Protein AF-A0A9P6FSH8-F1 (afdb_monomer)

Mean predicted aligned error: 15.45 Å

Solvent-accessible surface area (backbone atoms only — not comparable to full-atom values): 41542 Å² total; per-residue (Å²): 126,64,78,32,54,42,61,73,42,56,67,61,44,42,70,78,41,31,69,58,53,46,50,53,45,51,28,61,71,72,68,56,77,49,97,91,49,76,66,96,72,74,70,89,61,89,65,83,53,67,84,66,35,64,68,54,48,51,50,45,52,50,51,49,51,50,49,37,54,74,74,46,67,71,65,77,46,76,65,58,59,63,74,52,66,62,69,89,72,68,78,63,82,62,53,63,79,32,50,37,68,42,73,94,47,95,49,77,45,42,48,25,44,44,70,46,98,87,67,48,80,42,76,37,45,52,66,60,45,58,72,72,42,62,61,67,50,54,48,52,43,49,54,52,36,49,75,49,74,26,49,74,40,73,45,66,7,35,38,39,40,53,32,69,44,70,70,62,45,48,61,43,35,65,44,36,42,69,31,65,62,42,37,33,41,36,41,33,43,40,56,92,63,48,57,61,58,46,48,50,49,35,50,20,41,54,66,16,45,26,30,28,43,36,44,32,47,49,74,85,71,84,80,72,97,71,76,69,81,52,47,37,52,45,58,46,53,43,54,40,24,68,49,22,33,32,43,34,42,31,62,49,59,67,60,50,72,46,78,78,74,79,77,90,85,58,73,53,49,28,31,32,42,35,38,44,26,57,55,52,84,49,73,63,24,46,51,47,50,48,55,59,46,65,78,40,20,84,41,26,32,32,40,36,37,35,31,85,48,61,45,60,57,49,50,54,45,68,76,45,26,70,65,25,52,47,28,38,35,40,34,41,31,44,101,33,39,34,40,38,34,36,31,53,79,23,39,80,76,43,29,35,37,38,33,37,40,64,76,78,48,54,73,61,42,54,49,42,60,59,68,49,74,46,58,33,45,36,32,45,38,70,58,74,91,44,74,39,44,61,53,48,53,51,35,31,58,72,46,50,40,57,87,35,62,62,30,44,44,77,33,63,42,93,80,40,96,54,61,31,54,77,28,38,32,40,42,41,42,61,60,88,83,90,75,66,83,81,77,60,77,83,81,70,87,79,96,78,92,87,75,88,86,70,29,33,44,71,45,43,78,81,68,58,86,74,48,53,58,56,52,48,52,46,31,47,74,45,37,51,65,35,24,27,42,38,50,69,74,35,45,43,36,67,55,36,47,36,36,35,58,28,35,69,82,45,96,66,49,51,36,41,34,41,45,43,32,57,66,63,33,49,78,66,20,49,53,33,46,51,54,47,52,69,62,20,85,74,33,35,30,31,43,34,41,59,49,32,55,39,68,69,54,32,48,52,53,49,55,52,44,62,77,42,23,68,33,28,30,31,42,34,44,28,21,48,66,48,51,69,42,45,56,55,45,40,73,68,45,70,47,42,80,50,35,29,42,30,28,31,45,33,42,34,21,95,45,81,42,60,71,47,73,66,54,53,51,45,53,29,47,58,49,43,63,80,83,66,76,86,62,92,87,64,83,77,64,49,62,55,29,30,43,34,47,26,16,39,38,62,56,72,70,55,49,51,51,44,62,72,35,60,53,51,63,54,20,31,35,41,33,37,27,45,15,62,61,37,60,75,56,51,53,49,52,54,50,54,54,70,67,48,90,64,71,45,43,39,38,35,54,31,33,34,71,16,55,64,72,75,90,72,63,91,88,60,61,75,72,59,53,56,56,51,50,53,51,50,49,53,51,52,52,54,49,47,52,53,47,33,71,60,15,77,73,30,42,82,37,82,42,80,50,97,81,90,47,67,22,32,40,40,69,98,61,100,109

pLDDT: mean 77.78, std 19.42, range [21.11, 98.12]

Organism: NCBI:txid979761

Nearest PDB structures (foldseek):
  4kxf-assembly2_B  TM=2.845E-01  e=1.263E-05  Mus musculus
  8f61-assembly2_D  TM=3.016E-01  e=1.320E+00  Sus scrofa
  2bto-assembly1_B  TM=4.498E-01  e=7.146E+00  Prosthecobacter dejongeii
  7ljs-assembly1_B  TM=3.118E-01  e=3.794E+00  Sus scrofa

Secondary structure (DSSP, 8-state):
--TTEEESSHHHHHHHHHHHHHHHHHHHHHT---TT---S--SS---GGGGG-HHHHHHHHHHHHHHHHHTSTT---HHHHHHT--GGG---TTHHHHEEE-TTS-SSTTEEEEE-TTS-EEEEEHHHHHHHS-HHHHHHHHHHHHHTT-EEETTTTEEEEEESSHHHHHHHHHHHTT-TT--EEEEEE-S---HHHHHHHHHHHHHHT-SEEEEEE-STTTT-S------HHHHHHHHT-TT-SEEEEES-GGGGTSPP---TT------EEEEEEEE--SHHHHHHHHHHHHHHTTT-SEEEEEES-HHHHHHHHHHHGGG-TT--EEEEE-SSEEEEEEEETTEEEEEEEEES-TTTS-HHHHHHHHHS--SEEEES---TTSTHHHHHHHHHHHTT-TTPEEEEEEEEPTT-SSEEEEEEEEEEE----S--TTTSTTS---S----PPP-EEEE-S---TTHHHHHHHHHHHHGGG-SEEEESS---HHHHHHHHHHHHT-SS----EEEEE-TT--HHHHHHHHHHHHH-TT-EEEEEEE-TTSHHHHHHHHHHHHHHGGGEEEEEEE-SSHHHHHHHHHHH--SGGGSTT--EEEEEEEEEEEPPHHHHHHHHHHH--------TTS--PPPP-EEEEEEEE--HHHHHHHHHH--TTT--EEE-TTS---HHHHHHHHHHHHH--SPP---EEEBTT--------TTS-HHHHHHHHHHHHHHHHHHHHHHHHH-TT--EEEEEETTTEEEEEE-----

Structure (mmCIF, N/CA/C/O backbone):
data_AF-A0A9P6FSH8-F1
#
_entry.id   AF-A0A9P6FSH8-F1
#
loop_
_atom_site.group_PDB
_atom_site.id
_atom_site.type_symbol
_atom_site.label_atom_id
_atom_site.label_alt_id
_atom_site.label_comp_id
_atom_site.label_asym_id
_atom_site.label_entity_id
_atom_site.label_seq_id
_atom_site.pdbx_PDB_ins_code
_atom_site.Cartn_x
_atom_site.Cartn_y
_atom_site.Cartn_z
_atom_site.occupancy
_atom_site.B_iso_or_equiv
_atom_site.auth_seq_id
_atom_site.auth_comp_id
_atom_site.auth_asym_id
_atom_site.auth_atom_id
_atom_site.pdbx_PDB_model_num
ATOM 1 N N . MET A 1 1 ? -15.624 -28.454 0.186 1.00 54.09 1 MET A N 1
ATOM 2 C CA . MET A 1 1 ? -15.194 -27.063 0.448 1.00 54.09 1 MET A CA 1
ATOM 3 C C . MET A 1 1 ? -16.324 -26.119 0.074 1.00 54.09 1 MET A C 1
ATOM 5 O O . MET A 1 1 ? -17.223 -26.544 -0.641 1.00 54.09 1 MET A O 1
ATOM 9 N N . HIS A 1 2 ? -16.332 -24.897 0.608 1.00 53.97 2 HIS A N 1
ATOM 10 C CA . HIS A 1 2 ? -17.312 -23.884 0.212 1.00 53.97 2 HIS A CA 1
ATOM 11 C C . HIS A 1 2 ? -17.167 -23.571 -1.287 1.00 53.97 2 HIS A C 1
ATOM 13 O O . HIS A 1 2 ? -16.042 -23.537 -1.787 1.00 53.97 2 HIS A O 1
ATOM 19 N N . ALA A 1 3 ? -18.276 -23.353 -1.996 1.00 56.06 3 ALA A N 1
ATOM 20 C CA . ALA A 1 3 ? -18.230 -22.939 -3.396 1.00 56.06 3 ALA A CA 1
ATOM 21 C C . ALA A 1 3 ? -17.452 -21.611 -3.507 1.00 56.06 3 ALA A C 1
ATOM 23 O O . ALA A 1 3 ? -17.814 -20.635 -2.853 1.00 56.06 3 ALA A O 1
ATOM 24 N N . GLY A 1 4 ? -16.354 -21.596 -4.268 1.00 59.31 4 GLY A N 1
ATOM 25 C CA . GLY A 1 4 ? -15.493 -20.415 -4.445 1.00 59.31 4 GLY A CA 1
ATOM 26 C C . GLY A 1 4 ? -14.055 -20.556 -3.930 1.00 59.31 4 GLY A C 1
ATOM 27 O O . GLY A 1 4 ? -13.222 -19.713 -4.260 1.00 59.31 4 GLY A O 1
ATOM 28 N N . TYR A 1 5 ? -13.730 -21.620 -3.186 1.00 67.00 5 TYR A N 1
ATOM 29 C CA . TYR A 1 5 ? -12.352 -21.925 -2.786 1.00 67.00 5 TYR A CA 1
ATOM 30 C C . TYR A 1 5 ? -11.926 -23.308 -3.265 1.00 67.00 5 TYR A C 1
ATOM 32 O O . TYR A 1 5 ? -12.621 -24.298 -3.029 1.00 67.00 5 TYR A O 1
ATOM 40 N N . GLU A 1 6 ? -10.760 -23.362 -3.895 1.00 76.19 6 GLU A N 1
ATOM 41 C CA . GLU A 1 6 ? -10.131 -24.583 -4.386 1.00 76.19 6 GLU A CA 1
ATOM 42 C C . GLU A 1 6 ? -8.694 -24.660 -3.867 1.00 76.19 6 GLU A C 1
ATOM 44 O O . GLU A 1 6 ? -8.024 -23.638 -3.728 1.00 76.19 6 GLU A O 1
ATOM 49 N N . LEU A 1 7 ? -8.207 -25.861 -3.556 1.00 81.88 7 LEU A N 1
ATOM 50 C CA . LEU A 1 7 ? -6.802 -26.031 -3.200 1.00 81.88 7 LEU A CA 1
ATOM 51 C C . LEU A 1 7 ? -5.957 -26.047 -4.481 1.00 81.88 7 LEU A C 1
ATOM 53 O O . LEU A 1 7 ? -6.139 -26.933 -5.310 1.00 81.88 7 LEU A O 1
ATOM 57 N N . THR A 1 8 ? -5.024 -25.101 -4.638 1.00 81.94 8 THR A N 1
ATOM 58 C CA . THR A 1 8 ? -4.096 -25.046 -5.790 1.00 81.94 8 THR A CA 1
ATOM 59 C C . THR A 1 8 ? -3.172 -26.256 -5.830 1.00 81.94 8 THR A C 1
ATOM 61 O O . THR A 1 8 ? -2.832 -26.754 -6.900 1.00 81.94 8 THR A O 1
ATOM 64 N N . GLN A 1 9 ? -2.748 -26.718 -4.654 1.00 85.31 9 GLN A N 1
ATOM 65 C CA . GLN A 1 9 ? -1.834 -27.841 -4.477 1.00 85.31 9 GLN A CA 1
ATOM 66 C C . GLN A 1 9 ? -2.353 -28.726 -3.337 1.00 85.31 9 GLN A C 1
ATOM 68 O O . GLN A 1 9 ? -1.792 -28.707 -2.240 1.00 85.31 9 GLN A O 1
ATOM 73 N N . PRO A 1 10 ? -3.436 -29.501 -3.561 1.00 86.56 10 PRO A N 1
ATOM 74 C CA . PRO A 1 10 ? -4.079 -30.277 -2.502 1.00 86.56 10 PRO A CA 1
ATOM 75 C C . PRO A 1 10 ? -3.096 -31.209 -1.796 1.00 86.56 10 PRO A C 1
ATOM 77 O O . PRO A 1 10 ? -3.122 -31.330 -0.579 1.00 86.56 10 PRO A O 1
ATOM 80 N N . ARG A 1 11 ? -2.180 -31.817 -2.557 1.00 85.62 11 ARG A N 1
ATOM 81 C CA . ARG A 1 11 ? -1.155 -32.707 -2.016 1.00 85.62 11 ARG A CA 1
ATOM 82 C C . ARG A 1 11 ? -0.233 -32.007 -1.019 1.00 85.62 11 ARG A C 1
ATOM 84 O O . ARG A 1 11 ? -0.157 -32.464 0.111 1.00 85.62 11 ARG A O 1
ATOM 91 N N . HIS A 1 12 ? 0.400 -30.901 -1.409 1.00 83.81 12 HIS A N 1
ATOM 92 C CA . HIS A 1 12 ? 1.295 -30.153 -0.520 1.00 83.81 12 HIS A CA 1
ATOM 93 C C . HIS A 1 12 ? 0.536 -29.584 0.686 1.00 83.81 12 HIS A C 1
ATOM 95 O O . HIS A 1 12 ? 1.004 -29.672 1.812 1.00 83.81 12 HIS A O 1
ATOM 101 N N . PHE A 1 13 ? -0.702 -29.119 0.479 1.00 89.69 13 PHE A N 1
ATOM 102 C CA . PHE A 1 13 ? -1.569 -28.712 1.581 1.00 89.69 13 PHE A CA 1
ATOM 103 C C . PHE A 1 13 ? -1.780 -29.842 2.596 1.00 89.69 13 PHE A C 1
ATOM 105 O O . PHE A 1 13 ? -1.714 -29.602 3.796 1.00 89.69 13 PHE A O 1
ATOM 112 N N . PHE A 1 14 ? -2.061 -31.070 2.151 1.00 89.31 14 PHE A N 1
ATOM 113 C CA . PHE A 1 14 ? -2.249 -32.198 3.067 1.00 89.31 14 PHE A CA 1
ATOM 114 C C . PHE A 1 14 ? -0.926 -32.743 3.627 1.00 89.31 14 PHE A C 1
ATOM 116 O O . PHE A 1 14 ? -0.939 -33.335 4.703 1.00 89.31 14 PHE A O 1
ATOM 123 N N . GLU A 1 15 ? 0.205 -32.511 2.966 1.00 83.38 15 GLU A N 1
ATOM 124 C CA . GLU A 1 15 ? 1.535 -32.781 3.523 1.00 83.38 15 GLU A CA 1
ATOM 125 C C . GLU A 1 15 ? 1.840 -31.824 4.692 1.00 83.38 15 GLU A C 1
ATOM 127 O O . GLU A 1 15 ? 2.228 -32.290 5.765 1.00 83.38 15 GLU A O 1
ATOM 132 N N . ASP A 1 16 ? 1.546 -30.529 4.542 1.00 82.25 16 ASP A N 1
ATOM 133 C CA . ASP A 1 16 ? 1.828 -29.503 5.559 1.00 82.25 16 ASP A CA 1
ATOM 134 C C . ASP A 1 16 ? 0.753 -29.432 6.661 1.00 82.25 16 ASP A C 1
ATOM 136 O O . ASP A 1 16 ? 1.050 -29.305 7.850 1.00 82.25 16 ASP A O 1
ATOM 140 N N . TYR A 1 17 ? -0.522 -29.548 6.279 1.00 85.94 17 TYR A N 1
ATOM 141 C CA . TYR A 1 17 ? -1.686 -29.315 7.145 1.00 85.94 17 TYR A CA 1
ATOM 142 C C . TYR A 1 17 ? -2.609 -30.528 7.293 1.00 85.94 17 TYR A C 1
ATOM 144 O O . TYR A 1 17 ? -3.611 -30.453 8.009 1.00 85.94 17 TYR A O 1
ATOM 152 N N . GLY A 1 18 ? -2.331 -31.661 6.644 1.00 88.56 18 GLY A N 1
ATOM 153 C CA . GLY A 1 18 ? -3.282 -32.777 6.620 1.00 88.56 18 GLY A CA 1
ATOM 154 C C . GLY A 1 18 ? -3.505 -33.425 7.980 1.00 88.56 18 GLY A C 1
ATOM 155 O O . GLY A 1 18 ? -4.635 -33.794 8.290 1.00 88.56 18 GLY A O 1
ATOM 156 N N . ILE A 1 19 ? -2.481 -33.470 8.835 1.00 84.12 19 ILE A N 1
ATOM 157 C CA . ILE A 1 19 ? -2.611 -33.961 10.217 1.00 84.12 19 ILE A CA 1
ATOM 158 C C . ILE A 1 19 ? -3.531 -33.042 11.025 1.00 84.12 19 ILE A C 1
ATOM 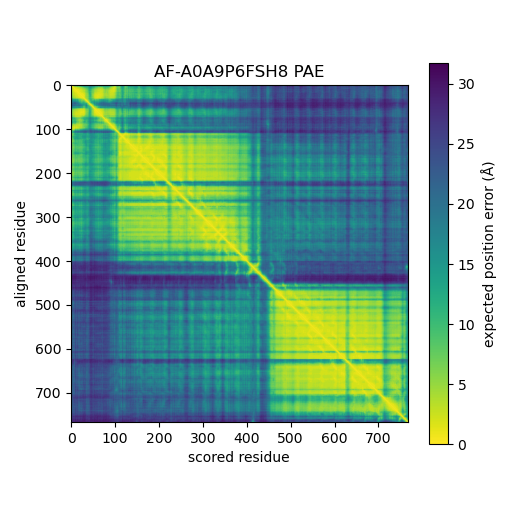160 O O . ILE A 1 19 ? -4.391 -33.513 11.771 1.00 84.12 19 ILE A O 1
ATOM 164 N N . TYR A 1 20 ? -3.401 -31.727 10.842 1.00 83.44 20 TYR A N 1
ATOM 165 C CA . TYR A 1 20 ? -4.286 -30.751 11.471 1.00 83.44 20 TYR A CA 1
ATOM 166 C C . TYR A 1 20 ? -5.726 -30.901 10.979 1.00 83.44 20 TYR A C 1
ATOM 168 O O . TYR A 1 20 ? -6.647 -31.010 11.789 1.00 83.44 20 TYR A O 1
ATOM 176 N N . ALA A 1 21 ? -5.924 -30.983 9.660 1.00 87.50 21 ALA A N 1
ATOM 177 C CA . ALA A 1 21 ? -7.236 -31.188 9.057 1.00 87.50 21 ALA A CA 1
ATOM 178 C C . ALA A 1 21 ? -7.900 -32.480 9.564 1.00 87.50 21 ALA A C 1
ATOM 180 O O . ALA A 1 21 ? -9.074 -32.466 9.933 1.00 87.50 21 ALA A O 1
ATOM 181 N N . LEU A 1 22 ? -7.145 -33.578 9.660 1.00 87.88 22 LEU A N 1
ATOM 182 C CA . LEU A 1 22 ? -7.620 -34.835 10.238 1.00 87.88 22 LEU A CA 1
ATOM 183 C C . LEU A 1 22 ? -7.947 -34.706 11.719 1.00 87.88 22 LEU A C 1
ATOM 185 O O . LEU A 1 22 ? -8.989 -35.192 12.145 1.00 87.88 22 LEU A O 1
ATOM 189 N N . THR A 1 23 ? -7.117 -34.014 12.497 1.00 83.25 23 THR A N 1
ATOM 190 C CA . THR A 1 23 ? -7.382 -33.760 13.919 1.00 83.25 23 THR A CA 1
ATOM 191 C C . THR A 1 23 ? -8.699 -33.005 14.098 1.00 83.25 23 THR A C 1
ATOM 193 O O . THR A 1 23 ? -9.519 -33.388 14.931 1.00 83.25 23 THR A O 1
ATOM 196 N N . LEU A 1 24 ? -8.957 -31.986 13.271 1.00 82.25 24 LEU A N 1
ATOM 197 C CA . LEU A 1 24 ? -10.230 -31.261 13.261 1.00 82.25 24 LEU A CA 1
ATOM 198 C C . LEU A 1 24 ? -11.412 -32.153 12.860 1.00 82.25 24 LEU A C 1
ATOM 200 O O . LEU A 1 24 ? -12.480 -32.065 13.472 1.00 82.25 24 LEU A O 1
ATOM 204 N N . LEU A 1 25 ? -11.248 -33.014 11.852 1.00 86.31 25 LEU A N 1
ATOM 205 C CA . LEU A 1 25 ? -12.292 -33.944 11.410 1.00 86.31 25 LEU A CA 1
ATOM 206 C C . LEU A 1 25 ? -12.587 -35.014 12.468 1.00 86.31 25 LEU A C 1
ATOM 208 O O . LEU A 1 25 ? -13.754 -35.293 12.733 1.00 86.31 25 LEU A O 1
ATOM 212 N N . TYR A 1 26 ? -11.566 -35.556 13.130 1.00 85.50 26 TYR A N 1
ATOM 213 C CA . TYR A 1 26 ? -11.717 -36.495 14.239 1.00 85.50 26 TYR A CA 1
ATOM 214 C C . TYR A 1 26 ? -12.368 -35.841 15.456 1.00 85.50 26 TYR A C 1
ATOM 216 O O . TYR A 1 26 ? -13.319 -36.395 16.010 1.00 85.50 26 TYR A O 1
ATOM 224 N N . ALA A 1 27 ? -11.934 -34.635 15.830 1.00 80.81 27 ALA A N 1
ATOM 225 C CA . ALA A 1 27 ? -12.594 -33.849 16.868 1.00 80.81 27 ALA A CA 1
ATOM 226 C C . ALA A 1 27 ? -14.074 -33.623 16.522 1.00 80.81 27 ALA A C 1
ATOM 228 O O . ALA A 1 27 ? -14.943 -33.838 17.362 1.00 80.81 27 ALA A O 1
ATOM 229 N N . SER A 1 28 ? -14.378 -33.297 15.263 1.00 78.44 28 SER A N 1
ATOM 230 C CA . SER A 1 28 ? -15.755 -33.124 14.783 1.00 78.44 28 SER A CA 1
ATOM 231 C C . SER A 1 28 ? -16.567 -34.424 14.830 1.00 78.44 28 SER A C 1
ATOM 233 O O . SER A 1 28 ? -17.718 -34.405 15.260 1.00 78.44 28 SER A O 1
ATOM 235 N N . LYS A 1 29 ? -15.972 -35.558 14.436 1.00 83.25 29 LYS A N 1
ATOM 236 C CA . LYS A 1 29 ? -16.590 -36.896 14.458 1.00 83.25 29 LYS A CA 1
ATOM 237 C C . LYS A 1 29 ? -16.972 -37.339 15.869 1.00 83.25 29 LYS A C 1
ATOM 239 O O . LYS A 1 29 ? -18.028 -37.942 16.049 1.00 83.25 29 LYS A O 1
ATOM 244 N N . TYR A 1 30 ? -16.119 -37.055 16.851 1.00 81.69 30 TYR A N 1
ATOM 245 C CA . TYR A 1 30 ? -16.310 -37.469 18.245 1.00 81.69 30 TYR A CA 1
ATOM 246 C C . TYR A 1 30 ? -16.903 -36.371 19.140 1.00 81.69 30 TYR A C 1
ATOM 248 O O . TYR A 1 30 ? -17.030 -36.570 20.345 1.00 81.69 30 TYR A O 1
ATOM 256 N N . GLY A 1 31 ? -17.278 -35.220 18.571 1.00 76.12 31 GLY A N 1
ATOM 257 C CA . GLY A 1 31 ? -17.887 -34.112 19.310 1.00 76.12 31 GLY A CA 1
ATOM 258 C C . GLY A 1 31 ? -16.934 -33.383 20.265 1.00 76.12 31 GLY A C 1
ATOM 259 O O . GLY A 1 31 ? -17.388 -32.739 21.209 1.00 76.12 31 GLY A O 1
ATOM 260 N N . PHE A 1 32 ? -15.621 -33.469 20.045 1.00 74.50 32 PHE A N 1
ATOM 261 C CA . PHE A 1 32 ? -14.620 -32.826 20.891 1.00 74.50 32 PHE A CA 1
ATOM 262 C C . PHE A 1 32 ? -14.622 -31.305 20.677 1.00 74.50 32 PHE A C 1
ATOM 264 O O . PHE A 1 32 ? -14.431 -30.817 19.562 1.00 74.50 32 PHE A O 1
ATOM 271 N N . GLN A 1 33 ? -14.817 -30.544 21.755 1.00 59.66 33 GLN A N 1
ATOM 272 C CA . GLN A 1 33 ? -14.769 -29.079 21.752 1.00 59.66 33 GLN A CA 1
ATOM 273 C C . GLN A 1 33 ? -13.512 -28.618 22.495 1.00 59.66 33 GLN A C 1
ATOM 275 O O . GLN A 1 33 ? -13.488 -28.572 23.722 1.00 59.66 33 GLN A O 1
ATOM 280 N N . GLY A 1 34 ? -12.448 -28.314 21.750 1.00 56.91 34 GLY A N 1
ATOM 281 C CA . GLY A 1 34 ? -11.195 -27.784 22.294 1.00 56.91 34 GLY A CA 1
ATOM 282 C C . GLY A 1 34 ? -11.014 -26.286 22.013 1.00 56.91 34 GLY A C 1
ATOM 283 O O . GLY A 1 34 ? -11.603 -25.761 21.061 1.00 56.91 34 GLY A O 1
ATOM 284 N N . PRO A 1 35 ? -10.187 -25.568 22.796 1.00 44.62 35 PRO A N 1
ATOM 285 C CA . PRO A 1 35 ? -9.772 -24.210 22.451 1.00 44.62 35 PRO A CA 1
ATOM 286 C C . PRO A 1 35 ? -9.101 -24.206 21.066 1.00 44.62 35 PRO A C 1
ATOM 288 O O . PRO A 1 35 ? -8.154 -24.944 20.827 1.00 44.62 35 PRO A O 1
ATOM 291 N N . GLY A 1 36 ? -9.633 -23.406 20.136 1.00 48.78 36 GLY A N 1
ATOM 292 C CA . GLY A 1 36 ? -9.183 -23.352 18.735 1.00 48.78 36 GLY A CA 1
ATOM 293 C C . GLY A 1 36 ? -10.047 -24.149 17.749 1.00 48.78 36 GLY A C 1
ATOM 294 O O . GLY A 1 36 ? -10.036 -23.846 16.560 1.00 48.78 36 GLY A O 1
ATOM 295 N N . ILE A 1 37 ? -10.877 -25.080 18.227 1.00 51.56 37 ILE A N 1
ATOM 296 C CA . ILE A 1 37 ? -11.858 -25.806 17.410 1.00 51.56 37 ILE A CA 1
ATOM 297 C C . ILE A 1 37 ? -13.221 -25.161 17.658 1.00 51.56 37 ILE A C 1
ATOM 299 O O . ILE A 1 37 ? -13.892 -25.436 18.653 1.00 51.56 37 ILE A O 1
ATOM 303 N N . ALA A 1 38 ? -13.621 -24.233 16.786 1.00 47.16 38 ALA A N 1
ATOM 304 C CA . ALA A 1 38 ? -14.963 -23.669 16.867 1.00 47.16 38 ALA A CA 1
ATOM 305 C C . ALA A 1 38 ? -15.986 -24.801 16.647 1.00 47.16 38 ALA A C 1
ATOM 307 O O . ALA A 1 38 ? -15.856 -25.535 15.666 1.00 47.16 38 ALA A O 1
ATOM 308 N N . PRO A 1 39 ? -17.001 -24.963 17.517 1.00 50.78 39 PRO A N 1
ATOM 309 C CA . PRO A 1 39 ? -18.034 -25.961 17.289 1.00 50.78 39 PRO A CA 1
ATOM 310 C C . PRO A 1 39 ? -18.687 -25.687 15.932 1.00 50.78 39 PRO A C 1
ATOM 312 O O . PRO A 1 39 ? -19.171 -24.578 15.688 1.00 50.78 39 PRO A O 1
ATOM 315 N N . LEU A 1 40 ? -18.720 -26.704 15.063 1.00 47.59 40 LEU A N 1
ATOM 316 C CA . LEU A 1 40 ? -19.390 -26.646 13.754 1.00 47.59 40 LEU A CA 1
ATOM 317 C C . LEU A 1 40 ? -20.892 -26.317 13.876 1.00 47.59 40 LEU A C 1
ATOM 319 O O . LEU A 1 40 ? -21.541 -25.954 12.901 1.00 47.59 40 LEU A O 1
ATOM 323 N N . SER A 1 41 ? -21.431 -26.352 15.094 1.00 44.72 41 SER A N 1
ATOM 324 C CA . SER A 1 41 ? -22.786 -25.963 15.448 1.00 44.72 41 SER A CA 1
ATOM 325 C C . SER A 1 41 ? -22.818 -24.761 16.396 1.00 44.72 41 SER A C 1
ATOM 327 O O . SER A 1 41 ? -22.560 -24.859 17.597 1.00 44.72 41 SER A O 1
ATOM 329 N N . SER A 1 42 ? -23.243 -23.612 15.891 1.00 39.09 42 SER A N 1
ATOM 330 C CA . SER A 1 42 ? -23.888 -22.607 16.750 1.00 39.09 42 SER A CA 1
ATOM 331 C C . SER A 1 42 ? -25.059 -21.924 16.049 1.00 39.09 42 SER A C 1
ATOM 333 O O . SER A 1 42 ? -25.380 -20.770 16.327 1.00 39.09 42 SER A O 1
ATOM 335 N N . SER A 1 43 ? -25.742 -22.669 15.171 1.00 39.50 43 SER A N 1
ATOM 336 C CA . SER A 1 43 ? -27.144 -22.379 14.883 1.00 39.50 43 SER A CA 1
ATOM 337 C C . SER A 1 43 ? -27.903 -22.558 16.196 1.00 39.50 43 SER A C 1
ATOM 339 O O . SER A 1 43 ? -27.877 -23.636 16.780 1.00 39.50 43 SER A O 1
ATOM 341 N N . GLY A 1 44 ? -28.490 -21.480 16.712 1.00 40.34 44 GLY A N 1
ATOM 342 C CA . GLY A 1 44 ? -29.065 -21.371 18.057 1.00 40.34 44 GLY A CA 1
ATOM 343 C C . GLY A 1 44 ? -30.309 -22.221 18.334 1.00 40.34 44 GLY A C 1
ATOM 344 O O . GLY A 1 44 ? -31.103 -21.841 19.191 1.00 40.34 44 GLY A O 1
ATOM 345 N N . SER A 1 45 ? -30.488 -23.346 17.644 1.00 40.69 45 SER A N 1
ATOM 346 C CA . SER A 1 45 ? -31.447 -24.369 18.035 1.00 40.69 45 SER A CA 1
ATOM 347 C C . SER A 1 45 ? -30.773 -25.301 19.038 1.00 40.69 45 SER A C 1
ATOM 349 O O . SER A 1 45 ? -29.795 -25.968 18.713 1.00 40.69 45 SER A O 1
ATOM 351 N N . ARG A 1 46 ? -31.297 -25.356 20.267 1.00 41.72 46 ARG A N 1
ATOM 352 C CA . ARG A 1 46 ? -30.874 -26.267 21.351 1.00 41.72 46 ARG A CA 1
ATOM 353 C C . ARG A 1 46 ? -31.189 -27.744 21.049 1.00 41.72 46 ARG A C 1
ATOM 355 O O . ARG A 1 46 ? -31.329 -28.534 21.972 1.00 41.72 46 ARG A O 1
ATOM 362 N N . SER A 1 47 ? -31.309 -28.119 19.779 1.00 44.66 47 SER A N 1
ATOM 363 C CA . SER A 1 47 ? -31.317 -29.513 19.364 1.00 44.66 47 SER A CA 1
ATOM 364 C C . SER A 1 47 ? -29.878 -30.007 19.428 1.00 44.66 47 SER A C 1
ATOM 366 O O . SER A 1 47 ? -29.092 -29.791 18.504 1.00 44.66 47 SER A O 1
ATOM 368 N N . SER A 1 48 ? -29.538 -30.653 20.539 1.00 50.28 48 SER A N 1
ATOM 369 C CA . SER A 1 48 ? -28.281 -31.370 20.763 1.00 50.28 48 SER A CA 1
ATOM 370 C C . SER A 1 48 ? -27.965 -32.412 19.686 1.00 50.28 48 SER A C 1
ATOM 372 O O . SER A 1 48 ? -26.868 -32.930 19.660 1.00 50.28 48 SER A O 1
ATOM 374 N N . ASP A 1 49 ? -28.859 -32.697 18.744 1.00 57.25 49 ASP A N 1
ATOM 375 C CA . ASP A 1 49 ? -28.775 -33.923 17.954 1.00 57.25 49 ASP A CA 1
ATOM 376 C C . ASP A 1 49 ? -28.173 -33.737 16.550 1.00 57.25 49 ASP A C 1
ATOM 378 O O . ASP A 1 49 ? -28.249 -34.627 15.712 1.00 57.25 49 ASP A O 1
ATOM 382 N N . TRP A 1 50 ? -27.529 -32.608 16.242 1.00 54.94 50 TRP A N 1
ATOM 383 C CA . TRP A 1 50 ? -26.903 -32.429 14.919 1.00 54.94 50 TRP A CA 1
ATOM 384 C C . TRP A 1 50 ? -25.694 -33.362 14.700 1.00 54.94 50 TRP A C 1
ATOM 386 O O . TRP A 1 50 ? -25.425 -33.745 13.565 1.00 54.94 50 TRP A O 1
ATOM 396 N N . TRP A 1 51 ? -24.999 -33.800 15.761 1.00 56.53 51 TRP A N 1
ATOM 397 C CA . TRP A 1 51 ? -23.995 -34.873 15.665 1.00 56.53 51 TRP A CA 1
ATOM 398 C C . TRP A 1 51 ? -24.626 -36.264 15.460 1.00 56.53 51 TRP A C 1
ATOM 400 O O . TRP A 1 51 ? -23.927 -37.208 15.091 1.00 56.53 51 TRP A O 1
ATOM 410 N N . LEU A 1 52 ? -25.942 -36.403 15.684 1.00 53.41 52 LEU A N 1
ATOM 411 C CA . LEU A 1 52 ? -26.732 -37.595 15.350 1.00 53.41 52 LEU A CA 1
ATOM 412 C C . LEU A 1 52 ? -27.243 -37.568 13.903 1.00 53.41 52 LEU A C 1
ATOM 414 O O . LEU A 1 52 ? -27.821 -38.562 13.455 1.00 53.41 52 LEU A O 1
ATOM 418 N N . ASP A 1 53 ? -27.001 -36.491 13.145 1.00 73.00 53 ASP A N 1
ATOM 419 C CA . ASP A 1 53 ? -27.232 -36.505 11.705 1.00 73.00 53 ASP A CA 1
ATOM 420 C C . ASP A 1 53 ? -26.268 -37.513 11.064 1.00 73.00 53 ASP A C 1
ATOM 422 O O . ASP A 1 53 ? -25.088 -37.236 10.811 1.00 73.00 53 ASP A O 1
ATOM 426 N N . LYS A 1 54 ? -26.794 -38.714 10.798 1.00 76.50 54 LYS A N 1
ATOM 427 C CA . LYS A 1 54 ? -26.079 -39.806 10.129 1.00 76.50 54 LYS A CA 1
ATOM 428 C C . LYS A 1 54 ? -25.418 -39.326 8.833 1.00 76.50 54 LYS A C 1
ATOM 430 O O . LYS A 1 54 ? -24.352 -39.831 8.488 1.00 76.50 54 LYS A O 1
ATOM 435 N N . SER A 1 55 ? -25.993 -38.330 8.151 1.00 77.56 55 SER A N 1
ATOM 436 C CA . SER A 1 55 ? -25.435 -37.762 6.922 1.00 77.56 55 SER A CA 1
ATOM 437 C C . SER A 1 55 ? -24.189 -36.905 7.167 1.00 77.56 55 SER A C 1
ATOM 439 O O . SER A 1 55 ? -23.276 -36.891 6.340 1.00 77.56 55 SER A O 1
ATOM 441 N N . PHE A 1 56 ? -24.113 -36.180 8.287 1.00 78.25 56 PHE A N 1
ATOM 442 C CA . PHE A 1 56 ? -22.925 -35.408 8.648 1.00 78.25 56 PHE A CA 1
ATOM 443 C C . PHE A 1 56 ? -21.789 -36.349 9.042 1.00 78.25 56 PHE A C 1
ATOM 445 O O . PHE A 1 56 ? -20.695 -36.247 8.487 1.00 78.25 56 PHE A O 1
ATOM 452 N N . ARG A 1 57 ? -22.074 -37.323 9.916 1.00 81.81 57 ARG A N 1
ATOM 453 C CA . ARG A 1 57 ? -21.086 -38.325 10.332 1.00 81.81 57 ARG A CA 1
ATOM 454 C C . ARG A 1 57 ? -20.535 -39.108 9.141 1.00 81.81 57 ARG A C 1
ATOM 456 O O . ARG A 1 57 ? -19.322 -39.194 9.006 1.00 81.81 57 ARG A O 1
ATOM 463 N N . ALA A 1 58 ? -21.397 -39.568 8.231 1.00 86.06 58 ALA A N 1
ATOM 464 C CA . ALA A 1 58 ? -20.969 -40.263 7.016 1.00 86.06 58 ALA A CA 1
ATOM 465 C C . ALA A 1 58 ? -2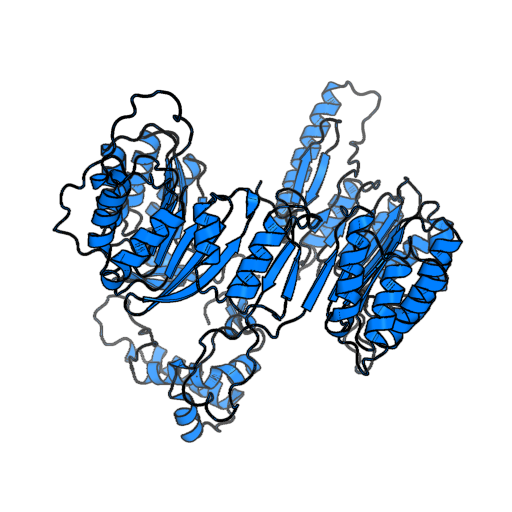0.065 -39.397 6.118 1.00 86.06 58 ALA A C 1
ATOM 467 O O . ALA A 1 58 ? -19.094 -39.900 5.558 1.00 86.06 58 ALA A O 1
ATOM 468 N N . ARG A 1 59 ? -20.335 -38.088 6.002 1.00 83.25 59 ARG A N 1
ATOM 469 C CA . ARG A 1 59 ? -19.483 -37.157 5.239 1.00 83.25 59 ARG A CA 1
ATOM 470 C C . ARG A 1 59 ? -18.130 -36.918 5.905 1.00 83.25 59 ARG A C 1
ATOM 472 O O . ARG A 1 59 ? -17.124 -36.857 5.205 1.00 83.25 59 ARG A O 1
ATOM 479 N N . VAL A 1 60 ? -18.099 -36.794 7.232 1.00 85.25 60 VAL A N 1
ATOM 480 C CA . VAL A 1 60 ? -16.845 -36.678 7.991 1.00 85.25 60 VAL A CA 1
ATOM 481 C C . VAL A 1 60 ? -16.031 -37.967 7.872 1.00 85.25 60 VAL A C 1
ATOM 483 O O . VAL A 1 60 ? -14.840 -37.894 7.588 1.00 85.25 60 VAL A O 1
ATOM 486 N N . ASP A 1 61 ? -16.669 -39.133 7.996 1.00 90.50 61 ASP A N 1
ATOM 487 C CA . ASP A 1 61 ? -16.026 -40.440 7.816 1.00 90.50 61 ASP A CA 1
ATOM 488 C C . ASP A 1 61 ? -15.447 -40.601 6.405 1.00 90.50 61 ASP A C 1
ATOM 490 O O . ASP A 1 61 ? -14.294 -41.004 6.252 1.00 90.50 61 ASP A O 1
ATOM 494 N N . ALA A 1 62 ? -16.201 -40.211 5.374 1.00 89.69 62 ALA A N 1
ATOM 495 C CA . ALA A 1 62 ? -15.721 -40.218 3.996 1.00 89.69 62 ALA A CA 1
ATOM 496 C C . ALA A 1 62 ? -14.531 -39.264 3.792 1.00 89.69 62 ALA A C 1
ATOM 498 O O . ALA A 1 62 ? -13.566 -39.625 3.118 1.00 89.69 62 ALA A O 1
ATOM 499 N N . ALA A 1 63 ? -14.561 -38.067 4.388 1.00 87.88 63 ALA A N 1
ATOM 500 C CA . ALA A 1 63 ? -13.463 -37.105 4.298 1.00 87.88 63 ALA A CA 1
ATOM 501 C C . ALA A 1 63 ? -12.193 -37.609 5.001 1.00 87.88 63 ALA A C 1
ATOM 503 O O . ALA A 1 63 ? -11.112 -37.520 4.422 1.00 87.88 63 ALA A O 1
ATOM 504 N N . ILE A 1 64 ? -12.325 -38.179 6.205 1.00 90.94 64 ILE A N 1
ATOM 505 C CA . ILE A 1 64 ? -11.219 -38.817 6.935 1.00 90.94 64 ILE A CA 1
ATOM 506 C C . ILE A 1 64 ? -10.618 -39.926 6.074 1.00 90.94 64 ILE A C 1
ATOM 508 O O . ILE A 1 64 ? -9.437 -39.865 5.747 1.00 90.94 64 ILE A O 1
ATOM 512 N N . SER A 1 65 ? -11.446 -40.869 5.614 1.00 91.31 65 SER A N 1
ATOM 513 C CA . SER A 1 65 ? -11.001 -41.989 4.779 1.00 91.31 65 SER A CA 1
ATOM 514 C C . SER A 1 65 ? -10.299 -41.516 3.502 1.00 91.31 65 SER A C 1
ATOM 516 O O . SER A 1 65 ? -9.246 -42.045 3.147 1.00 91.31 65 SER A O 1
ATOM 518 N N . THR A 1 66 ? -10.823 -40.476 2.848 1.00 87.94 66 THR A N 1
ATOM 519 C CA . THR A 1 66 ? -10.205 -39.875 1.656 1.00 87.94 66 THR A CA 1
ATOM 520 C C . THR A 1 66 ? -8.818 -39.325 1.973 1.00 87.94 66 THR A C 1
ATOM 522 O O . THR A 1 66 ? -7.878 -39.575 1.221 1.00 87.94 66 THR A O 1
ATOM 525 N N . ILE A 1 67 ? -8.666 -38.586 3.076 1.00 87.88 67 ILE A N 1
ATOM 526 C CA . ILE A 1 67 ? -7.381 -37.972 3.423 1.00 87.88 67 ILE A CA 1
ATOM 527 C C . ILE A 1 67 ? -6.354 -39.046 3.819 1.00 87.88 67 ILE A C 1
ATOM 529 O O . ILE A 1 67 ? -5.215 -39.028 3.349 1.00 87.88 67 ILE A O 1
ATOM 533 N N . GLU A 1 68 ? -6.765 -40.012 4.639 1.00 89.19 68 GLU A N 1
ATOM 534 C CA . GLU A 1 68 ? -5.915 -41.114 5.104 1.00 89.19 68 GLU A CA 1
ATOM 535 C C . GLU A 1 68 ? -5.425 -42.000 3.963 1.00 89.19 68 GLU A C 1
ATOM 537 O O . GLU A 1 68 ? -4.248 -42.368 3.922 1.00 89.19 68 GLU A O 1
ATOM 542 N N . THR A 1 69 ? -6.318 -42.318 3.026 1.00 87.94 69 THR A N 1
ATOM 543 C CA . THR A 1 69 ? -6.008 -43.198 1.896 1.00 87.94 69 THR A CA 1
ATOM 544 C C . THR A 1 69 ? -5.143 -42.478 0.870 1.00 87.94 69 THR A C 1
ATOM 546 O O . THR A 1 69 ? -4.110 -43.007 0.467 1.00 87.94 69 THR A O 1
ATOM 549 N N . ASN A 1 70 ? -5.521 -41.257 0.479 1.00 83.56 70 ASN A N 1
ATOM 550 C CA . ASN A 1 70 ? -4.902 -40.586 -0.667 1.00 83.56 70 ASN A CA 1
ATOM 551 C C . ASN A 1 70 ? -3.599 -39.858 -0.328 1.00 83.56 70 ASN A C 1
ATOM 553 O O . ASN A 1 70 ? -2.766 -39.686 -1.215 1.00 83.56 70 ASN A O 1
ATOM 557 N N . TYR A 1 71 ? -3.414 -39.418 0.920 1.00 81.62 71 TYR A N 1
ATOM 558 C CA . TYR A 1 71 ? -2.251 -38.602 1.286 1.00 81.62 71 TYR A CA 1
ATOM 559 C C . TYR A 1 71 ? -1.344 -39.295 2.302 1.00 81.62 71 TYR A C 1
ATOM 561 O O . TYR A 1 71 ? -0.124 -39.254 2.157 1.00 81.62 71 TYR A O 1
ATOM 569 N N . PHE A 1 72 ? -1.907 -40.023 3.269 1.00 82.19 72 PHE A N 1
ATOM 570 C CA . PHE A 1 72 ? -1.114 -40.691 4.308 1.00 82.19 72 PHE A CA 1
ATOM 571 C C . PHE A 1 72 ? -0.859 -42.182 4.047 1.00 82.19 72 PHE A C 1
ATOM 573 O O . PHE A 1 72 ? -0.076 -42.788 4.777 1.00 82.19 72 PHE A O 1
ATOM 580 N N . HIS A 1 73 ? -1.462 -42.780 3.009 1.00 82.81 73 HIS A N 1
ATOM 581 C CA . HIS A 1 73 ? -1.317 -44.201 2.649 1.00 82.81 73 HIS A CA 1
ATOM 582 C C . HIS A 1 73 ? -1.529 -45.152 3.845 1.00 82.81 73 HIS A C 1
ATOM 584 O O . HIS A 1 73 ? -0.805 -46.135 4.013 1.00 82.81 73 HIS A O 1
ATOM 590 N N . GLY A 1 74 ? -2.464 -44.814 4.740 1.00 68.81 74 GLY A N 1
ATOM 591 C CA . GLY A 1 74 ? -2.717 -45.570 5.974 1.00 68.81 74 GLY A CA 1
ATOM 592 C C . GLY A 1 74 ? -1.598 -45.511 7.028 1.00 68.81 74 GLY A C 1
ATOM 593 O O . GLY A 1 74 ? -1.687 -46.194 8.043 1.00 68.81 74 GLY A O 1
ATOM 594 N N . ARG A 1 75 ? -0.549 -44.696 6.838 1.00 67.38 75 ARG A N 1
ATOM 595 C CA . ARG A 1 75 ? 0.587 -44.537 7.769 1.00 67.38 75 ARG A CA 1
ATOM 596 C C . ARG A 1 75 ? 0.377 -43.431 8.803 1.00 67.38 75 ARG A C 1
ATOM 598 O O . ARG A 1 75 ? 1.319 -42.723 9.161 1.00 67.38 75 ARG A O 1
ATOM 605 N N . ILE A 1 76 ? -0.840 -43.271 9.310 1.00 70.69 76 ILE A N 1
ATOM 606 C CA . ILE A 1 76 ? -1.057 -42.410 10.475 1.00 70.69 76 ILE A CA 1
ATOM 607 C C . ILE A 1 76 ? -0.728 -43.234 11.710 1.00 70.69 76 ILE A C 1
ATOM 609 O O . ILE A 1 76 ? -1.557 -43.972 12.228 1.00 70.69 76 ILE A O 1
ATOM 613 N N . THR A 1 77 ? 0.525 -43.166 12.148 1.00 64.94 77 THR A N 1
ATOM 614 C CA . THR A 1 77 ? 0.934 -43.799 13.400 1.00 64.94 77 THR A CA 1
ATOM 615 C C . THR A 1 77 ? 0.462 -42.956 14.586 1.00 64.94 77 THR A C 1
ATOM 617 O O . THR A 1 77 ? 0.447 -41.724 14.520 1.00 64.94 77 THR A O 1
ATOM 620 N N . ASP A 1 78 ? 0.171 -43.598 15.720 1.00 65.69 78 ASP A N 1
ATOM 621 C CA . ASP A 1 78 ? -0.097 -42.910 16.996 1.00 65.69 78 ASP A CA 1
ATOM 622 C C . ASP A 1 78 ? 1.007 -41.901 17.366 1.00 65.69 78 ASP A C 1
ATOM 624 O O . ASP A 1 78 ? 0.759 -40.913 18.059 1.00 65.69 78 ASP A O 1
ATOM 628 N N . SER A 1 79 ? 2.238 -42.107 16.879 1.00 59.34 79 SER A N 1
ATOM 629 C CA . SER A 1 79 ? 3.343 -41.167 17.077 1.00 59.34 79 SER A CA 1
ATOM 630 C C . SER A 1 79 ? 3.176 -39.862 16.292 1.00 59.34 79 SER A C 1
ATOM 632 O O . SER A 1 79 ? 3.611 -38.820 16.774 1.00 59.34 79 SER A O 1
ATOM 634 N N . LEU A 1 80 ? 2.551 -39.890 15.109 1.00 63.72 80 LEU A N 1
ATOM 635 C CA . LEU A 1 80 ? 2.307 -38.708 14.275 1.00 63.72 80 LEU A CA 1
ATOM 636 C C . LEU A 1 80 ? 1.247 -37.801 14.922 1.00 63.72 80 LEU A C 1
ATOM 638 O O . LEU A 1 80 ? 1.441 -36.593 15.022 1.00 63.72 80 LEU A O 1
ATOM 642 N N . MET A 1 81 ? 0.185 -38.403 15.469 1.00 64.62 81 MET A N 1
ATOM 643 C CA . MET A 1 81 ? -0.851 -37.694 16.234 1.00 64.62 81 MET A CA 1
ATOM 644 C C . MET A 1 81 ? -0.293 -37.085 17.531 1.00 64.62 81 MET A C 1
ATOM 646 O O . MET A 1 81 ? -0.651 -35.965 17.888 1.00 64.62 81 MET A O 1
ATOM 650 N N . ARG A 1 82 ? 0.641 -37.768 18.214 1.00 67.00 82 ARG A N 1
ATOM 651 C CA . ARG A 1 82 ? 1.326 -37.219 19.403 1.00 67.00 82 ARG A CA 1
ATOM 652 C C . ARG A 1 82 ? 2.319 -36.106 19.071 1.00 67.00 82 ARG A C 1
ATOM 654 O O . ARG A 1 82 ? 2.466 -35.185 19.861 1.00 67.00 82 ARG A O 1
ATOM 661 N N . LYS A 1 83 ? 2.991 -36.160 17.916 1.00 61.66 83 LYS A N 1
ATOM 662 C CA . LYS A 1 83 ? 3.947 -35.119 17.501 1.00 61.66 83 LYS A CA 1
ATOM 663 C C . LYS A 1 83 ? 3.260 -33.779 17.196 1.00 61.66 83 LYS A C 1
ATOM 665 O O . LYS A 1 83 ? 3.890 -32.739 17.340 1.00 61.66 83 LYS A O 1
ATOM 670 N N . HIS A 1 84 ? 1.975 -33.808 16.838 1.00 59.09 84 HIS A N 1
ATOM 671 C CA . HIS A 1 84 ? 1.167 -32.628 16.505 1.00 59.09 84 HIS A CA 1
ATOM 672 C C . HIS A 1 84 ? 0.041 -32.338 17.511 1.00 59.09 84 HIS A C 1
ATOM 674 O O . HIS A 1 84 ? -0.850 -31.542 17.219 1.00 59.09 84 HIS A O 1
ATOM 680 N N . SER A 1 85 ? 0.068 -32.940 18.709 1.00 58.03 85 SER A N 1
ATOM 681 C CA . SER A 1 85 ? -0.948 -32.678 19.741 1.00 58.03 85 SER A CA 1
ATOM 682 C C . SER A 1 85 ? -0.944 -31.228 20.229 1.00 58.03 85 SER A C 1
ATOM 684 O O . SER A 1 85 ? -1.942 -30.765 20.777 1.00 58.03 85 SER A O 1
ATOM 686 N N . ASP A 1 86 ? 0.153 -30.498 20.010 1.00 64.06 86 ASP A N 1
ATOM 687 C CA . ASP A 1 86 ? 0.203 -29.061 20.246 1.00 64.06 86 ASP A CA 1
ATOM 688 C C . ASP A 1 86 ? -0.256 -28.298 18.997 1.00 64.06 86 ASP A C 1
ATOM 690 O O . ASP A 1 86 ? 0.518 -27.678 18.266 1.00 64.06 86 ASP A O 1
ATOM 694 N N . VAL A 1 87 ? -1.565 -28.376 18.750 1.00 58.44 87 VAL A N 1
ATOM 695 C CA . VAL A 1 87 ? -2.279 -27.710 17.649 1.00 58.44 87 VAL A CA 1
ATOM 696 C C . VAL A 1 87 ? -1.999 -26.197 17.595 1.00 58.44 87 VAL A C 1
ATOM 698 O O . VAL A 1 87 ? -2.170 -25.566 16.555 1.00 58.44 87 VAL A O 1
ATOM 701 N N . SER A 1 88 ? -1.534 -25.616 18.704 1.00 57.59 88 SER A N 1
ATOM 702 C CA . SER A 1 88 ? -1.167 -24.204 18.802 1.00 57.59 88 SER A CA 1
ATOM 703 C C . SER A 1 88 ? 0.105 -23.818 18.031 1.00 57.59 88 SER A C 1
ATOM 705 O O . SER A 1 88 ? 0.345 -22.632 17.838 1.00 57.59 88 SER A O 1
ATOM 707 N N . THR A 1 89 ? 0.894 -24.796 17.569 1.00 62.34 89 THR A N 1
ATOM 708 C CA . THR A 1 89 ? 2.211 -24.579 16.931 1.00 62.34 89 THR A CA 1
ATOM 709 C C . THR A 1 89 ? 2.198 -24.595 15.402 1.00 62.34 89 THR A C 1
ATOM 711 O O . THR A 1 89 ? 3.240 -24.395 14.783 1.00 62.34 89 THR A O 1
ATOM 714 N N . ILE A 1 90 ? 1.046 -24.848 14.778 1.00 67.00 90 ILE A N 1
ATOM 715 C CA . ILE A 1 90 ? 0.943 -24.906 13.317 1.00 67.00 90 ILE A CA 1
ATOM 716 C C . ILE A 1 90 ? 0.974 -23.490 12.748 1.00 67.00 90 ILE A C 1
ATOM 718 O O . ILE A 1 90 ? 0.115 -22.665 13.064 1.00 67.00 90 ILE A O 1
ATOM 722 N N . ASP A 1 91 ? 1.943 -23.233 11.874 1.00 71.81 91 ASP A N 1
ATOM 723 C CA . ASP A 1 91 ? 2.043 -21.970 11.158 1.00 71.81 91 ASP A CA 1
ATOM 724 C C . ASP A 1 91 ? 1.027 -21.910 10.005 1.00 71.81 91 ASP A C 1
ATOM 726 O O . ASP A 1 91 ? 1.145 -22.595 8.986 1.00 71.81 91 ASP A O 1
ATOM 730 N N . PHE A 1 92 ? 0.005 -21.071 10.165 1.00 71.50 92 PHE A N 1
ATOM 731 C CA . PHE A 1 92 ? -1.021 -20.838 9.146 1.00 71.50 92 PHE A CA 1
ATOM 732 C C . PHE A 1 92 ? -0.645 -19.748 8.134 1.00 71.50 92 PHE A C 1
ATOM 734 O O . PHE A 1 92 ? -1.449 -19.469 7.243 1.00 71.50 92 PHE A O 1
ATOM 741 N N . SER A 1 93 ? 0.538 -19.134 8.234 1.00 63.00 93 SER A N 1
ATOM 742 C CA . SER A 1 93 ? 0.980 -18.088 7.303 1.00 63.00 93 SER A CA 1
ATOM 743 C C . SER A 1 93 ? 1.003 -18.587 5.847 1.00 63.00 93 SER A C 1
ATOM 745 O O . SER A 1 93 ? 0.542 -17.892 4.941 1.00 63.00 93 SER A O 1
ATOM 747 N N . GLY A 1 94 ? 1.414 -19.843 5.632 1.00 69.25 94 GLY A N 1
ATOM 748 C CA . GLY A 1 94 ? 1.447 -20.508 4.326 1.00 69.25 94 GLY A CA 1
ATOM 749 C C . GLY A 1 94 ? 0.080 -20.933 3.780 1.00 69.25 94 GLY A C 1
ATOM 750 O O . GLY A 1 94 ? -0.046 -21.177 2.578 1.00 69.25 94 GLY A O 1
ATOM 751 N N . LEU A 1 95 ? -0.971 -20.965 4.609 1.00 73.12 95 LEU A N 1
ATOM 752 C CA . LEU A 1 95 ? -2.294 -21.489 4.239 1.00 73.12 95 LEU A CA 1
ATOM 753 C C . LEU A 1 95 ? -2.899 -20.748 3.038 1.00 73.12 95 LEU A C 1
ATOM 755 O O . LEU A 1 95 ? -3.561 -21.354 2.196 1.00 73.12 95 LEU A O 1
ATOM 759 N N . GLN A 1 96 ? -2.649 -19.439 2.938 1.00 68.00 96 GLN A N 1
ATOM 760 C CA . GLN A 1 96 ? -3.159 -18.609 1.849 1.00 68.00 96 GLN A CA 1
ATOM 761 C C . GLN A 1 96 ? -2.579 -19.009 0.484 1.00 68.00 96 GLN A C 1
ATOM 763 O O . GLN A 1 96 ? -3.277 -18.896 -0.520 1.00 68.00 96 GLN A O 1
ATOM 768 N N . SER A 1 97 ? -1.345 -19.522 0.439 1.00 76.12 97 SER A N 1
ATOM 769 C CA . SER A 1 97 ? -0.704 -19.955 -0.811 1.00 76.12 97 SER A CA 1
ATOM 770 C C . SER A 1 97 ? -1.361 -21.203 -1.419 1.00 76.12 97 SER A C 1
ATOM 772 O O . SER A 1 97 ? -1.373 -21.382 -2.640 1.00 76.12 97 SER A O 1
ATOM 774 N N . PHE A 1 98 ? -1.972 -22.038 -0.573 1.00 79.56 98 PHE A N 1
ATOM 775 C CA . PHE A 1 98 ? -2.622 -23.281 -0.982 1.00 79.56 98 PHE A CA 1
ATOM 776 C C . PHE A 1 98 ? -4.059 -23.100 -1.450 1.00 79.56 98 PHE A C 1
ATOM 778 O O . PHE A 1 98 ? -4.624 -24.028 -2.021 1.00 79.56 98 PHE A O 1
ATOM 785 N N . VAL A 1 99 ? -4.672 -21.941 -1.211 1.00 74.75 99 VAL A N 1
ATOM 786 C CA . VAL A 1 99 ? -6.084 -21.703 -1.509 1.00 74.75 99 VAL A CA 1
ATOM 787 C C . VAL A 1 99 ? -6.200 -20.761 -2.706 1.00 74.75 99 VAL A C 1
ATOM 789 O O . VAL A 1 99 ? -5.997 -19.553 -2.584 1.00 74.75 99 VAL A O 1
ATOM 792 N N . LYS A 1 100 ? -6.594 -21.294 -3.868 1.00 69.88 100 LYS A N 1
ATOM 793 C CA . LYS A 1 100 ? -7.045 -20.476 -4.999 1.00 69.88 100 LYS A CA 1
ATOM 794 C C . LYS A 1 100 ? -8.465 -20.014 -4.726 1.00 69.88 100 LYS A C 1
ATOM 796 O O . LYS A 1 100 ? -9.342 -20.811 -4.380 1.00 69.88 100 LYS A O 1
ATOM 801 N N . ARG A 1 101 ? -8.723 -18.733 -4.966 1.00 62.12 101 ARG A N 1
ATOM 802 C CA . ARG A 1 101 ? -10.094 -18.279 -5.203 1.00 62.12 101 ARG A CA 1
ATOM 803 C C . ARG A 1 101 ? -10.488 -18.753 -6.592 1.00 62.12 101 ARG A C 1
ATOM 805 O O . ARG A 1 101 ? -9.749 -18.532 -7.551 1.00 62.12 101 ARG A O 1
ATOM 812 N N . ASN A 1 102 ? -11.618 -19.436 -6.692 1.00 53.84 102 ASN A N 1
ATOM 813 C CA . ASN A 1 102 ? -12.158 -19.795 -7.989 1.00 53.84 102 ASN A CA 1
ATOM 814 C C . ASN A 1 102 ? -12.707 -18.513 -8.639 1.00 53.84 102 ASN A C 1
ATOM 816 O O . ASN A 1 102 ? -13.715 -17.966 -8.194 1.00 53.84 102 ASN A O 1
ATOM 820 N N . THR A 1 103 ? -12.003 -18.012 -9.652 1.00 48.62 103 THR A N 1
ATOM 821 C CA . THR A 1 103 ? -12.292 -16.743 -10.337 1.00 48.62 103 THR A CA 1
ATOM 822 C C . THR A 1 103 ? -13.568 -16.783 -11.175 1.00 48.62 103 THR A C 1
ATOM 824 O O . THR A 1 103 ? -14.083 -15.726 -11.522 1.00 48.62 103 THR A O 1
ATOM 827 N N . TYR A 1 104 ? -14.137 -17.967 -11.444 1.00 48.50 104 TYR A N 1
ATOM 828 C CA . TYR A 1 104 ? -15.410 -18.091 -12.168 1.00 48.50 104 TYR A CA 1
ATOM 829 C C . TYR A 1 104 ? -16.603 -17.486 -11.409 1.00 48.50 104 TYR A C 1
ATOM 831 O O . TYR A 1 104 ? -17.648 -17.230 -12.003 1.00 48.50 104 TYR A O 1
ATOM 839 N N . SER A 1 105 ? -16.461 -17.207 -10.110 1.00 45.53 105 SER A N 1
ATOM 840 C CA . SER A 1 105 ? -17.375 -16.333 -9.380 1.00 45.53 105 SER A CA 1
ATOM 841 C C . SER A 1 105 ? -16.606 -15.106 -8.906 1.00 45.53 105 SER A C 1
ATOM 843 O O . SER A 1 105 ? -15.784 -15.226 -8.003 1.00 45.53 105 SER A O 1
ATOM 845 N N . ALA A 1 106 ? -16.907 -13.926 -9.451 1.00 45.44 106 ALA A N 1
ATOM 846 C CA . ALA A 1 106 ? -16.371 -12.617 -9.043 1.00 45.44 106 ALA A CA 1
ATOM 847 C C . ALA A 1 106 ? -16.708 -12.204 -7.584 1.00 45.44 106 ALA A C 1
ATOM 849 O O . ALA A 1 106 ? -16.709 -11.031 -7.227 1.00 45.44 106 ALA A O 1
ATOM 850 N N . LEU A 1 107 ? -17.052 -13.163 -6.727 1.00 48.53 107 LEU A N 1
ATOM 851 C CA . LEU A 1 107 ? -17.399 -12.984 -5.329 1.00 48.53 107 LEU A CA 1
ATOM 852 C C . LEU A 1 107 ? -16.247 -13.542 -4.503 1.00 48.53 107 LEU A C 1
ATOM 854 O O . LEU A 1 107 ? -15.922 -14.717 -4.646 1.00 48.53 107 LEU A O 1
ATOM 858 N N . ASP A 1 108 ? -15.668 -12.720 -3.628 1.00 51.69 108 ASP A N 1
ATOM 859 C CA . ASP A 1 108 ? -14.624 -13.065 -2.654 1.00 51.69 108 ASP A CA 1
ATOM 860 C C . ASP A 1 108 ? -14.972 -14.316 -1.832 1.00 51.69 108 ASP A C 1
ATOM 862 O O . ASP A 1 108 ? -15.510 -14.235 -0.728 1.00 51.69 108 ASP A O 1
ATOM 866 N N . GLY A 1 109 ? -14.746 -15.503 -2.398 1.00 57.91 109 GLY A N 1
ATOM 867 C CA . GLY A 1 109 ? -15.003 -16.796 -1.769 1.00 57.91 109 GLY A CA 1
ATOM 868 C C . GLY A 1 109 ? -16.412 -17.038 -1.213 1.00 57.91 109 GLY A C 1
ATOM 869 O O . GLY A 1 109 ? -16.639 -18.036 -0.526 1.00 57.91 109 GLY A O 1
ATOM 870 N N . GLY A 1 110 ? -17.352 -16.119 -1.450 1.00 69.69 110 GLY A N 1
ATOM 871 C CA . GLY A 1 110 ? -18.686 -16.104 -0.857 1.00 69.69 110 GLY A CA 1
ATOM 872 C C . GLY A 1 110 ? -18.713 -16.132 0.677 1.00 69.69 110 GLY A C 1
ATOM 873 O O . GLY A 1 110 ? -19.739 -16.538 1.226 1.00 69.69 110 GLY A O 1
ATOM 874 N N . LEU A 1 111 ? -17.631 -15.759 1.373 1.00 79.88 111 LEU A N 1
ATOM 875 C CA . LEU A 1 111 ? -17.590 -15.734 2.839 1.00 79.88 111 LEU A CA 1
ATOM 876 C C . LEU A 1 111 ? -17.815 -14.324 3.367 1.00 79.88 111 LEU A C 1
ATOM 878 O O . LEU A 1 111 ? -17.099 -13.395 3.030 1.00 79.88 111 LEU A O 1
ATOM 882 N N . TYR A 1 112 ? -18.773 -14.197 4.271 1.00 84.94 112 TYR A N 1
ATOM 883 C CA . TYR A 1 112 ? -19.178 -12.954 4.893 1.00 84.94 112 TYR A CA 1
ATOM 884 C C . TYR A 1 112 ? -18.776 -12.953 6.355 1.00 84.94 112 TYR A C 1
ATOM 886 O O . TYR A 1 112 ? -18.971 -13.928 7.090 1.00 84.94 112 TYR A O 1
ATOM 894 N N . ARG A 1 113 ? -18.242 -11.825 6.792 1.00 87.06 113 ARG A N 1
ATOM 895 C CA . ARG A 1 113 ? -17.869 -11.586 8.170 1.00 87.06 113 ARG A CA 1
ATOM 896 C C . ARG A 1 113 ? -19.114 -11.292 8.998 1.00 87.06 113 ARG A C 1
ATOM 898 O O . ARG A 1 113 ? -19.967 -10.492 8.632 1.00 87.06 113 ARG A O 1
ATOM 905 N N . THR A 1 114 ? -19.203 -11.938 10.149 1.00 88.75 114 THR A N 1
ATOM 906 C CA . THR A 1 114 ? -20.292 -11.808 11.121 1.00 88.75 114 THR A CA 1
ATOM 907 C C . THR A 1 114 ? -19.718 -11.745 12.526 1.00 88.75 114 THR A C 1
ATOM 909 O O . THR A 1 114 ? -18.558 -12.099 12.757 1.00 88.75 114 THR A O 1
ATOM 912 N N . ILE A 1 115 ? -20.525 -11.300 13.486 1.00 80.25 115 ILE A N 1
ATOM 913 C CA . ILE A 1 115 ? -20.146 -11.289 14.896 1.00 80.25 115 ILE A CA 1
ATOM 914 C C . ILE A 1 115 ? -21.030 -12.265 15.662 1.00 80.25 115 ILE A C 1
ATOM 916 O O . ILE A 1 115 ? -22.258 -12.189 15.646 1.00 80.25 115 ILE A O 1
ATOM 920 N N . ALA A 1 116 ? -20.384 -13.196 16.354 1.00 80.12 116 ALA A N 1
ATOM 921 C CA . ALA A 1 116 ? -21.044 -14.110 17.266 1.00 80.12 116 ALA A CA 1
ATOM 922 C C . ALA A 1 116 ? -21.555 -13.385 18.518 1.00 80.12 116 ALA A C 1
ATOM 924 O O . ALA A 1 116 ? -21.134 -12.278 18.840 1.00 80.12 116 ALA A O 1
ATOM 925 N N . ARG A 1 117 ? -22.437 -14.033 19.289 1.00 74.62 117 ARG A N 1
ATOM 926 C CA . ARG A 1 117 ? -22.994 -13.445 20.525 1.00 74.62 117 ARG A CA 1
ATOM 927 C C . ARG A 1 117 ? -21.931 -13.067 21.565 1.00 74.62 117 ARG A C 1
ATOM 929 O O . ARG A 1 117 ? -22.168 -12.162 22.352 1.00 74.62 117 ARG A O 1
ATOM 936 N N . ASP A 1 118 ? -20.777 -13.728 21.545 1.00 71.38 118 ASP A N 1
ATOM 937 C CA . ASP A 1 118 ? -19.616 -13.444 22.403 1.00 71.38 118 ASP A CA 1
ATOM 938 C C . ASP A 1 118 ? -18.684 -12.347 21.835 1.00 71.38 118 ASP A C 1
ATOM 940 O O . ASP A 1 118 ? -17.598 -12.079 22.360 1.00 71.38 118 ASP A O 1
ATOM 944 N N . GLY A 1 119 ? -19.086 -11.721 20.728 1.00 68.56 119 GLY A N 1
ATOM 945 C CA . GLY A 1 119 ? -18.356 -10.672 20.035 1.00 68.56 119 GLY A CA 1
ATOM 946 C C . GLY A 1 119 ? -17.149 -11.157 19.224 1.00 68.56 119 GLY A C 1
ATOM 947 O O . GLY A 1 119 ? -16.363 -10.326 18.764 1.00 68.56 119 GLY A O 1
ATOM 948 N N . ARG A 1 120 ? -16.943 -12.472 19.055 1.00 72.25 120 ARG A N 1
ATOM 949 C CA . ARG A 1 120 ? -15.905 -12.994 18.151 1.00 72.25 120 ARG A CA 1
ATOM 950 C C . ARG A 1 120 ? -16.344 -12.871 16.694 1.00 72.25 120 ARG A C 1
ATOM 952 O O . ARG A 1 120 ? -17.490 -13.151 16.349 1.00 72.25 120 ARG A O 1
ATOM 959 N N . CYS A 1 121 ? -15.397 -12.476 15.850 1.00 73.94 121 CYS A N 1
ATOM 960 C CA . CYS A 1 121 ? -15.546 -12.479 14.402 1.00 73.94 121 CYS A CA 1
ATOM 961 C C . CYS A 1 121 ? -15.688 -13.923 13.893 1.00 73.94 121 CYS A C 1
ATOM 963 O O . CYS A 1 121 ? -14.948 -14.807 14.332 1.00 73.94 121 CYS A O 1
ATOM 965 N N . ARG A 1 122 ? -16.634 -14.163 12.985 1.00 83.56 122 ARG A N 1
ATOM 966 C CA . ARG A 1 122 ? -16.829 -15.437 12.284 1.00 83.56 122 ARG A CA 1
ATOM 967 C C . ARG A 1 122 ? -17.054 -15.182 10.807 1.00 83.56 122 ARG A C 1
ATOM 969 O O . ARG A 1 122 ? -17.745 -14.235 10.450 1.00 83.56 122 ARG A O 1
ATOM 976 N N . TRP A 1 123 ? -16.546 -16.070 9.972 1.00 82.06 123 TRP A N 1
ATOM 977 C CA . TRP A 1 123 ? -16.856 -16.085 8.550 1.00 82.06 123 TRP A CA 1
ATOM 978 C C . TRP A 1 123 ? -17.942 -17.123 8.289 1.00 82.06 123 TRP A C 1
ATOM 980 O O . TRP A 1 123 ? -17.846 -18.254 8.763 1.00 82.06 123 TRP A O 1
ATOM 990 N N . VAL A 1 124 ? -18.996 -16.733 7.582 1.00 83.31 124 VAL A N 1
ATOM 991 C CA . VAL A 1 124 ? -20.110 -17.611 7.198 1.00 83.31 124 VAL A CA 1
ATOM 992 C C . VAL A 1 124 ? -20.316 -17.528 5.697 1.00 83.31 124 VAL A C 1
ATOM 994 O O . VAL A 1 124 ? -19.954 -16.533 5.083 1.00 83.31 124 VAL A O 1
ATOM 997 N N . CYS A 1 125 ? -20.913 -18.544 5.086 1.00 83.44 125 CYS A N 1
ATOM 998 C CA . CYS A 1 125 ? -21.239 -18.437 3.671 1.00 83.44 125 CYS A CA 1
ATOM 999 C C . CYS A 1 125 ? -22.302 -17.377 3.384 1.00 83.44 125 CYS A C 1
ATOM 1001 O O . CYS A 1 125 ? -23.101 -17.025 4.255 1.00 83.44 125 CYS A O 1
ATOM 1003 N N . ARG A 1 126 ? -22.358 -16.959 2.121 1.00 83.12 126 ARG A N 1
ATOM 1004 C CA . ARG A 1 126 ? -23.384 -16.093 1.538 1.00 83.12 126 ARG A CA 1
ATOM 1005 C C . ARG A 1 126 ? -24.797 -16.463 1.979 1.00 83.12 126 ARG A C 1
ATOM 1007 O O . ARG A 1 126 ? -25.530 -15.611 2.474 1.00 83.12 126 ARG A O 1
ATOM 1014 N N . ASP A 1 127 ? -25.160 -17.733 1.854 1.00 82.38 127 ASP A N 1
ATOM 1015 C CA . ASP A 1 127 ? -26.522 -18.184 2.142 1.00 82.38 127 ASP A CA 1
ATOM 1016 C C . ASP A 1 127 ? -26.837 -18.099 3.638 1.00 82.38 127 ASP A C 1
ATOM 1018 O O . ASP A 1 127 ? -27.899 -17.619 4.031 1.00 82.38 127 ASP A O 1
ATOM 1022 N N . HIS A 1 128 ? -25.891 -18.487 4.501 1.00 86.31 128 HIS A N 1
ATOM 1023 C CA . HIS A 1 128 ? -26.043 -18.338 5.949 1.00 86.31 128 HIS A CA 1
ATOM 1024 C C . HIS A 1 128 ? -26.093 -16.868 6.365 1.00 86.31 128 HIS A C 1
ATOM 1026 O O . HIS A 1 128 ? -26.859 -16.521 7.265 1.00 86.31 128 HIS A O 1
ATOM 1032 N N . TYR A 1 129 ? -25.319 -16.004 5.709 1.00 90.06 129 TYR A N 1
ATOM 1033 C CA . TYR A 1 129 ? -25.359 -14.567 5.939 1.00 90.06 129 TYR A CA 1
ATOM 1034 C C . TYR A 1 129 ? -26.741 -14.004 5.608 1.00 90.06 129 TYR A C 1
ATOM 1036 O O . TYR A 1 129 ? -27.383 -13.420 6.478 1.00 90.06 129 TYR A O 1
ATOM 1044 N N . PHE A 1 130 ? -27.247 -14.247 4.399 1.00 88.19 130 PHE A N 1
ATOM 1045 C CA . PHE A 1 130 ? -28.549 -13.732 3.966 1.00 88.19 130 PHE A CA 1
ATOM 1046 C C . PHE A 1 130 ? -29.743 -14.388 4.656 1.00 88.19 130 PHE A C 1
ATOM 1048 O O . PHE A 1 130 ? -30.813 -13.796 4.720 1.00 88.19 130 PHE A O 1
ATOM 1055 N N . LYS A 1 131 ? -29.562 -15.578 5.232 1.00 88.31 131 LYS A N 1
ATOM 1056 C CA . LYS A 1 131 ? -30.544 -16.171 6.144 1.00 88.31 131 LYS A CA 1
ATOM 1057 C C . LYS A 1 131 ? -30.531 -15.513 7.527 1.00 88.31 131 LYS A C 1
ATOM 1059 O O . LYS A 1 131 ? -31.551 -15.502 8.209 1.00 88.31 131 LYS A O 1
ATOM 1064 N N . THR A 1 132 ? -29.376 -15.010 7.963 1.00 87.31 132 THR A N 1
ATOM 1065 C CA . THR A 1 132 ? -29.200 -14.384 9.285 1.00 87.31 132 THR A CA 1
ATOM 1066 C C . THR A 1 132 ? -29.598 -12.911 9.282 1.00 87.31 132 THR A C 1
ATOM 1068 O O . THR A 1 132 ? -30.137 -12.422 10.276 1.00 87.31 132 THR A O 1
ATOM 1071 N N . TYR A 1 133 ? -29.324 -12.202 8.188 1.00 90.75 133 TYR A N 1
ATOM 1072 C CA . TYR A 1 133 ? -29.568 -10.771 8.052 1.00 90.75 133 TYR A CA 1
ATOM 1073 C C . TYR A 1 133 ? -30.668 -10.500 7.037 1.00 90.75 133 TYR A C 1
ATOM 1075 O O . TYR A 1 133 ? -30.628 -10.993 5.914 1.00 90.75 133 TYR A O 1
ATOM 1083 N N . ASP A 1 134 ? -31.624 -9.670 7.438 1.00 92.38 134 ASP A N 1
ATOM 1084 C CA . ASP A 1 134 ? -32.732 -9.254 6.592 1.00 92.38 134 ASP A CA 1
ATOM 1085 C C . ASP A 1 134 ? -32.223 -8.464 5.376 1.00 92.38 134 ASP A C 1
ATOM 1087 O O . ASP A 1 134 ? -31.666 -7.368 5.506 1.00 92.38 134 ASP A O 1
ATOM 1091 N N . GLN A 1 135 ? -32.421 -9.027 4.184 1.00 92.88 135 GLN A N 1
ATOM 1092 C CA . GLN A 1 135 ? -32.005 -8.410 2.927 1.00 92.88 135 GLN A CA 1
ATOM 1093 C C . GLN A 1 135 ? -32.699 -7.072 2.668 1.00 92.88 135 GLN A C 1
ATOM 1095 O O . GLN A 1 135 ? -32.101 -6.206 2.031 1.00 92.88 135 GLN A O 1
ATOM 1100 N N . THR A 1 136 ? -33.914 -6.869 3.185 1.00 94.19 136 THR A N 1
ATOM 1101 C CA . THR A 1 136 ? -34.628 -5.594 3.043 1.00 94.19 136 THR A CA 1
ATOM 1102 C C . THR A 1 136 ? -33.927 -4.489 3.831 1.00 94.19 136 THR A C 1
ATOM 1104 O O . THR A 1 136 ? -33.718 -3.396 3.306 1.00 94.19 136 THR A O 1
ATOM 1107 N N . ILE A 1 137 ? -33.449 -4.796 5.042 1.00 93.38 137 ILE A N 1
ATOM 1108 C CA . ILE A 1 137 ? -32.681 -3.868 5.881 1.00 93.38 137 ILE A CA 1
ATOM 1109 C C . ILE A 1 137 ? -31.307 -3.595 5.263 1.00 93.38 137 ILE A C 1
ATOM 1111 O O . ILE A 1 137 ? -30.871 -2.447 5.223 1.00 93.38 137 ILE A O 1
ATOM 1115 N N . VAL A 1 138 ? -30.628 -4.625 4.744 1.00 93.75 138 VAL A N 1
ATOM 1116 C CA . VAL A 1 138 ? -29.342 -4.449 4.041 1.00 93.75 138 VAL A CA 1
ATOM 1117 C C . VAL A 1 138 ? -29.521 -3.595 2.780 1.00 93.75 138 VAL A C 1
ATOM 1119 O O . VAL A 1 138 ? -28.684 -2.738 2.499 1.00 93.75 138 VAL A O 1
ATOM 1122 N N . GLY A 1 139 ? -30.621 -3.787 2.046 1.00 95.50 139 GLY A N 1
ATOM 1123 C CA . GLY A 1 139 ? -30.998 -2.962 0.900 1.00 95.50 139 GLY A CA 1
ATOM 1124 C C . GLY A 1 139 ? -31.243 -1.505 1.289 1.00 95.50 139 GLY A C 1
ATOM 1125 O O . GLY A 1 139 ? -30.640 -0.615 0.697 1.00 95.50 139 GLY A O 1
ATOM 1126 N N . ALA A 1 140 ? -32.041 -1.260 2.333 1.00 96.75 140 ALA A N 1
ATOM 1127 C CA . ALA A 1 140 ? -32.298 0.083 2.855 1.00 96.75 140 ALA A CA 1
ATOM 1128 C C . ALA A 1 140 ? -31.007 0.781 3.313 1.00 96.75 140 ALA A C 1
ATOM 1130 O O . ALA A 1 140 ? -30.789 1.949 2.992 1.00 96.75 140 ALA A O 1
ATOM 1131 N N . LEU A 1 141 ? -30.119 0.054 4.000 1.00 97.06 141 LEU A N 1
ATOM 1132 C CA . LEU A 1 141 ? -28.812 0.570 4.403 1.00 97.06 141 LEU A CA 1
ATOM 1133 C C . LEU A 1 141 ? -27.976 0.971 3.185 1.00 97.06 141 LEU A C 1
ATOM 1135 O O . LEU A 1 141 ? -27.404 2.056 3.180 1.00 97.06 141 LEU A O 1
ATOM 1139 N N . ARG A 1 142 ? -27.926 0.131 2.144 1.00 97.12 142 ARG A N 1
ATOM 1140 C CA . ARG A 1 142 ? -27.199 0.437 0.905 1.00 97.12 142 ARG A CA 1
ATOM 1141 C C . ARG A 1 142 ? -27.741 1.703 0.236 1.00 97.12 142 ARG A C 1
ATOM 1143 O O . ARG A 1 142 ? -26.944 2.541 -0.172 1.00 97.12 142 ARG A O 1
ATOM 1150 N N . THR A 1 143 ? -29.062 1.859 0.164 1.00 97.44 143 THR A N 1
ATOM 1151 C CA . THR A 1 143 ? -29.697 3.057 -0.403 1.00 97.44 143 THR A CA 1
ATOM 1152 C C . THR A 1 143 ? -29.290 4.319 0.352 1.00 97.44 143 THR A C 1
ATOM 1154 O O . THR A 1 143 ? -28.856 5.279 -0.278 1.00 97.44 143 THR A O 1
ATOM 1157 N N . VAL A 1 144 ? -29.363 4.315 1.689 1.00 97.50 144 VAL A N 1
ATOM 1158 C CA . VAL A 1 144 ? -28.984 5.492 2.491 1.00 97.50 144 VAL A CA 1
ATOM 1159 C C . VAL A 1 144 ? -27.485 5.780 2.396 1.00 97.50 144 VAL A C 1
ATOM 1161 O O . VAL A 1 144 ? -27.101 6.930 2.213 1.00 97.50 144 VAL A O 1
ATOM 1164 N N . VAL A 1 145 ? -26.632 4.750 2.450 1.00 97.62 145 VAL A N 1
ATOM 1165 C CA . VAL A 1 145 ? -25.173 4.907 2.319 1.00 97.62 145 VAL A CA 1
ATOM 1166 C C . VAL A 1 145 ? -24.799 5.500 0.959 1.00 97.62 145 VAL A C 1
ATOM 1168 O O . VAL A 1 145 ? -23.988 6.419 0.913 1.00 97.62 145 VAL A O 1
ATOM 1171 N N . HIS A 1 146 ? -25.397 5.034 -0.141 1.00 96.19 146 HIS A N 1
ATOM 1172 C CA . HIS A 1 146 ? -25.142 5.609 -1.465 1.00 96.19 146 HIS A CA 1
ATOM 1173 C C . HIS A 1 146 ? -25.727 7.011 -1.633 1.00 96.19 146 HIS A C 1
ATOM 1175 O O . HIS A 1 146 ? -25.106 7.835 -2.300 1.00 96.19 146 HIS A O 1
ATOM 1181 N N . GLY A 1 147 ? -26.868 7.303 -1.003 1.00 96.88 147 GLY A N 1
ATOM 1182 C CA . GLY A 1 147 ? -27.477 8.635 -1.023 1.00 96.88 147 GLY A CA 1
ATOM 1183 C C . GLY A 1 147 ? -26.558 9.732 -0.479 1.00 96.88 147 GLY A C 1
ATOM 1184 O O . GLY A 1 147 ? -26.624 10.859 -0.953 1.00 96.88 147 GLY A O 1
ATOM 1185 N N . VAL A 1 148 ? -25.652 9.387 0.442 1.00 95.94 148 VAL A N 1
ATOM 1186 C CA . VAL A 1 148 ? -24.643 10.303 1.009 1.00 95.94 148 VAL A CA 1
ATOM 1187 C C . VAL A 1 148 ? -23.244 10.124 0.398 1.00 95.94 148 VAL A C 1
ATOM 1189 O O . VAL A 1 148 ? -22.243 10.527 0.984 1.00 95.94 148 VAL A O 1
ATOM 1192 N N . GLY A 1 149 ? -23.137 9.455 -0.757 1.00 93.44 149 GLY A N 1
ATOM 1193 C CA . GLY A 1 149 ? -21.852 9.196 -1.424 1.00 93.44 149 GLY A CA 1
ATOM 1194 C C . GLY A 1 149 ? -20.922 8.241 -0.661 1.00 93.44 149 GLY A C 1
ATOM 1195 O O . GLY A 1 149 ? -19.717 8.202 -0.909 1.00 93.44 149 GLY A O 1
ATOM 1196 N N . GLY A 1 150 ? -21.459 7.479 0.290 1.00 96.94 150 GLY A N 1
ATOM 1197 C CA . GLY A 1 150 ? -20.722 6.492 1.063 1.00 96.94 150 GLY A CA 1
ATOM 1198 C C . GLY A 1 150 ? -20.509 5.167 0.328 1.00 96.94 150 GLY A C 1
ATOM 1199 O O . GLY A 1 150 ? -21.048 4.898 -0.749 1.00 96.94 150 GLY A O 1
ATOM 1200 N N . THR A 1 151 ? -19.733 4.291 0.962 1.00 96.44 151 THR A N 1
ATOM 1201 C CA . THR A 1 151 ? -19.429 2.938 0.478 1.00 96.44 151 THR A CA 1
ATOM 1202 C C . THR A 1 151 ? -19.771 1.895 1.535 1.00 96.44 151 THR A C 1
ATOM 1204 O O . THR A 1 151 ? -19.590 2.109 2.738 1.00 96.44 151 THR A O 1
ATOM 1207 N N . ILE A 1 152 ? -20.274 0.747 1.081 1.00 96.75 152 ILE A N 1
ATOM 1208 C CA . ILE A 1 152 ? -20.580 -0.404 1.926 1.00 96.75 152 ILE A CA 1
ATOM 1209 C C . ILE A 1 152 ? -19.909 -1.653 1.365 1.00 96.75 152 ILE A C 1
ATOM 1211 O O . ILE A 1 152 ? -20.146 -2.050 0.228 1.00 96.75 152 ILE A O 1
ATOM 1215 N N . ASP A 1 153 ? -19.119 -2.303 2.207 1.00 93.44 153 ASP A N 1
ATOM 1216 C CA . ASP A 1 153 ? -18.618 -3.647 1.976 1.00 93.44 153 ASP A CA 1
ATOM 1217 C C . ASP A 1 153 ? -19.441 -4.609 2.836 1.00 93.44 153 ASP A C 1
ATOM 1219 O O . ASP A 1 153 ? -19.233 -4.738 4.045 1.00 93.44 153 ASP A O 1
ATOM 1223 N N . VAL A 1 154 ? -20.421 -5.260 2.210 1.00 91.94 154 VAL A N 1
ATOM 1224 C CA . VAL A 1 154 ? -21.319 -6.214 2.882 1.00 91.94 154 VAL A CA 1
ATOM 1225 C C . VAL A 1 154 ? -20.554 -7.459 3.339 1.00 91.94 154 VAL A C 1
ATOM 1227 O O . VAL A 1 154 ? -20.888 -8.034 4.374 1.00 91.94 154 VAL A O 1
ATOM 1230 N N . THR A 1 155 ? -19.511 -7.849 2.603 1.00 87.50 155 THR A N 1
ATOM 1231 C CA . THR A 1 155 ? -18.672 -9.018 2.882 1.00 87.50 155 THR A CA 1
ATOM 1232 C C . THR A 1 155 ? -17.902 -8.826 4.181 1.00 87.50 155 THR A C 1
ATOM 1234 O O . THR A 1 155 ? -17.886 -9.715 5.030 1.00 87.50 155 THR A O 1
ATOM 1237 N N . LEU A 1 156 ? -17.322 -7.645 4.393 1.00 89.50 156 LEU A N 1
ATOM 1238 C CA . LEU A 1 156 ? -16.644 -7.303 5.645 1.00 89.50 156 LEU A CA 1
ATOM 1239 C C . LEU A 1 156 ? -17.593 -6.733 6.707 1.00 89.50 156 LEU A C 1
ATOM 1241 O O . LEU A 1 156 ? -17.223 -6.662 7.882 1.00 89.50 156 LEU A O 1
ATOM 1245 N N . GLY A 1 157 ? -18.804 -6.326 6.336 1.00 94.19 157 GLY A N 1
ATOM 1246 C CA . GLY A 1 157 ? -19.689 -5.559 7.210 1.00 94.19 157 GLY A CA 1
ATOM 1247 C C . GLY A 1 157 ? -19.087 -4.195 7.558 1.00 94.19 157 GLY A C 1
ATOM 1248 O O . GLY A 1 157 ? -19.161 -3.765 8.709 1.00 94.19 157 GLY A O 1
ATOM 1249 N N . THR A 1 158 ? -18.430 -3.551 6.593 1.00 96.50 158 THR A N 1
ATOM 1250 C CA . THR A 1 158 ? -17.780 -2.246 6.768 1.00 96.50 158 THR A CA 1
ATOM 1251 C C . THR A 1 158 ? -18.590 -1.174 6.055 1.00 96.50 158 THR A C 1
ATOM 1253 O O . THR A 1 158 ? -18.897 -1.312 4.874 1.00 96.50 158 THR A O 1
ATOM 1256 N N . VAL A 1 159 ? -18.904 -0.088 6.754 1.00 98.00 159 VAL A N 1
ATOM 1257 C CA . VAL A 1 159 ? -19.589 1.084 6.194 1.00 98.00 159 VAL A CA 1
ATOM 1258 C C . VAL A 1 159 ? -18.686 2.302 6.326 1.00 98.00 159 VAL A C 1
ATOM 1260 O O . VAL A 1 159 ? -18.124 2.540 7.398 1.00 98.00 159 VAL A O 1
ATOM 1263 N N . ARG A 1 160 ? -18.551 3.078 5.247 1.00 98.00 160 ARG A N 1
ATOM 1264 C CA . ARG A 1 160 ? -17.852 4.367 5.239 1.00 98.00 160 ARG A CA 1
ATOM 1265 C C . ARG A 1 160 ? -18.768 5.444 4.683 1.00 98.00 160 ARG A C 1
ATOM 1267 O O . ARG A 1 160 ? -19.232 5.313 3.555 1.00 98.00 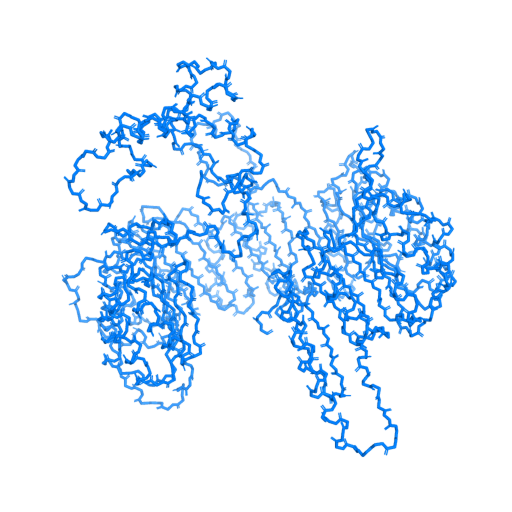160 ARG A O 1
ATOM 1274 N N . VAL A 1 161 ? -19.016 6.491 5.455 1.00 97.94 161 VAL A N 1
ATOM 1275 C CA . VAL A 1 161 ? -19.946 7.569 5.095 1.00 97.94 161 VAL A CA 1
ATOM 1276 C C . VAL A 1 161 ? -19.369 8.931 5.469 1.00 97.94 161 VAL A C 1
ATOM 1278 O O . VAL A 1 161 ? -18.644 9.063 6.460 1.00 97.94 161 VAL A O 1
ATOM 1281 N N . LEU A 1 162 ? -19.700 9.930 4.657 1.00 96.81 162 LEU A N 1
ATOM 1282 C CA . LEU A 1 162 ? -19.465 11.346 4.907 1.00 96.81 162 LEU A CA 1
ATOM 1283 C C . LEU A 1 162 ? -20.835 12.006 5.006 1.00 96.81 162 LEU A C 1
ATOM 1285 O O . LEU A 1 162 ? -21.639 11.883 4.091 1.00 96.81 162 LEU A O 1
ATOM 1289 N N . PHE A 1 163 ? -21.092 12.686 6.112 1.00 96.81 163 PHE A N 1
ATOM 1290 C CA . PHE A 1 163 ? -22.331 13.420 6.323 1.00 96.81 163 PHE A CA 1
ATOM 1291 C C . PHE A 1 163 ? -22.015 14.913 6.350 1.00 96.81 163 PHE A C 1
ATOM 1293 O O . PHE A 1 163 ? -21.075 15.331 7.033 1.00 96.81 163 PHE A O 1
ATOM 1300 N N . ILE A 1 164 ? -22.798 15.695 5.609 1.00 95.69 164 ILE A N 1
ATOM 1301 C CA . ILE A 1 164 ? -22.648 17.154 5.505 1.00 95.69 164 ILE A CA 1
ATOM 1302 C C . ILE A 1 164 ? -23.705 17.847 6.384 1.00 95.69 164 ILE A C 1
ATOM 1304 O O . ILE A 1 164 ? -23.575 19.018 6.729 1.00 95.69 164 ILE A O 1
ATOM 1308 N N . SER A 1 165 ? -24.745 17.119 6.811 1.00 95.94 165 SER A N 1
ATOM 1309 C CA . SER A 1 165 ? -25.800 17.633 7.689 1.00 95.94 165 SER A CA 1
ATOM 1310 C C . SER A 1 165 ? -26.243 16.631 8.765 1.00 95.94 165 SER A C 1
ATOM 1312 O O . SER A 1 165 ? -26.150 15.414 8.598 1.00 95.94 165 SER A O 1
ATOM 1314 N N . SER A 1 166 ? -26.796 17.156 9.867 1.00 96.19 166 SER A N 1
ATOM 1315 C CA . SER A 1 166 ? -27.388 16.353 10.952 1.00 96.19 166 SER A CA 1
ATOM 1316 C C . SER A 1 166 ? -28.575 15.502 10.470 1.00 96.19 166 SER A C 1
ATOM 1318 O O . SER A 1 166 ? -28.676 14.333 10.836 1.00 96.19 166 SER A O 1
ATOM 1320 N N . SER A 1 167 ? -29.413 16.027 9.568 1.00 97.00 167 SER A N 1
ATOM 1321 C CA . SER A 1 167 ? -30.580 15.312 9.026 1.00 97.00 167 SER A CA 1
ATOM 1322 C C . SER A 1 167 ? -30.212 14.075 8.201 1.00 97.00 167 SER A C 1
ATOM 1324 O O . SER A 1 167 ? -30.892 13.053 8.278 1.00 97.00 167 SER A O 1
ATOM 1326 N N . GLU A 1 168 ? -29.128 14.135 7.421 1.00 96.94 168 GLU A N 1
ATOM 1327 C CA . GLU A 1 168 ? -28.630 12.966 6.679 1.00 96.94 168 GLU A CA 1
ATOM 1328 C C . GLU A 1 168 ? -28.121 11.880 7.633 1.00 96.94 168 GLU A C 1
ATOM 1330 O O . GLU A 1 168 ? -28.382 10.690 7.437 1.00 96.94 168 GLU A O 1
ATOM 1335 N N . ALA A 1 169 ? -27.414 12.296 8.687 1.00 97.38 169 ALA A N 1
ATOM 1336 C CA . ALA A 1 169 ? -26.905 11.391 9.704 1.00 97.38 169 ALA A CA 1
ATOM 1337 C C . ALA A 1 169 ? -28.039 10.731 10.502 1.00 97.38 169 ALA A C 1
ATOM 1339 O O . ALA A 1 169 ? -27.976 9.528 10.748 1.00 97.38 169 ALA A O 1
ATOM 1340 N N . GLU A 1 170 ? -29.096 11.472 10.845 1.00 97.62 170 GLU A N 1
ATOM 1341 C CA . GLU A 1 170 ? -30.291 10.948 11.519 1.00 97.62 170 GLU A CA 1
ATOM 1342 C C . GLU A 1 170 ? -30.971 9.847 10.691 1.00 97.62 170 GLU A C 1
ATOM 1344 O O . GLU A 1 170 ? -31.170 8.734 11.187 1.00 97.62 170 GLU A O 1
ATOM 1349 N N . ALA A 1 171 ? -31.214 10.100 9.399 1.00 97.12 171 ALA A N 1
ATOM 1350 C CA . ALA A 1 171 ? -31.783 9.102 8.491 1.00 97.12 171 ALA A CA 1
ATOM 1351 C C . ALA A 1 171 ? -30.921 7.828 8.413 1.00 97.12 171 ALA A C 1
ATOM 1353 O O . ALA A 1 171 ? -31.438 6.707 8.357 1.00 97.12 171 ALA A O 1
ATOM 1354 N N . PHE A 1 172 ? -29.595 7.976 8.450 1.00 98.12 172 PHE A N 1
ATOM 1355 C CA . PHE A 1 172 ? -28.683 6.840 8.524 1.00 98.12 172 PHE A CA 1
ATOM 1356 C C . PHE A 1 172 ? -28.743 6.111 9.870 1.00 98.12 172 PHE A C 1
ATOM 1358 O O . PHE A 1 172 ? -28.759 4.877 9.884 1.00 98.12 172 PHE A O 1
ATOM 1365 N N . TYR A 1 173 ? -28.795 6.826 10.994 1.00 98.12 173 TYR A N 1
ATOM 1366 C CA . TYR A 1 173 ? -28.868 6.230 12.331 1.00 98.12 173 TYR A CA 1
ATOM 1367 C C . TYR A 1 173 ? -30.123 5.371 12.503 1.00 98.12 173 TYR A C 1
ATOM 1369 O O . TYR A 1 173 ? -30.026 4.254 13.023 1.00 98.12 173 TYR A O 1
ATOM 1377 N N . ASP A 1 174 ? -31.262 5.814 11.974 1.00 97.56 174 ASP A N 1
ATOM 1378 C CA . ASP A 1 174 ? -32.521 5.061 11.989 1.00 97.56 174 ASP A CA 1
ATOM 1379 C C . ASP A 1 174 ? -32.432 3.714 11.265 1.00 97.56 174 ASP A C 1
ATOM 1381 O O . ASP A 1 174 ? -33.012 2.707 11.700 1.00 97.56 174 ASP A O 1
ATOM 1385 N N . VAL A 1 175 ? -31.689 3.668 10.158 1.00 97.56 175 VAL A N 1
ATOM 1386 C CA . VAL A 1 175 ? -31.444 2.427 9.416 1.00 97.56 175 VAL A CA 1
ATOM 1387 C C . VAL A 1 175 ? -30.368 1.584 10.100 1.00 97.56 175 VAL A C 1
ATOM 1389 O O . VAL A 1 175 ? -30.521 0.363 10.207 1.00 97.56 175 VAL A O 1
ATOM 1392 N N . LEU A 1 176 ? -29.318 2.210 10.636 1.00 97.56 176 LEU A N 1
ATOM 1393 C CA . LEU A 1 176 ? -28.228 1.530 11.335 1.00 97.56 176 LEU A CA 1
ATOM 1394 C C . LEU A 1 176 ? -28.733 0.749 12.553 1.00 97.56 176 LEU A C 1
ATOM 1396 O O . LEU A 1 176 ? -28.354 -0.406 12.728 1.00 97.56 176 LEU A O 1
ATOM 1400 N N . VAL A 1 177 ? -29.645 1.322 13.346 1.00 97.06 177 VAL A N 1
ATOM 1401 C CA . VAL A 1 177 ? -30.288 0.657 14.501 1.00 97.06 177 VAL A CA 1
ATOM 1402 C C . VAL A 1 177 ? -30.917 -0.691 14.115 1.00 97.06 177 VAL A C 1
ATOM 1404 O O . VAL A 1 177 ? -30.946 -1.625 14.921 1.00 97.06 177 VAL A O 1
ATOM 1407 N N . LYS A 1 178 ? -31.406 -0.812 12.878 1.00 96.31 178 LYS A N 1
ATOM 1408 C CA . LYS A 1 178 ? -32.020 -2.031 12.335 1.00 96.31 178 LYS A CA 1
ATOM 1409 C C . LYS A 1 178 ? -30.968 -2.969 11.722 1.00 96.31 178 LYS A C 1
ATOM 1411 O O . LYS A 1 178 ? -31.130 -4.191 11.750 1.00 96.31 178 LYS A O 1
ATOM 1416 N N . ALA A 1 179 ? -29.869 -2.420 11.209 1.00 94.00 179 ALA A N 1
ATOM 1417 C CA . ALA A 1 179 ? -28.826 -3.137 10.485 1.00 94.00 179 ALA A CA 1
ATOM 1418 C C . ALA A 1 179 ? -27.759 -3.766 11.403 1.00 94.00 179 ALA A C 1
ATOM 1420 O O . ALA A 1 179 ? -26.657 -3.251 11.582 1.00 94.00 179 ALA A O 1
ATOM 1421 N N . ARG A 1 180 ? -28.042 -4.972 11.912 1.00 90.12 180 ARG A N 1
ATOM 1422 C CA . ARG A 1 180 ? -27.076 -5.780 12.696 1.00 90.12 180 ARG A CA 1
ATOM 1423 C C . ARG A 1 180 ? -25.877 -6.308 11.892 1.00 90.12 180 ARG A C 1
ATOM 1425 O O . ARG A 1 180 ? -25.011 -6.977 12.455 1.00 90.12 180 ARG A O 1
ATOM 1432 N N . SER A 1 181 ? -25.864 -6.096 10.579 1.00 90.88 181 SER A N 1
ATOM 1433 C CA . SER A 1 181 ? -24.800 -6.525 9.668 1.00 90.88 181 SER A CA 1
ATOM 1434 C C . SER A 1 181 ? -23.576 -5.605 9.683 1.00 90.88 181 SER A C 1
ATOM 1436 O O . SER A 1 181 ? -22.528 -5.994 9.169 1.00 90.88 181 SER A O 1
ATOM 1438 N N . VAL A 1 182 ? -23.680 -4.404 10.265 1.00 95.94 182 VAL A N 1
ATOM 1439 C CA . VAL A 1 182 ? -22.579 -3.433 10.315 1.00 95.94 182 VAL A CA 1
ATOM 1440 C C . VAL A 1 182 ? -21.646 -3.755 11.480 1.00 95.94 182 VAL A C 1
ATOM 1442 O O . VAL A 1 182 ? -22.008 -3.640 12.649 1.00 95.94 182 VAL A O 1
ATOM 1445 N N . LEU A 1 183 ? -20.419 -4.154 11.157 1.00 94.94 183 LEU A N 1
ATOM 1446 C CA . LEU A 1 183 ? -19.389 -4.538 12.122 1.00 94.94 183 LEU A CA 1
ATOM 1447 C C . LEU A 1 183 ? -18.378 -3.416 12.354 1.00 94.94 183 LEU A C 1
ATOM 1449 O O . LEU A 1 183 ? -17.941 -3.209 13.493 1.00 94.94 183 LEU A O 1
ATOM 1453 N N . GLU A 1 184 ? -18.012 -2.715 11.279 1.00 96.75 184 GLU A N 1
ATOM 1454 C CA . GLU A 1 184 ? -17.107 -1.569 11.285 1.00 96.75 184 GLU A CA 1
ATOM 1455 C C . GLU A 1 184 ? -17.788 -0.364 10.649 1.00 96.75 184 GLU A C 1
ATOM 1457 O O . GLU A 1 184 ? -18.356 -0.450 9.562 1.00 96.75 184 GLU A O 1
ATOM 1462 N N . LEU A 1 185 ? -17.697 0.770 11.327 1.00 97.94 185 LEU A N 1
ATOM 1463 C CA . LEU A 1 185 ? -18.334 2.009 10.924 1.00 97.94 185 LEU A CA 1
ATOM 1464 C C . LEU A 1 185 ? -17.291 3.121 10.892 1.00 97.94 185 LEU A C 1
ATOM 1466 O O . LEU A 1 185 ? -16.688 3.430 11.915 1.00 97.94 185 LEU A O 1
ATOM 1470 N N . SER A 1 186 ? -17.069 3.710 9.724 1.00 97.94 186 SER A N 1
ATOM 1471 C CA . SER A 1 186 ? -16.223 4.886 9.543 1.00 97.94 186 SER A CA 1
ATOM 1472 C C . SER A 1 186 ? -17.100 6.056 9.138 1.00 97.94 186 SER A C 1
ATOM 1474 O O . SER A 1 186 ? -17.665 6.046 8.048 1.00 97.94 186 SER A O 1
ATOM 1476 N N . ILE A 1 187 ? -17.224 7.052 10.003 1.00 97.75 187 ILE A N 1
ATOM 1477 C CA . ILE A 1 187 ? -18.058 8.223 9.752 1.00 97.75 187 ILE A CA 1
ATOM 1478 C C . ILE A 1 187 ? -17.193 9.469 9.804 1.00 97.75 187 ILE A C 1
ATOM 1480 O O . ILE A 1 187 ? -16.462 9.671 10.775 1.00 97.75 187 ILE A O 1
ATOM 1484 N N . LYS A 1 188 ? -17.330 10.315 8.784 1.00 97.12 188 LYS A N 1
ATOM 1485 C CA . LYS A 1 188 ? -16.855 11.693 8.805 1.00 97.12 188 LYS A CA 1
ATOM 1486 C C . LYS A 1 188 ? -18.050 12.635 8.953 1.00 97.12 188 LYS A C 1
ATOM 1488 O O . LYS A 1 188 ? -18.969 12.582 8.139 1.00 97.12 188 LYS A O 1
ATOM 1493 N N . LEU A 1 189 ? -18.043 13.448 10.007 1.00 95.44 189 LEU A N 1
ATOM 1494 C CA . LEU A 1 189 ? -19.100 14.407 10.316 1.00 95.44 189 LEU A CA 1
ATOM 1495 C C . LEU A 1 189 ? -18.627 15.826 9.971 1.00 95.44 189 LEU A C 1
ATOM 1497 O O . LEU A 1 189 ? -17.762 16.358 10.669 1.00 95.44 189 LEU A O 1
ATOM 1501 N N . ASP A 1 190 ? -19.155 16.422 8.901 1.00 93.88 190 ASP A N 1
ATOM 1502 C CA . ASP A 1 190 ? -18.725 17.729 8.374 1.00 93.88 190 ASP A CA 1
ATOM 1503 C C . ASP A 1 190 ? -19.776 18.833 8.593 1.00 93.88 190 ASP A C 1
ATOM 1505 O O . ASP A 1 190 ? -20.179 19.534 7.673 1.00 93.88 190 ASP A O 1
ATOM 1509 N N . TRP A 1 191 ? -20.252 18.958 9.837 1.00 91.75 191 TRP A N 1
ATOM 1510 C CA . TRP A 1 191 ? -21.109 20.057 10.301 1.00 91.75 191 TRP A CA 1
ATOM 1511 C C . TRP A 1 191 ? -20.849 20.368 11.777 1.00 91.75 191 TRP A C 1
ATOM 1513 O O . TRP A 1 191 ? -20.138 19.645 12.486 1.00 91.75 191 TRP A O 1
ATOM 1523 N N . LYS A 1 192 ? -21.484 21.433 12.273 1.00 89.38 192 LYS A N 1
ATOM 1524 C CA . LYS A 1 192 ? -21.480 21.797 13.690 1.00 89.38 192 LYS A CA 1
ATOM 1525 C C . LYS A 1 192 ? -22.213 20.756 14.544 1.00 89.38 192 LYS A C 1
ATOM 1527 O O . LYS A 1 192 ? -23.437 20.772 14.654 1.00 89.38 192 LYS A O 1
ATOM 1532 N N . LEU A 1 193 ? -21.443 19.888 15.195 1.00 89.81 193 LEU A N 1
ATOM 1533 C CA . LEU A 1 193 ? -21.959 18.820 16.049 1.00 89.81 193 LEU A CA 1
ATOM 1534 C C . LEU A 1 193 ? -22.610 19.343 17.329 1.00 89.81 193 LEU A C 1
ATOM 1536 O O . LEU A 1 193 ? -22.000 20.080 18.106 1.00 89.81 193 LEU A O 1
ATOM 1540 N N . SER A 1 194 ? -23.830 18.884 17.588 1.00 90.06 194 SER A N 1
ATOM 1541 C CA . SER A 1 194 ? -24.499 19.016 18.877 1.00 90.06 194 SER A CA 1
ATOM 1542 C C . SER A 1 194 ? -24.225 17.795 19.764 1.00 90.06 194 SER A C 1
ATOM 1544 O O . SER A 1 194 ? -23.960 16.689 19.288 1.00 90.06 194 SER A O 1
ATOM 1546 N N . GLY A 1 195 ? -24.373 17.950 21.083 1.00 88.12 195 GLY A N 1
ATOM 1547 C CA . GLY A 1 195 ? -24.381 16.798 21.996 1.00 88.12 195 GLY A CA 1
ATOM 1548 C C . GLY A 1 195 ? -25.535 15.818 21.720 1.00 88.12 195 GLY A C 1
ATOM 1549 O O . GLY A 1 195 ? -25.487 14.665 22.140 1.00 88.12 195 GLY A O 1
ATOM 1550 N N . ASN A 1 196 ? -26.589 16.233 21.004 1.00 92.50 196 ASN A N 1
ATOM 1551 C CA . ASN A 1 196 ? -27.645 15.316 20.572 1.00 92.50 196 ASN A CA 1
ATOM 1552 C C . ASN A 1 196 ? -27.160 14.369 19.468 1.00 92.50 196 ASN A C 1
ATOM 1554 O O . ASN A 1 196 ? -27.389 13.168 19.575 1.00 92.50 196 ASN A O 1
ATOM 1558 N N . ASP A 1 197 ? -26.410 14.880 18.489 1.00 94.25 197 ASP A N 1
ATOM 1559 C CA . ASP A 1 197 ? -25.897 14.084 17.365 1.00 94.25 197 ASP A CA 1
ATOM 1560 C C . ASP A 1 197 ? -25.021 12.917 17.847 1.00 94.25 197 ASP A C 1
ATOM 1562 O O . ASP A 1 197 ? -25.179 11.778 17.405 1.00 94.25 197 ASP A O 1
ATOM 1566 N N . ILE A 1 198 ? -24.126 13.170 18.812 1.00 93.75 198 ILE A N 1
ATOM 1567 C CA . ILE A 1 198 ? -23.258 12.125 19.380 1.00 93.75 198 ILE A CA 1
ATOM 1568 C C . ILE A 1 198 ? -24.057 11.123 20.223 1.00 93.75 198 ILE A C 1
ATOM 1570 O O . ILE A 1 198 ? -23.752 9.926 20.211 1.00 93.75 198 ILE A O 1
ATOM 1574 N N . ARG A 1 199 ? -25.099 11.568 20.940 1.00 93.38 199 ARG A N 1
ATOM 1575 C CA . ARG A 1 199 ? -25.975 10.670 21.711 1.00 93.38 199 ARG A CA 1
ATOM 1576 C C . ARG A 1 199 ? -26.783 9.746 20.803 1.00 93.38 199 ARG A C 1
ATOM 1578 O O . ARG A 1 199 ? -26.876 8.557 21.125 1.00 93.38 199 ARG A O 1
ATOM 1585 N N . GLU A 1 200 ? -27.295 10.249 19.683 1.00 95.94 200 GLU A N 1
ATOM 1586 C CA . GLU A 1 200 ? -27.992 9.436 18.681 1.00 95.94 200 GLU A CA 1
ATOM 1587 C C . GLU A 1 200 ? -27.036 8.470 17.974 1.00 95.94 200 GLU A C 1
ATOM 1589 O O . GLU A 1 200 ? -27.323 7.273 17.895 1.00 95.94 200 GLU A O 1
ATOM 1594 N N . LEU A 1 201 ? -25.831 8.919 17.602 1.00 96.69 201 LEU A N 1
ATOM 1595 C CA . LEU A 1 201 ? -24.791 8.025 17.084 1.00 96.69 201 LEU A CA 1
ATOM 1596 C C . LEU A 1 201 ? -24.468 6.906 18.084 1.00 96.69 201 LEU A C 1
ATOM 1598 O O . LEU A 1 201 ? -24.434 5.726 17.726 1.00 96.69 201 LEU A O 1
ATOM 1602 N N . ARG A 1 202 ? -24.267 7.248 19.363 1.00 95.44 202 ARG A N 1
ATOM 1603 C CA . ARG A 1 202 ? -24.020 6.272 20.434 1.00 95.44 202 ARG A CA 1
ATOM 1604 C C . ARG A 1 202 ? -25.154 5.267 20.544 1.00 95.44 202 ARG A C 1
ATOM 1606 O O . ARG A 1 202 ? -24.884 4.065 20.636 1.00 95.44 202 ARG A O 1
ATOM 1613 N N . ARG A 1 203 ? -26.405 5.730 20.528 1.00 95.31 203 ARG A N 1
ATOM 1614 C CA . ARG A 1 203 ? -27.587 4.862 20.543 1.00 95.31 203 ARG A CA 1
ATOM 1615 C C . ARG A 1 203 ? -27.558 3.900 19.355 1.00 95.31 203 ARG A C 1
ATOM 1617 O O . ARG A 1 203 ? -27.670 2.692 19.568 1.00 95.31 203 ARG A O 1
ATOM 1624 N N . ALA A 1 204 ? -27.344 4.409 18.145 1.00 96.94 204 ALA A N 1
ATOM 1625 C CA . ALA A 1 204 ? -27.326 3.609 16.927 1.00 96.94 204 ALA A CA 1
ATOM 1626 C C . ALA A 1 204 ? -26.220 2.544 16.944 1.00 96.94 204 ALA A C 1
ATOM 1628 O O . ALA A 1 204 ? -26.503 1.362 16.757 1.00 96.94 204 ALA A O 1
ATOM 1629 N N . VAL A 1 205 ? -24.986 2.929 17.285 1.00 96.00 205 VAL A N 1
ATOM 1630 C CA . VAL A 1 205 ? -23.827 2.023 17.409 1.00 96.00 205 VAL A CA 1
ATOM 1631 C C . VAL A 1 205 ? -24.075 0.939 18.462 1.00 96.00 205 VAL A C 1
ATOM 1633 O O . VAL A 1 205 ? -23.731 -0.223 18.240 1.00 96.00 205 VAL A O 1
ATOM 1636 N N . THR A 1 206 ? -24.692 1.290 19.596 1.00 93.06 206 THR A N 1
ATOM 1637 C CA . THR A 1 206 ? -25.010 0.342 20.680 1.00 93.06 206 THR A CA 1
ATOM 1638 C C . THR A 1 206 ? -26.047 -0.685 20.240 1.00 93.06 206 THR A C 1
ATOM 1640 O O . THR A 1 206 ? -25.840 -1.886 20.420 1.00 93.06 206 THR A O 1
ATOM 1643 N N . VAL A 1 207 ? -27.154 -0.240 19.638 1.00 93.88 207 VAL A N 1
ATOM 1644 C CA . VAL A 1 207 ? -28.236 -1.148 19.224 1.00 93.88 207 VAL A CA 1
ATOM 1645 C C . VAL A 1 207 ? -27.802 -2.034 18.054 1.00 93.88 207 VAL A C 1
ATOM 1647 O O . VAL A 1 207 ? -28.072 -3.238 18.065 1.00 93.88 207 VAL A O 1
ATOM 1650 N N . ALA A 1 208 ? -27.064 -1.470 17.096 1.00 94.06 208 ALA A N 1
ATOM 1651 C CA . ALA A 1 208 ? -26.492 -2.202 15.969 1.00 94.06 208 ALA A CA 1
ATOM 1652 C C . ALA A 1 208 ? -25.352 -3.153 16.380 1.00 94.06 208 ALA A C 1
ATOM 1654 O O . ALA A 1 208 ? -25.003 -4.056 15.621 1.00 94.06 208 ALA A O 1
ATOM 1655 N N . LYS A 1 209 ? -24.807 -2.996 17.597 1.00 93.62 209 LYS A N 1
ATOM 1656 C CA . LYS A 1 209 ? -23.660 -3.747 18.134 1.00 93.62 209 LYS A CA 1
ATOM 1657 C C . LYS A 1 209 ? -22.403 -3.619 17.274 1.00 93.62 209 LYS A C 1
ATOM 1659 O O . LYS A 1 209 ? -21.661 -4.586 17.093 1.00 93.62 209 LYS A O 1
ATOM 1664 N N . VAL A 1 210 ? -22.150 -2.413 16.774 1.00 94.69 210 VAL A N 1
ATOM 1665 C CA . VAL A 1 210 ? -20.948 -2.117 15.989 1.00 94.69 210 VAL A CA 1
ATOM 1666 C C . VAL A 1 210 ? -19.711 -2.346 16.864 1.00 94.69 210 VAL A C 1
ATOM 1668 O O . VAL A 1 210 ? -19.652 -1.918 18.021 1.00 94.69 210 VAL A O 1
ATOM 1671 N N . SER A 1 211 ? -18.723 -3.048 16.308 1.00 93.31 211 SER A N 1
ATOM 1672 C CA . SER A 1 211 ? -17.518 -3.478 17.031 1.00 93.31 211 SER A CA 1
ATOM 1673 C C . SER A 1 211 ? -16.337 -2.530 16.866 1.00 93.31 211 SER A C 1
ATOM 1675 O O . SER A 1 211 ? -15.463 -2.468 17.738 1.00 93.31 211 SER A O 1
ATOM 1677 N N . ARG A 1 212 ? -16.312 -1.773 15.766 1.00 95.19 212 ARG A N 1
ATOM 1678 C CA . ARG A 1 212 ? -15.300 -0.759 15.496 1.00 95.19 212 ARG A CA 1
ATOM 1679 C C . ARG A 1 212 ? -15.943 0.504 14.966 1.00 95.19 212 ARG A C 1
ATOM 1681 O O . ARG A 1 212 ? -16.693 0.445 13.998 1.00 95.19 212 ARG A O 1
ATOM 1688 N N . VAL A 1 213 ? -15.571 1.633 15.549 1.00 97.25 213 VAL A N 1
ATOM 1689 C CA . VAL A 1 213 ? -15.973 2.951 15.064 1.00 97.25 213 VAL A CA 1
ATOM 1690 C C . VAL A 1 213 ? -14.723 3.772 14.776 1.00 97.25 213 VAL A C 1
ATOM 1692 O O . VAL A 1 213 ? -13.813 3.835 15.604 1.00 97.25 213 VAL A O 1
ATOM 1695 N N . VAL A 1 214 ? -14.678 4.371 13.592 1.00 97.19 214 VAL A N 1
ATOM 1696 C CA . VAL A 1 214 ? -13.766 5.450 13.222 1.00 97.19 214 VAL A CA 1
ATOM 1697 C C . VAL A 1 214 ? -14.625 6.696 13.078 1.00 97.19 214 VAL A C 1
ATOM 1699 O O . VAL A 1 214 ? -15.496 6.745 12.217 1.00 97.19 214 VAL A O 1
ATOM 1702 N N . LEU A 1 215 ? -14.416 7.666 13.955 1.00 96.81 215 LEU A N 1
ATOM 1703 C CA . LEU A 1 215 ? -15.163 8.910 13.998 1.00 96.81 215 LEU A CA 1
ATOM 1704 C C . LEU A 1 215 ? -14.225 10.061 13.641 1.00 96.81 215 LEU A C 1
ATOM 1706 O O . LEU A 1 215 ? -13.273 10.333 14.372 1.00 96.81 215 LEU A O 1
ATOM 1710 N N . GLU A 1 216 ? -14.486 10.720 12.519 1.00 95.56 216 GLU A N 1
ATOM 1711 C CA . GLU A 1 216 ? -13.710 11.849 12.009 1.00 95.56 216 GLU A CA 1
ATOM 1712 C C . GLU A 1 216 ? -14.565 13.117 11.995 1.00 95.56 216 GLU A C 1
ATOM 17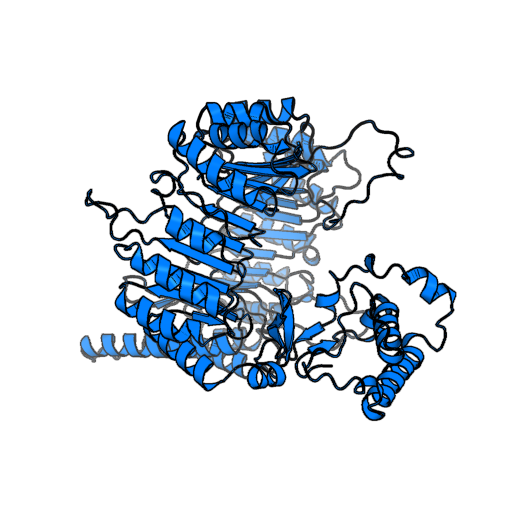14 O O . GLU A 1 216 ? -15.718 13.094 11.569 1.00 95.56 216 GLU A O 1
ATOM 1719 N N . ARG A 1 217 ? -14.002 14.231 12.459 1.00 91.81 217 ARG A N 1
ATOM 1720 C CA . ARG A 1 217 ? -14.605 15.559 12.337 1.00 91.81 217 ARG A CA 1
ATOM 1721 C C . ARG A 1 217 ? -14.082 16.230 11.068 1.00 91.81 217 ARG A C 1
ATOM 1723 O O . ARG A 1 217 ? -12.876 16.233 10.823 1.00 91.81 217 ARG A O 1
ATOM 1730 N N . GLY A 1 218 ? -14.987 16.760 10.254 1.00 90.06 218 GLY A N 1
ATOM 1731 C CA . GLY A 1 218 ? -14.643 17.562 9.087 1.00 90.06 218 GLY A CA 1
ATOM 1732 C C . GLY A 1 218 ? -14.095 18.943 9.465 1.00 90.06 218 GLY A C 1
ATOM 1733 O O . GLY A 1 218 ? -14.274 19.416 10.587 1.00 90.06 218 GLY A O 1
ATOM 1734 N N . LEU A 1 219 ? -13.361 19.560 8.536 1.00 76.62 219 LEU A N 1
ATOM 1735 C CA . LEU A 1 219 ? -12.651 20.827 8.753 1.00 76.62 219 LEU A CA 1
ATOM 1736 C C . LEU A 1 219 ? -13.510 22.059 8.434 1.00 76.62 219 LEU A C 1
ATOM 1738 O O . LEU A 1 219 ? -13.024 23.174 8.611 1.00 76.62 219 LEU A O 1
ATOM 1742 N N . SER A 1 220 ? -14.755 21.884 7.974 1.00 66.25 220 SER A N 1
ATOM 1743 C CA . SER A 1 220 ? -15.551 22.957 7.358 1.00 66.25 220 SER A CA 1
ATOM 1744 C C . SER A 1 220 ? -15.902 24.141 8.279 1.00 66.25 220 SER A C 1
ATOM 1746 O O . SER A 1 220 ? -16.487 25.105 7.800 1.00 66.25 220 SER A O 1
ATOM 1748 N N . ASP A 1 221 ? -15.543 24.118 9.567 1.00 53.41 221 ASP A N 1
ATOM 1749 C CA . ASP A 1 221 ? -15.994 25.105 10.562 1.00 53.41 221 ASP A CA 1
ATOM 1750 C C . ASP A 1 221 ? -14.873 25.650 11.473 1.00 53.41 221 ASP A C 1
ATOM 1752 O O . ASP A 1 221 ? -15.133 26.152 12.568 1.00 53.41 221 ASP A O 1
ATOM 1756 N N . ALA A 1 222 ? -13.609 25.549 11.050 1.00 53.44 222 ALA A N 1
ATOM 1757 C CA . ALA A 1 222 ? -12.459 25.882 11.895 1.00 53.44 222 ALA A CA 1
ATOM 1758 C C . ALA A 1 222 ? -12.337 27.361 12.336 1.00 53.44 222 ALA A C 1
ATOM 1760 O O . ALA A 1 222 ? -11.458 27.635 13.147 1.00 53.44 222 ALA A O 1
ATOM 1761 N N . ASP A 1 223 ? -13.185 28.301 11.888 1.00 52.38 223 ASP A N 1
ATOM 1762 C CA . ASP A 1 223 ? -12.842 29.734 12.001 1.00 52.38 223 ASP A CA 1
ATOM 1763 C C . ASP A 1 223 ? -13.791 30.650 12.796 1.00 52.38 223 ASP A C 1
ATOM 1765 O O . ASP A 1 223 ? -13.445 31.797 13.057 1.00 52.38 223 ASP A O 1
ATOM 1769 N N . ASN A 1 224 ? -14.948 30.188 13.288 1.00 53.97 224 ASN A N 1
ATOM 1770 C CA . ASN A 1 224 ? -15.914 31.097 13.938 1.00 53.97 224 ASN A CA 1
ATOM 1771 C C . ASN A 1 224 ? -16.176 30.801 15.427 1.00 53.97 224 ASN A C 1
ATOM 1773 O O . ASN A 1 224 ? -17.323 30.686 15.854 1.00 53.97 224 ASN A O 1
ATOM 1777 N N . GLY A 1 225 ? -15.101 30.684 16.218 1.00 54.56 225 GLY A N 1
ATOM 1778 C CA . GLY A 1 225 ? -14.933 31.180 17.605 1.00 54.56 225 GLY A CA 1
ATOM 1779 C C . GLY A 1 225 ? -15.975 30.946 18.722 1.00 54.56 225 GLY A C 1
ATOM 1780 O O . GLY A 1 225 ? -15.731 31.369 19.847 1.00 54.56 225 GLY A O 1
ATOM 1781 N N . THR A 1 226 ? -17.120 30.301 18.498 1.00 56.84 226 THR A N 1
ATOM 1782 C CA . THR A 1 226 ? -18.203 30.149 19.501 1.00 56.84 226 THR A CA 1
ATOM 1783 C C . THR A 1 226 ? -18.869 28.765 19.443 1.00 56.84 226 THR A C 1
ATOM 1785 O O . THR A 1 226 ? -20.054 28.586 19.737 1.00 56.84 226 THR A O 1
ATOM 1788 N N . GLY A 1 227 ? -18.105 27.754 19.022 1.00 53.88 227 GLY A N 1
ATOM 1789 C CA . GLY A 1 227 ? -18.567 26.381 18.825 1.00 53.88 227 GLY A CA 1
ATOM 1790 C C . GLY A 1 227 ? -19.128 25.742 20.098 1.00 53.88 227 GLY A C 1
ATOM 1791 O O . GLY A 1 227 ? -18.456 25.655 21.119 1.00 53.88 227 GLY A O 1
ATOM 1792 N N . VAL A 1 228 ? -20.377 25.283 20.006 1.00 57.69 228 VAL A N 1
ATOM 1793 C CA . VAL A 1 228 ? -21.125 24.553 21.036 1.00 57.69 228 VAL A CA 1
ATOM 1794 C C . VAL A 1 228 ? -20.304 23.370 21.557 1.00 57.69 228 VAL A C 1
ATOM 1796 O O . VAL A 1 228 ? -19.839 22.536 20.782 1.00 57.69 228 VAL A O 1
ATOM 1799 N N . ALA A 1 229 ? -20.149 23.307 22.881 1.00 62.09 229 ALA A N 1
ATOM 1800 C CA . ALA A 1 229 ? -19.399 22.273 23.579 1.00 62.09 229 ALA A CA 1
ATOM 1801 C C . ALA A 1 229 ? -20.158 20.937 23.545 1.00 62.09 229 ALA A C 1
ATOM 1803 O O . ALA A 1 229 ? -21.041 20.684 24.366 1.00 62.09 229 ALA A O 1
ATOM 1804 N N . TRP A 1 230 ? -19.821 20.064 22.596 1.00 73.25 230 TRP A N 1
ATOM 1805 C CA . TRP A 1 230 ? -20.025 18.629 22.789 1.00 73.25 230 TRP A CA 1
ATOM 1806 C C . TRP A 1 230 ? -19.222 18.212 24.023 1.00 73.25 230 TRP A C 1
ATOM 1808 O O . TRP A 1 230 ? -18.095 18.667 24.229 1.00 73.25 230 TRP A O 1
ATOM 1818 N N . SER A 1 231 ? -19.819 17.398 24.891 1.00 78.00 231 SER A N 1
ATOM 1819 C CA . SER A 1 231 ? -19.150 17.028 26.130 1.00 78.00 231 SER A CA 1
ATOM 1820 C C . SER A 1 231 ? -18.233 15.834 25.892 1.00 78.00 231 SER A C 1
ATOM 1822 O O . SER A 1 231 ? -18.556 14.925 25.124 1.00 78.00 231 SER A O 1
ATOM 1824 N N . PHE A 1 232 ? -17.094 15.798 26.586 1.00 79.38 232 PHE A N 1
ATOM 1825 C CA . PHE A 1 232 ? -16.279 14.584 26.662 1.00 79.38 232 PHE A CA 1
ATOM 1826 C C . PHE A 1 232 ? -17.144 13.376 27.062 1.00 79.38 232 PHE A C 1
ATOM 1828 O O . PHE A 1 232 ? -16.955 12.290 26.524 1.00 79.38 232 PHE A O 1
ATOM 1835 N N . ASP A 1 233 ? -18.137 13.579 27.936 1.00 82.56 233 ASP A N 1
ATOM 1836 C CA . ASP A 1 233 ? -19.059 12.538 28.400 1.00 82.56 233 ASP A CA 1
ATOM 1837 C C . ASP A 1 233 ? -19.834 11.864 27.249 1.00 82.56 233 ASP A C 1
ATOM 1839 O O . ASP A 1 233 ? -20.132 10.668 27.325 1.00 82.56 233 ASP A O 1
ATOM 1843 N N . ASP A 1 234 ? -20.120 12.583 26.159 1.00 86.62 234 ASP A N 1
ATOM 1844 C CA . ASP A 1 234 ? -20.821 12.031 24.995 1.00 86.62 234 ASP A CA 1
ATOM 1845 C C . ASP A 1 234 ? -19.923 11.062 24.206 1.00 86.62 234 ASP A C 1
ATOM 1847 O O . ASP A 1 234 ? -20.322 9.924 23.932 1.00 86.62 234 ASP A O 1
ATOM 1851 N N . ILE A 1 235 ? -18.683 11.472 23.905 1.00 89.38 235 ILE A N 1
ATOM 1852 C CA . ILE A 1 235 ? -17.686 10.631 23.214 1.00 89.38 235 ILE A CA 1
ATOM 1853 C C . ILE A 1 235 ? -17.242 9.476 24.107 1.00 89.38 235 ILE A C 1
ATOM 1855 O O . ILE A 1 235 ? -17.156 8.333 23.660 1.00 89.38 235 ILE A O 1
ATOM 1859 N N . ALA A 1 236 ? -17.015 9.746 25.387 1.00 86.44 236 ALA A N 1
ATOM 1860 C CA . ALA A 1 236 ? -16.734 8.731 26.381 1.00 86.44 236 ALA A CA 1
ATOM 1861 C C . ALA A 1 236 ? -17.869 7.704 26.419 1.00 86.44 236 ALA A C 1
ATOM 1863 O O . ALA A 1 236 ? -17.619 6.507 26.318 1.00 86.44 236 ALA A O 1
ATOM 1864 N N . GLY A 1 237 ? -19.129 8.141 26.439 1.00 88.44 237 GLY A N 1
ATOM 1865 C CA . GLY A 1 237 ? -20.274 7.239 26.352 1.00 88.44 237 GLY A CA 1
ATOM 1866 C C . GLY A 1 237 ? -20.251 6.333 25.115 1.00 88.44 237 GLY A C 1
ATOM 1867 O O . GLY A 1 237 ? -20.689 5.187 25.199 1.00 88.44 237 GLY A O 1
ATOM 1868 N N . LEU A 1 238 ? -19.729 6.813 23.982 1.00 90.88 238 LEU A N 1
ATOM 1869 C CA . LEU A 1 238 ? -19.505 5.996 22.788 1.00 90.88 238 LEU A CA 1
ATOM 1870 C C . LEU A 1 238 ? -18.353 4.994 22.987 1.00 90.88 238 LEU A C 1
ATOM 1872 O O . LEU A 1 238 ? -18.492 3.832 22.612 1.00 90.88 238 LEU A O 1
ATOM 1876 N N . MET A 1 239 ? -17.252 5.408 23.619 1.00 90.06 239 MET A N 1
ATOM 1877 C CA . MET A 1 239 ? -16.096 4.555 23.942 1.00 90.06 239 MET A CA 1
ATOM 1878 C C . MET A 1 239 ? -16.431 3.431 24.929 1.00 90.06 239 MET A C 1
ATOM 1880 O O . MET A 1 239 ? -15.942 2.312 24.781 1.00 90.06 239 MET A O 1
ATOM 1884 N N . PHE A 1 240 ? -17.277 3.726 25.916 1.00 86.38 240 PHE A N 1
ATOM 1885 C CA . PHE A 1 240 ? -17.746 2.792 26.943 1.00 86.38 240 PHE A CA 1
ATOM 1886 C C . PHE A 1 240 ? -18.955 1.965 26.488 1.00 86.38 240 PHE A C 1
ATOM 1888 O O . PHE A 1 240 ? -19.584 1.276 27.290 1.00 86.38 240 PHE A O 1
ATOM 1895 N N . ASN A 1 241 ? -19.287 2.002 25.197 1.00 83.81 241 ASN A N 1
ATOM 1896 C CA . ASN A 1 241 ? -20.285 1.115 24.629 1.00 83.81 241 ASN A CA 1
ATOM 1897 C C . ASN A 1 241 ? -19.808 -0.342 24.758 1.00 83.81 241 ASN A C 1
ATOM 1899 O O . ASN A 1 241 ? -18.769 -0.719 24.216 1.00 83.81 241 ASN A O 1
ATOM 1903 N N . GLY A 1 242 ? -20.588 -1.176 25.448 1.00 85.94 242 GLY A N 1
ATOM 1904 C CA . GLY A 1 242 ? -20.261 -2.581 25.700 1.00 85.94 242 GLY A CA 1
ATOM 1905 C C . GLY A 1 242 ? -20.085 -3.445 24.443 1.00 85.94 242 GLY A C 1
ATOM 1906 O O . GLY A 1 242 ? -19.602 -4.568 24.551 1.00 85.94 242 GLY A O 1
ATOM 1907 N N . SER A 1 243 ? -20.442 -2.973 23.242 1.00 87.88 243 SER A N 1
ATOM 1908 C CA . SER A 1 243 ? -20.133 -3.679 21.987 1.00 87.88 243 SER A CA 1
ATOM 1909 C C . SER A 1 243 ? -18.803 -3.268 21.350 1.00 87.88 243 SER A C 1
ATOM 1911 O O . SER A 1 243 ? -18.264 -4.016 20.527 1.00 87.88 243 SER A O 1
ATOM 1913 N N . LEU A 1 244 ? -18.271 -2.096 21.700 1.00 92.38 244 LEU A N 1
ATOM 1914 C CA . LEU A 1 244 ? -17.164 -1.474 20.990 1.00 92.38 244 LEU A CA 1
ATOM 1915 C C . LEU A 1 244 ? -15.820 -2.043 21.456 1.00 92.38 244 LEU A C 1
ATOM 1917 O O . LEU A 1 244 ? -15.466 -2.003 22.630 1.00 92.38 244 LEU A O 1
ATOM 1921 N N . ARG A 1 245 ? -15.047 -2.574 20.509 1.00 91.69 245 ARG A N 1
ATOM 1922 C CA . ARG A 1 245 ? -13.724 -3.178 20.747 1.00 91.69 245 ARG A CA 1
ATOM 1923 C C . ARG A 1 245 ? -12.586 -2.320 20.227 1.00 91.69 245 ARG A C 1
ATOM 1925 O O . ARG A 1 245 ? -11.476 -2.402 20.754 1.00 91.69 245 ARG A O 1
ATOM 1932 N N . SER A 1 246 ? -12.852 -1.526 19.197 1.00 93.88 246 SER A N 1
ATOM 1933 C CA . SER A 1 246 ? -11.890 -0.603 18.612 1.00 93.88 246 SER A CA 1
ATOM 1934 C C . SER A 1 246 ? -12.544 0.749 18.373 1.00 93.88 246 SER A C 1
ATOM 1936 O O . SER A 1 246 ? -13.575 0.832 17.712 1.00 93.88 246 SER A O 1
ATOM 1938 N N . PHE A 1 247 ? -11.906 1.813 18.836 1.00 95.88 247 PHE A N 1
ATOM 1939 C CA . PHE A 1 247 ? -12.364 3.176 18.606 1.00 95.88 247 PHE A CA 1
ATOM 1940 C C . PHE A 1 247 ? -11.223 4.008 18.042 1.00 95.88 247 PHE A C 1
ATOM 1942 O O . PHE A 1 247 ? -10.119 3.972 18.585 1.00 95.88 247 PHE A O 1
ATOM 1949 N N . ARG A 1 248 ? -11.483 4.726 16.950 1.00 95.38 248 ARG A N 1
ATOM 1950 C CA . ARG A 1 248 ? -10.588 5.753 16.424 1.00 95.38 248 ARG A CA 1
ATOM 1951 C C . ARG A 1 248 ? -11.322 7.083 16.395 1.00 95.38 248 ARG A C 1
ATOM 1953 O O . ARG A 1 248 ? -12.414 7.145 15.842 1.00 95.38 248 ARG A O 1
ATOM 1960 N N . LEU A 1 249 ? -10.710 8.122 16.941 1.00 94.44 249 LEU A N 1
ATOM 1961 C CA . LEU A 1 249 ? -11.233 9.485 16.953 1.00 94.44 249 LEU A CA 1
ATOM 1962 C C . LEU A 1 249 ? -10.260 10.394 16.200 1.00 94.44 249 LEU A C 1
ATOM 1964 O O . LEU A 1 249 ? -9.080 10.362 16.529 1.00 94.44 249 LEU A O 1
ATOM 1968 N N . LYS A 1 250 ? -10.719 11.174 15.215 1.00 93.25 250 LYS A N 1
ATOM 1969 C CA . LYS A 1 250 ? -9.870 12.046 14.383 1.00 93.25 250 LYS A CA 1
ATOM 1970 C C . LYS A 1 250 ? -10.438 13.453 14.240 1.00 93.25 250 LYS A C 1
ATOM 1972 O O . LYS A 1 250 ? -11.622 13.608 13.958 1.00 93.25 250 LYS A O 1
ATOM 1977 N N . GLY A 1 251 ? -9.594 14.471 14.408 1.00 87.75 251 GLY A N 1
ATOM 1978 C CA . GLY A 1 251 ? -9.984 15.878 14.220 1.00 87.75 251 GLY A CA 1
ATOM 1979 C C . GLY A 1 251 ? -10.781 16.481 15.387 1.00 87.75 251 GLY A C 1
ATOM 1980 O O . GLY A 1 251 ? -11.384 17.539 15.248 1.00 87.75 251 GLY A O 1
ATOM 1981 N N . PHE A 1 252 ? -10.796 15.827 16.551 1.00 86.56 252 PHE A N 1
ATOM 1982 C CA . PHE A 1 252 ? -11.487 16.307 17.754 1.00 86.56 252 PHE A CA 1
ATOM 1983 C C . PHE A 1 252 ? -10.510 17.050 18.678 1.00 86.56 252 PHE A C 1
ATOM 1985 O O . PHE A 1 252 ? -10.088 16.523 19.706 1.00 86.56 252 PHE A O 1
ATOM 1992 N N . THR A 1 253 ? -10.137 18.277 18.309 1.00 81.31 253 THR A N 1
ATOM 1993 C CA . THR A 1 253 ? -9.192 19.125 19.067 1.00 81.31 253 THR A CA 1
ATOM 1994 C C . THR A 1 253 ? -9.677 19.457 20.478 1.00 81.31 253 THR A C 1
ATOM 1996 O O . THR A 1 253 ? -8.881 19.522 21.411 1.00 81.31 253 THR A O 1
ATOM 1999 N N . ASP A 1 254 ? -10.992 19.585 20.668 1.00 77.50 254 ASP A N 1
ATOM 2000 C CA . ASP A 1 254 ? -11.571 20.048 21.937 1.00 77.50 254 ASP A CA 1
ATOM 2001 C C . ASP A 1 254 ? -11.753 18.918 22.966 1.00 77.50 254 ASP A C 1
ATOM 2003 O O . ASP A 1 254 ? -12.287 19.148 24.053 1.00 77.50 254 ASP A O 1
ATOM 2007 N N . PHE A 1 255 ? -11.283 17.701 22.662 1.00 76.19 255 PHE A N 1
ATOM 2008 C CA . PHE A 1 255 ? -11.461 16.505 23.498 1.00 76.19 255 PHE A CA 1
ATOM 2009 C C . PHE A 1 255 ? -10.951 16.704 24.936 1.00 76.19 255 PHE A C 1
ATOM 2011 O O . PHE A 1 255 ? -11.523 16.170 25.883 1.00 76.19 255 PHE A O 1
ATOM 2018 N N . ASN A 1 256 ? -9.931 17.547 25.117 1.00 69.44 256 ASN A N 1
ATOM 2019 C CA . ASN A 1 256 ? -9.313 17.833 26.412 1.00 69.44 256 ASN A CA 1
ATOM 2020 C C . ASN A 1 256 ? -9.968 19.001 27.183 1.00 69.44 256 ASN A C 1
ATOM 2022 O O . ASN A 1 256 ? -9.507 19.371 28.264 1.00 69.44 256 ASN A O 1
ATOM 2026 N N . THR A 1 257 ? -11.025 19.634 26.672 1.00 73.75 257 THR A N 1
ATOM 2027 C CA . THR A 1 257 ? -11.559 20.874 27.275 1.00 73.75 257 THR A CA 1
ATOM 2028 C C . THR A 1 257 ? -12.670 20.635 28.300 1.00 73.75 257 THR A C 1
ATOM 2030 O O . THR A 1 257 ? -12.763 21.385 29.274 1.00 73.75 257 THR A O 1
ATOM 2033 N N . THR A 1 258 ? -13.427 19.541 28.212 1.00 70.62 258 THR A N 1
ATOM 2034 C CA . THR A 1 258 ? -14.595 19.307 29.085 1.00 70.62 258 THR A CA 1
ATOM 2035 C C . THR A 1 258 ? -14.250 18.400 30.282 1.00 70.62 258 THR A C 1
ATOM 2037 O O . THR A 1 258 ? -13.572 17.392 30.093 1.00 70.62 258 THR A O 1
ATOM 2040 N N . PRO A 1 259 ? -14.654 18.728 31.527 1.00 70.12 259 PRO A N 1
ATOM 2041 C CA . PRO A 1 259 ? -14.466 17.843 32.682 1.00 70.12 259 PRO A CA 1
ATOM 2042 C C . PRO A 1 259 ? -15.304 16.560 32.565 1.00 70.12 259 PRO A C 1
ATOM 2044 O O . PRO A 1 259 ? -16.439 16.607 32.100 1.00 70.12 259 PRO A O 1
ATOM 2047 N N . ILE A 1 260 ? -14.755 15.436 33.036 1.00 71.50 260 ILE A N 1
ATOM 2048 C CA . ILE A 1 260 ? -15.412 14.122 32.995 1.00 71.50 260 ILE A CA 1
ATOM 2049 C C . ILE A 1 260 ? -16.423 14.012 34.139 1.00 71.50 260 ILE A C 1
ATOM 2051 O O . ILE A 1 260 ? -16.037 13.994 35.314 1.00 71.50 260 ILE A O 1
ATOM 2055 N N . LYS A 1 261 ? -17.714 13.871 33.831 1.00 77.69 261 LYS A N 1
ATOM 2056 C CA . LYS A 1 261 ? -18.724 13.512 34.837 1.00 77.69 261 LYS A CA 1
ATOM 2057 C C . LYS A 1 261 ? -18.845 11.991 34.888 1.00 77.69 261 LYS A C 1
ATOM 2059 O O . LYS A 1 261 ? -19.569 11.375 34.121 1.00 77.69 261 LYS A O 1
ATOM 2064 N N . ILE A 1 262 ? -18.082 11.405 35.812 1.00 60.47 262 ILE A N 1
ATOM 2065 C CA . ILE A 1 262 ? -18.104 10.014 36.308 1.00 60.47 262 ILE A CA 1
ATOM 2066 C C . ILE A 1 262 ? -19.078 9.059 35.570 1.00 60.47 262 ILE A C 1
ATOM 2068 O O . ILE A 1 262 ? -20.261 8.967 35.903 1.00 60.47 262 ILE A O 1
ATOM 2072 N N . LEU A 1 263 ? -18.545 8.230 34.665 1.00 63.94 263 LEU A N 1
ATOM 2073 C CA . LEU A 1 263 ? -19.263 7.138 33.983 1.00 63.94 263 LEU A CA 1
ATOM 2074 C C . LEU A 1 263 ? -19.117 5.797 34.732 1.00 63.94 263 LEU A C 1
ATOM 2076 O O . LEU A 1 263 ? -18.662 4.799 34.186 1.00 63.94 263 LEU A O 1
ATOM 2080 N N . ARG A 1 264 ? -19.511 5.747 36.011 1.00 64.56 264 ARG A N 1
ATOM 2081 C CA . ARG A 1 264 ? -19.285 4.592 36.918 1.00 64.56 264 ARG A CA 1
ATOM 2082 C C . ARG A 1 264 ? -20.041 3.288 36.589 1.00 64.56 264 ARG A C 1
ATOM 2084 O O . ARG A 1 264 ? -19.973 2.361 37.385 1.00 64.56 264 ARG A O 1
ATOM 2091 N N . ARG A 1 265 ? -20.812 3.208 35.499 1.00 70.50 265 ARG A N 1
ATOM 2092 C CA . ARG A 1 265 ? -21.803 2.125 35.300 1.00 70.50 265 ARG A CA 1
ATOM 2093 C C . ARG A 1 265 ? -21.545 1.174 34.134 1.00 70.50 265 ARG A C 1
ATOM 2095 O O . ARG A 1 265 ? -22.352 0.271 33.942 1.00 70.50 265 ARG A O 1
ATOM 2102 N N . LEU A 1 266 ? -20.493 1.368 33.346 1.00 73.31 266 LEU A N 1
ATOM 2103 C CA . LEU A 1 266 ? -20.260 0.550 32.155 1.00 73.31 266 LEU A CA 1
ATOM 2104 C C . LEU A 1 266 ? -18.922 -0.172 32.272 1.00 73.31 266 LEU A C 1
ATOM 2106 O O . LEU A 1 266 ? -17.912 0.471 32.537 1.00 73.31 266 LEU A O 1
ATOM 2110 N N . ASP A 1 267 ? -18.934 -1.487 32.051 1.00 79.06 267 ASP A N 1
ATOM 2111 C CA . ASP A 1 267 ? -17.730 -2.300 31.883 1.00 79.06 267 ASP A CA 1
ATOM 2112 C C . ASP A 1 267 ? -17.265 -2.170 30.421 1.00 79.06 267 ASP A C 1
ATOM 2114 O O . ASP A 1 267 ? -17.877 -2.773 29.529 1.00 79.06 267 ASP A O 1
ATOM 2118 N N . PRO A 1 268 ? -16.231 -1.362 30.112 1.00 81.94 268 PRO A N 1
ATOM 2119 C CA . PRO A 1 268 ? -15.763 -1.235 28.738 1.00 81.94 268 PRO A CA 1
ATOM 2120 C C . PRO A 1 268 ? -15.237 -2.573 28.213 1.00 81.94 268 PRO A C 1
ATOM 2122 O O . PRO A 1 268 ? -14.539 -3.294 28.915 1.00 81.94 268 PRO A O 1
ATOM 2125 N N . ILE A 1 269 ? -15.486 -2.872 26.935 1.00 88.44 269 ILE A N 1
ATOM 2126 C CA . ILE A 1 269 ? -14.828 -3.980 26.205 1.00 88.44 269 ILE A CA 1
ATOM 2127 C C . ILE A 1 269 ? -13.803 -3.422 25.194 1.00 88.44 269 ILE A C 1
ATOM 2129 O O . ILE A 1 269 ? -13.260 -4.140 24.350 1.00 88.44 269 ILE A O 1
ATOM 2133 N N . LEU A 1 270 ? -13.509 -2.122 25.280 1.00 89.94 270 LEU A N 1
ATOM 2134 C CA . LEU A 1 270 ? -12.632 -1.416 24.359 1.00 89.94 270 LEU A CA 1
ATOM 2135 C C . LEU A 1 270 ? -11.185 -1.906 24.506 1.00 89.94 270 LEU A C 1
ATOM 2137 O O . LEU A 1 270 ? -10.519 -1.637 25.499 1.00 89.94 270 LEU A O 1
ATOM 2141 N N . ARG A 1 271 ? -10.679 -2.615 23.492 1.00 88.06 271 ARG A N 1
ATOM 2142 C CA . ARG A 1 271 ? -9.318 -3.182 23.483 1.00 88.06 271 ARG A CA 1
ATOM 2143 C C . ARG A 1 271 ? -8.308 -2.306 22.763 1.00 88.06 271 ARG A C 1
ATOM 2145 O O . ARG A 1 271 ? -7.111 -2.401 23.049 1.00 88.06 271 ARG A O 1
ATOM 2152 N N . LYS A 1 272 ? -8.772 -1.520 21.793 1.00 90.69 272 LYS A N 1
ATOM 2153 C CA . LYS A 1 272 ? -7.945 -0.688 20.923 1.00 90.69 272 LYS A CA 1
ATOM 2154 C C . LYS A 1 272 ? -8.503 0.730 20.881 1.00 90.69 272 LYS A C 1
ATOM 2156 O O . LYS A 1 272 ? -9.661 0.922 20.518 1.00 90.69 272 LYS A O 1
ATOM 2161 N N . LEU A 1 273 ? -7.658 1.699 21.201 1.00 93.06 273 LEU A N 1
ATOM 2162 C CA . LEU A 1 273 ? -7.989 3.115 21.154 1.00 93.06 273 LEU A CA 1
ATOM 2163 C C . LEU A 1 273 ? -6.961 3.853 20.295 1.00 93.06 273 LEU A C 1
ATOM 2165 O O . LEU A 1 273 ? -5.761 3.767 20.539 1.00 93.06 273 LEU A O 1
ATOM 2169 N N . GLU A 1 274 ? -7.430 4.558 19.275 1.00 92.06 274 GLU A N 1
ATOM 2170 C CA . GLU A 1 274 ? -6.612 5.420 18.425 1.00 92.06 274 GLU A CA 1
ATOM 2171 C C . GLU A 1 274 ? -7.147 6.850 18.527 1.00 92.06 274 GLU A C 1
ATOM 2173 O O . GLU A 1 274 ? -8.268 7.141 18.123 1.00 92.06 274 GLU A O 1
ATOM 2178 N N . LEU A 1 275 ? -6.360 7.744 19.103 1.00 90.50 275 LEU A N 1
ATOM 2179 C CA . LEU A 1 275 ? -6.702 9.143 19.293 1.00 90.50 275 LEU A CA 1
ATOM 2180 C C . LEU A 1 275 ? -5.826 9.974 18.368 1.00 90.50 275 LEU A C 1
ATOM 2182 O O . LEU A 1 275 ? -4.644 10.187 18.615 1.00 90.50 275 LEU A O 1
ATOM 2186 N N . ASP A 1 276 ? -6.428 10.406 17.276 1.00 87.19 276 ASP A N 1
ATOM 2187 C CA . ASP A 1 276 ? -5.879 11.336 16.301 1.00 87.19 276 ASP A CA 1
ATOM 2188 C C . ASP A 1 276 ? -6.371 12.749 16.658 1.00 87.19 276 ASP A C 1
ATOM 2190 O O . ASP A 1 276 ? -7.176 13.383 15.970 1.00 87.19 276 ASP A O 1
ATOM 2194 N N . ILE A 1 277 ? -5.987 13.164 17.869 1.00 79.38 277 ILE A N 1
ATOM 2195 C CA . ILE A 1 277 ? -6.371 14.426 18.503 1.00 79.38 277 ILE A CA 1
ATOM 2196 C C . ILE A 1 277 ? -5.108 15.164 18.909 1.00 79.38 277 ILE A C 1
ATOM 2198 O O . ILE A 1 277 ? -4.159 14.556 19.386 1.00 79.38 277 ILE A O 1
ATOM 2202 N N . GLN A 1 278 ? -5.096 16.483 18.792 1.00 76.56 278 GLN A N 1
ATOM 2203 C CA . GLN A 1 278 ? -3.989 17.261 19.323 1.00 76.56 278 GLN A CA 1
ATOM 2204 C C . GLN A 1 278 ? -4.098 17.296 20.851 1.00 76.56 278 GLN A C 1
ATOM 2206 O O . GLN A 1 278 ? -4.874 18.067 21.412 1.00 76.56 278 GLN A O 1
ATOM 2211 N N . VAL A 1 279 ? -3.353 16.427 21.539 1.00 78.44 279 VAL A N 1
ATOM 2212 C CA . VAL A 1 279 ? -3.300 16.460 23.004 1.00 78.44 279 VAL A CA 1
ATOM 2213 C C . VAL A 1 279 ? -2.619 17.757 23.433 1.00 78.44 279 VAL A C 1
ATOM 2215 O O . VAL A 1 279 ? -1.410 17.906 23.262 1.00 78.44 279 VAL A O 1
ATOM 2218 N N . ASP A 1 280 ? -3.402 18.691 23.979 1.00 76.38 280 ASP A N 1
ATOM 2219 C CA . ASP A 1 280 ? -2.877 19.900 24.616 1.00 76.38 280 ASP A CA 1
ATOM 2220 C C . ASP A 1 280 ? -1.873 19.511 25.724 1.00 76.38 280 ASP A C 1
ATOM 2222 O O . ASP A 1 280 ? -2.258 18.814 26.670 1.00 76.38 280 ASP A O 1
ATOM 2226 N N . PRO A 1 281 ? -0.596 19.929 25.620 1.00 72.81 281 PRO A N 1
ATOM 2227 C CA . PRO A 1 281 ? 0.429 19.616 26.610 1.00 72.81 281 PRO A CA 1
ATOM 2228 C C . PRO A 1 281 ? 0.228 20.332 27.953 1.00 72.81 281 PRO A C 1
ATOM 2230 O O . PRO A 1 281 ? 1.004 20.082 28.879 1.00 72.81 281 PRO A O 1
ATOM 2233 N N . SER A 1 282 ? -0.763 21.221 28.088 1.00 79.38 282 SER A N 1
ATOM 2234 C CA . SER A 1 282 ? -1.094 21.832 29.375 1.00 79.38 282 SER A CA 1
ATOM 2235 C C . SER A 1 282 ? -1.395 20.769 30.443 1.00 79.38 282 SER A C 1
ATOM 2237 O O . SER A 1 282 ? -1.942 19.694 30.179 1.00 79.38 282 SER A O 1
ATOM 2239 N N . THR A 1 283 ? -1.057 21.073 31.698 1.00 72.75 283 THR A N 1
ATOM 2240 C CA . THR A 1 283 ? -1.302 20.181 32.847 1.00 72.75 283 THR A CA 1
ATOM 2241 C C . THR A 1 283 ? -2.777 19.799 32.983 1.00 72.75 283 THR A C 1
ATOM 2243 O O . THR A 1 283 ? -3.099 18.689 33.408 1.00 72.75 283 THR A O 1
ATOM 2246 N N . GLN A 1 284 ? -3.684 20.692 32.581 1.00 78.50 284 GLN A N 1
ATOM 2247 C CA . GLN A 1 284 ? -5.119 20.443 32.602 1.00 78.50 284 GLN A CA 1
ATOM 2248 C C . GLN A 1 284 ? -5.556 19.459 31.507 1.00 78.50 284 GLN A C 1
ATOM 2250 O O . GLN A 1 284 ? -6.371 18.574 31.787 1.00 78.50 284 GLN A O 1
ATOM 2255 N N . GLY A 1 285 ? -5.017 19.589 30.289 1.00 77.50 285 GLY A N 1
ATOM 2256 C CA . GLY A 1 285 ? -5.298 18.671 29.184 1.00 77.50 285 GLY A CA 1
ATOM 2257 C C . GLY A 1 285 ? -4.819 17.254 29.490 1.00 77.50 285 GLY A C 1
ATOM 2258 O O . GLY A 1 285 ? -5.591 16.298 29.376 1.00 77.50 285 GLY A O 1
ATOM 2259 N N . LEU A 1 286 ? -3.591 17.134 30.001 1.00 79.69 286 LEU A N 1
ATOM 2260 C CA . LEU A 1 286 ? -3.043 15.858 30.459 1.00 79.69 286 LEU A CA 1
ATOM 2261 C C . LEU A 1 286 ? -3.854 15.266 31.613 1.00 79.69 286 LEU A C 1
ATOM 2263 O O . LEU A 1 286 ? -4.174 14.092 31.549 1.00 79.69 286 LEU A O 1
ATOM 2267 N N . SER A 1 287 ? -4.264 16.047 32.619 1.00 79.94 287 SER A N 1
ATOM 2268 C CA . SER A 1 287 ? -5.070 15.542 33.746 1.00 79.94 287 SER A CA 1
ATOM 2269 C C . SER A 1 287 ? -6.398 14.909 33.305 1.00 79.94 287 SER A C 1
ATOM 2271 O O . SER A 1 287 ? -6.787 13.852 33.802 1.00 79.94 287 SER A O 1
ATOM 2273 N N . LYS A 1 288 ? -7.088 15.500 32.324 1.00 78.38 288 LYS A N 1
ATOM 2274 C CA . LYS A 1 288 ? -8.330 14.923 31.781 1.00 78.38 288 LYS A CA 1
ATOM 2275 C C . LYS A 1 288 ? -8.064 13.677 30.948 1.00 78.38 288 LYS A C 1
ATOM 2277 O O . LYS A 1 288 ? -8.778 12.688 31.092 1.00 78.38 288 LYS A O 1
ATOM 2282 N N . PHE A 1 289 ? -7.009 13.699 30.135 1.00 81.38 289 PHE A N 1
ATOM 2283 C CA . PHE A 1 289 ? -6.540 12.508 29.436 1.00 81.38 289 PHE A CA 1
ATOM 2284 C C . PHE A 1 289 ? -6.206 11.380 30.426 1.00 81.38 289 PHE A C 1
ATOM 2286 O O . PHE A 1 289 ? -6.620 10.242 30.218 1.00 81.38 289 PHE A O 1
ATOM 2293 N N . THR A 1 290 ? -5.560 11.697 31.553 1.00 80.81 290 THR A N 1
ATOM 2294 C CA . THR A 1 290 ? -5.287 10.757 32.646 1.00 80.81 290 THR A CA 1
ATOM 2295 C C . THR A 1 290 ? -6.563 10.127 33.157 1.00 80.81 290 THR A C 1
ATOM 2297 O O . THR A 1 290 ? -6.661 8.906 33.178 1.00 80.81 290 THR A O 1
ATOM 2300 N N . GLN A 1 291 ? -7.557 10.941 33.517 1.00 81.88 291 GLN A N 1
ATOM 2301 C CA . GLN A 1 291 ? -8.825 10.430 34.030 1.00 81.88 291 GLN A CA 1
ATOM 2302 C C . GLN A 1 291 ? -9.496 9.507 33.007 1.00 81.88 291 GLN A C 1
ATOM 2304 O O . GLN A 1 291 ? -9.918 8.411 33.363 1.00 81.88 291 GLN A O 1
ATOM 2309 N N . ALA A 1 292 ? -9.538 9.895 31.727 1.00 80.81 292 ALA A N 1
ATOM 2310 C CA . ALA A 1 292 ? -10.078 9.060 30.652 1.00 80.81 292 ALA A CA 1
ATOM 2311 C C . ALA A 1 292 ? -9.372 7.698 30.565 1.00 80.81 292 ALA A C 1
ATOM 2313 O O . ALA A 1 292 ? -10.016 6.654 30.442 1.00 80.81 292 ALA A O 1
ATOM 2314 N N . MET A 1 293 ? -8.044 7.709 30.654 1.00 84.44 293 MET A N 1
ATOM 2315 C CA . MET A 1 293 ? -7.217 6.514 30.562 1.00 84.44 293 MET A CA 1
ATOM 2316 C C . MET A 1 293 ? -7.312 5.629 31.813 1.00 84.44 293 MET A C 1
ATOM 2318 O O . MET A 1 293 ? -7.331 4.408 31.672 1.00 84.44 293 MET A O 1
ATOM 2322 N N . GLU A 1 294 ? -7.450 6.201 33.012 1.00 84.31 294 GLU A N 1
ATOM 2323 C CA . GLU A 1 294 ? -7.676 5.460 34.264 1.00 84.31 294 GLU A CA 1
ATOM 2324 C C . GLU A 1 294 ? -8.941 4.594 34.195 1.00 84.31 294 GLU A C 1
ATOM 2326 O O . GLU A 1 294 ? -8.930 3.449 34.646 1.00 84.31 294 GLU A O 1
ATOM 2331 N N . TYR A 1 295 ? -10.010 5.079 33.554 1.00 83.12 295 TYR A N 1
ATOM 2332 C CA . TYR A 1 295 ? -11.224 4.280 33.339 1.00 83.12 295 TYR A CA 1
ATOM 2333 C C . TYR A 1 295 ? -11.024 3.113 32.364 1.00 83.12 295 TYR A C 1
ATOM 2335 O O . TYR A 1 295 ? -11.746 2.121 32.422 1.00 83.12 295 TYR A O 1
ATOM 2343 N N . LEU A 1 296 ? -10.055 3.219 31.457 1.00 83.25 296 LEU A N 1
ATOM 2344 C CA . LEU A 1 296 ? -9.822 2.249 30.388 1.00 83.25 296 LEU A CA 1
ATOM 2345 C C . LEU A 1 296 ? -8.643 1.301 30.675 1.00 83.25 296 LEU A C 1
ATOM 2347 O O . LEU A 1 296 ? -8.361 0.390 29.890 1.00 83.25 296 LEU A O 1
ATOM 2351 N N . GLN A 1 297 ? -7.957 1.495 31.803 1.00 82.44 297 GLN A N 1
ATOM 2352 C CA . GLN A 1 297 ? -6.686 0.842 32.122 1.00 82.44 297 GLN A CA 1
ATOM 2353 C C . GLN A 1 297 ? -6.760 -0.691 32.203 1.00 82.44 297 GLN A C 1
ATOM 2355 O O . GLN A 1 297 ? -5.770 -1.374 31.938 1.00 82.44 297 GLN A O 1
ATOM 2360 N N . SER A 1 298 ? -7.930 -1.241 32.542 1.00 82.12 298 SER A N 1
ATOM 2361 C CA . SER A 1 298 ? -8.151 -2.683 32.701 1.00 82.12 298 SER A CA 1
ATOM 2362 C C . SER A 1 298 ? -8.404 -3.419 31.384 1.00 82.12 298 SER A C 1
ATOM 2364 O O . SER A 1 298 ? -8.409 -4.648 31.376 1.00 82.12 298 SER A O 1
ATOM 2366 N N . VAL A 1 299 ? -8.620 -2.706 30.274 1.00 84.56 299 VAL A N 1
ATOM 2367 C CA . VAL A 1 299 ? -9.073 -3.323 29.013 1.00 84.56 299 VAL A CA 1
ATOM 2368 C C . VAL A 1 299 ? -8.287 -2.898 27.781 1.00 84.56 299 VAL A C 1
ATOM 2370 O O . VAL A 1 299 ? -8.213 -3.664 26.814 1.00 84.56 299 VAL A O 1
ATOM 2373 N N . LEU A 1 300 ? -7.648 -1.727 27.807 1.00 88.00 300 LEU A N 1
ATOM 2374 C CA . LEU A 1 300 ? -6.858 -1.254 26.678 1.00 88.00 300 LEU A CA 1
ATOM 2375 C C . LEU A 1 300 ? -5.585 -2.071 26.512 1.00 88.00 300 LEU A C 1
ATOM 2377 O O . LEU A 1 300 ? -4.676 -2.027 27.331 1.00 88.00 300 LEU A O 1
ATOM 2381 N N . SER A 1 301 ? -5.505 -2.761 25.380 1.00 88.81 301 SER A N 1
ATOM 2382 C CA . SER A 1 301 ? -4.314 -3.491 24.951 1.00 88.81 301 SER A CA 1
ATOM 2383 C C . SER A 1 301 ? -3.438 -2.685 23.993 1.00 88.81 301 SER A C 1
ATOM 2385 O O . SER A 1 301 ? -2.232 -2.920 23.922 1.00 88.81 301 SER A O 1
ATOM 2387 N N . ARG A 1 302 ? -4.023 -1.726 23.263 1.00 90.88 302 ARG A N 1
ATOM 2388 C CA . ARG A 1 302 ? -3.309 -0.886 22.298 1.00 90.88 302 ARG A CA 1
ATOM 2389 C C . ARG A 1 302 ? -3.828 0.544 22.315 1.00 90.88 302 ARG A C 1
ATOM 2391 O O . ARG A 1 302 ? -5.035 0.758 22.195 1.00 90.88 302 ARG A O 1
ATOM 2398 N N . VAL A 1 303 ? -2.900 1.489 22.390 1.00 92.38 303 VAL A N 1
ATOM 2399 C CA . VAL A 1 303 ? -3.166 2.928 22.363 1.00 92.38 303 VAL A CA 1
ATOM 2400 C C . VAL A 1 303 ? -2.305 3.562 21.276 1.00 92.38 303 VAL A C 1
ATOM 2402 O O . VAL A 1 303 ? -1.099 3.334 21.255 1.00 92.38 303 VAL A O 1
ATOM 2405 N N . ARG A 1 304 ? -2.906 4.338 20.372 1.00 93.38 304 ARG A N 1
ATOM 2406 C CA . ARG A 1 304 ? -2.187 5.215 19.433 1.00 93.38 304 ARG A CA 1
ATOM 2407 C C . ARG A 1 304 ? -2.605 6.651 19.702 1.00 93.38 304 ARG A C 1
ATOM 2409 O O . ARG A 1 304 ? -3.803 6.905 19.730 1.00 93.38 304 ARG A O 1
ATOM 2416 N N . VAL A 1 305 ? -1.659 7.555 19.911 1.00 91.88 305 VAL A N 1
ATOM 2417 C CA . VAL A 1 305 ? -1.919 8.972 20.189 1.00 91.88 305 VAL A CA 1
ATOM 2418 C C . VAL A 1 305 ? -1.128 9.807 19.201 1.00 91.88 305 VAL A C 1
ATOM 2420 O O . VAL A 1 305 ? 0.100 9.752 19.202 1.00 91.88 305 VAL A O 1
ATOM 2423 N N . TYR A 1 306 ? -1.826 10.589 18.388 1.00 89.88 306 TYR A N 1
ATOM 2424 C CA . TYR A 1 306 ? -1.212 11.704 17.685 1.00 89.88 306 TYR A CA 1
ATOM 2425 C C . TYR A 1 306 ? -1.065 12.863 18.672 1.00 89.88 306 TYR A C 1
ATOM 2427 O O . TYR A 1 306 ? -1.932 13.083 19.509 1.00 89.88 306 TYR A O 1
ATOM 2435 N N . CYS A 1 307 ? 0.054 13.568 18.664 1.00 88.12 307 CYS A N 1
ATOM 2436 C CA . CYS A 1 307 ? 0.339 14.612 19.637 1.00 88.12 307 CYS A CA 1
ATOM 2437 C C . CYS A 1 307 ? 1.224 15.696 19.028 1.00 88.12 307 CYS A C 1
ATOM 2439 O O . CYS A 1 307 ? 1.967 15.461 18.080 1.00 88.12 307 CYS A O 1
ATOM 2441 N N . SER A 1 308 ? 1.146 16.903 19.584 1.00 86.88 308 SER A N 1
ATOM 2442 C CA . SER A 1 308 ? 2.048 18.006 19.232 1.00 86.88 308 SER A CA 1
ATOM 2443 C C . SER A 1 308 ? 3.371 17.954 20.004 1.00 86.88 308 SER A C 1
ATOM 2445 O O . SER A 1 308 ? 4.331 18.610 19.618 1.00 86.88 308 SER A O 1
ATOM 2447 N N . SER A 1 309 ? 3.417 17.198 21.106 1.00 89.00 309 SER A N 1
ATOM 2448 C CA . SER A 1 309 ? 4.540 17.140 22.041 1.00 89.00 309 SER A CA 1
ATOM 2449 C C . SER A 1 309 ? 4.723 15.712 22.559 1.00 89.00 309 SER A C 1
ATOM 2451 O O . SER A 1 309 ? 4.075 15.288 23.523 1.00 89.00 309 SER A O 1
ATOM 2453 N N . MET A 1 310 ? 5.594 14.948 21.898 1.00 90.69 310 MET A N 1
ATOM 2454 C CA . MET A 1 310 ? 5.776 13.522 22.183 1.00 90.69 310 MET A CA 1
ATOM 2455 C C . MET A 1 310 ? 6.354 13.287 23.583 1.00 90.69 310 MET A C 1
ATOM 2457 O O . MET A 1 310 ? 5.908 12.376 24.279 1.00 90.69 310 MET A O 1
ATOM 2461 N N . HIS A 1 311 ? 7.300 14.113 24.034 1.00 90.69 311 HIS A N 1
ATOM 2462 C CA . HIS A 1 311 ? 7.933 13.978 25.349 1.00 90.69 311 HIS A CA 1
ATOM 2463 C C . HIS A 1 311 ? 6.960 14.131 26.517 1.00 90.69 311 HIS A C 1
ATOM 2465 O O . HIS A 1 311 ? 7.096 13.404 27.503 1.00 90.69 311 HIS A O 1
ATOM 2471 N N . MET A 1 312 ? 5.973 15.025 26.418 1.00 89.50 312 MET A N 1
ATOM 2472 C CA . MET A 1 312 ? 4.968 15.209 27.471 1.00 89.50 312 MET A CA 1
ATOM 2473 C C . MET A 1 312 ? 4.070 13.978 27.579 1.00 89.50 312 MET A C 1
ATOM 2475 O O . MET A 1 312 ? 3.913 13.417 28.664 1.00 89.50 312 MET A O 1
ATOM 2479 N N . VAL A 1 313 ? 3.540 13.511 26.443 1.00 89.12 313 VAL A N 1
ATOM 2480 C CA . VAL A 1 313 ? 2.665 12.330 26.399 1.00 89.12 313 VAL A CA 1
ATOM 2481 C C . VAL A 1 313 ? 3.434 11.071 26.806 1.00 89.12 313 VAL A C 1
ATOM 2483 O O . VAL A 1 313 ? 2.938 10.267 27.593 1.00 89.12 313 VAL A O 1
ATOM 2486 N N . TYR A 1 314 ? 4.676 10.915 26.344 1.00 92.06 314 TYR A N 1
ATOM 2487 C CA . TYR A 1 314 ? 5.535 9.804 26.741 1.00 92.06 314 TYR A CA 1
ATOM 2488 C C . TYR A 1 314 ? 5.823 9.802 28.245 1.00 92.06 314 TYR A C 1
ATOM 2490 O O . TYR A 1 314 ? 5.712 8.753 28.879 1.00 92.06 314 TYR A O 1
ATOM 2498 N N . SER A 1 315 ? 6.180 10.953 28.823 1.00 90.19 315 SER A N 1
ATOM 2499 C CA . SER A 1 315 ? 6.478 11.058 30.259 1.00 90.19 315 SER A CA 1
ATOM 2500 C C . SER A 1 315 ? 5.248 10.721 31.095 1.00 90.19 315 SER A C 1
ATOM 2502 O O . SER A 1 315 ? 5.349 9.919 32.021 1.00 90.19 315 SER A O 1
ATOM 2504 N N . PHE A 1 316 ? 4.075 11.216 30.683 1.00 88.44 316 PHE A N 1
ATOM 2505 C CA . PHE A 1 316 ? 2.798 10.853 31.288 1.00 88.44 316 PHE A CA 1
ATOM 2506 C C . PHE A 1 316 ? 2.583 9.334 31.308 1.00 88.44 316 PHE A C 1
ATOM 2508 O O . PHE A 1 316 ? 2.331 8.759 32.370 1.00 88.44 316 PHE A O 1
ATOM 2515 N N . PHE A 1 317 ? 2.706 8.668 30.152 1.00 89.50 317 PHE A N 1
ATOM 2516 C CA . PHE A 1 317 ? 2.545 7.218 30.104 1.00 89.50 317 PHE A CA 1
ATOM 2517 C C . PHE A 1 317 ? 3.583 6.545 30.988 1.00 89.50 317 PHE A C 1
ATOM 2519 O O . PHE A 1 317 ? 3.203 5.755 31.841 1.00 89.50 317 PHE A O 1
ATOM 2526 N N . LYS A 1 318 ? 4.864 6.897 30.860 1.00 91.25 318 LYS A N 1
ATOM 2527 C CA . LYS A 1 318 ? 5.954 6.300 31.638 1.00 91.25 318 LYS A CA 1
ATOM 2528 C C . LYS A 1 318 ? 5.701 6.340 33.150 1.00 91.25 318 LYS A C 1
ATOM 2530 O O . LYS A 1 318 ? 5.959 5.342 33.815 1.00 91.25 318 LYS A O 1
ATOM 2535 N N . GLU A 1 319 ? 5.179 7.445 33.676 1.00 91.25 319 GLU A N 1
ATOM 2536 C CA . GLU A 1 319 ? 4.842 7.600 35.101 1.00 91.25 319 GLU A CA 1
ATOM 2537 C C . GLU A 1 319 ? 3.617 6.777 35.528 1.00 91.25 319 GLU A C 1
ATOM 2539 O O . GLU A 1 319 ? 3.512 6.374 36.685 1.00 91.25 319 GLU A O 1
ATOM 2544 N N . ASN A 1 320 ? 2.709 6.482 34.595 1.00 88.25 320 ASN A N 1
ATOM 2545 C CA . ASN A 1 320 ? 1.442 5.802 34.867 1.00 88.25 320 ASN A CA 1
ATOM 2546 C C . ASN A 1 320 ? 1.374 4.362 34.330 1.00 88.25 320 ASN A C 1
ATOM 2548 O O . ASN A 1 320 ? 0.371 3.685 34.542 1.00 88.25 320 ASN A O 1
ATOM 2552 N N . LEU A 1 321 ? 2.418 3.852 33.666 1.00 89.62 321 LEU A N 1
ATOM 2553 C CA . LEU A 1 321 ? 2.418 2.535 33.013 1.00 89.62 321 LEU A CA 1
ATOM 2554 C C . LEU A 1 321 ? 2.080 1.386 33.967 1.00 89.62 321 LEU A C 1
ATOM 2556 O O . LEU A 1 321 ? 1.391 0.452 33.563 1.00 89.62 321 LEU A O 1
ATOM 2560 N N . SER A 1 322 ? 2.475 1.479 35.238 1.00 90.12 322 SER A N 1
ATOM 2561 C CA . SER A 1 322 ? 2.140 0.491 36.273 1.00 90.12 322 SER A CA 1
ATOM 2562 C C . SER A 1 322 ? 0.632 0.344 36.517 1.00 90.12 322 SER A C 1
ATOM 2564 O O . SER A 1 322 ? 0.187 -0.696 37.003 1.00 90.12 322 SER A O 1
ATOM 2566 N N . ARG A 1 323 ? -0.171 1.348 36.149 1.00 88.31 323 ARG A N 1
ATOM 2567 C CA . ARG A 1 323 ? -1.639 1.303 36.207 1.00 88.31 323 ARG A CA 1
ATOM 2568 C C . ARG A 1 323 ? -2.243 0.597 34.987 1.00 88.31 323 ARG A C 1
ATOM 2570 O O . ARG A 1 323 ? -3.302 -0.015 35.084 1.00 88.31 323 ARG A O 1
ATOM 2577 N N . PHE A 1 324 ? -1.534 0.592 33.857 1.00 87.44 324 PHE A N 1
ATOM 2578 C CA . PHE A 1 324 ? -1.954 -0.006 32.587 1.00 87.44 324 PHE A CA 1
ATOM 2579 C C . PHE A 1 324 ? -1.466 -1.453 32.430 1.00 87.44 324 PHE A C 1
ATOM 2581 O O . PHE A 1 324 ? -0.734 -1.787 31.499 1.00 87.44 324 PHE A O 1
ATOM 2588 N N . GLN A 1 325 ? -1.887 -2.342 33.330 1.00 86.88 325 GLN A N 1
ATOM 2589 C CA . GLN A 1 325 ? -1.415 -3.737 33.359 1.00 86.88 325 GLN A CA 1
ATOM 2590 C C . GLN A 1 325 ? -1.736 -4.536 32.081 1.00 86.88 325 GLN A C 1
ATOM 2592 O O . GLN A 1 325 ? -1.024 -5.485 31.752 1.00 86.88 325 GLN A O 1
ATOM 2597 N N . VAL A 1 326 ? -2.787 -4.150 31.347 1.00 88.12 326 VAL A N 1
ATOM 2598 C CA . VAL A 1 326 ? -3.242 -4.831 30.119 1.00 88.12 326 VAL A CA 1
ATOM 2599 C C . VAL A 1 326 ? -2.663 -4.205 28.844 1.00 88.12 326 VAL A C 1
ATOM 2601 O O . VAL A 1 326 ? -2.710 -4.827 27.778 1.00 88.12 326 VAL A O 1
ATOM 2604 N N . LEU A 1 327 ? -2.067 -3.011 28.937 1.00 90.69 327 LEU A N 1
ATOM 2605 C CA . LEU A 1 327 ? -1.519 -2.303 27.785 1.00 90.69 327 LEU A CA 1
ATOM 2606 C C . LEU A 1 327 ? -0.293 -3.042 27.251 1.00 90.69 327 LEU A C 1
ATOM 2608 O O . LEU A 1 327 ? 0.703 -3.209 27.946 1.00 90.69 327 LEU A O 1
ATOM 2612 N N . LYS A 1 328 ? -0.378 -3.475 25.991 1.00 91.00 328 LYS A N 1
ATOM 2613 C CA . LYS A 1 328 ? 0.687 -4.202 25.289 1.00 91.00 328 LYS A CA 1
ATOM 2614 C C . LYS A 1 328 ? 1.478 -3.308 24.344 1.00 91.00 328 LYS A C 1
ATOM 2616 O O . LYS A 1 328 ? 2.640 -3.585 24.065 1.00 91.00 328 LYS A O 1
ATOM 2621 N N . ARG A 1 329 ? 0.844 -2.268 23.798 1.00 92.50 329 ARG A N 1
ATOM 2622 C CA . ARG A 1 329 ? 1.435 -1.426 22.753 1.00 92.50 329 ARG A CA 1
ATOM 2623 C C . ARG A 1 329 ? 0.958 0.017 22.868 1.00 92.50 329 ARG A C 1
ATOM 2625 O O . ARG A 1 329 ? -0.247 0.271 22.847 1.00 92.50 329 ARG A O 1
ATOM 2632 N N . LEU A 1 330 ? 1.903 0.942 22.949 1.00 94.25 330 LEU A N 1
ATOM 2633 C CA . LEU A 1 330 ? 1.673 2.383 22.921 1.00 94.25 330 LEU A CA 1
ATOM 2634 C C . LEU A 1 330 ? 2.382 2.958 21.699 1.00 94.25 330 LEU A C 1
ATOM 2636 O O . LEU A 1 330 ? 3.590 2.815 21.579 1.00 94.25 330 LEU A O 1
ATOM 2640 N N . THR A 1 331 ? 1.649 3.613 20.812 1.00 94.00 331 THR A N 1
ATOM 2641 C CA . THR A 1 331 ? 2.205 4.312 19.654 1.00 94.00 331 THR A CA 1
ATOM 2642 C C . THR A 1 331 ? 1.961 5.804 19.838 1.00 94.00 331 THR A C 1
ATOM 2644 O O . THR A 1 331 ? 0.815 6.230 19.929 1.00 94.00 331 THR A O 1
ATOM 2647 N N . LEU A 1 332 ? 3.019 6.597 19.914 1.00 94.12 332 LEU A N 1
ATOM 2648 C CA . LEU A 1 332 ? 2.959 8.053 19.926 1.00 94.12 332 LEU A CA 1
ATOM 2649 C C . LEU A 1 332 ? 3.387 8.554 18.560 1.00 94.12 332 LEU A C 1
ATOM 2651 O O . LEU A 1 332 ? 4.379 8.077 18.021 1.00 94.12 332 LEU A O 1
ATOM 2655 N N . GLU A 1 333 ? 2.659 9.502 18.005 1.00 91.81 333 GLU A N 1
ATOM 2656 C CA . GLU A 1 333 ? 2.912 10.013 16.665 1.00 91.81 333 GLU A CA 1
ATOM 2657 C C . GLU A 1 333 ? 2.814 11.532 16.671 1.00 91.81 333 GLU A C 1
ATOM 2659 O O . GLU A 1 333 ? 1.976 12.117 17.349 1.00 91.81 333 GLU A O 1
ATOM 2664 N N . THR A 1 334 ? 3.705 12.176 15.945 1.00 90.44 334 THR A N 1
ATOM 2665 C CA . THR A 1 334 ? 3.648 13.584 15.568 1.00 90.44 334 THR A CA 1
ATOM 2666 C C . THR A 1 334 ? 3.697 13.626 14.038 1.00 90.44 334 THR A C 1
ATOM 2668 O O . THR A 1 334 ? 3.820 12.586 13.390 1.00 90.44 334 THR A O 1
ATOM 2671 N N . ASN A 1 335 ? 3.645 14.812 13.434 1.00 86.31 335 ASN A N 1
ATOM 2672 C CA . ASN A 1 335 ? 3.781 14.936 11.977 1.00 86.31 335 ASN A CA 1
ATOM 2673 C C . ASN A 1 335 ? 5.110 14.367 11.448 1.00 86.31 335 ASN A C 1
ATOM 2675 O O . ASN A 1 335 ? 5.176 13.911 10.310 1.00 86.31 335 ASN A O 1
ATOM 2679 N N . ASP A 1 336 ? 6.155 14.380 12.280 1.00 86.00 336 ASP A N 1
ATOM 2680 C CA . ASP A 1 336 ? 7.521 14.055 11.872 1.00 86.00 336 ASP A CA 1
ATOM 2681 C C . ASP A 1 336 ? 8.131 12.880 12.645 1.00 86.00 336 ASP A C 1
ATOM 2683 O O . ASP A 1 336 ? 9.245 12.470 12.336 1.00 86.00 336 ASP A O 1
ATOM 2687 N N . LEU A 1 337 ? 7.470 12.338 13.666 1.00 88.00 337 LEU A N 1
ATOM 2688 C CA . LEU A 1 337 ? 8.033 11.301 14.532 1.00 88.00 337 LEU A CA 1
ATOM 2689 C C . LEU A 1 337 ? 6.971 10.273 14.896 1.00 88.00 337 LEU A C 1
ATOM 2691 O O . LEU A 1 337 ? 5.832 10.613 15.187 1.00 88.00 337 LEU A O 1
ATOM 2695 N N . MET A 1 338 ? 7.369 9.015 14.994 1.00 91.00 338 MET A N 1
ATOM 2696 C CA . MET A 1 338 ? 6.570 7.948 15.572 1.00 91.00 338 MET A CA 1
ATOM 2697 C C . MET A 1 338 ? 7.428 7.182 16.575 1.00 91.00 338 MET A C 1
ATOM 2699 O O . MET A 1 338 ? 8.579 6.850 16.308 1.00 91.00 338 MET A O 1
ATOM 2703 N N . LEU A 1 339 ? 6.879 6.919 17.752 1.00 92.31 339 LEU A N 1
ATOM 2704 C CA . LEU A 1 339 ? 7.490 6.120 18.801 1.00 92.31 339 LEU A CA 1
ATOM 2705 C C . LEU A 1 339 ? 6.513 5.022 19.196 1.00 92.31 339 LEU A C 1
ATOM 2707 O O . LEU A 1 339 ? 5.446 5.282 19.743 1.00 92.31 339 LEU A O 1
ATOM 2711 N N . GLU A 1 340 ? 6.896 3.782 18.958 1.00 93.31 340 GLU A N 1
ATOM 2712 C CA . GLU A 1 340 ? 6.163 2.601 19.367 1.00 93.31 340 GLU A CA 1
ATOM 2713 C C . GLU A 1 340 ? 6.858 1.927 20.551 1.00 93.31 340 GLU A C 1
ATOM 2715 O O . GLU A 1 340 ? 7.995 1.474 20.463 1.00 93.31 340 GLU A O 1
ATOM 2720 N N . CYS A 1 341 ? 6.155 1.834 21.672 1.00 92.31 341 CYS A N 1
ATOM 2721 C CA . CYS A 1 341 ? 6.584 1.152 22.880 1.00 92.31 341 CYS A CA 1
ATOM 2722 C C . CYS A 1 341 ? 5.821 -0.171 23.013 1.00 92.31 341 CYS A C 1
ATOM 2724 O O . CYS A 1 341 ? 4.586 -0.177 23.071 1.00 92.31 341 CYS A O 1
ATOM 2726 N N . VAL A 1 342 ? 6.541 -1.287 23.129 1.00 89.56 342 VAL A N 1
ATOM 2727 C CA . VAL A 1 342 ? 5.970 -2.569 23.561 1.00 89.56 342 VAL A CA 1
ATOM 2728 C C . VAL A 1 342 ? 6.040 -2.631 25.077 1.00 89.56 342 VAL A C 1
ATOM 2730 O O . VAL A 1 342 ? 7.093 -2.403 25.674 1.00 89.56 342 VAL A O 1
ATOM 2733 N N . ILE A 1 343 ? 4.907 -2.925 25.701 1.00 90.38 343 ILE A N 1
ATOM 2734 C CA . ILE A 1 343 ? 4.719 -2.868 27.147 1.00 90.38 343 ILE A CA 1
ATOM 2735 C C . ILE A 1 343 ? 4.343 -4.260 27.652 1.00 90.38 343 ILE A C 1
ATOM 2737 O O . ILE A 1 343 ? 3.573 -4.984 27.022 1.00 90.38 343 ILE A O 1
ATOM 2741 N N . SER A 1 344 ? 4.892 -4.642 28.801 1.00 90.19 344 SER A N 1
ATOM 2742 C CA . SER A 1 344 ? 4.538 -5.868 29.512 1.00 90.19 344 SER A CA 1
ATOM 2743 C C . SER A 1 344 ? 4.495 -5.590 31.006 1.00 90.19 344 SER A C 1
ATOM 2745 O O . SER A 1 344 ? 5.434 -5.013 31.552 1.00 90.19 344 SER A O 1
ATOM 2747 N N . LYS A 1 345 ? 3.397 -5.985 31.666 1.00 89.06 345 LYS A N 1
ATOM 2748 C CA . LYS A 1 345 ? 3.188 -5.828 33.120 1.00 89.06 345 LYS A CA 1
ATOM 2749 C C . LYS A 1 345 ? 3.442 -4.396 33.619 1.00 89.06 345 LYS A C 1
ATOM 2751 O O . LYS A 1 345 ? 4.065 -4.183 34.656 1.00 89.06 345 LYS A O 1
ATOM 2756 N N . GLY A 1 346 ? 3.003 -3.410 32.835 1.00 88.88 346 GLY A N 1
ATOM 2757 C CA . GLY A 1 346 ? 3.182 -1.995 33.151 1.00 88.88 346 GLY A CA 1
ATOM 2758 C C . GLY A 1 346 ? 4.623 -1.478 33.052 1.00 88.88 346 GLY A C 1
ATOM 2759 O O . GLY A 1 346 ? 4.944 -0.462 33.663 1.00 88.88 346 GLY A O 1
ATOM 2760 N N . ALA A 1 347 ? 5.495 -2.145 32.292 1.00 90.44 347 ALA A N 1
ATOM 2761 C CA . ALA A 1 347 ? 6.849 -1.681 31.991 1.00 90.44 347 ALA A CA 1
ATOM 2762 C C . ALA A 1 347 ? 7.126 -1.714 30.481 1.00 90.44 347 ALA A C 1
ATOM 2764 O O . ALA A 1 347 ? 6.646 -2.598 29.772 1.00 90.44 347 ALA A O 1
ATOM 2765 N N . ILE A 1 348 ? 7.913 -0.757 29.981 1.00 90.62 348 ILE A N 1
ATOM 2766 C CA . ILE A 1 348 ? 8.348 -0.732 28.577 1.00 90.62 348 ILE A CA 1
ATOM 2767 C C . ILE A 1 348 ? 9.436 -1.788 28.382 1.00 90.62 348 ILE A C 1
ATOM 2769 O O . ILE A 1 348 ? 10.493 -1.712 29.005 1.00 90.62 348 ILE A O 1
ATOM 2773 N N . VAL A 1 349 ? 9.175 -2.759 27.510 1.00 89.62 349 VAL A N 1
ATOM 2774 C CA . VAL A 1 349 ? 10.099 -3.851 27.172 1.00 89.62 349 VAL A CA 1
ATOM 2775 C C . VAL A 1 349 ? 10.953 -3.487 25.965 1.00 89.62 349 VAL A C 1
ATOM 2777 O O . VAL A 1 349 ? 12.157 -3.742 25.954 1.00 89.62 349 VAL A O 1
ATOM 2780 N N . SER A 1 350 ? 10.343 -2.874 24.952 1.00 87.25 350 SER A N 1
ATOM 2781 C CA . SER A 1 350 ? 11.049 -2.399 23.767 1.00 87.25 350 SER A CA 1
ATOM 2782 C C . SER A 1 350 ? 10.488 -1.078 23.278 1.00 87.25 350 SER A C 1
ATOM 2784 O O . SER A 1 350 ? 9.322 -0.749 23.504 1.00 87.25 350 SER A O 1
ATOM 2786 N N . THR A 1 351 ? 11.350 -0.312 22.614 1.00 88.62 351 THR A N 1
ATOM 2787 C CA . THR A 1 351 ? 10.957 0.906 21.917 1.00 88.62 351 THR A CA 1
ATOM 2788 C C . THR A 1 351 ? 11.485 0.877 20.494 1.00 88.62 351 THR A C 1
ATOM 2790 O O . THR A 1 351 ? 12.644 0.532 20.241 1.00 88.62 351 THR A O 1
ATOM 2793 N N . THR A 1 352 ? 10.602 1.232 19.577 1.00 84.69 352 THR A N 1
ATOM 2794 C CA . THR A 1 352 ? 10.831 1.334 18.148 1.00 84.69 352 THR A CA 1
ATOM 2795 C C . THR A 1 352 ? 10.509 2.761 17.744 1.00 84.69 352 THR A C 1
ATOM 2797 O O . THR A 1 352 ? 9.421 3.247 18.025 1.00 84.69 352 THR A O 1
ATOM 2800 N N . SER A 1 353 ? 11.442 3.448 17.101 1.00 84.56 353 SER A N 1
ATOM 2801 C CA . SER A 1 353 ? 11.221 4.804 16.598 1.00 84.56 353 SER A CA 1
ATOM 2802 C C . SER A 1 353 ? 11.141 4.799 15.081 1.00 84.56 353 SER A C 1
ATOM 2804 O O . SER A 1 353 ? 11.926 4.098 14.455 1.00 84.56 353 SER A O 1
ATOM 2806 N N . SER A 1 354 ? 10.247 5.595 14.499 1.00 81.62 354 SER A N 1
ATOM 2807 C CA . SER A 1 354 ? 10.320 6.024 13.107 1.00 81.62 354 SER A CA 1
ATOM 2808 C C . SER A 1 354 ? 10.423 7.537 13.036 1.00 81.62 354 SER A C 1
ATOM 2810 O O . SER A 1 354 ? 9.541 8.248 13.503 1.00 81.62 354 SER A O 1
ATOM 2812 N N . VAL A 1 355 ? 11.483 8.039 12.421 1.00 77.94 355 VAL A N 1
ATOM 2813 C CA . VAL A 1 355 ? 11.753 9.465 12.279 1.00 77.94 355 VAL A CA 1
ATOM 2814 C C . VAL A 1 355 ? 11.453 9.883 10.849 1.00 77.94 355 VAL A C 1
ATOM 2816 O O . VAL A 1 355 ? 12.119 9.444 9.919 1.00 77.94 355 VAL A O 1
ATOM 2819 N N . GLY A 1 356 ? 10.442 10.728 10.690 1.00 73.94 356 GLY A N 1
ATOM 2820 C CA . GLY A 1 356 ? 10.200 11.541 9.509 1.00 73.94 356 GLY A CA 1
ATOM 2821 C C . GLY A 1 356 ? 11.341 12.544 9.341 1.00 73.94 356 GLY A C 1
ATOM 2822 O O . GLY A 1 356 ? 12.341 12.221 8.720 1.00 73.94 356 GLY A O 1
ATOM 2823 N N . SER A 1 357 ? 11.238 13.724 9.952 1.00 76.44 357 SER A N 1
ATOM 2824 C CA . SER A 1 357 ? 12.293 14.749 9.962 1.00 76.44 357 SER A CA 1
ATOM 2825 C C . SER A 1 357 ? 12.701 15.080 11.398 1.00 76.44 357 SER A C 1
ATOM 2827 O O . SER A 1 357 ? 11.911 15.630 12.166 1.00 76.44 357 SER A O 1
ATOM 2829 N N . PHE A 1 358 ? 13.941 14.762 11.780 1.00 71.94 358 PHE A N 1
ATOM 2830 C CA . PHE A 1 358 ? 14.407 15.020 13.145 1.00 71.94 358 PHE A CA 1
ATOM 2831 C C . PHE A 1 358 ? 14.576 16.528 13.400 1.00 71.94 358 PHE A C 1
ATOM 2833 O O . PHE A 1 358 ? 14.195 17.006 14.472 1.00 71.94 358 PHE A O 1
ATOM 2840 N N . ALA A 1 359 ? 15.015 17.293 12.393 1.00 71.75 359 ALA A N 1
ATOM 2841 C CA . ALA A 1 359 ? 15.262 18.735 12.488 1.00 71.75 359 ALA A CA 1
ATOM 2842 C C . ALA A 1 359 ? 14.006 19.542 12.825 1.00 71.75 359 ALA A C 1
ATOM 2844 O O . ALA A 1 359 ? 14.095 20.582 13.475 1.00 71.75 359 ALA A O 1
ATOM 2845 N N . LYS A 1 360 ? 12.835 19.066 12.388 1.00 77.75 360 LYS A N 1
ATOM 2846 C CA . LYS A 1 360 ? 11.546 19.729 12.629 1.00 77.75 360 LYS A CA 1
ATOM 2847 C C . LYS A 1 360 ? 10.946 19.413 13.996 1.00 77.75 360 LYS A C 1
ATOM 2849 O O . LYS A 1 360 ? 10.037 20.110 14.439 1.00 77.75 360 LYS A O 1
ATOM 2854 N N . SER A 1 361 ? 11.441 18.374 14.667 1.00 79.00 361 SER A N 1
ATOM 2855 C CA . SER A 1 361 ? 10.941 17.999 15.987 1.00 79.00 361 SER A CA 1
ATOM 2856 C C . SER A 1 361 ? 11.397 18.967 17.078 1.00 79.00 361 SER A C 1
ATOM 2858 O O . SER A 1 361 ? 12.440 19.613 16.968 1.00 79.00 361 SER A O 1
ATOM 2860 N N . SER A 1 362 ? 10.612 19.080 18.155 1.00 84.69 362 SER A N 1
ATOM 2861 C CA . SER A 1 362 ? 10.975 19.965 19.262 1.00 84.69 362 SER A CA 1
ATOM 2862 C C . SER A 1 362 ? 12.275 19.486 19.936 1.00 84.69 362 SER A C 1
ATOM 2864 O O . SER A 1 362 ? 12.473 18.275 20.069 1.00 84.69 362 SER A O 1
ATOM 2866 N N . PRO A 1 363 ? 13.144 20.383 20.450 1.00 85.12 363 PRO A N 1
ATOM 2867 C CA . PRO A 1 363 ? 14.390 19.983 21.117 1.00 85.12 363 PRO A CA 1
ATOM 2868 C C . PRO A 1 363 ? 14.191 18.979 22.262 1.00 85.12 363 PRO A C 1
ATOM 2870 O O . PRO A 1 363 ? 15.048 18.141 22.528 1.00 85.12 363 PRO A O 1
ATOM 2873 N N . ARG A 1 364 ? 13.032 19.024 22.930 1.00 86.38 364 ARG A N 1
ATOM 2874 C CA . ARG A 1 364 ? 12.679 18.077 23.995 1.00 86.38 364 ARG A CA 1
ATOM 2875 C C . ARG A 1 364 ? 12.308 16.694 23.462 1.00 86.38 364 ARG A C 1
ATOM 2877 O O . ARG A 1 364 ? 12.638 15.700 24.104 1.00 86.38 364 ARG A O 1
ATOM 2884 N N . ASP A 1 365 ? 11.657 16.611 22.303 1.00 85.19 365 ASP A N 1
ATOM 2885 C CA . ASP A 1 365 ? 11.396 15.326 21.647 1.00 85.19 365 ASP A CA 1
ATOM 2886 C C . ASP A 1 365 ? 12.710 14.722 21.131 1.00 85.19 365 ASP A C 1
ATOM 2888 O O . ASP A 1 365 ? 12.960 13.532 21.320 1.00 85.19 365 ASP A O 1
ATOM 2892 N N . GLN A 1 366 ? 13.609 15.552 20.594 1.00 83.38 366 GLN A N 1
ATOM 2893 C CA . GLN A 1 366 ? 14.961 15.128 20.218 1.00 83.38 366 GLN A CA 1
ATOM 2894 C C . GLN A 1 366 ? 15.736 14.569 21.420 1.00 83.38 366 GLN A C 1
ATOM 2896 O O . GLN A 1 366 ? 16.335 13.489 21.352 1.00 83.38 366 GLN A O 1
ATOM 2901 N N . GLU A 1 367 ? 15.690 15.275 22.553 1.00 86.81 367 GLU A N 1
ATOM 2902 C CA . GLU A 1 367 ? 16.314 14.839 23.801 1.00 86.81 367 GLU A CA 1
ATOM 2903 C C . GLU A 1 367 ? 15.686 13.542 24.333 1.00 86.81 367 GLU A C 1
ATOM 2905 O O . GLU A 1 367 ? 16.405 12.666 24.827 1.00 86.81 367 GLU A O 1
ATOM 2910 N N . LEU A 1 368 ? 14.365 13.380 24.200 1.00 86.94 368 LEU A N 1
ATOM 2911 C CA . LEU A 1 368 ? 13.674 12.141 24.541 1.00 86.94 368 LEU A CA 1
ATOM 2912 C C . LEU A 1 368 ? 14.258 10.967 23.750 1.00 86.94 368 LEU A C 1
ATOM 2914 O O . LEU A 1 368 ? 14.706 10.003 24.369 1.00 86.94 368 LEU A O 1
ATOM 2918 N N . PHE A 1 369 ? 14.320 11.048 22.418 1.00 82.56 369 PHE A N 1
ATOM 2919 C CA . PHE A 1 369 ? 14.888 9.972 21.591 1.00 82.56 369 PHE A CA 1
ATOM 2920 C C . PHE A 1 369 ? 16.345 9.673 21.940 1.00 82.56 369 PHE A C 1
ATOM 2922 O O . PHE A 1 369 ? 16.745 8.509 21.965 1.00 82.56 369 PHE A O 1
ATOM 2929 N N . CYS A 1 370 ? 17.121 10.696 22.303 1.00 79.00 370 CYS A N 1
ATOM 2930 C CA . CYS A 1 370 ? 18.478 10.510 22.808 1.00 79.00 370 CYS A CA 1
ATOM 2931 C C . CYS A 1 370 ? 18.523 9.756 24.146 1.00 79.00 370 CYS A C 1
ATOM 2933 O O . CYS A 1 370 ? 19.541 9.144 24.454 1.00 79.00 370 CYS A O 1
ATOM 2935 N N . LYS A 1 371 ? 17.475 9.800 24.974 1.00 84.56 371 LYS A N 1
ATOM 2936 C CA . LYS A 1 371 ? 17.432 9.142 26.292 1.00 84.56 371 LYS A CA 1
ATOM 2937 C C . LYS A 1 371 ? 16.784 7.756 26.276 1.00 84.56 371 LYS A C 1
ATOM 2939 O O . LYS A 1 371 ? 17.022 6.994 27.216 1.00 84.56 371 LYS A O 1
ATOM 2944 N N . LEU A 1 372 ? 15.978 7.433 25.266 1.00 83.19 372 LEU A N 1
ATOM 2945 C CA . LEU A 1 372 ? 15.258 6.161 25.185 1.00 83.19 372 LEU A CA 1
ATOM 2946 C C . LEU A 1 372 ? 16.177 4.991 24.812 1.00 83.19 372 LEU A C 1
ATOM 2948 O O . LEU A 1 372 ? 17.032 5.167 23.949 1.00 83.19 372 LEU A O 1
ATOM 2952 N N . PRO A 1 373 ? 15.984 3.797 25.412 1.00 80.88 373 PRO A N 1
ATOM 2953 C CA . PRO A 1 373 ? 16.646 2.567 24.988 1.00 80.88 373 PRO A CA 1
ATOM 2954 C C . PRO A 1 373 ? 15.963 2.007 23.727 1.00 80.88 373 PRO A C 1
ATOM 2956 O O . PRO A 1 373 ? 15.128 1.100 23.804 1.00 80.88 373 PRO A O 1
ATOM 2959 N N . LEU A 1 374 ? 16.300 2.578 22.570 1.00 79.19 374 LEU A N 1
ATOM 2960 C CA . LEU A 1 374 ? 15.747 2.211 21.264 1.00 79.19 374 LEU A CA 1
ATOM 2961 C C . LEU A 1 374 ? 16.327 0.869 20.798 1.00 79.19 374 LEU A C 1
ATOM 2963 O O . LEU A 1 374 ? 17.544 0.705 20.701 1.00 79.19 374 LEU A O 1
ATOM 2967 N N . GLN A 1 375 ? 15.453 -0.092 20.490 1.00 75.00 375 GLN A N 1
ATOM 2968 C CA . GLN A 1 375 ? 15.845 -1.383 19.905 1.00 75.00 375 GLN A CA 1
ATOM 2969 C C . GLN A 1 375 ? 15.868 -1.330 18.377 1.00 75.00 375 GLN A C 1
ATOM 2971 O O . GLN A 1 375 ? 16.721 -1.957 17.748 1.00 75.00 375 GLN A O 1
ATOM 2976 N N . HIS A 1 376 ? 14.956 -0.546 17.800 1.00 65.75 376 HIS A N 1
ATOM 2977 C CA . HIS A 1 376 ? 14.833 -0.334 16.365 1.00 65.75 376 HIS A CA 1
ATOM 2978 C C . HIS A 1 376 ? 14.668 1.156 16.081 1.00 65.75 376 HIS A C 1
ATOM 2980 O O . HIS A 1 376 ? 13.877 1.840 16.736 1.00 65.75 376 HIS A O 1
ATOM 2986 N N . VAL A 1 377 ? 15.410 1.653 15.095 1.00 68.31 377 VAL A N 1
ATOM 2987 C CA . VAL A 1 377 ? 15.256 3.014 14.579 1.00 68.31 377 VAL A CA 1
ATOM 2988 C C . VAL A 1 377 ? 15.029 2.917 13.081 1.00 68.31 377 VAL A C 1
ATOM 2990 O O . VAL A 1 377 ? 15.851 2.361 12.351 1.00 68.31 377 VAL A O 1
ATOM 2993 N N . TYR A 1 378 ? 13.890 3.445 12.664 1.00 65.25 378 TYR A N 1
ATOM 2994 C CA . TYR A 1 378 ? 13.494 3.675 11.292 1.00 65.25 378 TYR A CA 1
ATOM 2995 C C . TYR A 1 378 ? 13.682 5.163 11.022 1.00 65.25 378 TYR A C 1
ATOM 2997 O O . TYR A 1 378 ? 13.283 6.003 11.825 1.00 65.25 378 TYR A O 1
ATOM 3005 N N . ILE A 1 379 ? 14.314 5.513 9.916 1.00 63.75 379 ILE A N 1
ATOM 3006 C CA . ILE A 1 379 ? 14.475 6.912 9.515 1.00 63.75 379 ILE A CA 1
ATOM 3007 C C . ILE A 1 379 ? 13.961 6.990 8.102 1.00 63.75 379 ILE A C 1
ATOM 3009 O O . ILE A 1 379 ? 14.481 6.277 7.258 1.00 63.75 379 ILE A O 1
ATOM 3013 N N . ALA A 1 380 ? 12.922 7.783 7.882 1.00 47.34 380 ALA A N 1
ATOM 3014 C CA . ALA A 1 380 ? 12.292 7.985 6.590 1.00 47.34 380 ALA A CA 1
ATOM 3015 C C . ALA A 1 380 ? 12.899 9.175 5.826 1.00 47.34 380 ALA A C 1
ATOM 3017 O O . ALA A 1 380 ? 12.871 9.200 4.596 1.00 47.34 380 ALA A O 1
ATOM 3018 N N . TYR A 1 381 ? 13.460 10.165 6.531 1.00 57.16 381 TYR A N 1
ATOM 3019 C CA . TYR A 1 381 ? 14.134 11.298 5.902 1.00 57.16 381 TYR A CA 1
ATOM 3020 C C . TYR A 1 381 ? 15.418 11.610 6.661 1.00 57.16 381 TYR A C 1
ATOM 3022 O O . TYR A 1 381 ? 15.402 11.869 7.863 1.00 57.16 381 TYR A O 1
ATOM 3030 N N . LEU A 1 382 ? 16.541 11.565 5.946 1.00 52.28 382 LEU A N 1
ATOM 3031 C CA . LEU A 1 382 ? 17.846 11.898 6.493 1.00 52.28 382 LEU A CA 1
ATOM 3032 C C . LEU A 1 382 ? 18.478 12.992 5.638 1.00 52.28 382 LEU A C 1
ATOM 3034 O O . LEU A 1 382 ? 18.972 12.718 4.547 1.00 52.28 382 LEU A O 1
ATOM 3038 N N . ASP A 1 383 ? 18.472 14.222 6.145 1.00 55.72 383 ASP A N 1
ATOM 3039 C CA . ASP A 1 383 ? 19.296 15.289 5.589 1.00 55.72 383 ASP A CA 1
ATOM 3040 C C . ASP A 1 383 ? 20.672 15.263 6.271 1.00 55.72 383 ASP A C 1
ATOM 3042 O O . ASP A 1 383 ? 20.856 15.795 7.370 1.00 55.72 383 ASP A O 1
ATOM 3046 N N . LEU A 1 384 ? 21.634 14.602 5.617 1.00 48.31 384 LEU A N 1
ATOM 3047 C CA . LEU A 1 384 ? 23.012 14.443 6.097 1.00 48.31 384 LEU A CA 1
ATOM 3048 C C . LEU A 1 384 ? 23.781 15.771 6.196 1.00 48.31 384 LEU A C 1
ATOM 3050 O O . LEU A 1 384 ? 24.789 15.822 6.901 1.00 48.31 384 LEU A O 1
ATOM 3054 N N . SER A 1 385 ? 23.310 16.831 5.531 1.00 44.97 385 SER A N 1
ATOM 3055 C CA . SER A 1 385 ? 23.928 18.162 5.576 1.00 44.97 385 SER A CA 1
ATOM 3056 C C . SER A 1 385 ? 23.510 18.982 6.807 1.00 44.97 385 SER A C 1
ATOM 3058 O O . SER A 1 385 ? 24.082 20.038 7.080 1.00 44.97 385 SER A O 1
ATOM 3060 N N . SER A 1 386 ? 22.532 18.490 7.575 1.00 56.62 386 SER A N 1
ATOM 3061 C CA . SER A 1 386 ? 21.894 19.215 8.674 1.00 56.62 386 SER A CA 1
ATOM 3062 C C . SER A 1 386 ? 22.312 18.726 10.074 1.00 56.62 386 SER A C 1
ATOM 3064 O O . SER A 1 386 ? 23.015 17.726 10.250 1.00 56.62 386 SER A O 1
ATOM 3066 N N . ILE A 1 387 ? 21.812 19.425 11.102 1.00 55.53 387 ILE A N 1
ATOM 3067 C CA . ILE A 1 387 ? 21.894 19.062 12.531 1.00 55.53 387 ILE A CA 1
ATOM 3068 C C . ILE A 1 387 ? 21.442 17.603 12.797 1.00 55.53 387 ILE A C 1
ATOM 3070 O O . ILE A 1 387 ? 21.902 16.981 13.762 1.00 55.53 387 ILE A O 1
ATOM 3074 N N . ASP A 1 388 ? 20.629 17.016 11.912 1.00 59.31 388 ASP A N 1
ATOM 3075 C CA . ASP A 1 388 ? 20.130 15.639 12.012 1.00 59.31 388 ASP A CA 1
ATOM 3076 C C . ASP A 1 388 ? 21.249 14.595 12.033 1.00 59.31 388 ASP A C 1
ATOM 3078 O O . ASP A 1 388 ? 21.153 13.608 12.767 1.00 59.31 388 ASP A O 1
ATOM 3082 N N . GLY A 1 389 ? 22.359 14.831 11.323 1.00 59.75 389 GLY A N 1
ATOM 3083 C CA . GLY A 1 389 ? 23.511 13.925 11.328 1.00 59.75 389 GLY A CA 1
ATOM 3084 C C . GLY A 1 389 ? 24.181 13.808 12.704 1.00 59.75 389 GLY A C 1
ATOM 3085 O O . GLY A 1 389 ? 24.587 12.715 13.119 1.00 59.75 389 GLY A O 1
ATOM 3086 N N . VAL A 1 390 ? 24.249 14.912 13.458 1.00 67.38 390 VAL A N 1
ATOM 3087 C CA . VAL A 1 390 ? 24.871 14.961 14.796 1.00 67.38 390 VAL A CA 1
ATOM 3088 C C . VAL A 1 390 ? 24.000 14.247 15.829 1.00 67.38 390 VAL A C 1
ATOM 3090 O O . VAL A 1 390 ? 24.501 13.426 16.613 1.00 67.38 390 VAL A O 1
ATOM 3093 N N . TYR A 1 391 ? 22.691 14.507 15.815 1.00 65.44 391 TYR A N 1
ATOM 3094 C CA . TYR A 1 391 ? 21.756 13.836 16.718 1.00 65.44 391 TYR A CA 1
ATOM 3095 C C . TYR A 1 391 ? 21.620 12.358 16.397 1.00 65.44 391 TYR A C 1
ATOM 3097 O O . TYR A 1 391 ? 21.688 11.539 17.314 1.00 65.44 391 TYR A O 1
ATOM 3105 N N . LEU A 1 392 ? 21.526 11.992 15.117 1.00 66.94 392 LEU A N 1
ATOM 3106 C CA . LEU A 1 392 ? 21.471 10.591 14.727 1.00 66.94 392 LEU A CA 1
ATOM 3107 C C . LEU A 1 392 ? 22.714 9.846 15.209 1.00 66.94 392 LEU A C 1
ATOM 3109 O O . LEU A 1 392 ? 22.602 8.810 15.859 1.00 66.94 392 LEU A O 1
ATOM 3113 N N . THR A 1 393 ? 23.902 10.401 14.973 1.00 66.50 393 THR A N 1
ATOM 3114 C CA . THR A 1 393 ? 25.153 9.801 15.452 1.00 66.50 393 THR A CA 1
ATOM 3115 C C . THR A 1 393 ? 25.127 9.591 16.968 1.00 66.50 393 THR A C 1
ATOM 3117 O O . THR A 1 393 ? 25.554 8.544 17.460 1.00 66.50 393 THR A O 1
ATOM 3120 N N . SER A 1 394 ? 24.589 10.554 17.717 1.00 71.00 394 SER A N 1
ATOM 3121 C CA . SER A 1 394 ? 24.450 10.468 19.174 1.00 71.00 394 SER A CA 1
ATOM 3122 C C . SER A 1 394 ? 23.456 9.380 19.600 1.00 71.00 394 SER A C 1
ATOM 3124 O O . SER A 1 394 ? 23.766 8.584 20.492 1.00 71.00 394 SER A O 1
ATOM 3126 N N . ILE A 1 395 ? 22.305 9.280 18.925 1.00 69.25 395 ILE A N 1
ATOM 3127 C CA . ILE A 1 395 ? 21.281 8.248 19.149 1.00 69.25 395 ILE A CA 1
ATOM 3128 C C . ILE A 1 395 ? 21.853 6.854 18.874 1.00 69.25 395 ILE A C 1
ATOM 3130 O O . ILE A 1 395 ? 21.692 5.955 19.703 1.00 69.25 395 ILE A O 1
ATOM 3134 N N . LEU A 1 396 ? 22.555 6.674 17.753 1.00 70.81 396 LEU A N 1
ATOM 3135 C CA . LEU A 1 396 ? 23.118 5.383 17.350 1.00 70.81 396 LEU A CA 1
ATOM 3136 C C . LEU A 1 396 ? 24.241 4.925 18.276 1.00 70.81 396 LEU A C 1
ATOM 3138 O O . LEU A 1 396 ? 24.240 3.771 18.716 1.00 70.81 396 LEU A O 1
ATOM 3142 N N . LYS A 1 397 ? 25.163 5.831 18.626 1.00 73.25 397 LYS A N 1
ATOM 3143 C CA . LYS A 1 397 ? 26.253 5.540 19.569 1.00 73.25 397 LYS A CA 1
ATOM 3144 C C . LYS A 1 397 ? 25.707 5.154 20.939 1.00 73.25 397 LYS A C 1
ATOM 3146 O O . LYS A 1 397 ? 26.117 4.136 21.497 1.00 73.25 397 LYS A O 1
ATOM 3151 N N . ARG A 1 398 ? 24.760 5.928 21.475 1.00 76.62 398 ARG A N 1
ATOM 3152 C CA . ARG A 1 398 ? 24.208 5.686 22.813 1.00 76.62 398 ARG A CA 1
ATOM 3153 C C . ARG A 1 398 ? 23.412 4.390 22.900 1.00 76.62 398 ARG A C 1
ATOM 3155 O O . ARG A 1 398 ? 23.576 3.648 23.865 1.00 76.62 398 ARG A O 1
ATOM 3162 N N . ASN A 1 399 ? 22.595 4.092 21.893 1.00 68.62 399 ASN A N 1
ATOM 3163 C CA . ASN A 1 399 ? 21.783 2.874 21.876 1.00 68.62 399 ASN A CA 1
ATOM 3164 C C . ASN A 1 399 ? 22.572 1.616 21.489 1.00 68.62 399 ASN A C 1
ATOM 3166 O O . ASN A 1 399 ? 21.994 0.535 21.390 1.00 68.62 399 ASN A O 1
ATOM 3170 N N . ARG A 1 400 ? 23.896 1.732 21.283 1.00 73.00 400 ARG A N 1
ATOM 3171 C CA . ARG A 1 400 ? 24.752 0.644 20.785 1.00 73.00 400 ARG A CA 1
ATOM 3172 C C . ARG A 1 400 ? 24.177 0.004 19.516 1.00 73.00 400 ARG A C 1
ATOM 3174 O O . ARG A 1 400 ? 24.376 -1.180 19.260 1.00 73.00 400 ARG A O 1
ATOM 3181 N N . LEU A 1 401 ? 23.489 0.810 18.707 1.00 59.62 401 LEU A N 1
ATOM 3182 C CA . LEU A 1 401 ? 23.058 0.471 17.350 1.00 59.62 401 LEU A CA 1
ATOM 3183 C C . LEU A 1 401 ? 24.208 0.724 16.359 1.00 59.62 401 LEU A C 1
ATOM 3185 O O . LEU A 1 401 ? 23.994 0.892 15.169 1.00 59.62 401 LEU A O 1
ATOM 3189 N N . TRP A 1 402 ? 25.442 0.789 16.859 1.00 48.44 402 TRP A N 1
ATOM 3190 C CA . TRP A 1 402 ? 26.663 0.980 16.098 1.00 48.44 402 TRP A CA 1
ATOM 3191 C C . TRP A 1 402 ? 27.700 -0.047 16.574 1.00 48.44 402 TRP A C 1
ATOM 3193 O O . TRP A 1 402 ? 27.970 -0.086 17.778 1.00 48.44 402 TRP A O 1
ATOM 3203 N N . PRO A 1 403 ? 28.300 -0.868 15.692 1.00 46.53 403 PRO A N 1
ATOM 3204 C CA . PRO A 1 403 ? 28.094 -0.959 14.245 1.00 46.53 403 PRO A CA 1
ATOM 3205 C C . PRO A 1 403 ? 26.893 -1.875 13.924 1.00 46.53 403 PRO A C 1
ATOM 3207 O O . PRO A 1 403 ? 26.973 -3.086 14.120 1.00 46.53 403 PRO A O 1
ATOM 3210 N N . ALA A 1 404 ? 25.763 -1.312 13.486 1.00 47.44 404 ALA A N 1
ATOM 3211 C CA . ALA A 1 404 ? 24.584 -2.084 13.077 1.00 47.44 404 ALA A CA 1
ATOM 3212 C C . ALA A 1 404 ? 24.640 -2.478 11.598 1.00 47.44 404 ALA A C 1
ATOM 3214 O O . ALA A 1 404 ? 25.217 -1.773 10.774 1.00 47.44 404 ALA A O 1
ATOM 3215 N N . THR A 1 405 ? 23.960 -3.572 11.261 1.00 42.41 405 THR A N 1
ATOM 3216 C CA . THR A 1 405 ? 23.494 -3.845 9.898 1.00 42.41 405 THR A CA 1
ATOM 3217 C C . THR A 1 405 ? 22.426 -2.815 9.531 1.00 42.41 405 THR A C 1
ATOM 3219 O O . THR A 1 405 ? 21.409 -2.708 10.225 1.00 42.41 405 THR A O 1
ATOM 3222 N N . ALA A 1 406 ? 22.680 -2.052 8.469 1.00 38.91 406 ALA A N 1
ATOM 3223 C CA . ALA A 1 406 ? 21.753 -1.084 7.900 1.00 38.91 406 ALA A CA 1
ATOM 3224 C C . ALA A 1 406 ? 21.124 -1.674 6.635 1.00 38.91 406 ALA A C 1
ATOM 3226 O O . ALA A 1 406 ? 21.848 -2.171 5.779 1.00 38.91 406 ALA A O 1
ATOM 3227 N N . SER A 1 407 ? 19.801 -1.615 6.513 1.00 36.81 407 SER A N 1
ATOM 3228 C CA . SER A 1 407 ? 19.100 -1.885 5.251 1.00 36.81 407 SER A CA 1
ATOM 3229 C C . SER A 1 407 ? 18.468 -0.584 4.759 1.00 36.81 407 SER A C 1
ATOM 3231 O O . SER A 1 407 ? 17.905 0.154 5.575 1.00 36.81 407 SER A O 1
ATOM 3233 N N . LEU A 1 408 ? 18.624 -0.265 3.469 1.00 35.66 408 LEU A N 1
ATOM 3234 C CA . LEU A 1 408 ? 18.054 0.931 2.850 1.00 35.66 408 LEU A CA 1
ATOM 3235 C C . LEU A 1 408 ? 16.922 0.527 1.910 1.00 35.66 408 LEU A C 1
ATOM 3237 O O . LEU A 1 408 ? 17.149 -0.192 0.941 1.00 35.66 408 LEU A O 1
ATOM 3241 N N . GLU A 1 409 ? 15.722 1.048 2.149 1.00 36.00 409 GLU A N 1
ATOM 3242 C CA . GLU A 1 409 ? 14.620 0.956 1.187 1.00 36.00 409 GLU A CA 1
ATOM 3243 C C . GLU A 1 409 ? 14.298 2.358 0.633 1.00 36.00 409 GLU A C 1
ATOM 3245 O O . GLU A 1 409 ? 14.237 3.327 1.395 1.00 36.00 409 GLU A O 1
ATOM 3250 N N . PRO A 1 410 ? 14.082 2.520 -0.679 1.00 35.81 410 PRO A N 1
ATOM 3251 C CA . PRO A 1 410 ? 13.650 3.793 -1.248 1.00 35.81 410 PRO A CA 1
ATOM 3252 C C . PRO A 1 410 ? 12.214 4.150 -0.822 1.00 35.81 410 PRO A C 1
ATOM 3254 O O . PRO A 1 410 ? 11.308 3.322 -0.923 1.00 35.81 410 PRO A O 1
ATOM 3257 N N . ILE A 1 411 ? 11.977 5.401 -0.406 1.00 39.62 411 ILE A N 1
ATOM 3258 C CA . ILE A 1 411 ? 10.626 5.905 -0.099 1.00 39.62 411 ILE A CA 1
ATOM 3259 C C . ILE A 1 411 ? 10.090 6.687 -1.302 1.00 39.62 411 ILE A C 1
ATOM 3261 O O . ILE A 1 411 ? 10.736 7.595 -1.826 1.00 39.62 411 ILE A O 1
ATOM 3265 N N . ARG A 1 412 ? 8.879 6.346 -1.750 1.00 44.34 412 ARG A N 1
ATOM 3266 C CA . ARG A 1 412 ? 8.188 7.066 -2.830 1.00 44.34 412 ARG A CA 1
ATOM 3267 C C . ARG A 1 412 ? 7.536 8.337 -2.278 1.00 44.34 412 ARG A C 1
ATOM 3269 O O . ARG A 1 412 ? 6.927 8.309 -1.209 1.00 44.34 412 ARG A O 1
ATOM 3276 N N . SER A 1 413 ? 7.680 9.450 -2.994 1.00 39.25 413 SER A N 1
ATOM 3277 C CA . SER A 1 413 ? 6.975 10.693 -2.663 1.00 39.25 413 SER A CA 1
ATOM 3278 C C . SER A 1 413 ? 5.482 10.571 -2.980 1.00 39.25 413 SER A C 1
ATOM 3280 O O . SER A 1 413 ? 5.149 9.975 -4.007 1.00 39.25 413 SER A O 1
ATOM 3282 N N . PRO A 1 414 ? 4.582 11.172 -2.178 1.00 32.22 414 PRO A N 1
ATOM 3283 C CA . PRO A 1 414 ? 3.188 11.356 -2.579 1.00 32.22 414 PRO A CA 1
ATOM 3284 C C . PRO A 1 414 ? 3.143 12.077 -3.937 1.00 32.22 414 PRO A C 1
ATOM 3286 O O . PRO A 1 414 ? 3.760 13.131 -4.088 1.00 32.22 414 PRO A O 1
ATOM 3289 N N . GLY A 1 415 ? 2.500 11.472 -4.940 1.00 37.88 415 GLY A N 1
ATOM 3290 C CA . GLY A 1 415 ? 2.396 12.020 -6.300 1.00 37.88 415 GLY A CA 1
ATOM 3291 C C . GLY A 1 415 ? 3.551 11.703 -7.269 1.00 37.88 415 GLY A C 1
ATOM 3292 O O . GLY A 1 415 ? 3.529 12.195 -8.395 1.00 37.88 415 GLY A O 1
ATOM 3293 N N . SER A 1 416 ? 4.547 10.884 -6.894 1.00 43.66 416 SER A N 1
ATOM 3294 C CA . SER A 1 416 ? 5.642 10.464 -7.791 1.00 43.66 416 SER A CA 1
ATOM 3295 C C . SER A 1 416 ? 5.829 8.944 -7.809 1.00 43.66 416 SER A C 1
ATOM 3297 O O . SER A 1 416 ? 6.173 8.340 -6.794 1.00 43.66 416 SER A O 1
ATOM 3299 N N . ASN A 1 417 ? 5.709 8.330 -8.993 1.00 40.16 417 ASN A N 1
ATOM 3300 C CA . ASN A 1 417 ? 6.037 6.911 -9.209 1.00 40.16 417 ASN A CA 1
ATOM 3301 C C . ASN A 1 417 ? 7.555 6.642 -9.226 1.00 40.16 417 ASN A C 1
ATOM 3303 O O . ASN A 1 417 ? 7.979 5.492 -9.128 1.00 40.16 417 ASN A O 1
ATOM 3307 N N . ARG A 1 418 ? 8.390 7.689 -9.301 1.00 37.31 418 ARG A N 1
ATOM 3308 C CA . ARG A 1 418 ? 9.836 7.571 -9.077 1.00 37.31 418 ARG A CA 1
ATOM 3309 C C . ARG A 1 418 ? 10.113 7.580 -7.567 1.00 37.31 418 ARG A C 1
ATOM 3311 O O . ARG A 1 418 ? 9.531 8.430 -6.882 1.00 37.31 418 ARG A O 1
ATOM 3318 N N . PRO A 1 419 ? 10.994 6.694 -7.048 1.00 35.91 419 PRO A N 1
ATOM 3319 C CA . PRO A 1 419 ? 11.600 6.864 -5.728 1.00 35.91 419 PRO A CA 1
ATOM 3320 C C . PRO A 1 419 ? 11.991 8.324 -5.548 1.00 35.91 419 PRO A C 1
ATOM 3322 O O . PRO A 1 419 ? 12.642 8.875 -6.439 1.00 35.91 419 PRO A O 1
ATOM 3325 N N . ASP A 1 420 ? 11.566 8.971 -4.462 1.00 40.09 420 ASP A N 1
ATOM 3326 C CA . ASP A 1 420 ? 12.038 10.330 -4.230 1.00 40.09 420 ASP A CA 1
ATOM 3327 C C . ASP A 1 420 ? 13.530 10.224 -3.897 1.00 40.09 420 ASP A C 1
ATOM 3329 O O . ASP A 1 420 ? 13.875 9.629 -2.874 1.00 40.09 420 ASP A O 1
ATOM 3333 N N . PRO A 1 421 ? 14.436 10.774 -4.726 1.00 37.47 421 PRO A N 1
ATOM 3334 C CA . PRO A 1 421 ? 15.873 10.646 -4.508 1.00 37.47 421 PRO A CA 1
ATOM 3335 C C . PRO A 1 421 ? 16.348 11.261 -3.181 1.00 37.47 421 PRO A C 1
ATOM 3337 O O . PRO A 1 421 ? 17.494 11.041 -2.784 1.00 37.47 421 PRO A O 1
ATOM 3340 N N . ARG A 1 422 ? 15.493 12.039 -2.505 1.00 33.91 422 ARG A N 1
ATOM 3341 C CA . ARG A 1 422 ? 15.743 12.650 -1.195 1.00 33.91 422 ARG A CA 1
ATOM 3342 C C . ARG A 1 422 ? 15.230 11.812 -0.019 1.00 33.91 422 ARG A C 1
ATOM 3344 O O . ARG A 1 422 ? 15.465 12.199 1.123 1.00 33.91 422 ARG A O 1
ATOM 3351 N N . ARG A 1 423 ? 14.505 10.710 -0.251 1.00 36.50 423 ARG A N 1
ATOM 3352 C CA . ARG A 1 423 ? 13.800 9.964 0.807 1.00 36.50 423 ARG A CA 1
ATOM 3353 C C . ARG A 1 423 ? 14.268 8.515 0.874 1.00 36.50 423 ARG A C 1
ATOM 3355 O O . ARG A 1 423 ? 14.167 7.755 -0.087 1.00 36.50 423 ARG A O 1
ATOM 3362 N N . TRP A 1 424 ? 14.738 8.131 2.050 1.00 40.88 424 TRP A N 1
ATOM 3363 C CA . TRP A 1 424 ? 15.395 6.856 2.307 1.00 40.88 424 TRP A CA 1
ATOM 3364 C C . TRP A 1 424 ? 14.839 6.284 3.594 1.00 40.88 424 TRP A C 1
ATOM 3366 O O . TRP A 1 424 ? 14.844 6.976 4.606 1.00 40.88 424 TRP A O 1
ATOM 3376 N N . LYS A 1 425 ? 14.400 5.027 3.575 1.00 38.12 425 LYS A N 1
ATOM 3377 C CA . LYS A 1 425 ? 14.107 4.257 4.780 1.00 38.12 425 LYS A CA 1
ATOM 3378 C C . LYS A 1 425 ? 15.392 3.575 5.218 1.00 38.12 425 LYS A C 1
ATOM 3380 O O . LYS A 1 425 ? 15.816 2.610 4.593 1.00 38.12 425 LYS A O 1
ATOM 3385 N N . VAL A 1 426 ? 16.004 4.055 6.291 1.00 42.47 426 VAL A N 1
ATOM 3386 C CA . VAL A 1 426 ? 17.131 3.375 6.940 1.00 42.47 426 VAL A CA 1
ATOM 3387 C C . VAL A 1 426 ? 16.579 2.505 8.064 1.00 42.47 426 VAL A C 1
ATOM 3389 O O . VAL A 1 426 ? 15.981 3.030 9.004 1.00 42.47 426 VAL A O 1
ATOM 3392 N N . ILE A 1 427 ? 16.770 1.187 7.982 1.00 40.56 427 ILE A N 1
ATOM 3393 C CA . ILE A 1 427 ? 16.467 0.250 9.071 1.00 40.56 427 ILE A CA 1
ATOM 3394 C C . ILE A 1 427 ? 17.771 -0.110 9.770 1.00 40.56 427 ILE A C 1
ATOM 3396 O O . ILE A 1 427 ? 18.641 -0.742 9.172 1.00 40.56 427 ILE A O 1
ATOM 3400 N N . LEU A 1 428 ? 17.890 0.244 11.049 1.00 41.31 428 LEU A N 1
ATOM 3401 C CA . LEU A 1 428 ? 19.052 -0.092 11.873 1.00 41.31 428 LEU A CA 1
ATOM 3402 C C . LEU A 1 428 ? 18.650 -1.127 12.927 1.00 41.31 428 LEU A C 1
ATOM 3404 O O . LEU A 1 428 ? 17.736 -0.885 13.722 1.00 41.31 428 LEU A O 1
ATOM 3408 N N . ARG A 1 429 ? 19.320 -2.291 12.936 1.00 38.62 429 ARG A N 1
ATOM 3409 C CA . ARG A 1 429 ? 19.089 -3.360 13.930 1.00 38.62 429 ARG A CA 1
ATOM 3410 C C . ARG A 1 429 ? 20.337 -3.600 14.784 1.00 38.62 429 ARG A C 1
ATOM 3412 O O . ARG A 1 429 ? 21.461 -3.581 14.287 1.00 38.62 429 ARG A O 1
ATOM 3419 N N . ARG A 1 430 ? 20.148 -3.840 16.084 1.00 39.75 430 ARG A N 1
ATOM 3420 C CA . ARG A 1 430 ? 21.243 -4.148 17.015 1.00 39.75 430 ARG A CA 1
ATOM 3421 C C . ARG A 1 430 ? 21.877 -5.501 16.665 1.00 39.75 430 ARG A C 1
ATOM 3423 O O . ARG A 1 430 ? 21.260 -6.538 16.879 1.00 39.75 430 ARG A O 1
ATOM 3430 N N . GLY A 1 431 ? 23.120 -5.494 16.186 1.00 35.38 431 GLY A N 1
ATOM 3431 C CA . GLY A 1 431 ? 23.931 -6.706 16.046 1.00 35.38 431 GLY A CA 1
ATOM 3432 C C . GLY A 1 431 ? 24.487 -7.142 17.404 1.00 35.38 431 GLY A C 1
ATOM 3433 O O . GLY A 1 431 ? 25.182 -6.372 18.069 1.00 35.38 431 GLY A O 1
ATOM 3434 N N . GLY A 1 432 ? 24.171 -8.358 17.849 1.00 31.61 432 GLY A N 1
ATOM 3435 C CA . GLY A 1 432 ? 24.764 -8.929 19.058 1.00 31.61 432 GLY A CA 1
ATOM 3436 C C . GLY A 1 432 ? 26.235 -9.292 18.834 1.00 31.61 432 GLY A C 1
ATOM 3437 O O . GLY A 1 432 ? 26.553 -10.051 17.925 1.00 31.61 432 GLY A O 1
ATOM 3438 N N . LYS A 1 433 ? 27.139 -8.782 19.676 1.00 31.05 433 LYS A N 1
ATOM 3439 C CA . LYS A 1 433 ? 28.490 -9.334 19.859 1.00 31.05 433 LYS A CA 1
ATOM 3440 C C . LYS A 1 433 ? 28.637 -9.772 21.316 1.00 31.05 433 LYS A C 1
ATOM 3442 O O . LYS A 1 433 ? 28.542 -8.924 22.199 1.00 31.05 433 LYS A O 1
ATOM 3447 N N . GLY A 1 434 ? 28.919 -11.059 21.536 1.00 38.78 434 GLY A N 1
ATOM 3448 C CA . GLY A 1 434 ? 29.501 -11.553 22.790 1.00 38.78 434 GLY A CA 1
ATOM 3449 C C . GLY A 1 434 ? 28.606 -12.333 23.760 1.00 38.78 434 GLY A C 1
ATOM 3450 O O . GLY A 1 434 ? 28.888 -12.287 24.949 1.00 38.78 434 GLY A O 1
ATOM 3451 N N . GLU A 1 435 ? 27.587 -13.067 23.307 1.00 29.53 435 GLU A N 1
ATOM 3452 C CA . GLU A 1 435 ? 26.873 -14.027 24.169 1.00 29.53 435 GLU A CA 1
ATOM 3453 C C . GLU A 1 435 ? 27.038 -15.451 23.619 1.00 29.53 435 GLU A C 1
ATOM 3455 O O . GLU A 1 435 ? 26.918 -15.690 22.418 1.00 29.53 435 GLU A O 1
ATOM 3460 N N . ASN A 1 436 ? 27.413 -16.372 24.507 1.00 29.70 436 ASN A N 1
ATOM 3461 C CA . ASN A 1 436 ? 27.780 -17.752 24.211 1.00 29.70 436 ASN A CA 1
ATOM 3462 C C . ASN A 1 436 ? 26.573 -18.501 23.614 1.00 29.70 436 ASN A C 1
ATOM 3464 O O . ASN A 1 436 ? 25.506 -18.548 24.225 1.00 29.70 436 ASN A O 1
ATOM 3468 N N . ALA A 1 437 ? 26.734 -19.088 22.426 1.00 26.42 437 ALA A N 1
ATOM 3469 C CA . ALA A 1 437 ? 25.639 -19.681 21.648 1.00 26.42 437 ALA A CA 1
ATOM 3470 C C . ALA A 1 437 ? 24.938 -20.874 22.339 1.00 26.42 437 ALA A C 1
ATOM 3472 O O . ALA A 1 437 ? 23.859 -21.274 21.914 1.00 26.42 437 ALA A O 1
ATOM 3473 N N . ALA A 1 438 ? 25.516 -21.423 23.413 1.00 25.22 438 ALA A N 1
ATOM 3474 C CA . ALA A 1 438 ? 24.956 -22.547 24.160 1.00 25.22 438 ALA A CA 1
ATOM 3475 C C . ALA A 1 438 ? 23.944 -22.145 25.258 1.00 25.22 438 ALA A C 1
ATOM 3477 O O . ALA A 1 438 ? 23.079 -22.950 25.589 1.00 25.22 438 ALA A O 1
ATOM 3478 N N . ASP A 1 439 ? 23.975 -20.907 25.771 1.00 28.28 439 ASP A N 1
ATOM 3479 C CA . ASP A 1 439 ? 23.143 -20.505 26.926 1.00 28.28 439 ASP A CA 1
ATOM 3480 C C . ASP A 1 439 ? 21.842 -19.774 26.541 1.00 28.28 439 ASP A C 1
ATOM 3482 O O . ASP A 1 439 ? 20.954 -19.583 27.370 1.00 28.28 439 ASP A O 1
ATOM 3486 N N . VAL A 1 440 ? 21.679 -19.395 25.269 1.00 28.12 440 VAL A N 1
ATOM 3487 C CA . VAL A 1 440 ? 20.516 -18.620 24.780 1.00 28.12 440 VAL A CA 1
ATOM 3488 C C . VAL A 1 440 ? 19.419 -19.509 24.168 1.00 28.12 440 VAL A C 1
ATOM 3490 O O . VAL A 1 440 ? 18.290 -19.061 23.968 1.00 28.12 440 VAL A O 1
ATOM 3493 N N . ILE A 1 441 ? 19.695 -20.796 23.939 1.00 25.14 441 ILE A N 1
ATOM 3494 C CA . ILE A 1 441 ? 18.764 -21.713 23.254 1.00 25.14 441 ILE A CA 1
ATOM 3495 C C . ILE A 1 441 ? 17.617 -22.202 24.169 1.00 25.14 441 ILE A C 1
ATOM 3497 O O . ILE A 1 441 ? 16.627 -22.736 23.678 1.00 25.14 441 ILE A O 1
ATOM 3501 N N . SER A 1 442 ? 17.649 -21.955 25.485 1.00 24.97 442 SER A N 1
ATOM 3502 C CA . SER A 1 442 ? 16.615 -22.475 26.400 1.00 24.97 442 SER A CA 1
ATOM 3503 C C . SER A 1 442 ? 15.477 -21.512 26.780 1.00 24.97 442 SER A C 1
ATOM 3505 O O . SER A 1 442 ? 14.521 -21.967 27.402 1.00 24.97 442 SER A O 1
ATOM 3507 N N . THR A 1 443 ? 15.493 -20.217 26.421 1.00 26.36 443 THR A N 1
ATOM 3508 C CA . THR A 1 443 ? 14.448 -19.274 26.915 1.00 26.36 443 THR A CA 1
ATOM 3509 C C . THR A 1 443 ? 14.000 -18.136 25.984 1.00 26.36 443 THR A C 1
ATOM 3511 O O . THR A 1 443 ? 13.350 -17.197 26.445 1.00 26.36 443 THR A O 1
ATOM 3514 N N . ARG A 1 444 ? 14.227 -18.195 24.666 1.00 22.53 444 ARG A N 1
ATOM 3515 C CA . ARG A 1 444 ? 13.640 -17.203 23.739 1.00 22.53 444 ARG A CA 1
ATOM 3516 C C . ARG A 1 444 ? 12.881 -17.857 22.589 1.00 22.53 444 ARG A C 1
ATOM 3518 O O . ARG A 1 444 ? 13.461 -18.218 21.576 1.00 22.53 444 ARG A O 1
ATOM 3525 N N . ARG A 1 445 ? 11.560 -17.970 22.762 1.00 21.11 445 ARG A N 1
ATOM 3526 C CA . ARG A 1 445 ? 10.598 -18.096 21.660 1.00 21.11 445 ARG A CA 1
ATOM 3527 C C . ARG A 1 445 ? 10.327 -16.691 21.119 1.00 21.11 445 ARG A C 1
ATOM 3529 O O . ARG A 1 445 ? 9.814 -15.851 21.858 1.00 21.11 445 ARG A O 1
ATOM 3536 N N . PHE A 1 446 ? 10.707 -16.440 19.872 1.00 24.31 446 PHE A N 1
ATOM 3537 C CA . PHE A 1 446 ? 10.205 -15.317 19.085 1.00 24.31 446 PHE A CA 1
ATOM 3538 C C . PHE A 1 446 ? 8.950 -15.791 18.340 1.00 24.31 446 PHE A C 1
ATOM 3540 O O . PHE A 1 446 ? 8.893 -16.933 17.897 1.00 24.31 446 PHE A O 1
ATOM 3547 N N . GLU A 1 447 ? 7.926 -14.941 18.294 1.00 23.97 447 GLU A N 1
ATOM 3548 C CA . GLU A 1 447 ? 6.604 -15.242 17.721 1.00 23.97 447 GLU A CA 1
ATOM 3549 C C . GLU A 1 447 ? 6.392 -14.620 16.330 1.00 23.97 447 GLU A C 1
ATOM 3551 O O . GLU A 1 447 ? 5.284 -14.670 15.828 1.00 23.97 447 GLU A O 1
ATOM 3556 N N . ASP A 1 448 ? 7.423 -14.067 15.685 1.00 24.97 448 ASP A N 1
ATOM 3557 C CA . ASP A 1 448 ? 7.330 -13.539 14.316 1.00 24.97 448 ASP A CA 1
ATOM 3558 C C . ASP A 1 448 ? 8.724 -13.580 13.657 1.00 24.97 448 AS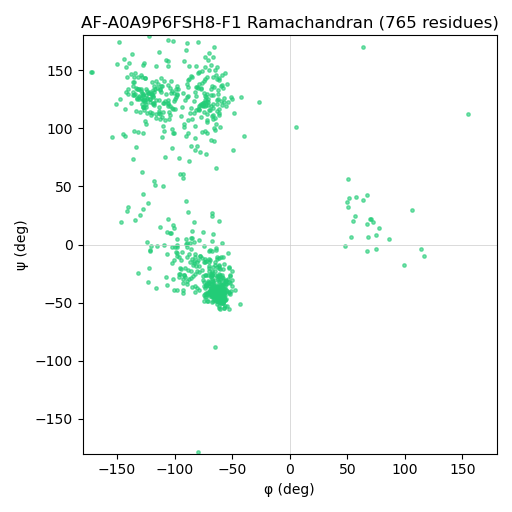P A C 1
ATOM 3560 O O . ASP A 1 448 ? 9.508 -12.641 13.802 1.00 24.97 448 ASP A O 1
ATOM 3564 N N . ASP A 1 449 ? 9.037 -14.670 12.950 1.00 23.66 449 ASP A N 1
ATOM 3565 C CA . ASP A 1 449 ? 10.213 -14.790 12.077 1.00 23.66 449 ASP A CA 1
ATOM 3566 C C . ASP A 1 449 ? 9.752 -14.841 10.609 1.00 23.66 449 ASP A C 1
ATOM 3568 O O . ASP A 1 449 ? 9.463 -15.902 10.061 1.00 23.66 449 ASP A O 1
ATOM 3572 N N . LEU A 1 450 ? 9.699 -13.674 9.965 1.00 24.14 450 LEU A N 1
ATOM 3573 C CA . LEU A 1 450 ? 9.739 -13.523 8.509 1.00 24.14 450 LEU A CA 1
ATOM 3574 C C . LEU A 1 450 ? 10.715 -12.385 8.188 1.00 24.14 450 LEU A C 1
ATOM 3576 O O . LEU A 1 450 ? 10.394 -11.214 8.376 1.00 24.14 450 LEU A O 1
ATOM 3580 N N . ASP A 1 451 ? 11.949 -12.766 7.851 1.00 27.44 451 ASP A N 1
ATOM 3581 C CA . ASP A 1 451 ? 12.793 -12.213 6.777 1.00 27.44 451 ASP A CA 1
ATOM 3582 C C . ASP A 1 451 ? 14.282 -12.441 7.089 1.00 27.44 451 ASP A C 1
ATOM 3584 O O . ASP A 1 451 ? 14.863 -11.838 7.999 1.00 27.44 451 ASP A O 1
ATOM 3588 N N . GLU A 1 452 ? 14.927 -13.290 6.280 1.00 25.22 452 GLU A N 1
ATOM 3589 C CA . GLU A 1 452 ? 16.380 -13.256 6.107 1.00 25.22 452 GLU A CA 1
ATOM 3590 C C . GLU A 1 452 ? 16.764 -11.896 5.509 1.00 25.22 452 GLU A C 1
ATOM 3592 O O . GLU A 1 452 ? 16.238 -11.451 4.492 1.00 25.22 452 GLU A O 1
ATOM 3597 N N . PHE A 1 453 ? 17.667 -11.194 6.179 1.00 32.31 453 PHE A N 1
ATOM 3598 C CA . PHE A 1 453 ? 17.982 -9.808 5.877 1.00 32.31 453 PHE A CA 1
ATOM 3599 C C . PHE A 1 453 ? 18.832 -9.674 4.610 1.00 32.31 453 PHE A C 1
ATOM 3601 O O . PHE A 1 453 ? 19.980 -10.119 4.592 1.00 32.31 453 PHE A O 1
ATOM 3608 N N . THR A 1 454 ? 18.322 -8.956 3.609 1.00 32.22 454 THR A N 1
ATOM 3609 C CA . THR A 1 454 ? 19.094 -8.461 2.459 1.00 32.22 454 THR A CA 1
ATOM 3610 C C . THR A 1 454 ? 19.521 -7.003 2.655 1.00 32.22 454 THR A C 1
ATOM 3612 O O . THR A 1 454 ? 18.725 -6.156 3.076 1.00 32.22 454 THR A O 1
ATOM 3615 N N . THR A 1 455 ? 20.775 -6.690 2.326 1.00 38.56 455 THR A N 1
ATOM 3616 C CA . THR A 1 455 ? 21.328 -5.325 2.348 1.00 38.56 455 THR A CA 1
ATOM 3617 C C . THR A 1 455 ? 21.157 -4.682 0.970 1.00 38.56 455 THR A C 1
ATOM 3619 O O . THR A 1 455 ? 21.893 -4.992 0.032 1.00 38.56 455 THR A O 1
ATOM 3622 N N . GLU A 1 456 ? 20.183 -3.786 0.834 1.00 37.72 456 GLU A N 1
ATOM 3623 C CA . GLU A 1 456 ? 19.932 -3.014 -0.388 1.00 37.72 456 GLU A CA 1
ATOM 3624 C C . GLU A 1 456 ? 20.443 -1.577 -0.225 1.00 37.72 456 GLU A C 1
ATOM 3626 O O . GLU A 1 456 ? 20.353 -1.000 0.857 1.00 37.72 456 GLU A O 1
ATOM 3631 N N . MET A 1 457 ? 21.034 -1.018 -1.283 1.00 43.62 457 MET A N 1
ATOM 3632 C CA . MET A 1 457 ? 21.517 0.359 -1.371 1.00 43.62 457 MET A CA 1
ATOM 3633 C C . MET A 1 457 ? 21.035 0.952 -2.695 1.00 43.62 457 MET A C 1
ATOM 3635 O O . MET A 1 457 ? 21.453 0.508 -3.762 1.00 43.62 457 MET A O 1
ATOM 3639 N N . THR A 1 458 ? 20.175 1.969 -2.639 1.00 40.25 458 THR A N 1
ATOM 3640 C CA . THR A 1 458 ? 19.860 2.803 -3.812 1.00 40.25 458 THR A CA 1
ATOM 3641 C C . THR A 1 458 ? 20.528 4.185 -3.628 1.00 40.25 458 THR A C 1
ATOM 3643 O O . THR A 1 458 ? 20.863 4.546 -2.503 1.00 40.25 458 THR A O 1
ATOM 3646 N N . MET A 1 459 ? 20.761 4.971 -4.685 1.00 47.56 459 MET A N 1
ATOM 3647 C CA . MET A 1 459 ? 21.312 6.341 -4.601 1.00 47.56 459 MET A CA 1
ATOM 3648 C C . MET A 1 459 ? 20.509 7.341 -5.439 1.00 47.56 459 MET A C 1
ATOM 3650 O O . MET A 1 459 ? 20.053 6.976 -6.520 1.00 47.56 459 MET A O 1
ATOM 3654 N N . GLY A 1 460 ? 20.368 8.583 -4.949 1.00 36.75 460 GLY A N 1
ATOM 3655 C CA . GLY A 1 460 ? 19.508 9.643 -5.497 1.00 36.75 460 GLY A CA 1
ATOM 3656 C C . GLY A 1 460 ? 20.236 10.879 -6.073 1.00 36.75 460 GLY A C 1
ATOM 3657 O O . GLY A 1 460 ? 21.409 11.119 -5.814 1.00 36.75 460 GLY A O 1
ATOM 3658 N N . ASN A 1 461 ? 19.503 11.706 -6.833 1.00 36.56 461 ASN A N 1
ATOM 3659 C CA . ASN A 1 461 ? 19.981 12.792 -7.711 1.00 36.56 461 ASN A CA 1
ATOM 3660 C C . ASN A 1 461 ? 20.464 14.120 -7.075 1.00 36.56 461 ASN A C 1
ATOM 3662 O O . ASN A 1 461 ? 20.677 15.079 -7.821 1.00 36.56 461 ASN A O 1
ATOM 3666 N N . SER A 1 462 ? 20.663 14.228 -5.760 1.00 38.56 462 SER A N 1
ATOM 3667 C CA . SER A 1 462 ? 20.890 15.528 -5.088 1.00 38.56 462 SER A CA 1
ATOM 3668 C C . SER A 1 462 ? 22.142 15.575 -4.207 1.00 38.56 462 SER A C 1
ATOM 3670 O O . SER A 1 462 ? 22.087 16.093 -3.098 1.00 38.56 462 SER A O 1
ATOM 3672 N N . LEU A 1 463 ? 23.252 15.032 -4.694 1.00 44.66 463 LEU A N 1
ATOM 3673 C CA . LEU A 1 463 ? 24.544 15.124 -4.015 1.00 44.66 463 LEU A CA 1
ATOM 3674 C C . LEU A 1 463 ? 25.364 16.245 -4.672 1.00 44.66 463 LEU A C 1
ATOM 3676 O O . LEU A 1 463 ? 25.502 16.272 -5.900 1.00 44.66 463 LEU A O 1
ATOM 3680 N N . GLU A 1 464 ? 25.839 17.212 -3.894 1.00 50.34 464 GLU A N 1
ATOM 3681 C CA . GLU A 1 464 ? 26.875 18.142 -4.365 1.00 50.34 464 GLU A CA 1
ATOM 3682 C C . GLU A 1 464 ? 28.218 17.389 -4.414 1.00 50.34 464 GLU A C 1
ATOM 3684 O O . GLU A 1 464 ? 28.373 16.358 -3.761 1.00 50.34 464 GLU A O 1
ATOM 3689 N N . ASP A 1 465 ? 29.223 17.889 -5.143 1.00 54.22 465 ASP A N 1
ATOM 3690 C CA . ASP A 1 465 ? 30.541 17.230 -5.290 1.00 54.22 465 ASP A CA 1
ATOM 3691 C C . ASP A 1 465 ? 31.220 16.854 -3.949 1.00 54.22 465 ASP A C 1
ATOM 3693 O O . ASP A 1 465 ? 32.115 16.007 -3.904 1.00 54.22 465 ASP A O 1
ATOM 3697 N N . LYS A 1 466 ? 30.809 17.474 -2.835 1.00 52.72 466 LYS A N 1
ATOM 3698 C CA . LYS A 1 466 ? 31.307 17.177 -1.483 1.00 52.72 466 LYS A CA 1
ATOM 3699 C C . LYS A 1 466 ? 30.785 15.855 -0.915 1.00 52.72 466 LYS A C 1
ATOM 3701 O O . LYS A 1 466 ? 31.480 15.237 -0.105 1.00 52.72 466 LYS A O 1
ATOM 3706 N N . ASP A 1 467 ? 29.619 15.388 -1.347 1.00 59.06 467 ASP A N 1
ATOM 3707 C CA . ASP A 1 467 ? 29.005 14.182 -0.791 1.00 59.06 467 ASP A CA 1
ATOM 3708 C C . ASP A 1 467 ? 29.580 12.885 -1.391 1.00 59.06 467 ASP A C 1
ATOM 3710 O O . ASP A 1 467 ? 29.523 11.821 -0.762 1.00 59.06 467 ASP A O 1
ATOM 3714 N N . ASP A 1 468 ? 30.238 12.980 -2.552 1.00 65.94 468 ASP A N 1
ATOM 3715 C CA . ASP A 1 468 ? 30.966 11.871 -3.175 1.00 65.94 468 ASP A CA 1
ATOM 3716 C C . ASP A 1 468 ? 32.026 11.296 -2.223 1.00 65.94 468 ASP A C 1
ATOM 3718 O O . ASP A 1 468 ? 32.200 10.084 -2.148 1.00 65.94 468 ASP A O 1
ATOM 3722 N N . ALA A 1 469 ? 32.707 12.121 -1.420 1.00 71.56 469 ALA A N 1
ATOM 3723 C CA . ALA A 1 469 ? 33.735 11.640 -0.492 1.00 71.56 469 ALA A CA 1
ATOM 3724 C C . ALA A 1 469 ? 33.169 10.710 0.601 1.00 71.56 469 ALA A C 1
ATOM 3726 O O . ALA A 1 469 ? 33.783 9.691 0.941 1.00 71.56 469 ALA A O 1
ATOM 3727 N N . HIS A 1 470 ? 31.988 11.028 1.136 1.00 67.31 470 HIS A N 1
ATOM 3728 C CA . HIS A 1 470 ? 31.327 10.225 2.166 1.00 67.31 470 HIS A CA 1
ATOM 3729 C C . HIS A 1 470 ? 30.785 8.917 1.598 1.00 67.31 470 HIS A C 1
ATOM 3731 O O . HIS A 1 470 ? 30.988 7.854 2.192 1.00 67.31 470 HIS A O 1
ATOM 3737 N N . LEU A 1 471 ? 30.172 8.983 0.417 1.00 68.38 471 LEU A N 1
ATOM 3738 C CA . LEU A 1 471 ? 29.700 7.812 -0.309 1.00 68.38 471 LEU A CA 1
ATOM 3739 C C . LEU A 1 471 ? 30.851 6.853 -0.640 1.00 68.38 471 LEU A C 1
ATOM 3741 O O . LEU A 1 471 ? 30.758 5.645 -0.429 1.00 68.38 471 LEU A O 1
ATOM 3745 N N . MET A 1 472 ? 31.969 7.397 -1.106 1.00 77.62 472 MET A N 1
ATOM 3746 C CA . MET A 1 472 ? 33.162 6.629 -1.447 1.00 77.62 472 MET A CA 1
ATOM 3747 C C . MET A 1 472 ? 33.787 5.968 -0.218 1.00 77.62 472 MET A C 1
ATOM 3749 O O . MET A 1 472 ? 34.190 4.806 -0.276 1.00 77.62 472 ME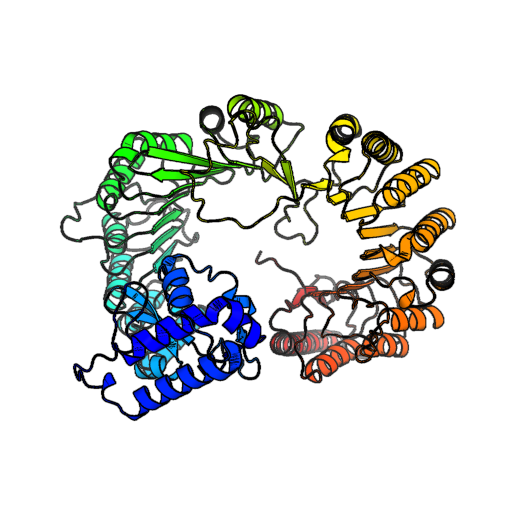T A O 1
ATOM 3753 N N . SER A 1 473 ? 33.811 6.670 0.918 1.00 74.81 473 SER A N 1
ATOM 3754 C CA . SER A 1 473 ? 34.228 6.102 2.205 1.00 74.81 473 SER A CA 1
ATOM 3755 C C . SER A 1 473 ? 33.312 4.953 2.646 1.00 74.81 473 SER A C 1
ATOM 3757 O O . SER A 1 473 ? 33.795 3.897 3.069 1.00 74.81 473 SER A O 1
ATOM 3759 N N . PHE A 1 474 ? 31.995 5.113 2.478 1.00 74.56 474 PHE A N 1
ATOM 3760 C CA . PHE A 1 474 ? 31.013 4.068 2.765 1.00 74.56 474 PHE A CA 1
ATOM 3761 C C . PHE A 1 474 ? 31.245 2.828 1.896 1.00 74.56 474 PHE A C 1
ATOM 3763 O O . PHE A 1 474 ? 31.423 1.735 2.429 1.00 74.56 474 PHE A O 1
ATOM 3770 N N . VAL A 1 475 ? 31.328 2.987 0.574 1.00 75.31 475 VAL A N 1
ATOM 3771 C CA . VAL A 1 475 ? 31.539 1.865 -0.355 1.00 75.31 475 VAL A CA 1
ATOM 3772 C C . VAL A 1 475 ? 32.875 1.179 -0.117 1.00 75.31 475 VAL A C 1
ATOM 3774 O O . VAL A 1 475 ? 32.946 -0.046 -0.132 1.00 75.31 475 VAL A O 1
ATOM 3777 N N . LYS A 1 476 ? 33.934 1.932 0.182 1.00 78.50 476 LYS A N 1
ATOM 3778 C CA . LYS A 1 476 ? 35.228 1.343 0.537 1.00 78.50 476 LYS A CA 1
ATOM 3779 C C . LYS A 1 476 ? 35.121 0.449 1.776 1.00 78.50 476 LYS A C 1
ATOM 3781 O O . LYS A 1 476 ? 35.730 -0.618 1.809 1.00 78.50 476 LYS A O 1
ATOM 3786 N N . THR A 1 477 ? 34.331 0.871 2.762 1.00 74.25 477 THR A N 1
ATOM 3787 C CA . THR A 1 477 ? 34.180 0.181 4.051 1.00 74.25 477 THR A CA 1
ATOM 3788 C C . THR A 1 477 ? 33.215 -1.006 3.983 1.00 74.25 477 THR A C 1
ATOM 3790 O O . THR A 1 477 ? 33.469 -2.025 4.618 1.00 74.25 477 THR A O 1
ATOM 3793 N N . PHE A 1 478 ? 32.128 -0.888 3.217 1.00 72.56 478 PHE A N 1
ATOM 3794 C CA . PHE A 1 478 ? 30.992 -1.818 3.252 1.00 72.56 478 PHE A CA 1
ATOM 3795 C C . PHE A 1 478 ? 30.649 -2.449 1.898 1.00 72.56 478 PHE A C 1
ATOM 3797 O O . PHE A 1 478 ? 29.688 -3.206 1.807 1.00 72.56 478 PHE A O 1
ATOM 3804 N N . GLY A 1 479 ? 31.401 -2.168 0.832 1.00 75.00 479 GLY A N 1
ATOM 3805 C CA . GLY A 1 479 ? 31.095 -2.646 -0.520 1.00 75.00 479 GLY A CA 1
ATOM 3806 C C . GLY A 1 479 ? 30.942 -4.166 -0.619 1.00 75.00 479 GLY A C 1
ATOM 3807 O O . GLY A 1 479 ? 30.119 -4.655 -1.386 1.00 75.00 479 GLY A O 1
ATOM 3808 N N . ASN A 1 480 ? 31.659 -4.920 0.215 1.00 78.50 480 ASN A N 1
ATOM 3809 C CA . ASN A 1 480 ? 31.562 -6.379 0.291 1.00 78.50 480 ASN A CA 1
ATOM 3810 C C . ASN A 1 480 ? 30.296 -6.923 0.974 1.00 78.50 480 ASN A C 1
ATOM 3812 O O . ASN A 1 480 ? 30.010 -8.114 0.835 1.00 78.50 480 ASN A O 1
ATOM 3816 N N . THR A 1 481 ? 29.545 -6.089 1.694 1.00 74.25 481 THR A N 1
ATOM 3817 C CA . THR A 1 481 ? 28.278 -6.470 2.336 1.00 74.25 481 THR A CA 1
ATOM 3818 C C . THR A 1 481 ? 27.046 -6.049 1.541 1.00 74.25 481 THR A C 1
ATOM 3820 O O . THR A 1 481 ? 25.938 -6.323 1.985 1.00 74.25 481 THR A O 1
ATOM 3823 N N . ILE A 1 482 ? 27.212 -5.358 0.410 1.00 77.81 482 ILE A N 1
ATOM 3824 C CA . ILE A 1 482 ? 26.090 -4.889 -0.410 1.00 77.81 482 ILE A CA 1
ATOM 3825 C C . ILE A 1 482 ? 25.544 -6.058 -1.238 1.00 77.81 482 ILE A C 1
ATOM 3827 O O . ILE A 1 482 ? 26.259 -6.616 -2.073 1.00 77.81 482 ILE A O 1
ATOM 3831 N N . ASP A 1 483 ? 24.266 -6.388 -1.044 1.00 74.69 483 ASP A N 1
ATOM 3832 C CA . ASP A 1 483 ? 23.584 -7.441 -1.801 1.00 74.69 483 ASP A CA 1
ATOM 3833 C C . ASP A 1 483 ? 22.871 -6.866 -3.032 1.00 74.69 483 ASP A C 1
ATOM 3835 O O . ASP A 1 483 ? 22.785 -7.512 -4.076 1.00 74.69 483 ASP A O 1
ATOM 3839 N N . ARG A 1 484 ? 22.362 -5.633 -2.952 1.00 74.38 484 ARG A N 1
ATOM 3840 C CA . ARG A 1 484 ? 21.681 -4.964 -4.070 1.00 74.38 484 ARG A CA 1
ATOM 3841 C C . ARG A 1 484 ? 22.148 -3.521 -4.181 1.00 74.38 484 ARG A C 1
ATOM 3843 O O . ARG A 1 484 ? 22.114 -2.796 -3.192 1.00 74.38 484 ARG A O 1
ATOM 3850 N N . LEU A 1 485 ? 22.559 -3.110 -5.377 1.00 82.56 485 LEU A N 1
ATOM 3851 C CA . LEU A 1 485 ? 23.047 -1.761 -5.645 1.00 82.56 485 LEU A CA 1
ATOM 3852 C C . LEU A 1 485 ? 22.294 -1.128 -6.816 1.00 82.56 485 LEU A C 1
ATOM 3854 O O . LEU A 1 485 ? 22.299 -1.672 -7.921 1.00 82.56 485 LEU A O 1
ATOM 3858 N N . ALA A 1 486 ? 21.695 0.041 -6.597 1.00 76.19 486 ALA A N 1
ATOM 3859 C CA . ALA A 1 486 ? 21.093 0.836 -7.659 1.00 76.19 486 ALA A CA 1
ATOM 3860 C C . ALA A 1 486 ? 21.451 2.321 -7.558 1.00 76.19 486 ALA A C 1
ATOM 3862 O O . ALA A 1 486 ? 21.507 2.883 -6.470 1.00 76.19 486 ALA A O 1
ATOM 3863 N N . THR A 1 487 ? 21.714 2.986 -8.684 1.00 73.31 487 THR A N 1
ATOM 3864 C CA . THR A 1 487 ? 22.098 4.407 -8.685 1.00 73.31 487 THR A CA 1
ATOM 3865 C C . THR A 1 487 ? 21.288 5.184 -9.707 1.00 73.31 487 THR A C 1
ATOM 3867 O O . THR A 1 487 ? 21.129 4.742 -10.837 1.00 73.31 487 THR A O 1
ATOM 3870 N N . SER A 1 488 ? 20.757 6.348 -9.323 1.00 60.59 488 SER A N 1
ATOM 3871 C CA . SER A 1 488 ? 19.957 7.183 -10.229 1.00 60.59 488 SER A CA 1
ATOM 3872 C C . SER A 1 488 ? 20.781 8.185 -11.048 1.00 60.59 488 SER A C 1
ATOM 3874 O O . SER A 1 488 ? 20.307 8.654 -12.079 1.00 60.59 488 SER A O 1
ATOM 3876 N N . ARG A 1 489 ? 21.995 8.540 -10.591 1.00 68.31 489 ARG A N 1
ATOM 3877 C CA . ARG A 1 489 ? 22.933 9.463 -11.276 1.00 68.31 489 ARG A CA 1
ATOM 3878 C C . ARG A 1 489 ? 23.897 8.767 -12.239 1.00 68.31 489 ARG A C 1
ATOM 3880 O O . ARG A 1 489 ? 24.796 9.402 -12.785 1.00 68.31 489 ARG A O 1
ATOM 3887 N N . GLY A 1 490 ? 23.708 7.466 -12.411 1.00 72.19 490 GLY A N 1
ATOM 3888 C CA . GLY A 1 490 ? 24.681 6.591 -13.020 1.00 72.19 490 GLY A CA 1
ATOM 3889 C C . GLY A 1 490 ? 25.979 6.476 -12.229 1.00 72.19 490 GLY A C 1
ATOM 3890 O O . GLY A 1 490 ? 26.190 7.128 -11.205 1.00 72.19 490 GLY A O 1
ATOM 3891 N N . LEU A 1 491 ? 26.816 5.531 -12.636 1.00 84.31 491 LEU A N 1
ATOM 3892 C CA . LEU A 1 491 ? 28.021 5.164 -11.902 1.00 84.31 491 LEU A CA 1
ATOM 3893 C C . LEU A 1 491 ? 29.204 5.999 -12.400 1.00 84.31 491 LEU A C 1
ATOM 3895 O O . LEU A 1 491 ? 29.515 5.977 -13.583 1.00 84.31 491 LEU A O 1
ATOM 3899 N N . THR A 1 492 ? 29.902 6.715 -11.522 1.00 91.12 492 THR A N 1
ATOM 3900 C CA . THR A 1 492 ? 31.151 7.386 -11.919 1.00 91.12 492 THR A CA 1
ATOM 3901 C C . THR A 1 492 ? 32.318 6.399 -11.908 1.00 91.12 492 THR A C 1
ATOM 3903 O O . THR A 1 492 ? 32.325 5.440 -11.133 1.00 91.12 492 THR A O 1
ATOM 3906 N N . ASP A 1 493 ? 33.356 6.655 -12.708 1.00 93.50 493 ASP A N 1
ATOM 3907 C CA . ASP A 1 493 ? 34.577 5.831 -12.716 1.00 93.50 493 ASP A CA 1
ATOM 3908 C C . ASP A 1 493 ? 35.180 5.663 -11.319 1.00 93.50 493 ASP A C 1
ATOM 3910 O O . ASP A 1 493 ? 35.604 4.572 -10.940 1.00 93.50 493 ASP A O 1
ATOM 3914 N N . LYS A 1 494 ? 35.189 6.747 -10.531 1.00 91.94 494 LYS A N 1
ATOM 3915 C CA . LYS A 1 494 ? 35.686 6.734 -9.151 1.00 91.94 494 LYS A CA 1
ATOM 3916 C C . LYS A 1 494 ? 34.879 5.754 -8.305 1.00 91.94 494 LYS A C 1
ATOM 3918 O O . LYS A 1 494 ? 35.468 4.910 -7.629 1.00 91.94 494 LYS A O 1
ATOM 3923 N N . PHE A 1 495 ? 33.551 5.844 -8.376 1.00 89.50 495 PHE A N 1
ATOM 3924 C CA . PHE A 1 495 ? 32.651 4.971 -7.635 1.00 89.50 495 PHE A CA 1
ATOM 3925 C C . PHE A 1 495 ? 32.890 3.499 -7.968 1.00 89.50 495 PHE A C 1
ATOM 3927 O O . PHE A 1 495 ? 33.111 2.691 -7.063 1.00 89.50 495 PHE A O 1
ATOM 3934 N N . VAL A 1 496 ? 32.919 3.156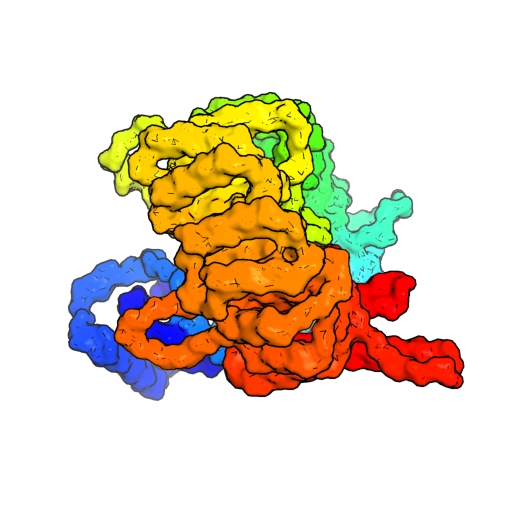 -9.258 1.00 92.94 496 VAL A N 1
ATOM 3935 C CA . VAL A 1 496 ? 33.135 1.770 -9.694 1.00 92.94 496 VAL A CA 1
ATOM 3936 C C . VAL A 1 496 ? 34.518 1.276 -9.276 1.00 92.94 496 VAL A C 1
ATOM 3938 O O . VAL A 1 496 ? 34.617 0.168 -8.759 1.00 92.94 496 VAL A O 1
ATOM 3941 N N . ALA A 1 497 ? 35.565 2.098 -9.385 1.00 93.62 497 ALA A N 1
ATOM 3942 C CA . ALA A 1 497 ? 36.907 1.735 -8.923 1.00 93.62 497 ALA A CA 1
ATOM 3943 C C . ALA A 1 497 ? 36.968 1.494 -7.401 1.00 93.62 497 ALA A C 1
ATOM 3945 O O . ALA A 1 497 ? 37.669 0.596 -6.932 1.00 93.62 497 ALA A O 1
ATOM 3946 N N . SER A 1 498 ? 36.220 2.261 -6.600 1.00 91.25 498 SER A N 1
ATOM 3947 C CA . SER A 1 498 ? 36.155 2.037 -5.146 1.00 91.25 498 SER A CA 1
ATOM 3948 C C . SER A 1 498 ? 35.345 0.806 -4.769 1.00 91.25 498 SER A C 1
ATOM 3950 O O . SER A 1 498 ? 35.746 0.074 -3.862 1.00 91.25 498 SER A O 1
ATOM 3952 N N . LEU A 1 499 ? 34.251 0.537 -5.483 1.00 91.31 499 LEU A N 1
ATOM 3953 C CA . LEU A 1 499 ? 33.489 -0.697 -5.318 1.00 91.31 499 LEU A CA 1
ATOM 3954 C C . LEU A 1 499 ? 34.339 -1.915 -5.701 1.00 91.31 499 LEU A C 1
ATOM 3956 O O . LEU A 1 499 ? 34.426 -2.869 -4.933 1.00 91.31 499 LEU A O 1
ATOM 3960 N N . GLU A 1 500 ? 35.035 -1.855 -6.835 1.00 94.62 500 GLU A N 1
ATOM 3961 C CA . GLU A 1 500 ? 35.978 -2.881 -7.284 1.00 94.62 500 GLU A CA 1
ATOM 3962 C C . GLU A 1 500 ? 37.070 -3.132 -6.238 1.00 94.62 500 GLU A C 1
ATOM 3964 O O . GLU A 1 500 ? 37.318 -4.283 -5.878 1.00 94.62 500 GLU A O 1
ATOM 3969 N N . SER A 1 501 ? 37.681 -2.071 -5.700 1.00 93.38 501 SER A N 1
ATOM 3970 C CA . SER A 1 501 ? 38.705 -2.173 -4.654 1.00 93.38 501 SER A CA 1
ATOM 3971 C C . SER A 1 501 ? 38.167 -2.810 -3.367 1.00 93.38 501 SER A C 1
ATOM 3973 O O . SER A 1 501 ? 38.841 -3.661 -2.786 1.00 93.38 501 SER A O 1
ATOM 3975 N N . SER A 1 502 ? 36.945 -2.466 -2.944 1.00 90.81 502 SER A N 1
ATOM 3976 C CA . SER A 1 502 ? 36.295 -3.082 -1.776 1.00 90.81 502 SER A CA 1
ATOM 3977 C C . SER A 1 502 ? 36.011 -4.574 -2.001 1.00 90.81 502 SER A C 1
ATOM 3979 O O . SER A 1 502 ? 36.233 -5.413 -1.124 1.00 90.81 502 SER A O 1
ATOM 3981 N N . LEU A 1 503 ? 35.593 -4.932 -3.217 1.00 89.75 503 LEU A N 1
ATOM 3982 C CA . LEU A 1 503 ? 35.306 -6.312 -3.602 1.00 89.75 503 LEU A CA 1
ATOM 3983 C C . LEU A 1 503 ? 36.564 -7.135 -3.907 1.00 89.75 503 LEU A C 1
ATOM 3985 O O . LEU A 1 503 ? 36.503 -8.363 -3.865 1.00 89.75 503 LEU A O 1
ATOM 3989 N N . ALA A 1 504 ? 37.711 -6.503 -4.175 1.00 90.31 504 ALA A N 1
ATOM 3990 C CA . ALA A 1 504 ? 38.950 -7.188 -4.540 1.00 90.31 504 ALA A CA 1
ATOM 3991 C C . ALA A 1 504 ? 39.423 -8.193 -3.480 1.00 90.31 504 ALA A C 1
ATOM 3993 O O . ALA A 1 504 ? 39.936 -9.250 -3.840 1.00 90.31 504 ALA A O 1
ATOM 3994 N N . ASN A 1 505 ? 39.182 -7.897 -2.201 1.00 86.12 505 ASN A N 1
ATOM 3995 C CA . ASN A 1 505 ? 39.592 -8.738 -1.074 1.00 86.12 505 ASN A CA 1
ATOM 3996 C C . ASN A 1 505 ? 38.542 -9.787 -0.671 1.00 86.12 505 ASN A C 1
ATOM 3998 O O . ASN A 1 505 ? 38.758 -10.538 0.280 1.00 86.12 505 ASN A O 1
ATOM 4002 N N . THR A 1 506 ? 37.399 -9.843 -1.358 1.00 84.75 506 THR A N 1
ATOM 4003 C CA . THR A 1 506 ? 36.299 -10.746 -1.004 1.00 84.75 506 THR A CA 1
ATOM 4004 C C . THR A 1 506 ? 36.242 -11.902 -1.995 1.00 84.75 506 THR A C 1
ATOM 4006 O O . THR A 1 506 ? 36.058 -11.699 -3.191 1.00 84.75 506 THR A O 1
ATOM 4009 N N . SER A 1 507 ? 36.372 -13.135 -1.501 1.00 84.94 507 SER A N 1
ATOM 4010 C CA . SER A 1 507 ? 36.361 -14.342 -2.343 1.00 84.94 507 SER A CA 1
ATOM 4011 C C . SER A 1 507 ? 35.002 -14.619 -2.994 1.00 84.94 507 SER A C 1
ATOM 4013 O O . SER A 1 507 ? 34.943 -15.304 -4.014 1.00 84.94 507 SER A O 1
ATOM 4015 N N . ARG A 1 508 ? 33.911 -14.097 -2.416 1.00 84.25 508 ARG A N 1
ATOM 4016 C CA . ARG A 1 508 ? 32.538 -14.194 -2.933 1.00 84.25 508 ARG A CA 1
ATOM 4017 C C . ARG A 1 508 ? 31.759 -12.909 -2.623 1.00 84.25 508 ARG A C 1
ATOM 4019 O O . ARG A 1 508 ? 31.239 -12.789 -1.513 1.00 84.25 508 ARG A O 1
ATOM 4026 N N . PRO A 1 509 ? 31.695 -11.941 -3.553 1.00 86.62 509 PRO A N 1
ATOM 4027 C CA . PRO A 1 509 ? 30.814 -10.785 -3.419 1.00 86.62 509 PRO A CA 1
ATOM 4028 C C . PRO A 1 509 ? 29.373 -11.245 -3.189 1.00 86.62 509 PRO A C 1
ATOM 4030 O O . PRO A 1 509 ? 28.915 -12.170 -3.861 1.00 86.62 509 PRO A O 1
ATOM 4033 N N . LYS A 1 510 ? 28.648 -10.593 -2.276 1.00 85.50 510 LYS A N 1
ATOM 4034 C CA . LYS A 1 510 ? 27.225 -10.888 -2.055 1.00 85.50 510 LYS A CA 1
ATOM 4035 C C . LYS A 1 510 ? 26.286 -10.179 -3.036 1.00 85.50 510 LYS A C 1
ATOM 4037 O O . LYS A 1 510 ? 25.080 -10.333 -2.935 1.00 85.50 510 LYS A O 1
ATOM 4042 N N . LEU A 1 511 ? 26.824 -9.432 -3.997 1.00 86.12 511 LEU A N 1
ATOM 4043 C CA . LEU A 1 511 ? 26.040 -8.620 -4.920 1.00 86.12 511 LEU A CA 1
ATOM 4044 C C . LEU A 1 511 ? 25.141 -9.496 -5.820 1.00 86.12 511 LEU A C 1
ATOM 4046 O O . LEU A 1 511 ? 25.601 -10.129 -6.773 1.00 86.12 511 LEU A O 1
ATOM 4050 N N . VAL A 1 512 ? 23.847 -9.522 -5.505 1.00 87.25 512 VAL A N 1
ATOM 4051 C CA . VAL A 1 512 ? 22.771 -10.242 -6.200 1.00 87.25 512 VAL A CA 1
ATOM 4052 C C . VAL A 1 512 ? 22.088 -9.366 -7.249 1.00 87.25 512 VAL A C 1
ATOM 4054 O O . VAL A 1 512 ? 21.615 -9.891 -8.253 1.00 87.25 512 VAL A O 1
ATOM 4057 N N . PHE A 1 513 ? 22.030 -8.044 -7.066 1.00 89.38 513 PHE A N 1
ATOM 4058 C CA . PHE A 1 513 ? 21.405 -7.128 -8.028 1.00 89.38 513 PHE A CA 1
ATOM 4059 C C . PHE A 1 513 ? 22.246 -5.875 -8.259 1.00 89.38 513 PHE A C 1
ATOM 4061 O O . PHE A 1 513 ? 22.729 -5.274 -7.301 1.00 89.38 513 PHE A O 1
ATOM 4068 N N . PHE A 1 514 ? 22.378 -5.458 -9.519 1.00 90.12 514 PHE A N 1
ATOM 4069 C CA . PHE A 1 514 ? 23.129 -4.260 -9.878 1.00 90.12 514 PHE A CA 1
ATOM 4070 C C . PHE A 1 514 ? 22.468 -3.501 -11.028 1.00 90.12 514 PHE A C 1
ATOM 4072 O O . PHE A 1 514 ? 22.356 -4.013 -12.144 1.00 90.12 514 PHE A O 1
ATOM 4079 N N . HIS A 1 515 ? 22.028 -2.275 -10.743 1.00 90.94 515 HIS A N 1
ATOM 4080 C CA . HIS A 1 515 ? 21.566 -1.325 -11.746 1.00 90.94 515 HIS A CA 1
ATOM 4081 C C . HIS A 1 515 ? 22.733 -0.473 -12.253 1.00 90.94 515 HIS A C 1
ATOM 4083 O O . HIS A 1 515 ? 23.471 0.121 -11.467 1.00 90.94 515 HIS A O 1
ATOM 4089 N N . ILE A 1 516 ? 22.899 -0.448 -13.571 1.00 91.12 516 ILE A N 1
ATOM 4090 C CA . ILE A 1 516 ? 24.042 0.116 -14.277 1.00 91.12 516 ILE A CA 1
ATOM 4091 C C . ILE A 1 516 ? 23.513 1.141 -15.269 1.00 91.12 516 ILE A C 1
ATOM 4093 O O . ILE A 1 516 ? 22.815 0.769 -16.206 1.00 91.12 516 ILE A O 1
ATOM 4097 N N . ASP A 1 517 ? 23.914 2.396 -15.097 1.00 90.88 517 ASP A N 1
ATOM 4098 C CA . ASP A 1 517 ? 23.848 3.406 -16.151 1.00 90.88 517 ASP A CA 1
ATOM 4099 C C . ASP A 1 517 ? 25.243 3.535 -16.772 1.00 90.88 517 ASP A C 1
ATOM 4101 O O . ASP A 1 517 ? 26.210 3.869 -16.073 1.00 90.88 517 ASP A O 1
ATOM 4105 N N . THR A 1 518 ? 25.368 3.205 -18.056 1.00 88.44 518 THR A N 1
ATOM 4106 C CA . THR A 1 518 ? 26.666 3.195 -18.751 1.00 88.44 518 THR A CA 1
ATOM 4107 C C . THR A 1 518 ? 27.131 4.576 -19.200 1.00 88.44 518 THR A C 1
ATOM 4109 O O . THR A 1 518 ? 28.305 4.736 -19.539 1.00 88.44 518 THR A O 1
ATOM 4112 N N . ASP A 1 519 ? 26.248 5.574 -19.212 1.00 88.94 519 ASP A N 1
ATOM 4113 C CA . ASP A 1 519 ? 26.528 6.902 -19.759 1.00 88.94 519 ASP A CA 1
ATOM 4114 C C . ASP A 1 519 ? 27.720 7.622 -19.104 1.00 88.94 519 ASP A C 1
ATOM 4116 O O . ASP A 1 519 ? 28.576 8.129 -19.837 1.00 88.94 519 ASP A O 1
ATOM 4120 N N . PRO A 1 520 ? 27.818 7.694 -17.760 1.00 89.25 520 PRO A N 1
ATOM 4121 C CA . PRO A 1 520 ? 28.914 8.401 -17.095 1.00 89.25 520 PRO A CA 1
ATOM 4122 C C . PRO A 1 520 ? 30.243 7.634 -17.047 1.00 89.25 520 PRO A C 1
ATOM 4124 O O . PRO A 1 520 ? 31.255 8.218 -16.658 1.00 89.25 520 PRO A O 1
ATOM 4127 N N . LEU A 1 521 ? 30.273 6.348 -17.409 1.00 91.75 521 LEU A N 1
ATOM 4128 C CA . LEU A 1 521 ? 31.474 5.522 -17.272 1.00 91.75 521 LEU A CA 1
ATOM 4129 C C . LEU A 1 521 ? 32.420 5.733 -18.446 1.00 91.75 521 LEU A C 1
ATOM 4131 O O . LEU A 1 521 ? 32.009 5.613 -19.596 1.00 91.75 521 LEU A O 1
ATOM 4135 N N . SER A 1 522 ? 33.706 5.966 -18.197 1.00 94.44 522 SER A N 1
ATOM 4136 C CA . SER A 1 522 ? 34.737 5.895 -19.237 1.00 94.44 522 SER A CA 1
ATOM 4137 C C . SER A 1 522 ? 35.138 4.439 -19.521 1.00 94.44 522 SER A C 1
ATOM 4139 O O . SER A 1 522 ? 34.618 3.491 -18.932 1.00 94.44 522 SER A O 1
ATOM 4141 N N . SER A 1 523 ? 36.093 4.226 -20.429 1.00 94.25 523 SER A N 1
ATOM 4142 C CA . SER A 1 523 ? 36.633 2.887 -20.697 1.00 94.25 523 SER A CA 1
ATOM 4143 C C . SER A 1 523 ? 37.307 2.249 -19.466 1.00 94.25 523 SER A C 1
ATOM 4145 O O . SER A 1 523 ? 37.330 1.022 -19.356 1.00 94.25 523 SER A O 1
ATOM 4147 N N . SER A 1 524 ? 37.847 3.046 -18.532 1.00 95.19 524 SER A N 1
ATOM 4148 C CA . SER A 1 524 ? 38.413 2.524 -17.277 1.00 95.19 524 SER A CA 1
ATOM 4149 C C . SER A 1 524 ? 37.310 2.101 -16.303 1.00 95.19 524 SER A C 1
ATOM 4151 O O . SER A 1 524 ? 37.387 1.000 -15.756 1.00 95.19 524 SER A O 1
ATOM 4153 N N . GLY A 1 525 ? 36.252 2.907 -16.164 1.00 95.25 525 GLY A N 1
ATOM 4154 C CA . GLY A 1 525 ? 35.064 2.566 -15.381 1.00 95.25 525 GLY A CA 1
ATOM 4155 C C . GLY A 1 525 ? 34.374 1.304 -15.894 1.00 95.25 525 GLY A C 1
ATOM 4156 O O . GLY A 1 525 ? 34.068 0.411 -15.107 1.00 95.25 525 GLY A O 1
ATOM 4157 N N . MET A 1 526 ? 34.230 1.161 -17.216 1.00 95.94 526 MET A N 1
ATOM 4158 C CA . MET A 1 526 ? 33.701 -0.064 -17.830 1.00 95.94 526 MET A CA 1
ATOM 4159 C C . MET A 1 526 ? 34.561 -1.291 -17.507 1.00 95.94 526 MET A C 1
ATOM 4161 O O . MET A 1 526 ? 34.027 -2.346 -17.170 1.00 95.94 526 MET A O 1
ATOM 4165 N N . ARG A 1 527 ? 35.896 -1.173 -17.539 1.00 96.56 527 ARG A N 1
ATOM 4166 C CA . ARG A 1 527 ? 36.795 -2.283 -17.175 1.00 96.56 527 ARG A CA 1
ATOM 4167 C C . ARG A 1 527 ? 36.603 -2.721 -15.721 1.00 96.56 527 ARG A C 1
ATOM 4169 O O . ARG A 1 527 ? 36.525 -3.920 -15.462 1.00 96.56 527 ARG A O 1
ATOM 4176 N N . ALA A 1 528 ? 36.510 -1.768 -14.796 1.00 95.69 528 ALA A N 1
ATOM 4177 C CA . ALA A 1 528 ? 36.249 -2.048 -13.386 1.00 95.69 528 ALA A CA 1
ATOM 4178 C C . ALA A 1 528 ? 34.868 -2.703 -13.189 1.00 95.69 528 ALA A C 1
ATOM 4180 O O . ALA A 1 528 ? 34.725 -3.681 -12.453 1.00 95.69 528 ALA A O 1
ATOM 4181 N N . LEU A 1 529 ? 33.858 -2.239 -13.931 1.00 95.50 529 LEU A N 1
ATOM 4182 C CA . LEU A 1 529 ? 32.515 -2.815 -13.925 1.00 95.50 529 LEU A CA 1
ATOM 4183 C C . LEU A 1 529 ? 32.521 -4.285 -14.380 1.00 95.50 529 LEU A C 1
ATOM 4185 O O . LEU A 1 529 ? 31.947 -5.140 -13.701 1.00 95.50 529 LEU A O 1
ATOM 4189 N N . HIS A 1 530 ? 33.225 -4.611 -15.469 1.00 96.50 530 HIS A N 1
ATOM 4190 C CA . HIS A 1 530 ? 33.395 -5.996 -15.924 1.00 96.50 530 HIS A CA 1
ATOM 4191 C C . HIS A 1 530 ? 34.051 -6.886 -14.853 1.00 96.50 530 HIS A C 1
ATOM 4193 O O . HIS A 1 530 ? 33.641 -8.036 -14.657 1.00 96.50 530 HIS A O 1
ATOM 4199 N N . GLN A 1 531 ? 35.036 -6.371 -14.111 1.00 95.50 531 GLN A N 1
ATOM 4200 C CA . GLN A 1 531 ? 35.660 -7.110 -13.007 1.00 95.50 531 GLN A CA 1
ATOM 4201 C C . GLN A 1 531 ? 34.688 -7.368 -11.846 1.00 95.50 531 GLN A C 1
ATOM 4203 O O . GLN A 1 531 ? 34.665 -8.471 -11.299 1.00 95.50 531 GLN A O 1
ATOM 4208 N N . ILE A 1 532 ? 33.836 -6.401 -11.500 1.00 94.25 532 ILE A N 1
ATOM 4209 C CA . ILE A 1 532 ? 32.811 -6.568 -10.455 1.00 94.25 532 ILE A CA 1
ATOM 4210 C C . ILE A 1 532 ? 31.777 -7.627 -10.863 1.00 94.25 532 ILE A C 1
ATOM 4212 O O . ILE A 1 532 ? 31.470 -8.537 -10.084 1.00 94.25 532 ILE A O 1
ATOM 4216 N N . ILE A 1 533 ? 31.257 -7.540 -12.092 1.00 95.44 533 ILE A N 1
ATOM 4217 C CA . ILE A 1 533 ? 30.225 -8.458 -12.595 1.00 95.44 533 ILE A CA 1
ATOM 4218 C C . ILE A 1 533 ? 30.794 -9.872 -12.754 1.00 95.44 533 ILE A C 1
ATOM 4220 O O . ILE A 1 533 ? 30.153 -10.843 -12.351 1.00 95.44 533 ILE A O 1
ATOM 4224 N N . SER A 1 534 ? 32.005 -10.021 -13.299 1.00 94.81 534 SER A N 1
ATOM 4225 C CA . SER A 1 534 ? 32.636 -11.340 -13.474 1.00 94.81 534 SER A CA 1
ATOM 4226 C C . SER A 1 534 ? 32.873 -12.067 -12.147 1.00 94.81 534 SER A C 1
ATOM 4228 O O . SER A 1 534 ? 32.631 -13.272 -12.080 1.00 94.81 534 SER A O 1
ATOM 4230 N N . LYS A 1 535 ? 33.243 -11.348 -11.078 1.00 93.81 535 LYS A N 1
ATOM 4231 C CA . LYS A 1 535 ? 33.387 -11.915 -9.724 1.00 93.81 535 LYS A CA 1
ATOM 4232 C C . LYS A 1 535 ? 32.053 -12.298 -9.069 1.00 93.81 535 LYS A C 1
ATOM 4234 O O . LYS A 1 535 ? 32.038 -13.145 -8.180 1.00 93.81 535 LYS A O 1
ATOM 4239 N N . SER A 1 536 ? 30.941 -11.707 -9.506 1.00 92.69 536 SER A N 1
ATOM 4240 C CA . SER A 1 536 ? 29.609 -11.904 -8.918 1.00 92.69 536 SER A CA 1
ATOM 4241 C C . SER A 1 536 ? 28.779 -12.864 -9.780 1.00 92.69 536 SER A C 1
ATOM 4243 O O . SER A 1 536 ? 28.001 -12.449 -10.635 1.00 92.69 536 SER A O 1
ATOM 4245 N N . THR A 1 537 ? 28.953 -14.176 -9.604 1.00 89.50 537 THR A N 1
ATOM 4246 C CA . THR A 1 537 ? 28.381 -15.204 -10.505 1.00 89.50 537 THR A CA 1
ATOM 4247 C C . THR A 1 537 ? 26.852 -15.246 -10.548 1.00 89.50 537 THR A C 1
ATOM 4249 O O . THR A 1 537 ? 26.293 -15.650 -11.565 1.00 89.50 537 THR A O 1
ATOM 4252 N N . HIS A 1 538 ? 26.179 -14.821 -9.477 1.00 90.06 538 HIS A N 1
ATOM 4253 C CA . HIS A 1 538 ? 24.716 -14.870 -9.333 1.00 90.06 538 HIS A CA 1
ATOM 4254 C C . HIS A 1 538 ? 24.031 -13.510 -9.512 1.00 90.06 538 HIS A C 1
ATOM 4256 O O . HIS A 1 538 ? 22.838 -13.378 -9.243 1.00 90.06 538 HIS A O 1
ATOM 4262 N N . ILE A 1 539 ? 24.776 -12.500 -9.963 1.00 94.12 539 ILE A N 1
ATOM 4263 C CA . ILE A 1 539 ? 24.264 -11.142 -10.101 1.00 94.12 539 ILE A CA 1
ATOM 4264 C C . ILE A 1 539 ? 23.205 -11.050 -11.205 1.00 94.12 539 ILE A C 1
ATOM 4266 O O . ILE A 1 539 ? 23.365 -11.594 -12.299 1.00 94.12 539 ILE A O 1
ATOM 4270 N N . SER A 1 540 ? 22.126 -10.339 -10.911 1.00 94.19 540 SER A N 1
ATOM 4271 C CA . SER A 1 540 ? 21.102 -9.905 -11.852 1.00 94.19 540 SER A CA 1
ATOM 4272 C C . SER A 1 540 ? 21.345 -8.446 -12.218 1.00 94.19 540 SER A C 1
ATOM 4274 O O . SER A 1 540 ? 21.533 -7.605 -11.340 1.00 94.19 540 SER A O 1
ATOM 4276 N N . LEU A 1 541 ? 21.343 -8.145 -13.512 1.00 96.06 541 LEU A N 1
ATOM 4277 C CA . LEU A 1 541 ? 21.683 -6.823 -14.028 1.00 96.06 541 LEU A CA 1
ATOM 4278 C C . LEU A 1 541 ? 20.433 -6.072 -14.487 1.00 96.06 541 LEU A C 1
ATOM 4280 O O . LEU A 1 541 ? 19.567 -6.636 -15.163 1.00 96.06 541 LEU A O 1
ATOM 4284 N N . SER A 1 542 ? 20.374 -4.789 -14.151 1.00 95.94 542 SER A N 1
ATOM 4285 C CA . SER A 1 542 ? 19.480 -3.815 -14.769 1.00 95.94 542 SER A CA 1
ATOM 4286 C C . SER A 1 542 ? 20.344 -2.833 -15.545 1.00 95.94 542 SER A C 1
ATOM 4288 O O . SER A 1 542 ? 21.049 -2.039 -14.935 1.00 95.94 542 SER A O 1
ATOM 4290 N N . VAL A 1 543 ? 20.318 -2.891 -16.870 1.00 96.00 543 VAL A N 1
ATOM 4291 C CA . VAL A 1 543 ? 21.147 -2.035 -17.725 1.00 96.00 543 VAL A CA 1
ATOM 4292 C C . VAL A 1 543 ? 20.294 -0.895 -18.252 1.00 96.00 543 VAL A C 1
ATOM 4294 O O . VAL A 1 543 ? 19.273 -1.138 -18.889 1.00 96.00 543 VAL A O 1
ATOM 4297 N N . GLN A 1 544 ? 20.725 0.331 -17.991 1.00 95.00 544 GLN A N 1
ATOM 4298 C CA . GLN A 1 544 ? 20.181 1.548 -18.561 1.00 95.00 544 GLN A CA 1
ATOM 4299 C C . GLN A 1 544 ? 21.270 2.240 -19.387 1.00 95.00 544 GLN A C 1
ATOM 4301 O O . GLN A 1 544 ? 22.407 2.374 -18.941 1.00 95.00 544 GLN A O 1
ATOM 4306 N N . CYS A 1 545 ? 20.942 2.677 -20.597 1.00 94.38 545 CYS A N 1
ATOM 4307 C CA . CYS A 1 545 ? 21.832 3.518 -21.392 1.00 94.38 545 CYS A CA 1
ATOM 4308 C C . CYS A 1 545 ? 21.017 4.586 -22.105 1.00 94.38 545 CYS A C 1
ATOM 4310 O O . CYS A 1 545 ? 19.983 4.272 -22.701 1.00 94.38 545 CYS A O 1
ATOM 4312 N N . LYS A 1 546 ? 21.481 5.837 -22.051 1.00 93.12 546 LYS A N 1
ATOM 4313 C CA . LYS A 1 546 ? 20.862 6.949 -22.767 1.00 93.12 546 LYS A CA 1
ATOM 4314 C C . LYS A 1 546 ? 21.799 7.526 -23.813 1.00 93.12 546 LYS A C 1
ATOM 4316 O O . LYS A 1 546 ? 23.027 7.500 -23.741 1.00 93.12 546 LYS A O 1
ATOM 4321 N N . GLY A 1 547 ? 21.186 8.111 -24.828 1.00 93.31 547 GLY A N 1
ATOM 4322 C CA . GLY A 1 547 ? 21.918 8.619 -25.970 1.00 93.31 547 GLY A CA 1
ATOM 4323 C C . GLY A 1 547 ? 22.573 7.511 -26.796 1.00 93.31 547 GLY A C 1
ATOM 4324 O O . GLY A 1 547 ? 23.696 7.693 -27.250 1.00 93.31 547 GLY A O 1
ATOM 4325 N N . MET A 1 548 ? 21.868 6.402 -27.044 1.00 95.69 548 MET A N 1
ATOM 4326 C CA . MET A 1 548 ? 22.329 5.289 -27.893 1.00 95.69 548 MET A CA 1
ATOM 4327 C C . MET A 1 548 ? 22.694 5.704 -29.336 1.00 95.69 548 MET A C 1
ATOM 4329 O O . MET A 1 548 ? 23.432 4.991 -30.005 1.00 95.69 548 MET A O 1
ATOM 4333 N N . HIS A 1 549 ? 22.260 6.882 -29.804 1.00 93.12 549 HIS A N 1
ATOM 4334 C CA . HIS A 1 549 ? 22.737 7.495 -31.054 1.00 93.12 549 HIS A CA 1
ATOM 4335 C C . HIS A 1 549 ? 24.243 7.798 -31.062 1.00 93.12 549 HIS A C 1
ATOM 4337 O O . HIS A 1 549 ? 24.854 7.876 -32.125 1.00 93.12 549 HIS A O 1
ATOM 4343 N N . ASP A 1 550 ? 24.853 7.999 -29.892 1.00 95.31 550 ASP A N 1
ATOM 4344 C CA . ASP A 1 550 ? 26.294 8.170 -29.781 1.00 95.31 550 ASP A CA 1
ATOM 4345 C C . ASP A 1 550 ? 26.987 6.810 -29.956 1.00 95.31 550 ASP A C 1
ATOM 4347 O O . ASP A 1 550 ? 26.750 5.867 -29.193 1.00 95.31 550 ASP A O 1
ATOM 4351 N N . LEU A 1 551 ? 27.848 6.701 -30.974 1.00 94.31 551 LEU A N 1
ATOM 4352 C CA . LEU A 1 551 ? 28.525 5.454 -31.350 1.00 94.31 551 LEU A CA 1
ATOM 4353 C C . LEU A 1 551 ? 29.330 4.858 -30.185 1.00 94.31 551 LEU A C 1
ATOM 4355 O O . LEU A 1 551 ? 29.373 3.636 -30.017 1.00 94.31 551 LEU A O 1
ATOM 4359 N N . TYR A 1 552 ? 29.956 5.719 -29.381 1.00 94.50 552 TYR A N 1
ATOM 4360 C CA . TYR A 1 552 ? 30.801 5.316 -28.266 1.00 94.50 552 TYR A CA 1
ATOM 4361 C C . TYR A 1 552 ? 29.969 4.781 -27.093 1.00 94.50 552 TYR A C 1
ATOM 4363 O O . TYR A 1 552 ? 30.285 3.711 -26.566 1.00 94.50 552 TYR A O 1
ATOM 4371 N N . ARG A 1 553 ? 28.874 5.456 -26.721 1.00 93.69 553 ARG A N 1
ATOM 4372 C CA . ARG A 1 553 ? 27.931 4.981 -25.689 1.00 93.69 553 ARG A CA 1
ATOM 4373 C C . ARG A 1 553 ? 27.259 3.674 -26.084 1.00 93.69 553 ARG A C 1
ATOM 4375 O O . ARG A 1 553 ? 27.295 2.714 -25.317 1.00 93.69 553 ARG A O 1
ATOM 4382 N N . SER A 1 554 ? 26.730 3.605 -27.302 1.00 94.69 554 SER A N 1
ATOM 4383 C CA . SER A 1 554 ? 26.112 2.379 -27.815 1.00 94.69 554 SER A CA 1
ATOM 4384 C C . SER A 1 554 ? 27.105 1.226 -27.912 1.00 94.69 554 SER A C 1
ATOM 4386 O O . SER A 1 554 ? 26.731 0.105 -27.589 1.00 94.69 554 SER A O 1
ATOM 4388 N N . SER A 1 555 ? 28.378 1.468 -28.262 1.00 95.00 555 SER A N 1
ATOM 4389 C CA . SER A 1 555 ? 29.403 0.411 -28.223 1.00 95.00 555 SER A CA 1
ATOM 4390 C C . SER A 1 555 ? 29.578 -0.161 -26.819 1.00 95.00 555 SER A C 1
ATOM 4392 O O . SER A 1 555 ? 29.561 -1.373 -26.664 1.00 95.00 555 SER A O 1
ATOM 4394 N N . LYS A 1 556 ? 29.667 0.682 -25.782 1.00 94.88 556 LYS A N 1
ATOM 4395 C CA . LYS A 1 556 ? 29.793 0.211 -24.390 1.00 94.88 556 LYS A CA 1
ATOM 4396 C C . LYS A 1 556 ? 28.580 -0.575 -23.919 1.00 94.88 556 LYS A C 1
ATOM 4398 O O . LYS A 1 556 ? 28.739 -1.597 -23.255 1.00 94.88 556 LYS A O 1
ATOM 4403 N N . ALA A 1 557 ? 27.381 -0.084 -24.232 1.00 95.25 557 ALA A N 1
ATOM 4404 C CA . ALA A 1 557 ? 26.144 -0.766 -23.881 1.00 95.25 557 ALA A CA 1
ATOM 4405 C C . ALA A 1 557 ? 26.083 -2.139 -24.561 1.00 95.25 557 ALA A C 1
ATOM 4407 O O . ALA A 1 557 ? 25.821 -3.140 -23.901 1.00 95.25 557 ALA A O 1
ATOM 4408 N N . ILE A 1 558 ? 26.411 -2.204 -25.853 1.00 96.06 558 ILE A N 1
ATOM 4409 C CA . ILE A 1 558 ? 26.454 -3.446 -26.630 1.00 96.06 558 ILE A CA 1
ATOM 4410 C C . ILE A 1 558 ? 27.520 -4.413 -26.095 1.00 96.06 558 ILE A C 1
ATOM 4412 O O . ILE A 1 558 ? 27.229 -5.598 -25.922 1.00 96.06 558 ILE A O 1
ATOM 4416 N N . ASP A 1 559 ? 28.717 -3.928 -25.768 1.00 96.00 559 ASP A N 1
ATOM 4417 C CA . ASP A 1 559 ? 29.784 -4.739 -25.171 1.00 96.00 559 ASP A CA 1
ATOM 4418 C C . ASP A 1 559 ? 29.323 -5.347 -23.835 1.00 96.00 559 ASP A C 1
ATOM 4420 O O . ASP A 1 559 ? 29.502 -6.542 -23.590 1.00 96.00 559 ASP A O 1
ATOM 4424 N N . LEU A 1 560 ? 28.643 -4.565 -22.990 1.00 96.12 560 LEU A N 1
ATOM 4425 C CA . LEU A 1 560 ? 28.092 -5.041 -21.718 1.00 96.12 560 LEU A CA 1
ATOM 4426 C C . LEU A 1 560 ? 26.959 -6.061 -21.917 1.00 96.12 560 LEU A C 1
ATOM 4428 O O . LEU A 1 560 ? 26.925 -7.091 -21.236 1.00 96.12 560 LEU A O 1
ATOM 4432 N N . ILE A 1 561 ? 26.041 -5.781 -22.848 1.00 96.75 561 ILE A N 1
ATOM 4433 C CA . ILE A 1 561 ? 24.901 -6.646 -23.171 1.00 96.75 561 ILE A CA 1
ATOM 4434 C C . ILE A 1 561 ? 25.388 -7.984 -23.726 1.00 96.75 561 ILE A C 1
ATOM 4436 O O . ILE A 1 561 ? 24.930 -9.028 -23.264 1.00 96.75 561 ILE A O 1
ATOM 4440 N N . SER A 1 562 ? 26.349 -7.966 -24.653 1.00 96.12 562 SER A N 1
ATOM 4441 C CA . SER A 1 562 ? 26.938 -9.177 -25.235 1.00 96.12 562 SER A CA 1
ATOM 4442 C C . SER A 1 562 ? 27.642 -10.037 -24.181 1.00 96.12 562 SER A C 1
ATOM 4444 O O . SER A 1 562 ? 27.451 -11.252 -24.145 1.00 96.12 562 SER A O 1
ATOM 4446 N N . ALA A 1 563 ? 28.400 -9.413 -23.274 1.00 96.50 563 ALA A N 1
ATOM 4447 C CA . ALA A 1 563 ? 29.185 -10.119 -22.267 1.00 96.50 563 ALA A CA 1
ATOM 4448 C C . ALA A 1 563 ? 28.326 -10.780 -21.175 1.00 96.50 563 ALA A C 1
ATOM 4450 O O . ALA A 1 563 ? 28.718 -11.814 -20.625 1.00 96.50 563 ALA A O 1
ATOM 4451 N N . TYR A 1 564 ? 27.170 -10.198 -20.832 1.00 97.12 564 TYR A N 1
ATOM 4452 C CA . TYR A 1 564 ? 26.375 -10.614 -19.666 1.00 97.12 564 TYR A CA 1
ATOM 4453 C C . TYR A 1 564 ? 24.894 -10.857 -19.957 1.00 97.12 564 TYR A C 1
ATOM 4455 O O . TYR A 1 564 ? 24.062 -10.801 -19.049 1.00 97.12 564 TYR A O 1
ATOM 4463 N N . SER A 1 565 ? 24.562 -11.186 -21.199 1.00 95.75 565 SER A N 1
ATOM 4464 C CA . SER A 1 565 ? 23.191 -11.325 -21.691 1.00 95.75 565 SER A CA 1
ATOM 4465 C C . SER A 1 565 ? 22.293 -12.240 -20.829 1.00 95.75 565 SER A C 1
ATOM 4467 O O . SER A 1 565 ? 21.147 -11.909 -20.523 1.00 95.75 565 SER A O 1
ATOM 4469 N N . SER A 1 566 ? 22.831 -13.356 -20.324 1.00 95.44 566 SER A N 1
ATOM 4470 C CA . SER A 1 566 ? 22.118 -14.304 -19.447 1.00 95.44 566 SER A CA 1
ATOM 4471 C C . SER A 1 566 ? 21.753 -13.754 -18.060 1.00 95.44 566 SER A C 1
ATOM 4473 O O . SER A 1 566 ? 20.871 -14.303 -17.390 1.00 95.44 566 SER A O 1
ATOM 4475 N N . ARG A 1 567 ? 22.413 -12.676 -17.623 1.00 96.06 567 ARG A N 1
ATOM 4476 C CA . ARG A 1 567 ? 22.246 -12.047 -16.303 1.00 96.06 567 ARG A CA 1
ATOM 4477 C C . ARG A 1 567 ? 21.358 -10.806 -16.342 1.00 96.06 567 ARG A C 1
ATOM 4479 O O . ARG A 1 567 ? 20.929 -10.341 -15.286 1.00 96.06 567 ARG A O 1
ATOM 4486 N N . ILE A 1 568 ? 21.061 -10.278 -17.527 1.00 97.06 568 ILE A N 1
ATOM 4487 C CA . ILE A 1 568 ? 20.228 -9.085 -17.696 1.00 97.06 568 ILE A CA 1
ATOM 4488 C C . ILE A 1 568 ? 18.765 -9.435 -17.419 1.00 97.06 568 ILE A C 1
ATOM 4490 O O . ILE A 1 568 ? 18.189 -10.339 -18.025 1.00 97.06 568 ILE A O 1
ATOM 4494 N N . ARG A 1 569 ? 18.175 -8.718 -16.459 1.00 96.75 569 ARG A N 1
ATOM 4495 C CA . ARG A 1 569 ? 16.761 -8.808 -16.070 1.00 96.75 569 ARG A CA 1
ATOM 4496 C C . ARG A 1 569 ? 15.970 -7.594 -16.538 1.00 96.75 569 ARG A C 1
ATOM 4498 O O . ARG A 1 569 ? 14.817 -7.757 -16.916 1.00 96.75 569 ARG A O 1
ATOM 4505 N N . HIS A 1 570 ? 16.591 -6.420 -16.551 1.00 96.94 570 HIS A N 1
ATOM 4506 C CA . HIS A 1 570 ? 15.970 -5.186 -17.021 1.00 96.94 570 HIS A CA 1
ATOM 4507 C C . HIS A 1 570 ? 16.897 -4.526 -18.039 1.00 96.94 570 HIS A C 1
ATOM 4509 O O . HIS A 1 570 ? 18.102 -4.423 -17.791 1.00 96.94 570 HIS A O 1
ATOM 4515 N N . LEU A 1 571 ? 16.347 -4.111 -19.174 1.00 97.12 571 LEU A N 1
ATOM 4516 C CA . LEU A 1 571 ? 17.070 -3.434 -20.242 1.00 97.12 571 LEU A CA 1
ATOM 4517 C C . LEU A 1 571 ? 16.301 -2.172 -20.631 1.00 97.12 571 LEU A C 1
ATOM 4519 O O . LEU A 1 571 ? 15.189 -2.278 -21.135 1.00 97.12 571 LEU A O 1
ATOM 4523 N N . ALA A 1 572 ? 16.891 -1.006 -20.385 1.00 96.81 572 ALA A N 1
ATOM 4524 C CA . ALA A 1 572 ? 16.335 0.299 -20.712 1.00 96.81 572 ALA A CA 1
ATOM 4525 C C . ALA A 1 572 ? 17.282 1.049 -21.657 1.00 96.81 572 ALA A C 1
ATOM 4527 O O . ALA A 1 572 ? 18.382 1.434 -21.258 1.00 96.81 572 ALA A O 1
ATOM 4528 N N . LEU A 1 573 ? 16.876 1.241 -22.907 1.00 96.62 573 LEU A N 1
ATOM 4529 C CA . LEU A 1 573 ? 17.693 1.867 -23.945 1.00 96.62 573 LEU A CA 1
ATOM 4530 C C . LEU A 1 573 ? 16.984 3.102 -24.486 1.00 96.62 573 LEU A C 1
ATOM 4532 O O . LEU A 1 573 ? 15.848 3.015 -24.942 1.00 96.62 573 LEU A O 1
ATOM 4536 N N . ASP A 1 574 ? 17.680 4.230 -24.449 1.00 94.75 574 ASP A N 1
ATOM 4537 C CA . ASP A 1 574 ? 17.193 5.524 -24.915 1.00 94.75 574 ASP A CA 1
ATOM 4538 C C . ASP A 1 574 ? 18.160 6.084 -25.961 1.00 94.75 574 ASP A C 1
ATOM 4540 O O . ASP A 1 574 ? 19.361 6.230 -25.709 1.00 94.75 574 ASP A O 1
ATOM 4544 N N . GLY A 1 575 ? 17.667 6.442 -27.142 1.00 93.19 575 GLY A N 1
ATOM 4545 C CA . GLY A 1 575 ? 18.464 7.177 -28.113 1.00 93.19 575 GLY A CA 1
ATOM 4546 C C . GLY A 1 575 ? 17.675 7.645 -29.323 1.00 93.19 575 GLY A C 1
ATOM 4547 O O . GLY A 1 575 ? 16.769 6.971 -29.793 1.00 93.19 575 GLY A O 1
ATOM 4548 N N . ARG A 1 576 ? 18.095 8.789 -29.873 1.00 91.19 576 ARG A N 1
ATOM 4549 C CA . ARG A 1 576 ? 17.666 9.257 -31.200 1.00 91.19 576 ARG A CA 1
ATOM 4550 C C . ARG A 1 576 ? 18.171 8.311 -32.292 1.00 91.19 576 ARG A C 1
ATOM 4552 O O . ARG A 1 576 ? 19.033 7.482 -32.014 1.00 91.19 576 ARG A O 1
ATOM 4559 N N . ASP A 1 577 ? 17.697 8.496 -33.520 1.00 90.75 577 ASP A N 1
ATOM 4560 C CA . ASP A 1 577 ? 18.161 7.726 -34.685 1.00 90.75 577 ASP A CA 1
ATOM 4561 C C . ASP A 1 577 ? 18.133 6.218 -34.399 1.00 90.75 577 ASP A C 1
ATOM 4563 O O . ASP A 1 577 ? 19.142 5.507 -34.429 1.00 90.75 577 ASP A O 1
ATOM 4567 N N . SER A 1 578 ? 16.939 5.763 -34.023 1.00 90.19 578 SER A N 1
ATOM 4568 C CA . SER A 1 578 ? 16.680 4.400 -33.572 1.00 90.19 578 SER A CA 1
ATOM 4569 C C . SER A 1 578 ? 17.177 3.333 -34.523 1.00 90.19 578 SER A C 1
ATOM 4571 O O . SER A 1 578 ? 17.668 2.307 -34.067 1.00 90.19 578 SER A O 1
ATOM 4573 N N . LYS A 1 579 ? 17.147 3.608 -35.827 1.00 92.69 579 LYS A N 1
ATOM 4574 C CA . LYS A 1 579 ? 17.656 2.712 -36.860 1.00 92.69 579 LYS A CA 1
ATOM 4575 C C . LYS A 1 579 ? 19.099 2.277 -36.588 1.00 92.69 579 LYS A C 1
ATOM 4577 O O . LYS A 1 579 ? 19.364 1.086 -36.468 1.00 92.69 579 LYS A O 1
ATOM 4582 N N . THR A 1 580 ? 20.019 3.228 -36.427 1.00 93.00 580 THR A N 1
ATOM 4583 C CA . THR A 1 580 ? 21.457 2.933 -36.336 1.00 93.00 580 THR A CA 1
ATOM 4584 C C . THR A 1 580 ? 21.807 2.102 -35.102 1.00 93.00 580 THR A C 1
ATOM 4586 O O . THR A 1 580 ? 22.635 1.191 -35.169 1.00 93.00 580 THR A O 1
ATOM 4589 N N . TRP A 1 581 ? 21.209 2.406 -33.946 1.00 95.00 581 TRP A N 1
ATOM 4590 C CA . TRP A 1 581 ? 21.540 1.687 -32.715 1.00 95.00 581 TRP A CA 1
ATOM 4591 C C . TRP A 1 581 ? 20.730 0.399 -32.529 1.00 95.00 581 TRP A C 1
ATOM 4593 O O . TRP A 1 581 ? 21.269 -0.544 -31.945 1.00 95.00 581 TRP A O 1
ATOM 4603 N N . MET A 1 582 ? 19.505 0.312 -33.061 1.00 95.12 582 MET A N 1
ATOM 4604 C CA . MET A 1 582 ? 18.727 -0.934 -33.084 1.00 95.12 582 MET A CA 1
ATOM 4605 C C . MET A 1 582 ? 19.378 -1.970 -33.997 1.00 95.12 582 MET A C 1
ATOM 4607 O O . MET A 1 582 ? 19.583 -3.088 -33.545 1.00 95.12 582 MET A O 1
ATOM 4611 N N . GLU A 1 583 ? 19.833 -1.601 -35.202 1.00 94.88 583 GLU A N 1
ATOM 4612 C CA . GLU A 1 583 ? 20.554 -2.522 -36.104 1.00 94.88 583 GLU A CA 1
ATOM 4613 C C . GLU A 1 583 ? 21.775 -3.154 -35.409 1.00 94.88 583 GLU A C 1
ATOM 4615 O O . GLU A 1 583 ? 22.042 -4.351 -35.520 1.00 94.88 583 GLU A O 1
ATOM 4620 N N . ARG A 1 584 ? 22.511 -2.369 -34.614 1.00 95.44 584 ARG A N 1
ATOM 4621 C CA . ARG A 1 584 ? 23.659 -2.877 -33.848 1.00 95.44 584 ARG A CA 1
ATOM 4622 C C . ARG A 1 584 ? 23.248 -3.745 -32.659 1.00 95.44 584 ARG A C 1
ATOM 4624 O O . ARG A 1 584 ? 23.954 -4.702 -32.339 1.00 95.44 584 ARG A O 1
ATOM 4631 N N . LEU A 1 585 ? 22.140 -3.417 -31.997 1.00 95.44 585 LEU A N 1
ATOM 4632 C CA . LEU A 1 585 ? 21.586 -4.230 -30.917 1.00 95.44 585 LEU A CA 1
ATOM 4633 C C . LEU A 1 585 ? 21.083 -5.579 -31.446 1.00 95.44 585 LEU A C 1
ATOM 4635 O O . LEU A 1 585 ? 21.370 -6.606 -30.836 1.00 95.44 585 LEU A O 1
ATOM 4639 N N . GLU A 1 586 ? 20.403 -5.580 -32.591 1.00 95.25 586 GLU A N 1
ATOM 4640 C CA . GLU A 1 586 ? 19.906 -6.763 -33.299 1.00 95.25 586 GLU A CA 1
ATOM 4641 C C . GLU A 1 586 ? 21.046 -7.724 -33.656 1.00 95.25 586 GLU A C 1
ATOM 4643 O O . GLU A 1 586 ? 20.919 -8.929 -33.458 1.00 95.25 586 GLU A O 1
ATOM 4648 N N . LEU A 1 587 ? 22.204 -7.211 -34.087 1.00 95.00 587 LEU A N 1
ATOM 4649 C CA . LEU A 1 587 ? 23.382 -8.045 -34.365 1.00 95.00 587 LEU A CA 1
ATOM 4650 C C . LEU A 1 587 ? 23.894 -8.800 -33.130 1.00 95.00 587 LEU A C 1
ATOM 4652 O O . LEU A 1 587 ? 24.369 -9.931 -33.242 1.00 95.00 587 LEU A O 1
ATOM 4656 N N . VAL A 1 588 ? 23.820 -8.181 -31.952 1.00 94.94 588 VAL A N 1
ATOM 4657 C CA . VAL A 1 588 ? 24.333 -8.759 -30.699 1.00 94.94 588 VAL A CA 1
ATOM 4658 C C . VAL A 1 588 ? 23.287 -9.598 -29.982 1.00 94.94 588 VAL A C 1
ATOM 4660 O O . VAL A 1 588 ? 23.606 -10.586 -29.317 1.00 94.94 588 VAL A O 1
ATOM 4663 N N . VAL A 1 589 ? 22.024 -9.224 -30.128 1.00 95.00 589 VAL A N 1
ATOM 4664 C CA . VAL A 1 589 ? 20.899 -9.859 -29.464 1.00 95.00 589 VAL A CA 1
ATOM 4665 C C . VAL A 1 589 ? 19.837 -10.229 -30.497 1.00 95.00 589 VAL A C 1
ATOM 4667 O O . VAL A 1 589 ? 18.724 -9.736 -30.403 1.00 95.00 589 VAL A O 1
ATOM 4670 N N . PRO A 1 590 ? 20.124 -11.111 -31.468 1.00 92.69 590 PRO A N 1
ATOM 4671 C CA . PRO A 1 590 ? 19.222 -11.344 -32.601 1.00 92.69 590 PRO A CA 1
ATOM 4672 C C . PRO A 1 590 ? 17.876 -11.954 -32.207 1.00 92.69 590 PRO A C 1
ATOM 4674 O O . PRO A 1 590 ? 16.900 -11.823 -32.933 1.00 92.69 590 PRO A O 1
ATOM 4677 N N . GLU A 1 591 ? 17.811 -12.631 -31.059 1.00 92.75 591 GLU A N 1
ATOM 4678 C CA . GLU A 1 591 ? 16.630 -13.363 -30.619 1.00 92.75 591 GLU A CA 1
ATOM 4679 C C . GLU A 1 591 ? 16.440 -13.272 -29.099 1.00 92.75 591 GLU A C 1
ATOM 4681 O O . GLU A 1 591 ? 17.399 -13.117 -28.334 1.00 92.75 591 GLU A O 1
ATOM 4686 N N . ARG A 1 592 ? 15.207 -13.523 -28.636 1.00 92.38 592 ARG A N 1
ATOM 4687 C CA . ARG A 1 592 ? 14.844 -13.648 -27.212 1.00 92.38 592 ARG A CA 1
ATOM 4688 C C . ARG A 1 592 ? 15.784 -14.560 -26.421 1.00 92.38 592 ARG A C 1
ATOM 4690 O O . ARG A 1 592 ? 16.121 -14.248 -25.277 1.00 92.38 592 ARG A O 1
ATOM 4697 N N . LYS A 1 593 ? 16.220 -15.674 -27.024 1.00 91.75 593 LYS A N 1
ATOM 4698 C CA . LYS A 1 593 ? 17.112 -16.669 -26.398 1.00 91.75 593 LYS A CA 1
ATOM 4699 C C . LYS A 1 593 ? 18.476 -16.097 -26.005 1.00 91.75 593 LYS A C 1
ATOM 4701 O O . LYS A 1 593 ? 19.139 -16.680 -25.153 1.00 91.75 593 LYS A O 1
ATOM 4706 N N . SER A 1 594 ? 18.878 -14.971 -26.595 1.00 93.75 594 SER A N 1
ATOM 4707 C CA . SER A 1 594 ? 20.115 -14.275 -26.247 1.00 93.75 594 SER A CA 1
ATOM 4708 C C . SER A 1 594 ? 20.009 -13.563 -24.898 1.00 93.75 594 SER A C 1
ATOM 4710 O O . SER A 1 594 ? 21.021 -13.443 -24.219 1.00 93.75 594 SER A O 1
ATOM 4712 N N . LEU A 1 595 ? 18.807 -13.170 -24.452 1.00 95.19 595 LEU A N 1
ATOM 4713 C CA . LEU A 1 595 ? 18.555 -12.545 -23.143 1.00 95.19 595 LEU A CA 1
ATOM 4714 C C . LEU A 1 595 ? 17.619 -13.392 -22.263 1.00 95.19 595 LEU A C 1
ATOM 4716 O O . LEU A 1 595 ? 16.618 -12.881 -21.766 1.00 95.19 595 LEU A O 1
ATOM 4720 N N . PRO A 1 596 ? 17.905 -14.673 -22.000 1.00 94.12 596 PRO A N 1
ATOM 4721 C CA . PRO A 1 596 ? 16.945 -15.625 -21.419 1.00 94.12 596 PRO A CA 1
ATOM 4722 C C . PRO A 1 596 ? 16.380 -15.190 -20.055 1.00 94.12 596 PRO A C 1
ATOM 4724 O O . PRO A 1 596 ? 15.314 -15.641 -19.634 1.00 94.12 596 PRO A O 1
ATOM 4727 N N . GLY A 1 597 ? 17.094 -14.301 -19.358 1.00 93.50 597 GLY A N 1
ATOM 4728 C CA . GLY A 1 597 ? 16.693 -13.761 -18.075 1.00 93.50 597 GLY A CA 1
ATOM 4729 C C . GLY A 1 597 ? 15.828 -12.501 -18.090 1.00 93.50 597 GLY A C 1
ATOM 4730 O O . GLY A 1 597 ? 15.326 -12.167 -17.013 1.00 93.50 597 GLY A O 1
ATOM 4731 N N . LEU A 1 598 ? 15.656 -11.839 -19.239 1.00 96.06 598 LEU A N 1
ATOM 4732 C CA . LEU A 1 598 ? 14.976 -10.544 -19.360 1.00 96.06 598 LEU A CA 1
ATOM 4733 C C . LEU A 1 598 ? 13.540 -10.624 -18.835 1.00 96.06 598 LEU A C 1
ATOM 4735 O O . LEU A 1 598 ? 12.822 -11.568 -19.149 1.00 96.06 598 LEU A O 1
ATOM 4739 N N . ARG A 1 599 ? 13.150 -9.634 -18.043 1.00 95.31 599 ARG A N 1
ATOM 4740 C CA . ARG A 1 599 ? 11.799 -9.431 -17.510 1.00 95.31 599 ARG A CA 1
ATOM 4741 C C . ARG A 1 599 ? 11.244 -8.066 -17.889 1.00 95.31 599 ARG A C 1
ATOM 4743 O O . ARG A 1 599 ? 10.049 -7.960 -18.103 1.00 95.31 599 ARG A O 1
ATOM 4750 N N . SER A 1 600 ? 12.108 -7.061 -18.000 1.00 96.62 600 SER A N 1
ATOM 4751 C CA . SER A 1 600 ? 11.726 -5.694 -18.338 1.00 96.62 600 SER A CA 1
ATOM 4752 C C . SER A 1 600 ? 12.490 -5.206 -19.557 1.00 96.62 600 SER A C 1
ATOM 4754 O O . SER A 1 600 ? 13.724 -5.271 -19.574 1.00 96.62 600 SER A O 1
ATOM 4756 N N . LEU A 1 601 ? 11.761 -4.745 -20.570 1.00 97.25 601 LEU A N 1
ATOM 4757 C CA . LEU A 1 601 ? 12.301 -4.147 -21.785 1.00 97.25 601 LEU A CA 1
ATOM 4758 C C . LEU A 1 601 ? 11.703 -2.752 -21.961 1.00 97.25 601 LEU A C 1
ATOM 4760 O O . LEU A 1 601 ? 10.510 -2.613 -22.213 1.00 97.25 601 LEU A O 1
ATOM 4764 N N . CYS A 1 602 ? 12.541 -1.730 -21.851 1.00 97.38 602 CYS A N 1
ATOM 4765 C CA . CYS A 1 602 ? 12.192 -0.340 -22.085 1.00 97.38 602 CYS A CA 1
ATOM 4766 C C . CYS A 1 602 ? 13.021 0.184 -23.257 1.00 97.38 602 CYS A C 1
ATOM 4768 O O . CYS A 1 602 ? 14.252 0.166 -23.227 1.00 97.38 602 CYS A O 1
ATOM 4770 N N . LEU A 1 603 ? 12.339 0.620 -24.306 1.00 97.06 603 LEU A N 1
ATOM 4771 C CA . LEU A 1 603 ? 12.931 1.268 -25.463 1.00 97.06 603 LEU A CA 1
ATOM 4772 C C . LEU A 1 603 ? 12.321 2.657 -25.549 1.00 97.06 603 LEU A C 1
ATOM 4774 O O . LEU A 1 603 ? 11.097 2.787 -25.562 1.00 97.06 603 LEU A O 1
ATOM 4778 N N . SER A 1 604 ? 13.150 3.686 -25.650 1.00 96.00 604 SER A N 1
ATOM 4779 C CA . SER A 1 604 ? 12.674 5.049 -25.831 1.00 96.00 604 SER A CA 1
ATOM 4780 C C . SER A 1 604 ? 13.453 5.799 -26.907 1.00 96.00 604 SER A C 1
ATOM 4782 O O . SER A 1 604 ? 14.649 5.583 -27.122 1.00 96.00 604 SER A O 1
ATOM 4784 N N . SER A 1 605 ? 12.755 6.694 -27.603 1.00 93.94 605 SER A N 1
ATOM 4785 C CA . SER A 1 605 ? 13.383 7.748 -28.393 1.00 93.94 605 SER A CA 1
ATOM 4786 C C . SER A 1 605 ? 12.832 9.102 -27.951 1.00 93.94 605 SER A C 1
ATOM 4788 O O . SER A 1 605 ? 11.622 9.300 -27.931 1.00 93.94 605 SER A O 1
ATOM 4790 N N . PRO A 1 606 ? 13.681 10.091 -27.627 1.00 86.06 606 PRO A N 1
ATOM 4791 C CA . PRO A 1 606 ? 13.222 11.403 -27.179 1.00 86.06 606 PRO A CA 1
ATOM 4792 C C . PRO A 1 606 ? 12.659 12.244 -28.336 1.00 86.06 606 PRO A C 1
ATOM 4794 O O . PRO A 1 606 ? 12.278 13.400 -28.146 1.00 86.06 606 PRO A O 1
ATOM 4797 N N . ARG A 1 607 ? 12.672 11.709 -29.561 1.00 80.94 607 ARG A N 1
ATOM 4798 C CA . ARG A 1 607 ? 12.064 12.303 -30.746 1.00 80.94 607 ARG A CA 1
ATOM 4799 C C . ARG A 1 607 ? 11.150 11.280 -31.394 1.00 80.94 607 ARG A C 1
ATOM 4801 O O . ARG A 1 607 ? 11.363 10.084 -31.262 1.00 80.94 607 ARG A O 1
ATOM 4808 N N . ALA A 1 608 ? 10.171 11.806 -32.119 1.00 78.38 608 ALA A N 1
ATOM 4809 C CA . ALA A 1 608 ? 9.202 11.076 -32.917 1.00 78.38 608 ALA A CA 1
ATOM 4810 C C . ALA A 1 608 ? 9.875 10.308 -34.079 1.00 78.38 608 ALA A C 1
ATOM 4812 O O . ALA A 1 608 ? 9.680 10.642 -35.247 1.00 78.38 608 ALA A O 1
ATOM 4813 N N . ASP A 1 609 ? 10.689 9.306 -33.751 1.00 83.19 609 ASP A N 1
ATOM 4814 C CA . ASP A 1 609 ? 11.452 8.491 -34.691 1.00 83.19 609 ASP A CA 1
ATOM 4815 C C . ASP A 1 609 ? 10.600 7.298 -35.146 1.00 83.19 609 ASP A C 1
ATOM 4817 O O . ASP A 1 609 ? 9.952 6.622 -34.340 1.00 83.19 609 ASP A O 1
ATOM 4821 N N . SER A 1 610 ? 10.613 7.020 -36.448 1.00 91.19 610 SER A N 1
ATOM 4822 C CA . SER A 1 610 ? 10.043 5.794 -37.006 1.00 91.19 610 SER A CA 1
ATOM 4823 C C . SER A 1 610 ? 11.016 4.632 -36.831 1.00 91.19 610 SER A C 1
ATOM 4825 O O . SER A 1 610 ? 12.202 4.780 -37.133 1.00 91.19 610 SER A O 1
ATOM 4827 N N . LEU A 1 611 ? 10.527 3.473 -36.394 1.00 93.19 611 LEU A N 1
ATOM 4828 C CA . LEU A 1 611 ? 11.327 2.248 -36.363 1.00 93.19 611 LEU A CA 1
ATOM 4829 C C . LEU A 1 611 ? 11.391 1.601 -37.751 1.00 93.19 611 LEU A C 1
ATOM 4831 O O . LEU A 1 611 ? 10.442 1.675 -38.527 1.00 93.19 611 LEU A O 1
ATOM 4835 N N . ALA A 1 612 ? 12.517 0.954 -38.056 1.00 94.62 612 ALA A N 1
ATOM 4836 C CA . ALA A 1 612 ? 12.629 0.106 -39.237 1.00 94.62 612 ALA A CA 1
ATOM 4837 C C . ALA A 1 612 ? 11.756 -1.155 -39.081 1.00 94.62 612 ALA A C 1
ATOM 4839 O O . ALA A 1 612 ? 11.479 -1.605 -37.964 1.00 94.62 612 ALA A O 1
ATOM 4840 N N . HIS A 1 613 ? 11.337 -1.749 -40.201 1.00 94.94 613 HIS A N 1
ATOM 4841 C CA . HIS A 1 613 ? 10.489 -2.946 -40.192 1.00 94.94 613 HIS A CA 1
ATOM 4842 C C . HIS A 1 613 ? 11.166 -4.124 -39.474 1.00 94.94 613 HIS A C 1
ATOM 4844 O O . HIS A 1 613 ? 10.508 -4.886 -38.758 1.00 94.94 613 HIS A O 1
ATOM 4850 N N . GLU A 1 614 ? 12.478 -4.248 -39.656 1.00 95.19 614 GLU A N 1
ATOM 4851 C CA . GLU A 1 614 ? 13.360 -5.229 -39.031 1.00 95.19 614 GLU A CA 1
ATOM 4852 C C . GLU A 1 614 ? 13.349 -5.073 -37.506 1.00 95.19 614 GLU A C 1
ATOM 4854 O O . GLU A 1 614 ? 13.095 -6.042 -36.794 1.00 95.19 614 GLU A O 1
ATOM 4859 N N . SER A 1 615 ? 13.450 -3.840 -37.006 1.00 95.75 615 SER A N 1
ATOM 4860 C CA . SER A 1 615 ? 13.382 -3.540 -35.573 1.00 95.75 615 SER A CA 1
ATOM 4861 C C . SER A 1 615 ? 12.018 -3.843 -34.961 1.00 95.75 615 SER A C 1
ATOM 4863 O O . SER A 1 615 ? 11.935 -4.318 -33.830 1.00 95.75 615 SER A O 1
ATOM 4865 N N . ILE A 1 616 ? 10.926 -3.642 -35.704 1.00 96.69 616 ILE A N 1
ATOM 4866 C CA . ILE A 1 616 ? 9.581 -4.045 -35.263 1.00 96.69 616 ILE A CA 1
ATOM 4867 C C . ILE A 1 616 ? 9.447 -5.566 -35.195 1.00 96.69 616 ILE A C 1
ATOM 4869 O O . ILE A 1 616 ? 8.818 -6.093 -34.272 1.00 96.69 616 ILE A O 1
ATOM 4873 N N . GLN A 1 617 ? 10.031 -6.284 -36.157 1.00 95.44 617 GLN A N 1
ATOM 4874 C CA . GLN A 1 617 ? 10.080 -7.744 -36.129 1.00 95.44 617 GLN A CA 1
ATOM 4875 C C . GLN A 1 617 ? 10.914 -8.229 -34.936 1.00 95.44 617 GLN A C 1
ATOM 4877 O O . GLN A 1 617 ? 10.437 -9.072 -34.185 1.00 95.44 617 GLN A O 1
ATOM 4882 N N . TRP A 1 618 ? 12.064 -7.608 -34.675 1.00 95.81 618 TRP A N 1
ATOM 4883 C CA . TRP A 1 618 ? 12.899 -7.902 -33.514 1.00 95.81 618 TRP A CA 1
ATOM 4884 C C . TRP A 1 618 ? 12.189 -7.659 -32.175 1.00 95.81 618 TRP A C 1
ATOM 4886 O O . TRP A 1 618 ? 12.209 -8.527 -31.303 1.00 95.81 618 TRP A O 1
ATOM 4896 N N . ILE A 1 619 ? 11.502 -6.519 -32.008 1.00 96.31 619 ILE A N 1
ATOM 4897 C CA . ILE A 1 619 ? 10.680 -6.248 -30.812 1.00 96.31 619 ILE A CA 1
ATOM 4898 C C . ILE A 1 619 ? 9.614 -7.335 -30.664 1.00 96.31 619 ILE A C 1
ATOM 4900 O O . ILE A 1 619 ? 9.386 -7.840 -29.566 1.00 96.31 619 ILE A O 1
ATOM 4904 N N . SER A 1 620 ? 8.979 -7.722 -31.771 1.00 95.50 620 SER A N 1
ATOM 4905 C CA . SER A 1 620 ? 7.948 -8.756 -31.746 1.00 95.50 620 SER A CA 1
ATOM 4906 C C . SER A 1 620 ? 8.521 -10.111 -31.314 1.00 95.50 620 SER A C 1
ATOM 4908 O O . SER A 1 620 ? 7.933 -10.777 -30.464 1.00 95.50 620 SER A O 1
ATOM 4910 N N . ASP A 1 621 ? 9.701 -10.480 -31.814 1.00 93.19 621 ASP A N 1
ATOM 4911 C CA . ASP A 1 621 ? 10.411 -11.703 -31.427 1.00 93.19 621 ASP A CA 1
ATOM 4912 C C . ASP A 1 621 ? 10.844 -11.676 -29.957 1.00 93.19 621 ASP A C 1
ATOM 4914 O O . ASP A 1 621 ? 10.762 -12.691 -29.261 1.00 93.19 621 ASP A O 1
ATOM 4918 N N . MET A 1 622 ? 11.239 -10.506 -29.449 1.00 94.06 622 MET A N 1
ATOM 4919 C CA . MET A 1 622 ? 11.575 -10.295 -28.039 1.00 94.06 622 MET A CA 1
ATOM 4920 C C . MET A 1 622 ? 10.380 -10.412 -27.094 1.00 94.06 622 MET A C 1
ATOM 4922 O O . MET A 1 622 ? 10.558 -10.796 -25.938 1.00 94.06 622 MET A O 1
ATOM 4926 N N . LEU A 1 623 ? 9.178 -10.082 -27.557 1.00 93.31 623 LEU A N 1
ATOM 4927 C CA . LEU A 1 623 ? 7.955 -10.163 -26.756 1.00 93.31 623 LEU A CA 1
ATOM 4928 C C . LEU A 1 623 ? 7.256 -11.509 -26.891 1.00 93.31 623 LEU A C 1
ATOM 4930 O O . LEU A 1 623 ? 6.585 -11.941 -25.953 1.00 93.31 623 LEU A O 1
ATOM 4934 N N . SER A 1 624 ? 7.434 -12.181 -28.029 1.00 89.44 624 SER A N 1
ATOM 4935 C CA . SER A 1 624 ? 6.867 -13.498 -28.268 1.00 89.44 624 SER A CA 1
ATOM 4936 C C . SER A 1 624 ? 7.411 -14.494 -27.238 1.00 89.44 624 SER A C 1
ATOM 4938 O O . SER A 1 624 ? 8.550 -14.967 -27.289 1.00 89.44 624 SER A O 1
ATOM 4940 N N . CYS A 1 625 ? 6.598 -14.790 -26.228 1.00 67.31 625 CYS A N 1
ATOM 4941 C CA . CYS A 1 625 ? 6.907 -15.849 -25.289 1.00 67.31 625 CYS A CA 1
ATOM 4942 C C . CYS A 1 625 ? 6.729 -17.181 -26.018 1.00 67.31 625 CYS A C 1
ATOM 4944 O O . CYS A 1 625 ? 5.689 -17.442 -26.623 1.00 67.31 625 CYS A O 1
ATOM 4946 N N . PHE A 1 626 ? 7.731 -18.059 -25.942 1.00 59.47 626 PHE A N 1
ATOM 4947 C CA . PHE A 1 626 ? 7.526 -19.459 -26.289 1.00 59.47 626 PHE A CA 1
ATOM 4948 C C . PHE A 1 626 ? 6.557 -20.054 -25.256 1.00 59.47 626 PHE A C 1
ATOM 4950 O O . PHE A 1 626 ? 6.986 -20.637 -24.267 1.00 59.47 626 PHE A O 1
ATOM 4957 N N . SER A 1 627 ? 5.248 -19.974 -25.504 1.00 50.06 627 SER A N 1
ATOM 4958 C CA . SER A 1 627 ? 4.215 -20.727 -24.767 1.00 50.06 627 SER A CA 1
ATOM 4959 C C . SER A 1 627 ? 4.306 -22.247 -25.009 1.00 50.06 627 SER A C 1
ATOM 4961 O O . SER A 1 627 ? 3.444 -23.029 -24.606 1.00 50.06 627 SER A O 1
ATOM 4963 N N . GLY A 1 628 ? 5.379 -22.699 -25.669 1.00 48.72 628 GLY A N 1
ATOM 4964 C CA . GLY A 1 628 ? 5.664 -24.090 -25.958 1.00 48.72 628 GLY A CA 1
ATOM 4965 C C . GLY A 1 628 ? 5.828 -24.897 -24.677 1.00 48.72 628 GLY A C 1
ATOM 4966 O O . GLY A 1 628 ? 6.808 -24.738 -23.950 1.00 48.72 628 GLY A O 1
ATOM 4967 N N . LYS A 1 629 ? 4.862 -25.796 -24.444 1.00 52.00 629 LYS A N 1
ATOM 4968 C CA . LYS A 1 629 ? 4.881 -26.884 -23.454 1.00 52.00 629 LYS A CA 1
ATOM 4969 C C . LYS A 1 629 ? 6.312 -27.333 -23.154 1.00 52.00 629 LYS A C 1
ATOM 4971 O O . LYS A 1 629 ? 7.021 -27.751 -24.068 1.00 52.00 629 LYS A O 1
ATOM 4976 N N . ARG A 1 630 ? 6.698 -27.260 -21.873 1.00 46.91 630 ARG A N 1
ATOM 4977 C CA . ARG A 1 630 ? 8.000 -27.664 -21.316 1.00 46.91 630 ARG A CA 1
ATOM 4978 C C . ARG A 1 630 ? 8.507 -28.964 -21.956 1.00 46.91 630 ARG A C 1
ATOM 4980 O O . ARG A 1 630 ? 8.193 -30.054 -21.491 1.00 46.91 630 ARG A O 1
ATOM 4987 N N . SER A 1 631 ? 9.322 -28.858 -23.004 1.00 50.53 631 SER A N 1
ATOM 4988 C CA . SER A 1 631 ? 10.151 -29.972 -23.452 1.00 50.53 631 SER A CA 1
ATOM 4989 C C . SER A 1 631 ? 11.286 -30.095 -22.440 1.00 50.53 631 SER A C 1
ATOM 4991 O O . SER A 1 631 ? 12.082 -29.162 -22.298 1.00 50.53 631 SER A O 1
ATOM 4993 N N . SER A 1 632 ? 11.321 -31.200 -21.697 1.00 56.81 632 SER A N 1
ATOM 4994 C CA . SER A 1 632 ? 12.304 -31.478 -20.648 1.00 56.81 632 SER A CA 1
ATOM 4995 C C . SER A 1 632 ? 13.735 -31.219 -21.140 1.00 56.81 632 SER A C 1
ATOM 4997 O O . SER A 1 632 ? 14.213 -31.923 -22.027 1.00 56.81 632 SER A O 1
ATOM 4999 N N . GLY A 1 633 ? 14.405 -30.203 -20.584 1.00 71.06 633 GLY A N 1
ATOM 5000 C CA . GLY A 1 633 ? 15.833 -29.932 -20.811 1.00 71.06 633 GLY A CA 1
ATOM 5001 C C . GLY A 1 633 ? 16.193 -28.633 -21.546 1.00 71.06 633 GLY A C 1
ATOM 5002 O O . GLY A 1 633 ? 17.380 -28.339 -21.660 1.00 71.06 633 GLY A O 1
ATOM 5003 N N . LYS A 1 634 ? 15.230 -27.830 -22.024 1.00 71.12 634 LYS A N 1
ATOM 5004 C CA . LYS A 1 634 ? 15.534 -26.510 -22.619 1.00 71.12 634 LYS A CA 1
ATOM 5005 C C . LYS A 1 634 ? 15.588 -25.405 -21.557 1.00 71.12 634 LYS A C 1
ATOM 5007 O O . LYS A 1 634 ? 14.810 -25.413 -20.609 1.00 71.12 634 LYS A O 1
ATOM 5012 N N . MET A 1 635 ? 16.522 -24.469 -21.739 1.00 73.56 635 MET A N 1
ATOM 5013 C CA . MET A 1 635 ? 16.708 -23.273 -20.910 1.00 73.56 635 MET A CA 1
ATOM 5014 C C . MET A 1 635 ? 15.377 -22.523 -20.738 1.00 73.56 635 MET A C 1
ATOM 5016 O O . MET A 1 635 ? 14.727 -22.197 -21.729 1.00 73.56 635 MET A O 1
ATOM 5020 N N . GLU A 1 636 ? 14.962 -22.277 -19.492 1.00 80.88 636 GLU A N 1
ATOM 5021 C CA . GLU A 1 636 ? 13.700 -21.591 -19.188 1.00 80.88 636 GLU A CA 1
ATOM 5022 C C . GLU A 1 636 ? 13.830 -20.102 -19.541 1.00 80.88 636 GLU A C 1
ATOM 5024 O O . GLU A 1 636 ? 14.507 -19.338 -18.849 1.00 80.88 636 GLU A O 1
ATOM 5029 N N . ILE A 1 637 ? 13.211 -19.702 -20.653 1.00 85.06 637 ILE A N 1
ATOM 5030 C CA . ILE A 1 637 ? 13.078 -18.296 -21.040 1.00 85.06 637 ILE A CA 1
ATOM 5031 C C . ILE A 1 637 ? 11.989 -17.695 -20.158 1.00 85.06 637 ILE A C 1
ATOM 5033 O O . ILE A 1 637 ? 10.847 -18.154 -20.178 1.00 85.06 637 ILE A O 1
ATOM 5037 N N . LYS A 1 638 ? 12.338 -16.675 -19.373 1.00 86.44 638 LYS A N 1
ATOM 5038 C CA . LYS A 1 638 ? 11.345 -15.973 -18.554 1.00 86.44 638 LYS A CA 1
ATOM 5039 C C . LYS A 1 638 ? 10.466 -15.087 -19.437 1.00 86.44 638 LYS A C 1
ATOM 5041 O O . LYS A 1 638 ? 10.963 -14.468 -20.378 1.00 86.44 638 LYS A O 1
ATOM 5046 N N . ALA A 1 639 ? 9.180 -15.013 -19.114 1.00 89.88 639 ALA A N 1
ATOM 5047 C CA . ALA A 1 639 ? 8.279 -14.071 -19.758 1.00 89.88 639 ALA A CA 1
ATOM 5048 C C . ALA A 1 639 ? 8.677 -12.620 -19.438 1.00 89.88 639 ALA A C 1
ATOM 5050 O O . ALA A 1 639 ? 9.256 -12.344 -18.379 1.00 89.88 639 ALA A O 1
ATOM 5051 N N . VAL A 1 640 ? 8.390 -11.715 -20.374 1.00 94.38 640 VAL A N 1
ATOM 5052 C CA . VAL A 1 640 ? 8.543 -10.272 -20.172 1.00 94.38 640 VAL A CA 1
ATOM 5053 C C . VAL A 1 640 ? 7.343 -9.795 -19.358 1.00 94.38 640 VAL A C 1
ATOM 5055 O O . VAL A 1 640 ? 6.206 -9.921 -19.801 1.00 94.38 640 VAL A O 1
ATOM 5058 N N . THR A 1 641 ? 7.608 -9.287 -18.158 1.00 95.25 641 THR A N 1
ATOM 5059 C CA . THR A 1 641 ? 6.597 -8.745 -17.246 1.00 95.25 641 THR A CA 1
ATOM 5060 C C . THR A 1 641 ? 6.448 -7.236 -17.407 1.00 95.25 641 THR A C 1
ATOM 5062 O O . THR A 1 641 ? 5.405 -6.688 -17.087 1.00 95.25 641 THR A O 1
ATOM 5065 N N . GLU A 1 642 ? 7.442 -6.539 -17.955 1.00 96.25 642 GLU A N 1
ATOM 5066 C CA . GLU A 1 642 ? 7.367 -5.096 -18.188 1.00 96.25 642 GLU A CA 1
ATOM 5067 C C . GLU A 1 642 ? 7.824 -4.768 -19.612 1.00 96.25 642 GLU A C 1
ATOM 5069 O O . GLU A 1 642 ? 8.936 -5.118 -20.016 1.00 96.25 642 GLU A O 1
ATOM 5074 N N . PHE A 1 643 ? 6.987 -4.069 -20.372 1.00 97.00 643 PHE A N 1
ATOM 5075 C CA . PHE A 1 643 ? 7.328 -3.593 -21.707 1.00 97.00 643 PHE A CA 1
ATOM 5076 C C . PHE A 1 643 ? 6.995 -2.113 -21.858 1.00 97.00 643 PHE A C 1
ATOM 5078 O O . PHE A 1 643 ? 5.870 -1.684 -21.608 1.00 97.00 643 PHE A O 1
ATOM 5085 N N . GLN A 1 644 ? 7.977 -1.325 -22.280 1.00 96.69 644 GLN A N 1
ATOM 5086 C CA . GLN A 1 644 ? 7.828 0.105 -22.511 1.00 96.69 644 GLN A CA 1
ATOM 5087 C C . GLN A 1 644 ? 8.402 0.455 -23.882 1.00 96.69 644 GLN A C 1
ATOM 5089 O O . GLN A 1 644 ? 9.538 0.097 -24.194 1.00 96.69 644 GLN A O 1
ATOM 5094 N N . LEU A 1 645 ? 7.608 1.145 -24.692 1.00 96.56 645 LEU A N 1
ATOM 5095 C CA . LEU A 1 645 ? 7.986 1.637 -26.008 1.00 96.56 645 LEU A CA 1
ATOM 5096 C C . LEU A 1 645 ? 7.578 3.105 -26.107 1.00 96.56 645 LEU A C 1
ATOM 5098 O O . LEU A 1 645 ? 6.418 3.409 -26.372 1.00 96.56 645 LEU A O 1
ATOM 5102 N N . GLU A 1 646 ? 8.521 4.007 -25.860 1.00 95.44 646 GLU A N 1
ATOM 5103 C CA . GLU A 1 646 ? 8.228 5.424 -25.630 1.00 95.44 646 GLU A CA 1
ATOM 5104 C C . GLU A 1 646 ? 8.789 6.321 -26.740 1.00 95.44 646 GLU A C 1
ATOM 5106 O O . GLU A 1 646 ? 9.900 6.118 -27.229 1.00 95.44 646 GLU A O 1
ATOM 5111 N N . GLY A 1 647 ? 8.012 7.317 -27.166 1.00 93.69 647 GLY A N 1
ATOM 5112 C CA . GLY A 1 647 ? 8.436 8.325 -28.145 1.00 93.69 647 GLY A CA 1
ATOM 5113 C C . GLY A 1 647 ? 8.507 7.876 -29.613 1.00 93.69 647 GLY A C 1
ATOM 5114 O O . GLY A 1 647 ? 8.735 8.698 -30.501 1.00 93.69 647 GLY A O 1
ATOM 5115 N N . PHE A 1 648 ? 8.263 6.598 -29.914 1.00 94.50 648 PHE A N 1
ATOM 5116 C CA . PHE A 1 648 ? 8.280 6.068 -31.283 1.00 94.50 648 PHE A CA 1
ATOM 5117 C C . PHE A 1 648 ? 7.006 6.374 -32.082 1.00 94.50 648 PHE A C 1
ATOM 5119 O O . PHE A 1 648 ? 5.896 6.413 -31.547 1.00 94.50 648 PHE A O 1
ATOM 5126 N N . GLN A 1 649 ? 7.161 6.539 -33.398 1.00 93.62 649 GLN A N 1
ATOM 5127 C CA . GLN A 1 649 ? 6.055 6.711 -34.345 1.00 93.62 649 GLN A CA 1
ATOM 5128 C C . GLN A 1 649 ? 5.934 5.478 -35.236 1.00 93.62 649 GLN A C 1
ATOM 5130 O O . GLN A 1 649 ? 6.784 5.252 -36.096 1.00 93.62 649 GLN A O 1
ATOM 5135 N N . LEU A 1 650 ? 4.876 4.691 -35.051 1.00 94.50 650 LEU A N 1
ATOM 5136 C CA . LEU A 1 650 ? 4.678 3.439 -35.781 1.00 94.50 650 LEU A CA 1
ATOM 5137 C C . LEU A 1 650 ? 3.496 3.519 -36.739 1.00 94.50 650 LEU A C 1
ATOM 5139 O O . LEU A 1 650 ? 2.454 4.108 -36.436 1.00 94.50 650 LEU A O 1
ATOM 5143 N N . ALA A 1 651 ? 3.619 2.883 -37.896 1.00 94.69 651 ALA A N 1
ATOM 5144 C CA . ALA A 1 651 ? 2.491 2.670 -38.784 1.00 94.69 651 ALA A CA 1
ATOM 5145 C C . ALA A 1 651 ? 1.435 1.775 -38.100 1.00 94.69 651 ALA A C 1
ATOM 5147 O O . ALA A 1 651 ? 1.767 0.909 -37.286 1.00 94.69 651 ALA A O 1
ATOM 5148 N N . PRO A 1 652 ? 0.142 1.891 -38.455 1.00 94.06 652 PRO A N 1
ATOM 5149 C CA . PRO A 1 652 ? -0.896 1.055 -37.855 1.00 94.06 652 PRO A CA 1
ATOM 5150 C C . PRO A 1 652 ? -0.640 -0.455 -37.964 1.00 94.06 652 PRO A C 1
ATOM 5152 O O . PRO A 1 652 ? -0.989 -1.203 -37.052 1.00 94.06 652 PRO A O 1
ATOM 5155 N N . VAL A 1 653 ? -0.012 -0.906 -39.056 1.00 94.88 653 VAL A N 1
ATOM 5156 C CA . VAL A 1 653 ? 0.341 -2.320 -39.259 1.00 94.88 653 VAL A CA 1
ATOM 5157 C C . VAL A 1 653 ? 1.424 -2.797 -38.285 1.00 94.88 653 VAL A C 1
ATOM 5159 O O . VAL A 1 653 ? 1.372 -3.932 -37.820 1.00 94.88 653 VAL A O 1
ATOM 5162 N N . GLU A 1 654 ? 2.358 -1.922 -37.919 1.00 96.31 654 GLU A N 1
ATOM 5163 C CA . GLU A 1 654 ? 3.454 -2.213 -36.991 1.00 96.31 654 GLU A CA 1
ATOM 5164 C C . GLU A 1 654 ? 2.933 -2.307 -35.559 1.00 96.31 654 GLU A C 1
ATOM 5166 O O . GLU A 1 654 ? 3.241 -3.268 -34.855 1.00 96.31 654 GLU A O 1
ATOM 5171 N N . TRP A 1 655 ? 2.042 -1.389 -35.169 1.00 95.88 655 TRP A N 1
ATOM 5172 C CA . TRP A 1 655 ? 1.317 -1.493 -33.903 1.00 95.88 655 TRP A CA 1
ATOM 5173 C C . TRP A 1 655 ? 0.562 -2.812 -33.782 1.00 95.88 655 TRP A C 1
ATOM 5175 O O . TRP A 1 655 ? 0.658 -3.491 -32.763 1.00 95.88 655 TRP A O 1
ATOM 5185 N N . ASN A 1 656 ? -0.169 -3.200 -34.829 1.00 94.94 656 ASN A N 1
ATOM 5186 C CA . ASN A 1 656 ? -0.905 -4.460 -34.828 1.00 94.94 656 ASN A CA 1
ATOM 5187 C C . ASN A 1 656 ? 0.030 -5.663 -34.661 1.00 94.94 656 ASN A C 1
ATOM 5189 O O . ASN A 1 656 ? -0.339 -6.608 -33.969 1.00 94.94 656 ASN A O 1
ATOM 5193 N N . ARG A 1 657 ? 1.235 -5.620 -35.243 1.00 96.06 657 ARG A N 1
ATOM 5194 C CA . ARG A 1 657 ? 2.244 -6.672 -35.072 1.00 96.06 657 ARG A CA 1
ATOM 5195 C C . ARG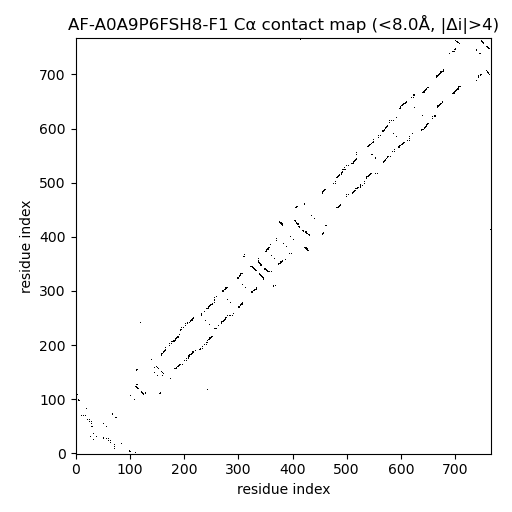 A 1 657 ? 2.684 -6.784 -33.612 1.00 96.06 657 ARG A C 1
ATOM 5197 O O . ARG A 1 657 ? 2.573 -7.867 -33.048 1.00 96.06 657 ARG A O 1
ATOM 5204 N N . ILE A 1 658 ? 3.074 -5.673 -32.983 1.00 96.44 658 ILE A N 1
ATOM 5205 C CA . ILE A 1 658 ? 3.494 -5.650 -31.571 1.00 96.44 658 ILE A CA 1
ATOM 5206 C C . ILE A 1 658 ? 2.357 -6.129 -30.663 1.00 96.44 658 ILE A C 1
ATOM 5208 O O . ILE A 1 658 ? 2.536 -7.049 -29.869 1.00 96.44 658 ILE A O 1
ATOM 5212 N N . LEU A 1 659 ? 1.154 -5.573 -30.819 1.00 95.19 659 LEU A N 1
ATOM 5213 C CA . LEU A 1 659 ? -0.008 -5.969 -30.019 1.00 95.19 659 LEU A CA 1
ATOM 5214 C C . LEU A 1 659 ? -0.377 -7.446 -30.206 1.00 95.19 659 LEU A C 1
ATOM 5216 O O . LEU A 1 659 ? -0.892 -8.071 -29.280 1.00 95.19 659 LEU A O 1
ATOM 5220 N N . SER A 1 660 ? -0.111 -8.016 -31.386 1.00 94.62 660 SER A N 1
ATOM 5221 C CA . SER A 1 660 ? -0.431 -9.413 -31.677 1.00 94.62 660 SER A CA 1
ATOM 5222 C C . SER A 1 660 ? 0.437 -10.425 -30.922 1.00 94.62 660 SER A C 1
ATOM 5224 O O . SER A 1 660 ? 0.022 -11.578 -30.773 1.00 94.62 660 SER A O 1
ATOM 5226 N N . VAL A 1 661 ? 1.596 -10.008 -30.405 1.00 94.69 661 VAL A N 1
ATOM 5227 C CA . VAL A 1 661 ? 2.530 -10.884 -29.678 1.00 94.69 661 VAL A CA 1
ATOM 5228 C C . VAL A 1 661 ? 2.549 -10.648 -28.168 1.00 94.69 661 VAL A C 1
ATOM 5230 O O . VAL A 1 661 ? 3.147 -11.443 -27.451 1.00 94.69 661 VAL A O 1
ATOM 5233 N N . LEU A 1 662 ? 1.885 -9.599 -27.668 1.00 94.56 662 LEU A N 1
ATOM 5234 C CA . LEU A 1 662 ? 1.820 -9.325 -26.231 1.00 94.56 662 LEU A CA 1
ATOM 5235 C C . LEU A 1 662 ? 1.036 -10.410 -25.487 1.00 94.56 662 LEU A C 1
ATOM 5237 O O . LEU A 1 662 ? -0.108 -10.724 -25.838 1.00 94.56 662 LEU A O 1
ATOM 5241 N N . ASP A 1 663 ? 1.646 -10.939 -24.432 1.00 93.25 663 ASP A N 1
ATOM 5242 C CA . ASP A 1 663 ? 1.029 -11.889 -23.517 1.00 93.25 663 ASP A CA 1
ATOM 5243 C C . ASP A 1 663 ? 0.562 -11.173 -22.242 1.00 93.25 663 ASP A C 1
ATOM 5245 O O . ASP A 1 663 ? 1.328 -10.951 -21.303 1.00 93.25 663 ASP A O 1
ATOM 5249 N N . PHE A 1 664 ? -0.718 -10.798 -22.208 1.00 92.06 664 PHE A N 1
ATOM 5250 C CA . PHE A 1 664 ? -1.319 -10.106 -21.064 1.00 92.06 664 PHE A CA 1
ATOM 5251 C C . PHE A 1 664 ? -1.485 -10.999 -19.819 1.00 92.06 664 PHE A C 1
ATOM 5253 O O . PHE A 1 664 ? -1.873 -10.493 -18.767 1.00 92.06 664 PHE A O 1
ATOM 5260 N N . THR A 1 665 ? -1.197 -12.305 -19.912 1.00 89.44 665 THR A N 1
ATOM 5261 C CA . THR A 1 665 ? -1.203 -13.223 -18.753 1.00 89.44 665 THR A CA 1
ATOM 5262 C C . THR A 1 665 ? 0.098 -13.183 -17.954 1.00 89.44 665 THR A C 1
ATOM 5264 O O . THR A 1 665 ? 0.154 -13.705 -16.841 1.00 89.44 665 THR A O 1
ATOM 5267 N N . THR A 1 666 ? 1.153 -12.586 -18.516 1.00 91.25 666 THR A N 1
ATOM 5268 C CA . THR A 1 666 ? 2.447 -12.415 -17.842 1.00 91.25 666 THR A CA 1
ATOM 5269 C C . THR A 1 666 ? 2.889 -10.963 -17.739 1.00 91.25 666 THR A C 1
ATOM 5271 O O . THR A 1 666 ? 3.765 -10.649 -16.939 1.00 91.25 666 THR A O 1
ATOM 5274 N N . LEU A 1 667 ? 2.341 -10.088 -18.583 1.00 93.56 667 LEU A N 1
ATOM 5275 C CA . LEU A 1 667 ? 2.680 -8.674 -18.608 1.00 93.56 667 LEU A CA 1
ATOM 5276 C C . LEU A 1 667 ? 2.019 -7.961 -17.423 1.00 93.56 667 LEU A C 1
ATOM 5278 O O . LEU A 1 667 ? 0.803 -8.001 -17.288 1.00 93.56 667 LEU A O 1
ATOM 5282 N N . GLU A 1 668 ? 2.826 -7.323 -16.585 1.00 92.38 668 GLU A N 1
ATOM 5283 C CA . GLU A 1 668 ? 2.445 -6.526 -15.415 1.00 92.38 668 GLU A CA 1
ATOM 5284 C C . GLU A 1 668 ? 2.433 -5.029 -15.759 1.00 92.38 668 GLU A C 1
ATOM 5286 O O . GLU A 1 668 ? 1.525 -4.308 -15.353 1.00 92.38 668 GLU A O 1
ATOM 5291 N N . ILE A 1 669 ? 3.399 -4.556 -16.557 1.00 91.94 669 ILE A N 1
ATOM 5292 C CA . ILE A 1 669 ? 3.523 -3.144 -16.952 1.00 91.94 669 ILE A CA 1
ATOM 5293 C C . ILE A 1 669 ? 3.615 -3.015 -18.472 1.00 91.94 669 ILE A C 1
ATOM 5295 O O . ILE A 1 669 ? 4.468 -3.632 -19.109 1.00 91.94 669 ILE A O 1
ATOM 5299 N N . LEU A 1 670 ? 2.785 -2.145 -19.044 1.00 94.62 670 LEU A N 1
ATOM 5300 C CA . LEU A 1 670 ? 2.801 -1.760 -20.451 1.00 94.62 670 LEU A CA 1
ATOM 5301 C C . LEU A 1 670 ? 2.852 -0.233 -20.583 1.00 94.62 670 LEU A C 1
ATOM 5303 O O . LEU A 1 670 ? 1.987 0.456 -20.054 1.00 94.62 670 LEU A O 1
ATOM 5307 N N . SER A 1 671 ? 3.832 0.314 -21.299 1.00 94.38 671 SER A N 1
ATOM 5308 C CA . SER A 1 671 ? 3.927 1.755 -21.582 1.00 94.38 671 SER A CA 1
ATOM 5309 C C . SER A 1 671 ? 4.078 2.019 -23.073 1.00 94.38 671 SER A C 1
ATOM 5311 O O . SER A 1 671 ? 4.976 1.468 -23.704 1.00 94.38 671 SER A O 1
ATOM 5313 N N . PHE A 1 672 ? 3.236 2.895 -23.618 1.00 94.94 672 PHE A N 1
ATOM 5314 C CA . PHE A 1 672 ? 3.349 3.463 -24.965 1.00 94.94 672 PHE A CA 1
ATOM 5315 C C . PHE A 1 672 ? 3.395 4.994 -24.924 1.00 94.94 672 PHE A C 1
ATOM 5317 O O . PHE A 1 672 ? 2.809 5.659 -25.781 1.00 94.94 672 PHE A O 1
ATOM 5324 N N . GLN A 1 673 ? 4.040 5.567 -23.902 1.00 91.12 673 GLN A N 1
ATOM 5325 C CA . GLN A 1 673 ? 4.077 7.017 -23.713 1.00 91.12 673 GLN A CA 1
ATOM 5326 C C . GLN A 1 673 ? 4.696 7.761 -24.905 1.00 91.12 673 GLN A C 1
ATOM 5328 O O . GLN A 1 673 ? 5.617 7.272 -25.551 1.00 91.12 673 GLN A O 1
ATOM 5333 N N . ASP A 1 674 ? 4.191 8.959 -25.196 1.00 91.25 674 ASP A N 1
ATOM 5334 C CA . ASP A 1 674 ? 4.690 9.845 -26.257 1.00 91.25 674 ASP A CA 1
ATOM 5335 C C . ASP A 1 674 ? 4.714 9.218 -27.670 1.00 91.25 674 ASP A C 1
ATOM 5337 O O . ASP A 1 674 ? 5.458 9.651 -28.551 1.00 91.25 674 ASP A O 1
ATOM 5341 N N . THR A 1 675 ? 3.878 8.207 -27.922 1.00 92.69 675 THR A N 1
ATOM 5342 C CA . THR A 1 675 ? 3.767 7.557 -29.236 1.00 92.69 675 THR A CA 1
ATOM 5343 C C . THR A 1 675 ? 2.548 8.028 -30.042 1.00 92.69 675 THR A C 1
ATOM 5345 O O . THR A 1 675 ? 1.696 8.781 -29.564 1.00 92.69 675 THR A O 1
ATOM 5348 N N . ASN A 1 676 ? 2.419 7.563 -31.291 1.00 92.94 676 ASN A N 1
ATOM 5349 C CA . ASN A 1 676 ? 1.197 7.712 -32.097 1.00 92.94 676 ASN A CA 1
ATOM 5350 C C . ASN A 1 676 ? 0.173 6.577 -31.901 1.00 92.94 676 ASN A C 1
ATOM 5352 O O . ASN A 1 676 ? -0.593 6.271 -32.821 1.00 92.94 676 ASN A O 1
ATOM 5356 N N . PHE A 1 677 ? 0.154 5.939 -30.729 1.00 92.69 677 PHE A N 1
ATOM 5357 C CA . PHE A 1 677 ? -0.828 4.912 -30.394 1.00 92.69 677 PHE A CA 1
ATOM 5358 C C . PHE A 1 677 ? -2.258 5.490 -30.425 1.00 92.69 677 PHE A C 1
ATOM 5360 O O . PHE A 1 677 ? -2.647 6.370 -29.669 1.00 92.69 677 PHE A O 1
ATOM 5367 N N . SER A 1 678 ? -3.065 5.036 -31.369 1.00 91.00 678 SER A N 1
ATOM 5368 C CA . SER A 1 678 ? -4.413 5.535 -31.633 1.00 91.00 678 SER A CA 1
ATOM 5369 C C . SER A 1 678 ? -5.480 4.783 -30.842 1.00 91.00 678 SER A C 1
ATOM 5371 O O . SER A 1 678 ? -5.295 3.663 -30.360 1.00 91.00 678 SER A O 1
ATOM 5373 N N . LYS A 1 679 ? -6.682 5.360 -30.837 1.00 88.44 679 LYS A N 1
ATOM 5374 C CA . LYS A 1 679 ? -7.897 4.736 -30.302 1.00 88.44 679 LYS A CA 1
ATOM 5375 C C . LYS A 1 679 ? -8.140 3.343 -30.883 1.00 88.44 679 LYS A C 1
ATOM 5377 O O . LYS A 1 679 ? -8.472 2.425 -30.152 1.00 88.44 679 LYS A O 1
ATOM 5382 N N . SER A 1 680 ? -7.939 3.167 -32.189 1.00 91.00 680 SER A N 1
ATOM 5383 C CA . SER A 1 680 ? -8.175 1.873 -32.841 1.00 91.00 680 SER A CA 1
ATOM 5384 C C . SER A 1 680 ? -7.261 0.762 -32.311 1.00 91.00 680 SER A C 1
ATOM 5386 O O . SER A 1 680 ? -7.654 -0.402 -32.293 1.00 91.00 680 SER A O 1
ATOM 5388 N N . GLN A 1 681 ? -6.055 1.110 -31.854 1.00 94.12 681 GLN A N 1
ATOM 5389 C CA . GLN A 1 681 ? -5.123 0.160 -31.250 1.00 94.12 681 GLN A CA 1
ATOM 5390 C C . GLN A 1 681 ? -5.442 -0.078 -29.776 1.00 94.12 681 GLN A C 1
ATOM 5392 O O . GLN A 1 681 ? -5.370 -1.219 -29.327 1.00 94.12 681 GLN A O 1
ATOM 5397 N N . PHE A 1 682 ? -5.893 0.949 -29.053 1.00 91.81 682 PHE A N 1
ATOM 5398 C CA . PHE A 1 682 ? -6.446 0.771 -27.710 1.00 91.81 682 PHE A CA 1
ATOM 5399 C C . PHE A 1 682 ? -7.650 -0.180 -27.715 1.00 91.81 682 PHE A C 1
ATOM 5401 O O . PHE A 1 682 ? -7.701 -1.119 -26.927 1.00 91.81 682 PHE A O 1
ATOM 5408 N N . ASP A 1 683 ? -8.560 -0.020 -28.677 1.00 90.31 683 ASP A N 1
ATOM 5409 C CA . ASP A 1 683 ? -9.737 -0.879 -28.835 1.00 90.31 683 ASP A CA 1
ATOM 5410 C C . ASP A 1 683 ? -9.330 -2.346 -29.055 1.00 90.31 683 ASP A C 1
ATOM 5412 O O . ASP A 1 683 ? -9.950 -3.251 -28.505 1.00 90.31 683 ASP A O 1
ATOM 5416 N N . ARG A 1 684 ? -8.233 -2.593 -29.784 1.00 93.06 684 ARG A N 1
ATOM 5417 C CA . ARG A 1 684 ? -7.669 -3.942 -29.964 1.00 93.06 684 ARG A CA 1
ATOM 5418 C C . ARG A 1 684 ? -7.075 -4.518 -28.683 1.00 93.06 684 ARG A C 1
ATOM 5420 O O . ARG A 1 684 ? -7.212 -5.717 -28.466 1.00 93.06 684 ARG A O 1
ATOM 5427 N N . VAL A 1 685 ? -6.426 -3.696 -27.855 1.00 91.12 685 VAL A N 1
ATOM 5428 C CA . VAL A 1 685 ? -5.939 -4.126 -26.534 1.00 91.12 685 VAL A CA 1
ATOM 5429 C C . VAL A 1 685 ? -7.115 -4.566 -25.670 1.00 91.12 685 VAL A C 1
ATOM 5431 O O . VAL A 1 685 ? -7.085 -5.673 -25.145 1.00 91.12 685 VAL A O 1
ATOM 5434 N N . VAL A 1 686 ? -8.179 -3.757 -25.604 1.00 89.06 686 VAL A N 1
ATOM 5435 C CA . VAL A 1 686 ? -9.399 -4.088 -24.850 1.00 89.06 686 VAL A CA 1
ATOM 5436 C C . VAL A 1 686 ? -10.016 -5.392 -25.354 1.00 89.06 686 VAL A C 1
ATOM 5438 O O . VAL A 1 686 ? -10.248 -6.291 -24.554 1.00 89.06 686 VAL A O 1
ATOM 5441 N N . VAL A 1 687 ? -10.218 -5.535 -26.670 1.00 92.25 687 VAL A N 1
ATOM 5442 C CA . VAL A 1 687 ? -10.783 -6.761 -27.263 1.00 92.25 687 VAL A CA 1
ATOM 5443 C C . VAL A 1 687 ? -9.930 -7.981 -26.919 1.00 92.25 687 VAL A C 1
ATOM 5445 O O . VAL A 1 687 ? -10.446 -8.967 -26.400 1.00 92.25 687 VAL A O 1
ATOM 5448 N N . ARG A 1 688 ? -8.612 -7.905 -27.119 1.00 89.94 688 ARG A N 1
ATOM 5449 C CA . ARG A 1 688 ? -7.710 -9.023 -26.826 1.00 89.94 688 ARG A CA 1
ATOM 5450 C C . ARG A 1 688 ? -7.703 -9.387 -25.343 1.00 89.94 688 ARG A C 1
ATOM 5452 O O . ARG A 1 688 ? -7.684 -10.564 -25.015 1.00 89.94 688 ARG A O 1
ATOM 5459 N N . MET A 1 689 ? -7.749 -8.399 -24.452 1.00 87.62 689 MET A N 1
ATOM 5460 C CA . MET A 1 689 ? -7.878 -8.636 -23.014 1.00 87.62 689 MET A CA 1
ATOM 5461 C C . MET A 1 689 ? -9.210 -9.321 -22.684 1.00 87.62 689 MET A C 1
ATOM 5463 O O . MET A 1 689 ? -9.213 -10.300 -21.952 1.00 87.62 689 MET A O 1
ATOM 5467 N N . THR A 1 690 ? -10.325 -8.900 -23.287 1.00 85.06 690 THR A N 1
ATOM 5468 C CA . THR A 1 690 ? -11.631 -9.554 -23.076 1.00 85.06 690 THR A CA 1
ATOM 5469 C C . THR A 1 690 ? -11.712 -10.977 -23.646 1.00 85.06 690 THR A C 1
ATOM 5471 O O . THR A 1 690 ? -12.496 -11.786 -23.157 1.00 85.06 690 THR A O 1
ATOM 5474 N N . GLU A 1 691 ? -10.916 -11.300 -24.671 1.00 90.25 691 GLU A N 1
ATOM 5475 C CA . GLU A 1 691 ? -10.852 -12.637 -25.279 1.00 90.25 691 GLU A CA 1
ATOM 5476 C C . GLU A 1 691 ? -10.020 -13.635 -24.456 1.00 90.25 691 GLU A C 1
ATOM 5478 O O . GLU A 1 691 ? -10.216 -14.849 -24.572 1.00 90.25 691 GLU A O 1
ATOM 5483 N N . ILE A 1 692 ? -9.093 -13.150 -23.622 1.00 86.88 692 ILE A N 1
ATOM 5484 C CA . ILE A 1 692 ? -8.265 -14.000 -22.765 1.00 86.88 692 ILE A CA 1
ATOM 5485 C C . ILE A 1 692 ? -9.140 -14.567 -21.642 1.00 86.88 692 ILE A C 1
ATOM 5487 O O . ILE A 1 692 ? -9.596 -13.858 -20.753 1.00 86.88 692 ILE A O 1
ATOM 5491 N N . GLN A 1 693 ? -9.352 -15.883 -21.677 1.00 74.94 693 GLN A N 1
ATOM 5492 C CA . GLN A 1 693 ? -10.104 -16.614 -20.647 1.00 74.94 693 GLN A CA 1
ATOM 5493 C C . GLN A 1 693 ? -9.298 -16.828 -19.353 1.00 74.94 693 GLN A C 1
ATOM 5495 O O . GLN A 1 693 ? -9.840 -17.271 -18.340 1.00 74.94 693 GLN A O 1
ATOM 5500 N N . GLU A 1 694 ? -7.992 -16.560 -19.396 1.00 83.81 694 GLU A N 1
ATOM 5501 C CA . GLU A 1 694 ? -7.068 -16.687 -18.271 1.00 83.81 694 GLU A CA 1
ATOM 5502 C C . GLU A 1 694 ? -6.982 -15.393 -17.445 1.00 83.81 694 GLU A C 1
ATOM 5504 O O . GLU A 1 694 ? -7.554 -14.361 -17.786 1.00 83.81 694 GLU A O 1
ATOM 5509 N N . THR A 1 695 ? -6.278 -15.443 -16.311 1.00 78.25 695 THR A N 1
ATOM 5510 C CA . THR A 1 695 ? -6.079 -14.259 -15.466 1.00 78.25 695 THR A CA 1
ATOM 5511 C C . THR A 1 695 ? -5.095 -13.303 -16.128 1.00 78.25 695 THR A C 1
ATOM 5513 O O . THR A 1 695 ? -3.939 -13.652 -16.349 1.00 78.25 695 THR A O 1
ATOM 5516 N N . ILE A 1 696 ? -5.556 -12.089 -16.403 1.00 85.94 696 ILE A N 1
ATOM 5517 C CA . ILE A 1 696 ? -4.716 -10.990 -16.867 1.00 85.94 696 ILE A CA 1
ATOM 5518 C C . ILE A 1 696 ? -3.901 -10.455 -15.687 1.00 85.94 696 ILE A C 1
ATOM 5520 O O . ILE A 1 696 ? -4.464 -10.172 -14.629 1.00 85.94 696 ILE A O 1
ATOM 5524 N N . THR A 1 697 ? -2.589 -10.305 -15.872 1.00 86.25 697 THR A N 1
ATOM 5525 C CA . THR A 1 697 ? -1.656 -9.794 -14.847 1.00 86.25 697 THR A CA 1
ATOM 5526 C C . THR A 1 697 ? -1.331 -8.315 -15.004 1.00 86.25 697 THR A C 1
ATOM 5528 O O . THR A 1 697 ? -0.542 -7.790 -14.230 1.00 86.25 697 THR A O 1
ATOM 5531 N N . LEU A 1 698 ? -1.887 -7.652 -16.022 1.00 88.44 698 LEU A N 1
ATOM 5532 C CA . LEU A 1 698 ? -1.572 -6.262 -16.325 1.00 88.44 698 LEU A CA 1
ATOM 5533 C C . LEU A 1 698 ? -2.039 -5.352 -15.188 1.00 88.44 698 LEU A C 1
ATOM 5535 O O . LEU A 1 698 ? -3.235 -5.120 -15.028 1.00 88.44 698 LEU A O 1
ATOM 5539 N N . ASP A 1 699 ? -1.084 -4.808 -14.445 1.00 82.12 699 ASP A N 1
ATOM 5540 C CA . ASP A 1 699 ? -1.306 -3.888 -13.334 1.00 82.12 699 ASP A CA 1
ATOM 5541 C C . ASP A 1 699 ? -1.240 -2.431 -13.809 1.00 82.12 699 ASP A C 1
ATOM 5543 O O . ASP A 1 699 ? -2.033 -1.582 -13.378 1.00 82.12 699 ASP A O 1
ATOM 5547 N N . GLU A 1 700 ? -0.309 -2.129 -14.724 1.00 84.88 700 GLU A N 1
ATOM 5548 C CA . GLU A 1 700 ? -0.038 -0.765 -15.171 1.00 84.88 700 GLU A CA 1
ATOM 5549 C C . GLU A 1 700 ? -0.041 -0.602 -16.700 1.00 84.88 700 GLU A C 1
ATOM 5551 O O . GLU A 1 700 ? 0.680 -1.286 -17.416 1.00 84.88 700 GLU A O 1
ATOM 5556 N N . LEU A 1 701 ? -0.841 0.351 -17.201 1.00 88.50 701 LEU A N 1
ATOM 5557 C CA . LEU A 1 701 ? -0.932 0.744 -18.614 1.00 88.50 701 LEU A CA 1
ATOM 5558 C C . LEU A 1 701 ? -0.711 2.255 -18.790 1.00 88.50 701 LEU A C 1
ATOM 5560 O O . LEU A 1 701 ? -1.587 3.072 -18.510 1.00 88.50 701 LEU A O 1
ATOM 5564 N N . TYR A 1 702 ? 0.445 2.641 -19.305 1.00 86.69 702 TYR A N 1
ATOM 5565 C CA . TYR A 1 702 ? 0.818 4.035 -19.498 1.00 86.69 702 TYR A CA 1
ATOM 5566 C C . TYR A 1 702 ? 0.661 4.464 -20.957 1.00 86.69 702 TYR A C 1
ATOM 5568 O O . TYR A 1 702 ? 1.368 3.974 -21.828 1.00 86.69 702 TYR A O 1
ATOM 5576 N N . LEU A 1 703 ? -0.217 5.430 -21.225 1.00 86.75 703 LEU A N 1
ATOM 5577 C CA . LEU A 1 703 ? -0.420 6.035 -22.552 1.00 86.75 703 LEU A CA 1
ATOM 5578 C C . LEU A 1 703 ? -0.317 7.571 -22.464 1.00 86.75 703 LEU A C 1
ATOM 5580 O O . LEU A 1 703 ? -0.988 8.306 -23.186 1.00 86.75 703 LEU A O 1
ATOM 5584 N N . GLY A 1 704 ? 0.487 8.079 -21.528 1.00 80.75 704 GLY A N 1
ATOM 5585 C CA . GLY A 1 704 ? 0.740 9.512 -21.376 1.00 80.75 704 GLY A CA 1
ATOM 5586 C C . GLY A 1 704 ? 1.394 10.110 -22.621 1.00 80.75 704 GLY A C 1
ATOM 5587 O O . GLY A 1 704 ? 2.154 9.429 -23.297 1.00 80.75 704 GLY A O 1
ATOM 5588 N N . GLY A 1 705 ? 1.039 11.342 -22.994 1.00 78.19 705 GLY A N 1
ATOM 5589 C CA . GLY A 1 705 ? 1.571 12.005 -24.200 1.00 78.19 705 GLY A CA 1
ATOM 5590 C C . GLY A 1 705 ? 1.152 11.382 -25.542 1.00 78.19 705 GLY A C 1
ATOM 5591 O O . GLY A 1 705 ? 1.399 11.949 -26.607 1.00 78.19 705 GLY A O 1
ATOM 5592 N N . THR A 1 706 ? 0.445 10.252 -25.501 1.00 78.56 706 THR A N 1
ATOM 5593 C CA . THR A 1 706 ? -0.153 9.613 -26.668 1.00 78.56 706 THR A CA 1
ATOM 5594 C C . THR A 1 706 ? -1.359 10.421 -27.126 1.00 78.56 706 THR A C 1
ATOM 5596 O O . THR A 1 706 ? -2.266 10.719 -26.347 1.00 78.56 706 THR A O 1
ATOM 5599 N N . ARG A 1 707 ? -1.396 10.785 -28.408 1.00 71.38 707 ARG A N 1
ATOM 5600 C CA . ARG A 1 707 ? -2.484 11.604 -28.950 1.00 71.38 707 ARG A CA 1
ATOM 5601 C C . ARG A 1 707 ? -3.600 10.726 -29.505 1.00 71.38 707 ARG A C 1
ATOM 5603 O O . ARG A 1 707 ? -3.535 10.280 -30.650 1.00 71.38 707 ARG A O 1
ATOM 5610 N N . PHE A 1 708 ? -4.680 10.574 -28.742 1.00 75.25 708 PHE A N 1
ATOM 5611 C CA . PHE A 1 708 ? -5.964 10.127 -29.283 1.00 75.25 708 PHE A CA 1
ATOM 5612 C C . PHE A 1 708 ? -6.583 11.258 -30.105 1.00 75.25 708 PHE A C 1
ATOM 5614 O O . PHE A 1 708 ? -7.450 11.979 -29.624 1.00 75.25 708 PHE A O 1
ATOM 5621 N N . LEU A 1 709 ? -6.101 11.464 -31.332 1.00 62.12 709 LEU A N 1
ATOM 5622 C CA . LEU A 1 709 ? -6.696 12.449 -32.228 1.00 62.12 709 LEU A CA 1
ATOM 5623 C C . LEU A 1 709 ? -8.057 11.926 -32.700 1.00 62.12 709 LEU A C 1
ATOM 5625 O O . LEU A 1 709 ? -8.106 10.873 -33.347 1.00 62.12 709 LEU A O 1
ATOM 5629 N N . PRO A 1 710 ? -9.164 12.638 -32.432 1.00 62.34 710 PRO A N 1
ATOM 5630 C CA . PRO A 1 710 ? -10.383 12.417 -33.185 1.00 62.34 710 PRO A CA 1
ATOM 5631 C C . PRO A 1 710 ? -10.067 12.686 -34.657 1.00 62.34 710 PRO A C 1
ATOM 5633 O O . PRO A 1 710 ? -9.368 13.645 -34.994 1.00 62.34 710 PRO A O 1
ATOM 5636 N N . THR A 1 711 ? -10.553 11.838 -35.556 1.00 58.47 711 THR A N 1
ATOM 5637 C CA . THR A 1 711 ? -10.496 12.125 -36.990 1.00 58.47 711 THR A CA 1
ATOM 5638 C C . THR A 1 711 ? -11.430 13.295 -37.272 1.00 58.47 711 THR A C 1
ATOM 5640 O O . THR A 1 711 ? -12.622 13.104 -37.497 1.00 58.47 711 THR A O 1
ATOM 5643 N N . PHE A 1 712 ? -10.903 14.514 -37.197 1.00 59.56 712 PHE A N 1
ATOM 5644 C CA . PHE A 1 712 ? -11.661 15.722 -37.477 1.00 59.56 712 PHE A CA 1
ATOM 5645 C C . PHE A 1 712 ? -11.723 15.958 -38.983 1.00 59.56 712 PHE A C 1
ATOM 5647 O O . PHE A 1 712 ? -10.695 16.010 -39.661 1.00 59.56 712 PHE A O 1
ATOM 5654 N N . ASN A 1 713 ? -12.928 16.149 -39.515 1.00 66.38 713 ASN A N 1
ATOM 5655 C CA . ASN A 1 713 ? -13.082 16.704 -40.849 1.00 66.38 713 ASN A CA 1
ATOM 5656 C C . ASN A 1 713 ? -12.752 18.208 -40.774 1.00 66.38 713 ASN A C 1
ATOM 5658 O O . ASN A 1 713 ? -13.448 18.937 -40.065 1.00 66.38 713 ASN A O 1
ATOM 5662 N N . PRO A 1 714 ? -11.729 18.712 -41.490 1.00 66.56 714 PRO A N 1
ATOM 5663 C CA . PRO A 1 714 ? -11.307 20.113 -41.392 1.00 66.56 714 PRO A CA 1
ATOM 5664 C C . PRO A 1 714 ? -12.379 21.114 -41.852 1.00 66.56 714 PRO A C 1
ATOM 5666 O O . PRO A 1 714 ? -12.230 22.312 -41.632 1.00 66.56 714 PRO A O 1
ATOM 5669 N N . LYS A 1 715 ? -13.459 20.641 -42.491 1.00 77.69 715 LYS A N 1
ATOM 5670 C CA . LYS A 1 715 ? -14.605 21.462 -42.903 1.00 77.69 715 LYS A CA 1
ATOM 5671 C C . LYS A 1 715 ? -15.684 21.611 -41.825 1.00 77.69 715 LYS A C 1
ATOM 5673 O O . LYS A 1 715 ? -16.628 22.369 -42.034 1.00 77.69 715 LYS A O 1
ATOM 5678 N N . GLU A 1 716 ? -15.593 20.889 -40.711 1.00 72.81 716 GLU A N 1
ATOM 5679 C CA . GLU A 1 716 ? -16.606 20.938 -39.657 1.00 72.81 716 GLU A CA 1
ATOM 5680 C C . GLU A 1 716 ? -16.386 22.096 -38.663 1.00 72.81 716 GLU A C 1
ATOM 5682 O O . GLU A 1 716 ? -15.241 22.435 -38.343 1.00 72.81 716 GLU A O 1
ATOM 5687 N N . PRO A 1 717 ? -17.472 22.723 -38.164 1.00 75.62 717 PRO A N 1
ATOM 5688 C CA . PRO A 1 717 ? -17.379 23.879 -37.280 1.00 75.62 717 PRO A CA 1
ATOM 5689 C C . PRO A 1 717 ? -16.831 23.503 -35.888 1.00 75.62 717 PRO A C 1
ATOM 5691 O O . PRO A 1 717 ? -17.136 22.429 -35.381 1.00 75.62 717 PRO A O 1
ATOM 5694 N N . PRO A 1 718 ? -16.122 24.407 -35.182 1.00 70.19 718 PRO A N 1
ATOM 5695 C CA . PRO A 1 718 ? -15.462 24.124 -33.898 1.00 70.19 718 PRO A CA 1
ATOM 5696 C C . PRO A 1 718 ? -16.325 23.478 -32.801 1.00 70.19 718 PRO A C 1
ATOM 5698 O O . PRO A 1 718 ? -15.818 22.765 -31.938 1.00 70.19 718 PRO A O 1
ATOM 5701 N N . GLN A 1 719 ? -17.638 23.702 -32.835 1.00 70.88 719 GLN A N 1
ATOM 5702 C CA . GLN A 1 719 ? -18.588 23.124 -31.883 1.00 70.88 719 GLN A CA 1
ATOM 5703 C C . GLN A 1 719 ? -18.755 21.599 -32.039 1.00 70.88 719 GLN A C 1
ATOM 5705 O O . GLN A 1 719 ? -19.047 20.922 -31.052 1.00 70.88 719 GLN A O 1
ATOM 5710 N N . THR A 1 720 ? -18.547 21.029 -33.235 1.00 66.44 720 THR A N 1
ATOM 5711 C CA . THR A 1 720 ? -18.584 19.564 -33.429 1.00 66.44 720 THR A CA 1
ATOM 5712 C C . THR A 1 720 ? -17.325 18.888 -32.887 1.00 66.44 720 THR A C 1
ATOM 5714 O O . THR A 1 720 ? -17.402 17.754 -32.405 1.00 66.44 720 THR A O 1
ATOM 5717 N N . HIS A 1 721 ? -16.195 19.603 -32.847 1.00 69.19 721 HIS A N 1
ATOM 5718 C CA . HIS A 1 721 ? -14.950 19.105 -32.254 1.00 69.19 721 HIS A CA 1
ATOM 5719 C C . HIS A 1 721 ? -15.097 18.877 -30.746 1.00 69.19 721 HIS A C 1
ATOM 5721 O O . HIS A 1 721 ? -14.708 17.823 -30.248 1.00 69.19 721 HIS A O 1
ATOM 5727 N N . HIS A 1 722 ? -15.761 19.791 -30.026 1.00 67.06 722 HIS A N 1
ATOM 5728 C CA . HIS A 1 722 ? -16.002 19.641 -28.584 1.00 67.06 722 HIS A CA 1
ATOM 5729 C C . HIS A 1 722 ? -16.900 18.434 -28.257 1.00 67.06 722 HIS A C 1
ATOM 5731 O O . HIS A 1 722 ? -16.595 17.665 -27.343 1.00 67.06 722 HIS A O 1
ATOM 5737 N N . ARG A 1 723 ? -17.975 18.210 -29.027 1.00 68.31 723 ARG A N 1
ATOM 5738 C CA . ARG A 1 723 ? -18.835 17.020 -28.857 1.00 68.31 723 ARG A CA 1
ATOM 5739 C C . ARG A 1 723 ? -18.093 15.715 -29.158 1.00 68.31 723 ARG A C 1
ATOM 5741 O O . ARG A 1 723 ? -18.345 14.700 -28.509 1.00 68.31 723 ARG A O 1
ATOM 5748 N N . SER A 1 724 ? -17.173 15.740 -30.121 1.00 69.56 724 SER A N 1
ATOM 5749 C CA . SER A 1 724 ? -16.340 14.582 -30.465 1.00 69.56 724 SER A CA 1
ATOM 5750 C C . SER A 1 724 ? -15.358 14.232 -29.342 1.00 69.56 724 SER A C 1
ATOM 5752 O O . SER A 1 724 ? -15.172 13.052 -29.053 1.00 69.56 724 SER A O 1
ATOM 5754 N N . ILE A 1 725 ? -14.799 15.236 -28.653 1.00 69.56 725 ILE A N 1
ATOM 5755 C CA . ILE A 1 725 ? -13.930 15.042 -27.479 1.00 69.56 725 ILE A CA 1
ATOM 5756 C C . ILE A 1 725 ? -14.710 14.426 -26.309 1.00 69.56 725 ILE A C 1
ATOM 5758 O O . ILE A 1 725 ? -14.260 13.435 -25.744 1.00 69.56 725 ILE A O 1
ATOM 5762 N N . GLU A 1 726 ? -15.902 14.937 -25.984 1.00 72.44 726 GLU A N 1
ATOM 5763 C CA . GLU A 1 726 ? -16.738 14.353 -24.918 1.00 72.44 726 GLU A CA 1
ATOM 5764 C C . GLU A 1 726 ? -17.144 12.905 -25.222 1.00 72.44 726 GLU A C 1
ATOM 5766 O O . GLU A 1 726 ? -17.180 12.056 -24.331 1.00 72.44 726 GLU A O 1
ATOM 5771 N N . THR A 1 727 ? -17.448 12.610 -26.489 1.00 76.56 727 THR A N 1
ATOM 5772 C CA . THR A 1 727 ? -17.803 11.253 -26.927 1.00 76.56 727 THR A CA 1
ATOM 5773 C C . THR A 1 727 ? -16.609 10.311 -26.802 1.00 76.56 727 THR A C 1
ATOM 5775 O O . THR A 1 727 ? -16.757 9.196 -26.306 1.00 76.56 727 THR A O 1
ATOM 5778 N N . LEU A 1 728 ? -15.418 10.770 -27.199 1.00 73.00 728 LEU A N 1
ATOM 5779 C CA . LEU A 1 728 ? -14.174 10.029 -27.020 1.00 73.00 728 LEU A CA 1
ATOM 5780 C C . LEU A 1 728 ? -13.884 9.780 -25.535 1.00 73.00 728 LEU A C 1
ATOM 5782 O O . LEU A 1 728 ? -13.512 8.669 -25.174 1.00 73.00 728 LEU A O 1
ATOM 5786 N N . GLN A 1 729 ? -14.101 10.775 -24.673 1.00 75.00 729 GLN A N 1
ATOM 5787 C CA . GLN A 1 729 ? -13.898 10.630 -23.234 1.00 75.00 729 GLN A CA 1
ATOM 5788 C C . GLN A 1 729 ? -14.835 9.577 -22.630 1.00 75.00 729 GLN A C 1
ATOM 5790 O O . GLN A 1 729 ? -14.357 8.682 -21.939 1.00 75.00 729 GLN A O 1
ATOM 5795 N N . ARG A 1 730 ? -16.139 9.619 -22.940 1.00 79.88 730 ARG A N 1
ATOM 5796 C CA . ARG A 1 730 ? -17.092 8.601 -22.458 1.00 79.88 730 ARG A CA 1
ATOM 5797 C C . ARG A 1 730 ? -16.752 7.197 -22.957 1.00 79.88 730 ARG A C 1
ATOM 5799 O O . ARG A 1 730 ? -16.902 6.233 -22.212 1.00 79.88 730 ARG A O 1
ATOM 5806 N N . ASP A 1 731 ? -16.295 7.066 -24.202 1.00 79.38 731 ASP A N 1
ATOM 5807 C CA . ASP A 1 731 ? -15.866 5.774 -24.751 1.00 79.38 731 ASP A CA 1
ATOM 5808 C C . ASP A 1 731 ? -14.608 5.244 -24.041 1.00 79.38 731 ASP A C 1
ATOM 5810 O O . ASP A 1 731 ? -14.541 4.063 -23.701 1.00 79.38 731 ASP A O 1
ATOM 5814 N N . LEU A 1 732 ? -13.638 6.115 -23.743 1.00 75.69 732 LEU A N 1
ATOM 5815 C CA . LEU A 1 732 ? -12.449 5.753 -22.965 1.00 75.69 732 LEU A CA 1
ATOM 5816 C C . LEU A 1 732 ? -12.791 5.397 -21.510 1.00 75.69 732 LEU A C 1
ATOM 5818 O O . LEU A 1 732 ? -12.220 4.449 -20.978 1.00 75.69 732 LEU A O 1
ATOM 5822 N N . GLU A 1 733 ? -13.736 6.098 -20.880 1.00 78.44 733 GLU A N 1
ATOM 5823 C CA . GLU A 1 733 ? -14.258 5.765 -19.545 1.00 78.44 733 GLU A CA 1
ATOM 5824 C C . GLU A 1 733 ? -14.989 4.416 -19.545 1.00 78.44 733 GLU A C 1
ATOM 5826 O O . GLU A 1 733 ? -14.739 3.583 -18.683 1.00 78.44 733 GLU A O 1
ATOM 5831 N N . THR A 1 734 ? -15.807 4.139 -20.561 1.00 83.62 734 THR A N 1
ATOM 5832 C CA . THR A 1 734 ? -16.489 2.840 -20.694 1.00 83.62 734 THR A CA 1
ATOM 5833 C C . THR A 1 734 ? -15.476 1.704 -20.854 1.00 83.62 734 THR A C 1
ATOM 5835 O O . THR A 1 734 ? -15.578 0.661 -20.212 1.00 83.62 734 THR A O 1
ATOM 5838 N N . LYS A 1 735 ? -14.449 1.903 -21.685 1.00 79.88 735 LYS A N 1
ATOM 5839 C CA . LYS A 1 735 ? -13.381 0.913 -21.889 1.00 79.88 735 LYS A CA 1
ATOM 5840 C C . LYS A 1 735 ? -12.500 0.735 -20.672 1.00 79.88 735 LYS A C 1
ATOM 5842 O O . LYS A 1 735 ? -12.043 -0.374 -20.421 1.00 79.88 735 LYS A O 1
ATOM 5847 N N . ARG A 1 736 ? -12.275 1.802 -19.911 1.00 78.44 736 ARG A N 1
ATOM 5848 C CA . ARG A 1 736 ? -11.615 1.721 -18.612 1.00 78.44 736 ARG A CA 1
ATOM 5849 C C . ARG A 1 736 ? -12.359 0.755 -17.700 1.00 78.44 736 ARG A C 1
ATOM 5851 O O . ARG A 1 736 ? -11.718 -0.089 -17.086 1.00 78.44 736 ARG A O 1
ATOM 5858 N N . ASP A 1 737 ? -13.676 0.884 -17.630 1.00 79.12 737 ASP A N 1
ATOM 5859 C CA . ASP A 1 737 ? -14.494 0.052 -16.756 1.00 79.12 737 ASP A CA 1
ATOM 5860 C C . ASP A 1 737 ? -14.447 -1.420 -17.215 1.00 79.12 737 ASP A C 1
ATOM 5862 O O . ASP A 1 737 ? -14.201 -2.300 -16.396 1.00 79.12 737 ASP A O 1
ATOM 5866 N N . ILE A 1 738 ? -14.507 -1.684 -18.530 1.00 79.94 738 ILE A N 1
ATOM 5867 C CA . ILE A 1 738 ? -14.292 -3.033 -19.098 1.00 79.94 738 ILE A CA 1
ATOM 5868 C C . ILE A 1 738 ? -12.909 -3.588 -18.716 1.00 79.94 738 ILE A C 1
ATOM 5870 O O . ILE A 1 738 ? -12.784 -4.736 -18.296 1.00 79.94 738 ILE A O 1
ATOM 5874 N N . LEU A 1 739 ? -11.850 -2.782 -18.836 1.00 75.69 739 LEU A N 1
ATOM 5875 C CA . LEU A 1 739 ? -10.496 -3.205 -18.473 1.00 75.69 739 LEU A CA 1
ATOM 5876 C C . LEU A 1 739 ? -10.363 -3.501 -16.975 1.00 75.69 739 LEU A C 1
ATOM 5878 O O . LEU A 1 739 ? -9.676 -4.452 -16.616 1.00 75.69 739 LEU A O 1
ATOM 5882 N N . GLN A 1 740 ? -11.024 -2.727 -16.112 1.00 76.00 740 GLN A N 1
ATOM 5883 C CA . GLN A 1 740 ? -11.062 -2.981 -14.669 1.00 76.00 740 GLN A CA 1
ATOM 5884 C C . GLN A 1 740 ? -11.837 -4.258 -14.326 1.00 76.00 740 GLN A C 1
ATOM 5886 O O . GLN A 1 740 ? -11.484 -4.944 -13.369 1.00 76.00 740 GLN A O 1
ATOM 5891 N N . GLU A 1 741 ? -12.855 -4.617 -15.109 1.00 76.25 741 GLU A N 1
ATOM 5892 C CA . GLU A 1 741 ? -13.540 -5.905 -14.968 1.00 76.25 741 GLU A CA 1
ATOM 5893 C C . GLU A 1 741 ? -12.637 -7.081 -15.378 1.00 76.25 741 GLU A C 1
ATOM 5895 O O . GLU A 1 741 ? -12.588 -8.089 -14.670 1.00 76.25 741 GLU A O 1
ATOM 5900 N N . CYS A 1 742 ? -11.890 -6.956 -16.481 1.00 73.81 742 CYS A N 1
ATOM 5901 C CA . CYS A 1 742 ? -10.988 -8.012 -16.962 1.00 73.81 742 CYS A CA 1
ATOM 5902 C C . CYS A 1 742 ? -9.701 -8.141 -16.131 1.00 73.81 742 CYS A C 1
ATOM 5904 O O . CYS A 1 742 ? -9.168 -9.241 -15.978 1.00 73.81 742 CYS A O 1
ATOM 5906 N N . ALA A 1 743 ? -9.201 -7.031 -15.590 1.00 71.25 743 ALA A N 1
ATOM 5907 C CA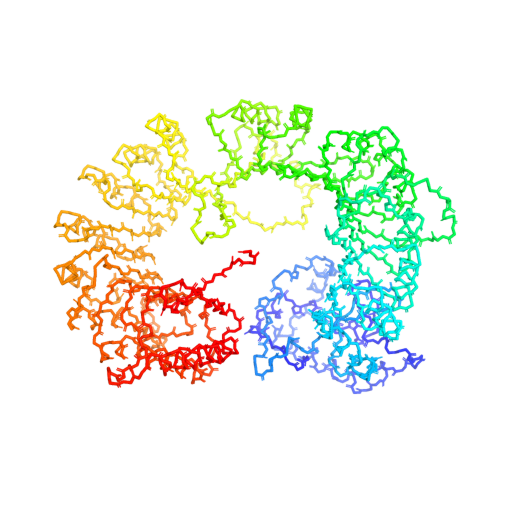 . ALA A 1 743 ? -8.000 -6.954 -14.770 1.00 71.25 743 ALA A CA 1
ATOM 5908 C C . ALA A 1 743 ? -8.283 -6.107 -13.512 1.00 71.25 743 ALA A C 1
ATOM 5910 O O . ALA A 1 743 ? -7.954 -4.922 -13.476 1.00 71.25 743 ALA A O 1
ATOM 5911 N N . PRO A 1 744 ? -8.858 -6.693 -12.443 1.00 59.12 744 PRO A N 1
ATOM 5912 C CA . PRO A 1 744 ? -9.252 -5.956 -11.233 1.00 59.12 744 PRO A CA 1
ATOM 5913 C C . PRO A 1 744 ? -8.094 -5.269 -10.491 1.00 59.12 744 PRO A C 1
ATOM 5915 O O . PRO A 1 744 ? -8.325 -4.393 -9.656 1.00 59.12 744 PRO A O 1
ATOM 5918 N N . GLY A 1 745 ? -6.851 -5.681 -10.768 1.00 57.47 745 GLY A N 1
ATOM 5919 C CA . GLY A 1 745 ? -5.629 -5.030 -10.286 1.00 57.47 745 GLY A CA 1
ATOM 5920 C C . GLY A 1 745 ? -5.215 -3.794 -11.096 1.00 57.47 745 GLY A C 1
ATOM 5921 O O . GLY A 1 745 ? -4.546 -2.915 -10.550 1.00 57.47 745 GLY A O 1
ATOM 5922 N N . ALA A 1 746 ? -5.663 -3.680 -12.353 1.00 53.84 746 ALA A N 1
ATOM 5923 C CA . ALA A 1 746 ? -5.270 -2.626 -13.279 1.00 53.84 746 ALA A CA 1
ATOM 5924 C C . ALA A 1 746 ? -5.866 -1.266 -12.884 1.00 53.84 746 ALA A C 1
ATOM 5926 O O . ALA A 1 746 ? -7.086 -1.091 -12.813 1.00 53.84 746 ALA A O 1
ATOM 5927 N N . ARG A 1 747 ? -5.023 -0.248 -12.666 1.00 60.78 747 ARG A N 1
ATOM 5928 C CA . ARG A 1 747 ? -5.474 1.086 -12.205 1.00 60.78 747 ARG A CA 1
ATOM 5929 C C . ARG A 1 747 ? -5.404 2.181 -13.261 1.00 60.78 747 ARG A C 1
ATOM 5931 O O . ARG A 1 747 ? -4.577 3.079 -13.187 1.00 60.78 747 ARG A O 1
ATOM 5938 N N . LEU A 1 748 ? -6.329 2.184 -14.207 1.00 61.16 748 LEU A N 1
ATOM 5939 C CA . LEU A 1 748 ? -6.450 3.238 -15.225 1.00 61.16 748 LEU A CA 1
ATOM 5940 C C . LEU A 1 748 ? -6.852 4.616 -14.660 1.00 61.16 748 LEU A C 1
ATOM 5942 O O . LEU A 1 748 ? -7.959 4.789 -14.149 1.00 61.16 748 LEU A O 1
ATOM 5946 N N . LYS A 1 749 ? -5.981 5.622 -14.817 1.00 57.09 749 LYS A N 1
ATOM 5947 C CA . LYS A 1 749 ? -6.224 7.038 -14.489 1.00 57.09 749 LYS A CA 1
ATOM 5948 C C . LYS A 1 749 ? -6.237 7.883 -15.769 1.00 57.09 749 LYS A C 1
ATOM 5950 O O . LYS A 1 749 ? -5.228 8.090 -16.432 1.00 57.09 749 LYS A O 1
ATOM 5955 N N . LEU A 1 750 ? -7.397 8.435 -16.109 1.00 55.94 750 LEU A N 1
ATOM 5956 C CA . LEU A 1 750 ? -7.503 9.432 -17.174 1.00 55.94 750 LEU A CA 1
ATOM 5957 C C . LEU A 1 750 ? -7.039 10.784 -16.611 1.00 55.94 750 LEU A C 1
ATOM 5959 O O . LEU A 1 750 ? -7.636 11.311 -15.675 1.00 55.94 750 LEU A O 1
ATOM 5963 N N . THR A 1 751 ? -5.945 11.322 -17.138 1.00 53.97 751 THR A N 1
ATOM 5964 C CA . THR A 1 751 ? -5.427 12.657 -16.812 1.00 53.97 751 THR A CA 1
ATOM 5965 C C . THR A 1 751 ? -5.750 13.618 -17.949 1.00 53.97 751 THR A C 1
ATOM 5967 O O . THR A 1 751 ? -5.328 13.418 -19.088 1.00 53.97 751 THR A O 1
ATOM 5970 N N . HIS A 1 752 ? -6.511 14.664 -17.641 1.00 50.19 752 HIS A N 1
ATOM 5971 C CA . HIS A 1 752 ? -6.801 15.739 -18.579 1.00 50.19 752 HIS A CA 1
ATOM 5972 C C . HIS A 1 752 ? -5.678 16.774 -18.485 1.00 50.19 752 HIS A C 1
ATOM 5974 O O . HIS A 1 752 ? -5.544 17.430 -17.452 1.00 50.19 752 HIS A O 1
ATOM 5980 N N . ASP A 1 753 ? -4.875 16.927 -19.538 1.00 51.12 753 ASP A N 1
ATOM 5981 C CA . ASP A 1 753 ? -4.003 18.096 -19.646 1.00 51.12 753 ASP A CA 1
ATOM 5982 C C . ASP A 1 753 ? -4.783 19.224 -20.338 1.00 51.12 753 ASP A C 1
ATOM 5984 O O . ASP A 1 753 ? -5.587 18.998 -21.243 1.00 51.12 753 ASP A O 1
ATOM 5988 N N . SER A 1 754 ? -4.578 20.455 -19.885 1.00 40.81 754 SER A N 1
ATOM 5989 C CA . SER A 1 754 ? -5.262 21.692 -20.299 1.00 40.81 754 SER A CA 1
ATOM 5990 C C . SER A 1 754 ? -5.153 22.045 -21.798 1.00 40.81 754 SER A C 1
ATOM 5992 O O . SER A 1 754 ? -5.702 23.049 -22.245 1.00 40.81 754 SER A O 1
ATOM 5994 N N . SER A 1 755 ? -4.481 21.212 -22.593 1.00 41.19 755 SER A N 1
ATOM 5995 C CA . SER A 1 755 ? -4.045 21.454 -23.969 1.00 41.19 755 SER A CA 1
ATOM 5996 C C . SER A 1 755 ? -4.852 20.717 -25.063 1.00 41.19 755 SER A C 1
ATOM 5998 O O . SER A 1 755 ? -4.368 20.599 -26.180 1.00 41.19 755 SER A O 1
ATOM 6000 N N . GLN A 1 756 ? -6.104 20.299 -24.807 1.00 42.31 756 GLN A N 1
ATOM 6001 C CA . GLN A 1 756 ? -6.967 19.491 -25.712 1.00 42.31 756 GLN A CA 1
ATOM 6002 C C . GLN A 1 756 ? -6.558 18.010 -25.867 1.00 42.31 756 GLN A C 1
ATOM 6004 O O . GLN A 1 756 ? -6.985 17.346 -26.813 1.00 42.31 756 GLN A O 1
ATOM 6009 N N . PHE A 1 757 ? -5.769 17.462 -24.939 1.00 47.69 757 PHE A N 1
ATOM 6010 C CA . PHE A 1 757 ? -5.311 16.071 -24.998 1.00 47.69 757 PHE A CA 1
ATOM 6011 C C . PHE A 1 757 ? -5.805 15.257 -23.797 1.00 47.69 757 PHE A C 1
ATOM 6013 O O . PHE A 1 757 ? -5.742 15.699 -22.650 1.00 47.69 757 PHE A O 1
ATOM 6020 N N . ILE A 1 758 ? -6.263 14.032 -24.070 1.00 48.06 758 ILE A N 1
ATOM 6021 C CA . ILE A 1 758 ? -6.575 13.030 -23.047 1.00 48.06 758 ILE A CA 1
ATOM 6022 C C . ILE A 1 758 ? -5.333 12.151 -22.891 1.00 48.06 758 ILE A C 1
ATOM 6024 O O . ILE A 1 758 ? -4.994 11.397 -23.800 1.00 48.06 758 ILE A O 1
ATOM 6028 N N . SER A 1 759 ? -4.651 12.260 -21.754 1.00 43.88 759 SER A N 1
ATOM 6029 C CA . SER A 1 759 ? -3.521 11.406 -21.383 1.00 43.88 759 SER A CA 1
ATOM 6030 C C . SER A 1 759 ? -4.020 10.307 -20.447 1.00 43.88 759 SER A C 1
ATOM 6032 O O . SER A 1 759 ? -4.747 10.596 -19.498 1.00 43.88 759 SER A O 1
ATOM 6034 N N . ILE A 1 760 ? -3.638 9.050 -20.671 1.00 45.75 760 ILE A N 1
ATOM 6035 C CA . ILE A 1 760 ? -3.974 7.941 -19.765 1.00 45.75 760 ILE A CA 1
ATOM 6036 C C . ILE A 1 760 ? -2.716 7.593 -18.970 1.00 45.75 760 ILE A C 1
ATOM 6038 O O . ILE A 1 760 ? -1.737 7.107 -19.529 1.00 45.75 760 ILE A O 1
ATOM 6042 N N . ALA A 1 761 ? -2.723 7.859 -17.670 1.00 41.41 761 ALA A N 1
ATOM 6043 C CA . ALA A 1 761 ? -1.688 7.420 -16.744 1.00 41.41 761 ALA A CA 1
ATOM 6044 C C . ALA A 1 761 ? -2.232 6.269 -15.889 1.00 41.41 761 ALA A C 1
ATOM 6046 O O . ALA A 1 761 ? -3.427 6.181 -15.651 1.00 41.41 761 ALA A O 1
ATOM 6047 N N . VAL A 1 762 ? -1.387 5.383 -15.381 1.00 40.69 762 VAL A N 1
ATOM 6048 C CA . VAL A 1 762 ? -1.789 4.382 -14.381 1.00 40.69 762 VAL A CA 1
ATOM 6049 C C . VAL A 1 762 ? -0.860 4.537 -13.184 1.00 40.69 762 VAL A C 1
ATOM 6051 O O . VAL A 1 762 ? 0.339 4.713 -13.357 1.00 40.69 762 VAL A O 1
ATOM 6054 N N . GLY A 1 763 ? -1.386 4.560 -11.958 1.00 34.47 763 GLY A N 1
ATOM 6055 C CA . GLY A 1 763 ? -0.525 4.693 -10.783 1.00 34.47 763 GLY A CA 1
ATOM 6056 C C . GLY A 1 763 ? -1.220 4.515 -9.437 1.00 34.47 763 GLY A C 1
ATOM 6057 O O . GLY A 1 763 ? -2.383 4.874 -9.245 1.00 34.47 763 GLY A O 1
ATOM 6058 N N . ASN A 1 764 ? -0.463 3.982 -8.478 1.00 28.84 764 ASN A N 1
ATOM 6059 C CA . ASN A 1 764 ? -0.827 3.864 -7.069 1.00 28.84 764 ASN A CA 1
ATOM 6060 C C . ASN A 1 764 ? -0.566 5.182 -6.307 1.00 28.84 764 ASN A C 1
ATOM 6062 O O . ASN A 1 764 ? 0.420 5.288 -5.584 1.00 28.84 764 ASN A O 1
ATOM 6066 N N . SER A 1 765 ? -1.469 6.165 -6.389 1.00 29.23 765 SER A N 1
ATOM 6067 C CA . SER A 1 765 ? -1.657 7.132 -5.289 1.00 29.23 765 SER A CA 1
ATOM 6068 C C . SER A 1 765 ? -3.095 7.662 -5.231 1.00 29.23 765 SER A C 1
ATOM 6070 O O . SER A 1 765 ? -3.609 8.231 -6.191 1.00 29.23 765 SER A O 1
ATOM 6072 N N . MET A 1 766 ? -3.752 7.446 -4.083 1.00 27.38 766 MET A N 1
ATOM 6073 C CA . MET A 1 766 ? -4.854 8.288 -3.608 1.00 27.38 766 MET A CA 1
ATOM 6074 C C . MET A 1 766 ? -4.202 9.511 -2.960 1.00 27.38 766 MET A C 1
ATOM 6076 O O . MET A 1 766 ? -3.895 9.480 -1.774 1.00 27.38 766 MET A O 1
ATOM 6080 N N . GLU A 1 767 ? -3.878 10.489 -3.797 1.00 24.64 767 GLU A N 1
ATOM 6081 C CA . GLU A 1 767 ? -3.761 11.934 -3.539 1.00 24.64 767 GLU A CA 1
ATOM 6082 C C . GLU A 1 767 ? -3.400 12.604 -4.867 1.00 24.64 767 GLU A C 1
ATOM 6084 O O . GLU A 1 767 ? -2.480 12.089 -5.555 1.00 24.64 767 GLU A O 1
#

Sequence (767 aa):
MHAGYELTQPRHFFEDYGIYALTLLYASKYGFQGPGIAPLSSSGSRSSDWWLDKSFRARVDAAISTIETNYFHGRITDSLMRKHSDVSTIDFSGLQSFVKRNTYSALDGGLYRTIARDGRCRWVCRDHYFKTYDQTIVGALRTVVHGVGGTIDVTLGTVRVLFISSSEAEAFYDVLVKARSVLELSIKLDWKLSGNDIRELRRAVTVAKVSRVVLERGLSDADNGTGVAWSFDDIAGLMFNGSLRSFRLKGFTDFNTTPIKILRRLDPILRKLELDIQVDPSTQGLSKFTQAMEYLQSVLSRVRVYCSSMHMVYSFFKENLSRFQVLKRLTLETNDLMLECVISKGAIVSTTSSVGSFAKSSPRDQELFCKLPLQHVYIAYLDLSSIDGVYLTSILKRNRLWPATASLEPIRSPGSNRPDPRRWKVILRRGGKGENAADVISTRRFEDDLDEFTTEMTMGNSLEDKDDAHLMSFVKTFGNTIDRLATSRGLTDKFVASLESSLANTSRPKLVFFHIDTDPLSSSGMRALHQIISKSTHISLSVQCKGMHDLYRSSKAIDLISAYSSRIRHLALDGRDSKTWMERLELVVPERKSLPGLRSLCLSSPRADSLAHESIQWISDMLSCFSGKRSSGKMEIKAVTEFQLEGFQLAPVEWNRILSVLDFTTLEILSFQDTNFSKSQFDRVVVRMTEIQETITLDELYLGGTRFLPTFNPKEPPQTHHRSIETLQRDLETKRDILQECAPGARLKLTHDSSQFISIAVGNSME

Foldseek 3Di:
DQPFKDFPCVQVCCVQCVLVVLVLLVCQLVVNDDVVNDHPDDPPDPPPCPSVPPVSNVVSVVVNCCSCVVHVVVVPDPVVNVVCVPVVPRDCPCVVVRMDGPVVDVDPSQWAWAADPVRDIDTDGVVVLCVVWPVVLVVLLVVLQVVQVWDADLRDLATAGEDQDLVSLLSNLVSLLRALSRQEYEYEYEDQDDLVSLQSVLNSCLSSLHAEYAYHYHPNPVPDDDRDDNALQSVLSSQLRQSYAEYHYAPCQCNQPHADDDPPPGDGQHAYYEYNYAQDLDPSSLVRVVVSCLSCLVHHQEYEHEYLAQLSVVVSLLVCLLSNQNHQWYWYHYPFKIKIFGDHNSHTPAIEIEGRDLVPHDVSVLVVLLPDLHQKYKYFADDCVDPSVVSVVSSCVSNVLPPWQWAKDFDCDFPDPDRALRTITIIGHHDDDDDDPVPPVPDDDDPDDDDDDAHEDEHGDDDDPVCVVVLLVCLLVCLQRHQEYYYPVFAALSRLVSSLNSCVPPQERNHAEYEGEQARYDPNSLVSVCSVVVRHPNHAYAYAYEALVPVVRLVSSLVVCLVQLQRYAHYAYEHPPCAVSLVSNCVSDVALVSNQNYQYYHYEYPAAAEDDPSSLVSLLRNQQDCPPDDPDPDRRRDHHQYYEYERYEYDPVSLCSNLVRHDQQRHQYYYHELYQCEPVSVVVNLVVLVVDPDQGNHQWYFHFNHAHDDPDDPPDDPVVVVVSLVVVVVVVVVSVVSVCVSHVNHAWDFDDDPPSGTTIGGDDDPD

Radius of gyration: 31.26 Å; Cα contacts (8 Å, |Δi|>4): 1319; chains: 1; bounding box: 74×77×80 Å